Protein AF-A0A8H5G2Z1-F1 (afdb_monomer)

InterPro domains:
  IPR000073 Alpha/beta hydrolase fold-1 [PF12697] (56-286)
  IPR006895 Zinc finger, Sec23/Sec24-type [PF04810] (438-476)
  IPR006896 Sec23/Sec24, trunk domain [PF04811] (536-778)
  IPR006900 Sec23/Sec24, helical domain [PF04815] (879-979)
  IPR012990 Sec23/Sec24, beta-sandwich [PF08033] (784-868)
  IPR029006 ADF-H/Gelsolin-like domain superfamily [G3DSA:3.40.20.10] (984-1115)
  IPR029058 Alpha/Beta hydrolase fold [G3DSA:3.40.50.1820] (9-295)
  IPR029058 Alpha/Beta hydrolase fold [SSF53474] (53-292)
  IPR036174 Zinc finger, Sec23/Sec24-type superfamily [SSF82919] (425-510)
  IPR036175 Sec23/Sec24 helical domain superfamily [SSF81811] (879-983)
  IPR036180 Gelsolin-like domain superfamily [SSF82754] (984-1135)
  IPR036465 von Willebrand factor A-like domain superfamily [G3DSA:3.40.50.410] (533-781)
  IPR036465 von Willebrand factor A-like domain superfamily [SSF53300] (534-769)
  IPR050550 SEC23/SEC24 family, SEC24 subfamily [PTHR13803] (280-1134)

Solvent-accessible surface area (backbone atoms only — not comparable to full-atom values): 62139 Å² total; per-residue (Å²): 129,80,85,74,67,61,48,46,80,48,76,47,78,47,80,42,78,56,98,91,45,82,44,48,34,36,35,39,41,38,32,67,53,73,93,79,69,74,93,79,76,83,90,77,82,94,77,77,90,84,75,68,28,34,35,39,38,51,39,57,34,84,90,55,75,70,70,56,46,48,61,21,52,45,39,40,43,48,57,40,49,55,43,45,51,49,17,67,76,48,71,48,80,56,83,62,49,75,59,35,40,33,36,74,48,71,59,90,58,89,94,62,88,82,48,60,68,56,46,8,48,46,53,31,44,44,51,52,54,37,55,56,43,82,42,32,87,81,53,60,93,72,41,37,36,32,41,38,18,34,31,61,8,30,49,25,57,51,49,25,50,68,87,47,57,80,89,47,40,65,79,66,33,63,36,38,38,34,29,45,58,72,53,60,55,96,57,81,87,49,61,85,74,30,68,63,39,62,66,54,41,64,77,78,49,66,61,72,60,53,45,51,61,58,67,72,41,62,83,49,23,59,59,31,46,59,46,40,43,57,39,36,77,72,41,51,31,31,38,40,37,45,66,38,70,57,76,52,47,67,67,45,56,50,46,46,57,69,68,25,67,58,69,46,77,45,77,41,83,90,30,35,66,56,32,55,77,78,38,18,56,63,45,21,53,56,52,51,48,51,55,40,45,79,62,44,93,76,89,87,94,59,68,70,62,44,55,62,46,51,65,71,66,44,61,50,97,67,37,39,76,75,53,75,92,54,51,35,68,78,83,90,70,89,77,78,92,72,47,68,82,73,56,70,57,56,56,59,55,55,52,53,49,33,70,64,29,67,88,38,76,43,68,23,57,70,74,60,86,74,81,56,69,82,45,73,69,48,57,45,68,61,26,20,32,48,73,69,36,42,35,43,22,36,48,24,40,57,24,35,59,65,56,37,62,52,37,42,59,69,48,35,39,36,41,16,88,43,40,82,75,60,93,88,41,83,76,76,50,77,46,75,50,57,87,77,27,71,63,54,34,82,82,80,63,47,67,68,40,38,72,43,44,63,35,82,69,32,48,24,36,29,34,60,37,74,64,50,74,28,78,49,51,84,92,73,54,52,53,44,45,100,85,57,44,53,73,58,39,89,82,32,60,56,46,37,27,11,45,35,31,31,41,54,34,75,92,71,40,52,54,35,65,73,83,57,99,76,63,74,49,56,69,96,78,70,71,71,68,40,73,36,82,60,49,40,44,29,38,33,41,36,38,32,55,15,36,65,12,46,76,43,36,44,39,47,40,52,34,52,39,50,49,31,35,60,71,19,48,71,44,97,87,69,45,81,38,72,51,43,60,60,75,83,27,32,41,29,54,35,40,31,18,77,34,42,31,44,38,36,53,71,45,89,80,61,51,78,48,76,41,68,57,36,70,70,31,62,74,95,58,92,71,33,40,65,40,50,62,79,83,33,35,72,46,51,54,53,46,47,63,42,50,52,64,74,40,67,80,45,83,44,76,39,32,29,53,44,29,51,52,44,49,43,42,62,75,25,60,73,65,22,24,36,33,41,36,40,43,27,69,44,34,60,39,48,49,49,43,54,77,81,82,78,66,56,86,81,27,62,97,38,89,62,32,26,58,58,51,36,51,89,37,72,51,33,60,52,53,14,50,56,28,20,64,45,7,23,11,32,29,38,39,35,38,19,78,62,86,56,51,35,24,30,63,45,47,26,17,30,25,2,27,35,44,80,43,87,35,74,61,40,41,54,93,70,42,38,69,38,53,39,24,46,55,46,32,68,47,66,48,56,50,30,31,46,24,38,39,35,73,48,51,12,76,35,46,37,80,53,59,75,45,48,46,43,32,68,89,48,95,63,42,39,31,15,0,21,49,36,31,65,37,21,36,34,36,33,50,39,63,71,42,70,48,58,63,90,44,69,47,34,42,37,39,38,33,38,27,23,35,49,75,21,46,48,32,35,41,35,41,30,40,56,27,35,28,33,91,50,63,60,52,32,50,72,31,33,30,50,60,43,38,49,47,45,53,52,32,56,49,52,70,34,44,52,80,44,49,65,69,59,47,56,46,49,54,53,47,49,54,34,40,30,41,43,16,44,32,65,71,67,47,58,90,60,62,73,92,56,83,65,68,58,81,55,49,46,43,46,67,58,52,52,51,14,45,45,48,33,74,62,57,25,71,50,92,69,61,53,43,60,24,32,50,49,40,62,46,59,29,23,39,29,56,37,56,42,50,35,45,44,53,44,49,26,30,65,58,74,74,63,55,94,66,43,30,36,62,37,93,87,76,62,50,62,49,71,76,71,66,50,72,42,32,46,50,72,35,43,41,52,36,32,34,40,37,36,33,85,53,44,32,39,41,37,38,27,80,56,41,55,42,65,61,36,33,37,40,68,72,38,66,52,81,84,76,57,66,94,79,48,57,68,81,61,93,42,100,32,70,63,24,47,24,57,51,41,49,53,51,51,56,22,51,78,53,64,55,28,55,52,53,44,42,61,15,44,60,99,75,37,78,52,38,57,61,51,51,56,55,23,50,43,35,39,23,49,62,35,60,26,45,71,58,47,52,51,51,44,42,47,46,42,32,47,35,76,73,71,69,60,56,78,79,52,100,87,31,81,74,76,94,121

Sequence (1154 aa):
MSPSEPFTVSSLSFDTHLQSRKLQTVAYCYTPTSEFKDESEDEVPAASSTIPGYILIFVHGAEFSKSAWEPVISCLYGLQADLEYAALVTGVPAPTHISEVWTLDYGNVEGSELTTLDYATCLATFRKDILGGSLRSKYLEADKFILVAHSVGCLDAVLSTSPFPTSSLKSAYHFIILSEPLLALASERQVAGSKAFLETSSTYLEKSKAEGAYQRNASLSNSAASQLNQLCATLPIHAILGSVNDVLSEEDKVSFVQGGKMASVSRVEGVGHWIPQSSPQKMAEAVFHILQQSGLRIGWKSASQIAGYLHRMYPTPNHIPQPPHSAGKGFQGLRPRIDPSQVPSVIDAIESDRQHWENVVFPTLPGKQVPLSTTDFIAVDQGNSSPKFVRPSTWAFPSTSRLASDCGIPLVAIFQPFAELDSREEPIPLVDFGESGPPRCERCRGYINPWCAWAAGGNKWKCSLCSHETQVSPGYFCNLDGNGMRMDLLDRPELCKGTVDFAVPEEYWASNPARGINATYDDADIPPAGPRPPLSLNYVFALDVSTEAVQSGFLHSACTSLLKLLYGGVNHDGTASDPCFPQGSQLAIITFDSSIHFHDLSIDQVPMLVVPDIDEVFLPLKTGLFVDPWQSRNNIESLLQAIPERFQRTLEANAALGAAIRAGLAALTGRGGQVVLFQGVMPLIGPGALHGQHNEPDLFDTDKEKSLYQPQDTAWPQLAEECAEEGVGVSMFLGMNRPIDVGSIGVVASVTGGELFFHPRFDRSRDATIMDSQLQRMMRRMTGYNCMARVRTSKGIRLGEYHGNFYQHSSTDTAFGVLDADKAFSVTLHHASSLSAREYAFLQSAVLYTTVSGQRRVRLCNLALQVVELAGNVFQFADVDATLCHLAREAIGKISSKKMSLIRDDLTEQCSSILLGYRNKCAAATRPTQLIIPDTFKALPVYTLALLKTKPLKARSISSDVRNYYAHRILSMSVRCTMQHIYPRCMALHDLDDQIALPDPTTGRISLPSIMRDSHTCMTANGMYLIDNEENAILWIGGSVSPQLLIDLFGTDDMMSLGLHMTSLPIIDTRFSAQVRNIIAYRQTMRGGRMAKFFIARQNLDAAEIEFSDMLVEDQNNGTMSYLDYLTIVHRQISHVLTEGGSLGGSSGFRSPW

Mean predicted aligned error: 15.17 Å

Foldseek 3Di:
DPDDQQWDKDKDWDWDDDPRDTWIKIKIKTFGDDPDDDPPDDDDDDDDDPDAAEEEEEFEDQLDDPCLQSLLVSLLSVVVVVQVVLCVQQVPDRLHHHGIYMYMHTDDDPPDDQALLNLLCVVLCCLCPPCVNPCVVVHDQRHAYEYEYAECRLLSPLNNLVVDDLVCSCVSHQAYEYELYPADDPPLPPLLPDPLNVVVCVVPDDSVSVSVRSNRCPVSRVVSLVSQQVCLVRHAYEYEAEPDCGSHHPVNVVCSCVSHVHPYYHYQYPDHRSCSNPPSNSVSVVVVVVSVCVSDDDDDDDDVVVVVVVLFQFFDPFFDDDDPVFFFDDDPDDFDSDRSSPAFDPQCVLVVLQVVAVPPEAEFDQDDFAGFLQHDHHYAFFFFFHVQAKDWLFLAAAQDQVLVLLLLFFTKMKGQLQADHDPPYDDAAEDEPDAVWFDADPPPRHGQGQQWAADDQQQWIQDQAERDIDGDDPVRGAGADPVRHGPCQVVDCRNTGQWHKYFGDQVLAAWQDDQDPDHQEDDPDADDTGGFFFAFAEEEEEEELAPQCLVQCVLVLSLVLVLCQAQWDAAPVRDTGHHQADPRYWYAYWYWFCWIWGWQLPDDPIDIDTGNPLRHHYDPDPPRRIDDCVVSVVSSNVCSVCSSVVSNPPPGRATSVLSSLSNVLNNCRSHFHEYEYEDAAAHCDHFLHDDDDPPQVVQALHPNNLVLLARPDPSQLVSLLSNQSRQYAYEYEYQYADDRSCSHNVLSNLAQVHAYHDHHSRHCVFCSSLVSLVVSLVRNFWKFTFKKKFKGKHPQKDKDQKFFRHHDPDRTITTHSMRTNFFMIMIGMGTPHRHDQVGWIKMKMWMFTAGSRGGTMIIIRIRTGGHDPASVSRLVRGALLRSLLVLLRVLLVCSNPDRLQVSLQVLLQSLLSSQLSCCVRPVVPDDLLDRDDRPNCSCVLLLSLLSCLDLLRFSDDDDSNSNSNVSNVSRTGDSNLNSCQSAKFKFWLVPDDPQALAQDPPHRDHHHGRGHALASSSRRLQTWMWIGNPAEIEIEHHPNHQLVLCCQFAVGSDPVPDDLSDFDTDDDPHSSNSSVVSNQVVSCVVVVNRHHGYYYHYPPPHPVVSVSSSNSSQPNRSNDHHSSVSVSVSSVQSSCCVPVPDRCDDPPHDTDPD

Organism: NCBI:txid182062

Secondary structure (DSSP, 8-state):
-PPPPSEEEEEEEEEEEETTEEEEEEEEEEEE--TT--TT-------------EEEEEE--TTS-GGGGHHHHHHHHHHHHHHHHHHHHH-PPPS--EEEEEEEEE---TT-PPPHHHHHHHHHHIIIIIIIIITGGGS-TT-EEEEEEETTHHHHHHHTTTTS-TTTHHHH-SEEEEES---S-TTTTTGGG-HHHHHHHTTTS-HHHHHHHHHTTHHHHHHHHHHHHHHHTTS-EEEEEESS-SSS-HHHHHHHHHHTT-SEEEEETT--TTHHHH-HHHHHHHHHHHHHHTTS------HHHHHHHHHHHS--TTBPPPPTTT--PPP-SPPP---GGGSPPHHHHHHHHHHHHTT-EEE--TTPPPPPTTS--EEE-SSSPPTTTEEESBSEEESSHHHHHHH----EEEE-TTPPPPTTSPPPPEE--GGG-S-B-TTT-PBP-TTPEEEGGGTEEE-TTT--EEEPPGGG---B-TTS-BTTGGG-HHHH-SEEEEE--GGGSPEEPPPPTT-SEE-TTPPPSEE----PPPEEEEEE-SHHHHHTTHHHHHHHHHHHHHH-EE-TTSPEEPP-SPTT--EEEEEESSSEEEE-TTSSS--EEEE--SSSEE-S-SSSSSB-TTTTHHHHHHHHHHHHHHTTT-------HHHHHHHHHHHHTTT-EEEEEEE-S---SSTT---S---HHHHTTSTTGGGGGS-SSTHHHHHHHHHHHHTEEEEEEE--SS---HHHHHHHHHHTT--EEE-TT--HHHHHHHHHHHHHHHHHS-EEEEEEEEEEE-TTEEEEEEESS-B-SSSS-EEEEEEETTB-EEEEEEESS---TTSEEEEEEEEEEEETTS-EEEEEEEEEEEEES-HHHHHHTB-HHHHHHHHHHHHHHTTTTS-HHHHHHHHHHHHHHHHHHHHHHT-TTS-TTS----GGGTTHHHHHHHHHHSTTT-SS---HHHHHHHHHHHHHB-HHHHHHHHS-EEEESTT--TTTTSB-TTT-PBPPPPPB-SSGGG-BTT-EEEEE-SSEEEEEE-TT--HHHHHHHHS-S-GGGS-TT--S-----SHHHHHHHHHHHHHHHHTTTPPPEEEEEETTT-THHHHHHHH-TTSS-TTS--HHHHHHHHHHHHHHHHHH---SSSTTS-----

Nearest PDB structures (foldseek):
  3eh2-assembly3_C  TM=9.286E-01  e=4.276E-73  Homo sapiens
  5vni-assembly1_B  TM=9.277E-01  e=2.282E-64  Homo sapiens
  3eh1-assembly1_A  TM=9.044E-01  e=8.172E-64  Homo sapiens
  6zga-assembly1_F  TM=8.731E-01  e=5.484E-56  Saccharomyces cerevisiae S288C
  6zga-assembly1_B  TM=8.593E-01  e=6.920E-54  Saccharomyces cerevisiae S288C

Radius of gyration: 37.2 Å; Cα contacts (8 Å, |Δi|>4): 2340; chains: 1; bounding box: 65×100×106 Å

pLDDT: mean 85.29, std 15.68, range [24.5, 98.69]

Structure (mmCIF, N/CA/C/O backbone):
data_AF-A0A8H5G2Z1-F1
#
_entry.id   AF-A0A8H5G2Z1-F1
#
loop_
_atom_site.group_PDB
_atom_site.id
_atom_site.type_symbol
_atom_site.label_atom_id
_atom_site.label_alt_id
_atom_site.label_comp_id
_atom_site.label_asym_id
_atom_site.label_entity_id
_atom_site.label_seq_id
_atom_site.pdbx_PDB_ins_code
_atom_site.Cartn_x
_atom_site.Cartn_y
_atom_site.Cartn_z
_atom_site.occupancy
_atom_site.B_iso_or_equiv
_atom_site.auth_seq_id
_atom_site.auth_comp_id
_atom_site.auth_asym_id
_atom_site.auth_atom_id
_atom_site.pdbx_PDB_model_num
ATOM 1 N N . MET A 1 1 ? -23.007 42.622 -14.259 1.00 30.61 1 MET A N 1
ATOM 2 C CA . MET A 1 1 ? -22.579 43.392 -15.445 1.00 30.61 1 MET A CA 1
ATOM 3 C C . MET A 1 1 ? -22.935 42.556 -16.660 1.00 30.61 1 MET A C 1
ATOM 5 O O . MET A 1 1 ? -22.751 41.348 -16.586 1.00 30.61 1 MET A O 1
ATOM 9 N N . SER A 1 2 ? -23.545 43.131 -17.699 1.00 24.50 2 SER A N 1
ATOM 10 C CA . SER A 1 2 ? -23.734 42.419 -18.975 1.00 24.50 2 SER A CA 1
ATOM 11 C C . SER A 1 2 ? -22.364 41.962 -19.492 1.00 24.50 2 SER A C 1
ATOM 13 O O . SER A 1 2 ? -21.421 42.737 -19.319 1.00 24.50 2 SER A O 1
ATOM 15 N N . PRO A 1 3 ? -22.222 40.764 -20.087 1.00 36.38 3 PRO A N 1
ATOM 16 C CA . PRO A 1 3 ? -20.937 40.355 -20.640 1.00 36.38 3 PRO A CA 1
ATOM 17 C C . PRO A 1 3 ? -20.535 41.373 -21.711 1.00 36.38 3 PRO A C 1
ATOM 19 O O . PRO A 1 3 ? -21.316 41.644 -22.624 1.00 36.38 3 PRO A O 1
ATOM 22 N N . SER A 1 4 ? -19.372 41.999 -21.546 1.00 52.59 4 SER A N 1
ATOM 23 C CA . SER A 1 4 ? -18.739 42.822 -22.576 1.00 52.59 4 SER A CA 1
ATOM 24 C C . SER A 1 4 ? -18.541 41.968 -23.827 1.00 52.59 4 SER A C 1
ATOM 26 O O . SER A 1 4 ? -18.121 40.816 -23.731 1.00 52.59 4 SER A O 1
ATOM 28 N N . GLU A 1 5 ? -18.863 42.503 -25.005 1.00 60.53 5 GLU A N 1
ATOM 29 C CA . GLU A 1 5 ? -18.561 41.813 -26.262 1.00 60.53 5 GLU A CA 1
ATOM 30 C C . GLU A 1 5 ? -17.036 41.575 -26.371 1.00 60.53 5 GLU A C 1
ATOM 32 O O . GLU A 1 5 ? -16.257 42.476 -26.041 1.00 60.53 5 GLU A O 1
ATOM 37 N N . PRO A 1 6 ? -16.584 40.387 -26.826 1.00 72.12 6 PRO A N 1
ATOM 38 C CA . PRO A 1 6 ? -15.170 39.979 -26.811 1.00 72.12 6 PRO A CA 1
ATOM 39 C C . PRO A 1 6 ? -14.294 40.684 -27.864 1.00 72.12 6 PRO A C 1
ATOM 41 O O . PRO A 1 6 ? -13.098 40.414 -27.981 1.00 72.12 6 PRO A O 1
ATOM 44 N N . PHE A 1 7 ? -14.876 41.583 -28.658 1.00 85.62 7 PHE A N 1
ATOM 45 C CA . PHE A 1 7 ? -14.174 42.389 -29.646 1.00 85.62 7 PHE A CA 1
ATOM 46 C C . PHE A 1 7 ? -14.921 43.697 -29.926 1.00 85.62 7 PHE A C 1
ATOM 48 O O . PHE A 1 7 ? -16.113 43.832 -29.673 1.00 85.62 7 PHE A O 1
ATOM 55 N N . THR A 1 8 ? -14.206 44.661 -30.496 1.00 87.06 8 THR A N 1
ATOM 56 C CA . THR A 1 8 ? -14.746 45.883 -31.098 1.00 87.06 8 THR A CA 1
ATOM 57 C C . THR A 1 8 ? -14.699 45.769 -32.616 1.00 87.06 8 THR A C 1
ATOM 59 O O . THR A 1 8 ? -13.785 45.151 -33.163 1.00 87.06 8 THR A O 1
ATOM 62 N N . VAL A 1 9 ? -15.664 46.384 -33.302 1.00 87.75 9 VAL A N 1
ATOM 63 C CA . VAL A 1 9 ? -15.737 46.381 -34.769 1.00 87.75 9 VAL A CA 1
ATOM 64 C C . VAL A 1 9 ? -15.525 47.791 -35.305 1.00 87.75 9 VAL A C 1
ATOM 66 O O . VAL A 1 9 ? -16.212 48.733 -34.911 1.00 87.75 9 VAL A O 1
ATOM 69 N N . SER A 1 10 ? -14.593 47.938 -36.240 1.00 88.00 10 SER A N 1
ATOM 70 C CA . SER A 1 10 ? -14.423 49.147 -37.051 1.00 88.00 10 SER A CA 1
ATOM 71 C C . SER A 1 10 ? -14.594 48.809 -38.530 1.00 88.00 10 SER A C 1
ATOM 73 O O . SER A 1 10 ? -14.454 47.652 -38.920 1.00 88.00 10 SER A O 1
ATOM 75 N N . SER A 1 11 ? -14.932 49.790 -39.367 1.00 85.94 11 SER A N 1
ATOM 76 C CA . SER A 1 11 ? -15.105 49.562 -40.806 1.00 85.94 11 SER A CA 1
ATOM 77 C C . SER A 1 11 ? -14.316 50.559 -41.648 1.00 85.94 11 SER A C 1
ATOM 79 O O . SER A 1 11 ? -14.138 51.717 -41.269 1.00 85.94 11 SER A O 1
ATOM 81 N N . LEU A 1 12 ? -13.838 50.098 -42.802 1.00 84.38 12 LEU A N 1
ATOM 82 C CA . LEU A 1 12 ? -13.119 50.886 -43.794 1.00 84.38 12 LEU A CA 1
ATOM 83 C C . LEU A 1 12 ? -13.789 50.711 -45.155 1.00 84.38 12 LEU A C 1
ATOM 85 O O . LEU A 1 12 ? -13.829 49.608 -45.693 1.00 84.38 12 LEU A O 1
ATOM 89 N N . SER A 1 13 ? -14.280 51.807 -45.728 1.00 81.75 13 SER A N 1
ATOM 90 C CA . SER A 1 13 ? -14.831 51.810 -47.086 1.00 81.75 13 SER A CA 1
ATOM 91 C C . SER A 1 13 ? -13.773 52.224 -48.100 1.00 81.75 13 SER A C 1
ATOM 93 O O . SER A 1 13 ? -13.087 53.227 -47.904 1.00 81.75 13 SER A O 1
ATOM 95 N N . PHE A 1 14 ? -13.663 51.483 -49.197 1.00 79.00 14 PHE A N 1
ATOM 96 C CA . PHE A 1 14 ? -12.751 51.796 -50.290 1.00 79.00 14 PHE A CA 1
ATOM 97 C C . PHE A 1 14 ? -13.325 51.382 -51.641 1.00 79.00 14 PHE A C 1
ATOM 99 O O . PHE A 1 14 ? -14.137 50.462 -51.757 1.00 79.00 14 PHE A O 1
ATOM 106 N N . ASP A 1 15 ? -12.873 52.079 -52.676 1.00 75.38 15 ASP A N 1
ATOM 107 C CA . ASP A 1 15 ? -13.294 51.830 -54.042 1.00 75.38 15 ASP A CA 1
ATOM 108 C C . ASP A 1 15 ? -12.316 50.882 -54.731 1.00 75.38 15 ASP A C 1
ATOM 110 O O . ASP A 1 15 ? -11.107 51.116 -54.751 1.00 75.38 15 ASP A O 1
ATOM 114 N N . THR A 1 16 ? -12.848 49.823 -55.332 1.00 66.94 16 THR A N 1
ATOM 115 C CA . THR A 1 16 ? -12.082 48.921 -56.194 1.00 66.94 16 THR A CA 1
ATOM 116 C C . THR A 1 16 ? -12.522 49.100 -57.640 1.00 66.94 16 THR A C 1
ATOM 118 O O . THR A 1 16 ? -13.708 49.262 -57.938 1.00 66.94 16 THR A O 1
ATOM 121 N N . HIS A 1 17 ? -11.550 49.126 -58.551 1.00 62.53 17 HIS A N 1
ATOM 122 C CA . HIS A 1 17 ? -11.798 49.309 -59.975 1.00 62.53 17 HIS A CA 1
ATOM 123 C C . HIS A 1 17 ? -11.503 48.018 -60.724 1.00 62.53 17 HIS A C 1
ATOM 125 O O . HIS A 1 17 ? -10.349 47.609 -60.834 1.00 62.53 17 HIS A O 1
ATOM 131 N N . LEU A 1 18 ? -12.544 47.409 -61.288 1.00 59.62 18 LEU A N 1
ATOM 132 C CA . LEU A 1 18 ? -12.408 46.244 -62.152 1.00 59.62 18 LEU A CA 1
ATOM 133 C C . LEU A 1 18 ? -12.950 46.575 -63.538 1.00 59.62 18 LEU A C 1
ATOM 135 O O . LEU A 1 18 ? -14.123 46.908 -63.677 1.00 59.62 18 LEU A O 1
ATOM 139 N N . GLN A 1 19 ? -12.092 46.509 -64.560 1.00 54.16 19 GLN A N 1
ATOM 140 C CA . GLN A 1 19 ? -12.473 46.682 -65.971 1.00 54.16 19 GLN A CA 1
ATOM 141 C C . GLN A 1 19 ? -13.466 47.843 -66.212 1.00 54.16 19 GLN A C 1
ATOM 143 O O . GLN A 1 19 ? -14.440 47.707 -66.950 1.00 54.16 19 GLN A O 1
ATOM 148 N N . SER A 1 20 ? -13.202 49.017 -65.622 1.00 52.81 20 SER A N 1
ATOM 149 C CA . SER A 1 20 ? -14.016 50.252 -65.723 1.00 52.81 20 SER A CA 1
ATOM 150 C C . SER A 1 20 ? -15.291 50.331 -64.859 1.00 52.81 20 SER A C 1
ATOM 152 O O . SER A 1 20 ? -15.973 51.353 -64.912 1.00 52.81 20 SER A O 1
ATOM 154 N N . ARG A 1 21 ? -15.608 49.328 -64.025 1.00 64.00 21 ARG A N 1
ATOM 155 C CA . ARG A 1 21 ? -16.651 49.412 -62.981 1.00 64.00 21 ARG A CA 1
ATOM 156 C C . ARG A 1 21 ? -16.047 49.811 -61.634 1.00 64.00 21 ARG A C 1
ATOM 158 O O . ARG A 1 21 ? -14.950 49.376 -61.291 1.00 64.00 21 ARG A O 1
ATOM 165 N N . LYS A 1 22 ? -16.762 50.657 -60.888 1.00 65.62 22 LYS A N 1
ATOM 166 C CA . LYS A 1 22 ? -16.395 51.111 -59.541 1.00 65.62 22 LYS A CA 1
ATOM 167 C C . LYS A 1 22 ? -17.231 50.335 -58.520 1.00 65.62 22 LYS A C 1
ATOM 169 O O . LYS A 1 22 ? -18.451 50.459 -58.534 1.00 65.62 22 LYS A O 1
ATOM 174 N N . LEU A 1 23 ? -16.582 49.529 -57.684 1.00 71.12 23 LEU A N 1
ATOM 175 C CA . LEU A 1 23 ? -17.214 48.719 -56.640 1.00 71.12 23 LEU A CA 1
ATOM 176 C C . LEU A 1 23 ? -16.852 49.288 -55.267 1.00 71.12 23 LEU A C 1
ATOM 178 O O . LEU A 1 23 ? -15.673 49.327 -54.905 1.00 71.12 23 LEU A O 1
ATOM 182 N N . GLN A 1 24 ? -17.863 49.708 -54.505 1.00 76.00 24 GLN A N 1
ATOM 183 C CA . GLN A 1 24 ? -17.677 50.181 -53.135 1.00 76.00 24 GLN A CA 1
ATOM 184 C C . GLN A 1 24 ? -17.604 48.973 -52.190 1.00 76.00 24 GLN A C 1
ATOM 186 O O . GLN A 1 24 ? -18.588 48.260 -51.997 1.00 76.00 24 GLN A O 1
ATOM 191 N N . THR A 1 25 ? -16.421 48.726 -51.630 1.00 77.75 25 THR A N 1
ATOM 192 C CA . THR A 1 25 ? -16.146 47.623 -50.696 1.00 77.75 25 THR A CA 1
ATOM 193 C C . THR A 1 25 ? -16.032 48.166 -49.278 1.00 77.75 25 THR A C 1
ATOM 195 O O . THR A 1 25 ? -15.410 49.207 -49.066 1.00 77.75 25 THR A O 1
ATOM 198 N N . VAL A 1 26 ? -16.606 47.461 -48.309 1.00 83.44 26 VAL A N 1
ATOM 199 C CA . VAL A 1 26 ? -16.507 47.755 -46.878 1.00 83.44 26 VAL A CA 1
ATOM 200 C C . VAL A 1 26 ? -15.756 46.611 -46.202 1.00 83.44 26 VAL A C 1
ATOM 202 O O . VAL A 1 26 ? -16.229 45.481 -46.170 1.00 83.44 26 VAL A O 1
ATOM 205 N N . ALA A 1 27 ? -14.571 46.882 -45.663 1.00 86.38 27 ALA A N 1
ATOM 206 C CA . ALA A 1 27 ? -13.853 45.937 -44.814 1.00 86.38 27 ALA A CA 1
ATOM 207 C C . ALA A 1 27 ? -14.221 46.165 -43.348 1.00 86.38 27 ALA A C 1
ATOM 209 O O . ALA A 1 27 ? -14.137 47.300 -42.879 1.00 86.38 27 ALA A O 1
ATOM 210 N N . TYR A 1 28 ? -14.565 45.107 -42.621 1.00 89.12 28 TYR A N 1
ATOM 211 C CA . TYR A 1 28 ? -14.767 45.138 -41.174 1.00 89.12 28 TYR A CA 1
ATOM 212 C C . TYR A 1 28 ? -13.530 44.582 -40.471 1.00 89.12 28 TYR A C 1
ATOM 214 O O . TYR A 1 28 ? -13.050 43.505 -40.820 1.00 89.12 28 TYR A O 1
ATOM 222 N N . CYS A 1 29 ? -13.018 45.326 -39.496 1.00 90.69 29 CYS A N 1
ATOM 223 C CA . CYS A 1 29 ? -11.898 44.954 -38.641 1.00 90.69 29 CYS A CA 1
ATOM 224 C C . CYS A 1 29 ? -12.424 44.673 -37.241 1.00 90.69 29 CYS A C 1
ATOM 226 O O . CYS A 1 29 ? -12.942 45.577 -36.581 1.00 90.69 29 CYS A O 1
ATOM 228 N N . TYR A 1 30 ? -12.260 43.432 -36.809 1.00 92.19 30 TYR A N 1
ATOM 229 C CA . TYR A 1 30 ? -12.572 42.957 -35.475 1.00 92.19 30 TYR A CA 1
ATOM 230 C C . TYR A 1 30 ? -11.278 42.982 -34.663 1.00 92.19 30 TYR A C 1
ATOM 232 O O . TYR A 1 30 ? -10.286 42.365 -35.054 1.00 92.19 30 TYR A O 1
ATOM 240 N N . THR A 1 31 ? -11.281 43.723 -33.560 1.00 88.31 31 THR A N 1
ATOM 241 C CA . THR A 1 31 ? -10.136 43.870 -32.651 1.00 88.31 31 THR A CA 1
ATOM 242 C C . THR A 1 31 ? -10.529 43.420 -31.250 1.00 88.31 31 THR A C 1
ATOM 244 O O . THR A 1 31 ? -11.581 43.853 -30.778 1.00 88.31 31 THR A O 1
ATOM 247 N N . PRO A 1 32 ? -9.722 42.595 -30.562 1.00 84.56 32 PRO A N 1
ATOM 248 C CA . PRO A 1 32 ? -10.081 42.073 -29.245 1.00 84.56 32 PRO A CA 1
ATOM 249 C C . PRO A 1 32 ? -10.290 43.211 -28.235 1.00 84.56 32 PRO A C 1
ATOM 251 O O . PRO A 1 32 ? -9.547 44.197 -28.232 1.00 84.56 32 PRO A O 1
ATOM 254 N N . THR A 1 33 ? -11.306 43.096 -27.378 1.00 74.50 33 THR A N 1
ATOM 255 C CA . THR A 1 33 ? -11.506 44.009 -26.243 1.00 74.50 33 THR A CA 1
ATOM 256 C C . THR A 1 33 ? -10.524 43.620 -25.143 1.00 74.50 33 THR A C 1
ATOM 258 O O . THR A 1 33 ? -10.647 42.577 -24.514 1.00 74.50 33 THR A O 1
ATOM 261 N N . SER A 1 34 ? -9.478 44.423 -24.936 1.00 54.78 34 SER A N 1
ATOM 262 C CA . SER A 1 34 ? -8.466 44.127 -23.919 1.00 54.78 34 SER A CA 1
ATOM 263 C C . SER A 1 34 ? -9.052 44.293 -22.511 1.00 54.78 34 SER A C 1
ATOM 265 O O . SER A 1 34 ? -9.228 45.425 -22.067 1.00 54.78 34 SER A O 1
ATOM 267 N N . GLU A 1 35 ? -9.286 43.203 -21.779 1.00 51.25 35 GLU A N 1
ATOM 268 C CA . GLU A 1 35 ? -9.636 43.265 -20.345 1.00 51.25 35 GLU A CA 1
ATOM 269 C C . GLU A 1 35 ? -8.422 43.577 -19.437 1.00 51.25 35 GLU A C 1
ATOM 271 O O . GLU A 1 35 ? -8.573 43.724 -18.229 1.00 51.25 35 GLU A O 1
ATOM 276 N N . PHE A 1 36 ? -7.220 43.749 -20.009 1.00 46.28 36 PHE A N 1
ATOM 277 C CA . PHE A 1 36 ? -5.961 43.951 -19.271 1.00 46.28 36 PHE A CA 1
ATOM 278 C C . PHE A 1 36 ? -5.169 45.209 -19.676 1.00 46.28 36 PHE A C 1
ATOM 280 O O . PHE A 1 36 ? -3.939 45.208 -19.625 1.00 46.28 36 PHE A O 1
ATOM 287 N N . LYS A 1 37 ? -5.836 46.294 -20.091 1.00 39.62 37 LYS A N 1
ATOM 288 C CA . LYS A 1 37 ? -5.172 47.608 -20.156 1.00 39.62 37 LYS A CA 1
ATOM 289 C C . LYS A 1 37 ? -5.276 48.288 -18.796 1.00 39.62 37 LYS A C 1
ATOM 291 O O . LYS A 1 37 ? -6.361 48.687 -18.393 1.00 39.62 37 LYS A O 1
ATOM 296 N N . ASP A 1 38 ? -4.144 48.394 -18.108 1.00 32.59 38 ASP A N 1
ATOM 297 C CA . ASP A 1 38 ? -3.998 49.203 -16.899 1.00 32.59 38 ASP A CA 1
ATOM 298 C C . ASP A 1 38 ? -4.339 50.667 -17.247 1.00 32.59 38 ASP A C 1
ATOM 300 O O . ASP A 1 38 ? -3.758 51.238 -18.172 1.00 32.59 38 ASP A O 1
ATOM 304 N N . GLU A 1 39 ? -5.301 51.282 -16.554 1.00 32.81 39 GLU A N 1
ATOM 305 C CA . GLU A 1 39 ? -5.786 52.649 -16.836 1.00 32.81 39 GLU A CA 1
ATOM 306 C C . GLU A 1 39 ? -4.781 53.756 -16.430 1.00 32.81 39 GLU A C 1
ATOM 308 O O . GLU A 1 39 ? -5.140 54.929 -16.353 1.00 32.81 39 GLU A O 1
ATOM 313 N N . SER A 1 40 ? -3.511 53.426 -16.169 1.00 36.38 40 SER A N 1
ATOM 314 C CA . SER A 1 40 ? -2.502 54.370 -15.664 1.00 36.38 40 SER A CA 1
ATOM 315 C C . SER A 1 40 ? -1.401 54.766 -16.657 1.00 36.38 40 SER A C 1
ATOM 317 O O . SER A 1 40 ? -0.337 55.203 -16.224 1.00 36.38 40 SER A O 1
ATOM 319 N N . GLU A 1 41 ? -1.616 54.644 -17.968 1.00 35.50 41 GLU A N 1
ATOM 320 C CA . GLU A 1 41 ? -0.646 55.086 -18.986 1.00 35.50 41 GLU A CA 1
ATOM 321 C C . GLU A 1 41 ? -1.205 56.191 -19.896 1.00 35.50 41 GLU A C 1
ATOM 323 O O . GLU A 1 41 ? -1.337 56.025 -21.107 1.00 35.50 41 GLU A O 1
ATOM 328 N N . ASP A 1 42 ? -1.482 57.357 -19.312 1.00 35.97 42 ASP A N 1
ATOM 329 C CA . ASP A 1 42 ? -1.374 58.625 -20.035 1.00 35.97 42 ASP A CA 1
ATOM 330 C C . ASP A 1 42 ? 0.000 59.240 -19.700 1.00 35.97 42 ASP A C 1
ATOM 332 O O . ASP A 1 42 ? 0.340 59.410 -18.533 1.00 35.97 42 ASP A O 1
ATOM 336 N N . GLU A 1 43 ? 0.772 59.574 -20.743 1.00 36.59 43 GLU A N 1
ATOM 337 C CA . GLU A 1 43 ? 2.126 60.178 -20.747 1.00 36.59 43 GLU A CA 1
ATOM 338 C C . GLU A 1 43 ? 3.359 59.241 -20.762 1.00 36.59 43 GLU A C 1
ATOM 340 O O . GLU A 1 43 ? 4.232 59.321 -19.901 1.00 36.59 43 GLU A O 1
ATOM 345 N N . VAL A 1 44 ? 3.554 58.477 -21.850 1.00 29.62 44 VAL A N 1
ATOM 346 C CA . VAL A 1 44 ? 4.908 58.112 -22.338 1.00 29.62 44 VAL A CA 1
ATOM 347 C C . VAL A 1 44 ? 4.958 58.200 -23.880 1.00 29.62 44 VAL A C 1
ATOM 349 O O . VAL A 1 44 ? 4.045 57.710 -24.546 1.00 29.62 44 VAL A O 1
ATOM 352 N N . PRO A 1 45 ? 5.984 58.822 -24.502 1.00 29.92 45 PRO A N 1
ATOM 353 C CA . PRO A 1 45 ? 6.038 58.986 -25.951 1.00 29.92 45 PRO A CA 1
ATOM 354 C C . PRO A 1 45 ? 6.444 57.695 -26.680 1.00 29.92 45 PRO A C 1
ATOM 356 O O . PRO A 1 45 ? 7.393 57.021 -26.293 1.00 29.92 45 PRO A O 1
ATOM 359 N N . ALA A 1 46 ? 5.734 57.423 -27.780 1.00 31.98 46 ALA A N 1
ATOM 360 C CA . ALA A 1 46 ? 6.033 56.524 -28.901 1.00 31.98 46 ALA A CA 1
ATOM 361 C C . ALA A 1 46 ? 7.351 55.709 -28.836 1.00 31.98 46 ALA A C 1
ATOM 363 O O . ALA A 1 46 ? 8.347 56.059 -29.471 1.00 31.98 46 ALA A O 1
ATOM 364 N N . ALA A 1 47 ? 7.307 54.555 -28.164 1.00 27.58 47 ALA A N 1
ATOM 365 C CA . ALA A 1 47 ? 8.228 53.433 -28.362 1.00 27.58 47 ALA A CA 1
ATOM 366 C C . ALA A 1 47 ? 7.451 52.100 -28.283 1.00 27.58 47 ALA A C 1
ATOM 368 O O . ALA A 1 47 ? 7.432 51.414 -27.271 1.00 27.58 47 ALA A O 1
ATOM 369 N N . SER A 1 48 ? 6.753 51.817 -29.386 1.00 33.09 48 SER A N 1
ATOM 370 C CA . SER A 1 48 ? 6.181 50.553 -29.884 1.00 33.09 48 SER A CA 1
ATOM 371 C C . SER A 1 48 ? 6.189 49.293 -28.993 1.00 33.09 48 SER A C 1
ATOM 373 O O . SER A 1 48 ? 7.229 48.670 -28.763 1.00 33.09 48 SER A O 1
ATOM 375 N N . SER A 1 49 ? 4.980 48.806 -28.702 1.00 35.84 49 SER A N 1
ATOM 376 C CA . SER A 1 49 ? 4.637 47.394 -28.491 1.00 35.84 49 SER A CA 1
ATOM 377 C C . SER A 1 49 ? 5.235 46.500 -29.591 1.00 35.84 49 SER A C 1
ATOM 379 O O . SER A 1 49 ? 4.953 46.694 -30.773 1.00 35.84 49 SER A O 1
ATOM 381 N N . THR A 1 50 ? 6.064 45.524 -29.220 1.00 49.62 50 THR A N 1
ATOM 382 C CA . THR A 1 50 ? 6.856 44.684 -30.145 1.00 49.62 50 THR A CA 1
ATOM 383 C C . THR A 1 50 ? 6.476 43.201 -30.056 1.00 49.62 50 THR A C 1
ATOM 385 O O . THR A 1 50 ? 7.343 42.337 -29.951 1.00 49.62 50 THR A O 1
ATOM 388 N N . ILE A 1 51 ? 5.179 42.877 -30.104 1.00 55.41 51 ILE A N 1
ATOM 389 C CA . ILE A 1 51 ? 4.732 41.483 -30.257 1.00 55.41 51 ILE A CA 1
ATOM 390 C C . ILE A 1 51 ? 4.179 41.313 -31.676 1.00 55.41 51 ILE A C 1
ATOM 392 O O . ILE A 1 51 ? 3.136 41.890 -31.975 1.00 55.41 51 ILE A O 1
ATOM 396 N N . PRO A 1 52 ? 4.866 40.572 -32.563 1.00 62.72 52 PRO A N 1
ATOM 397 C CA . PRO A 1 52 ? 4.339 40.266 -33.885 1.00 62.72 52 PRO A CA 1
ATOM 398 C C . PRO A 1 52 ? 3.138 39.326 -33.781 1.00 62.72 52 PRO A C 1
ATOM 400 O O . PRO A 1 52 ? 3.209 38.299 -33.101 1.00 62.72 52 PRO A O 1
ATOM 403 N N . GLY A 1 53 ? 2.051 39.665 -34.465 1.00 79.62 53 GLY A N 1
ATOM 404 C CA . GLY A 1 53 ? 0.780 38.952 -34.374 1.00 79.62 53 GLY A CA 1
ATOM 405 C C . GLY A 1 53 ? 0.318 38.316 -35.682 1.00 79.62 53 GLY A C 1
ATOM 406 O O . GLY A 1 53 ? 0.844 38.566 -36.772 1.00 79.62 53 GLY A O 1
ATOM 407 N N . TYR A 1 54 ? -0.691 37.458 -35.566 1.00 89.19 54 TYR A N 1
ATOM 408 C CA . TYR A 1 54 ? -1.447 36.934 -36.694 1.00 89.19 54 TYR A CA 1
ATOM 409 C C . TYR A 1 54 ? -2.561 37.911 -37.069 1.00 89.19 54 TYR A C 1
ATOM 411 O O . TYR A 1 54 ? -3.355 38.323 -36.224 1.00 89.19 54 TYR A O 1
ATOM 419 N N . ILE A 1 55 ? -2.633 38.243 -38.355 1.00 90.94 55 ILE A N 1
ATOM 420 C CA . ILE A 1 55 ? -3.701 39.052 -38.943 1.00 90.94 55 ILE A CA 1
ATOM 421 C C . ILE A 1 55 ? -4.510 38.119 -39.830 1.00 90.94 55 ILE A C 1
ATOM 423 O O . ILE A 1 55 ? -4.015 37.654 -40.862 1.00 90.94 55 ILE A O 1
ATOM 427 N N . LEU A 1 56 ? -5.729 37.793 -39.408 1.00 93.56 56 LEU A N 1
ATOM 428 C CA . LEU A 1 56 ? -6.562 36.830 -40.123 1.00 93.56 56 LEU A CA 1
ATOM 429 C C . LEU A 1 56 ? -7.493 37.563 -41.085 1.00 93.56 56 LEU A C 1
ATOM 431 O O . LEU A 1 56 ? -8.102 38.563 -40.723 1.00 93.56 56 LEU A O 1
ATOM 435 N N . ILE A 1 57 ? -7.634 37.058 -42.306 1.00 92.94 57 ILE A N 1
ATOM 436 C CA . ILE A 1 57 ? -8.593 37.568 -43.288 1.00 92.94 57 ILE A CA 1
ATOM 437 C C . ILE A 1 57 ? -9.579 36.447 -43.582 1.00 92.94 57 ILE A C 1
ATOM 439 O O . ILE A 1 57 ? -9.204 35.413 -44.136 1.00 92.94 57 ILE A O 1
ATOM 443 N N . PHE A 1 58 ? -10.823 36.631 -43.156 1.00 92.25 58 PHE A N 1
ATOM 444 C CA . PHE A 1 58 ? -11.879 35.634 -43.242 1.00 92.25 58 PHE A CA 1
ATOM 445 C C . PHE A 1 58 ? -12.726 35.881 -44.485 1.00 92.25 58 PHE A C 1
ATOM 447 O O . PHE A 1 58 ? -13.287 36.959 -44.694 1.00 92.25 58 PHE A O 1
ATOM 454 N N . VAL A 1 59 ? -12.808 34.852 -45.324 1.00 86.88 59 VAL A N 1
ATOM 455 C CA . VAL A 1 59 ? -13.440 34.908 -46.638 1.00 86.88 59 VAL A CA 1
ATOM 456 C C . VAL A 1 59 ? -14.552 33.875 -46.712 1.00 86.88 59 VAL A C 1
ATOM 458 O O . VAL A 1 59 ? -14.374 32.684 -46.457 1.00 86.88 59 VAL A O 1
ATOM 461 N N . HIS A 1 60 ? -15.723 34.348 -47.109 1.00 80.44 60 HIS A N 1
ATOM 462 C CA . HIS A 1 60 ? -16.859 33.515 -47.484 1.00 80.44 60 HIS A CA 1
ATOM 463 C C . HIS A 1 60 ? -17.384 34.007 -48.833 1.00 80.44 60 HIS A C 1
ATOM 465 O O . HIS A 1 60 ? -17.123 35.160 -49.156 1.00 80.44 60 HIS A O 1
ATOM 471 N N . GLY A 1 61 ? -18.107 33.198 -49.612 1.00 68.88 61 GLY A N 1
ATOM 472 C CA . GLY A 1 61 ? -18.444 33.537 -51.008 1.00 68.88 61 GLY A CA 1
ATOM 473 C C . GLY A 1 61 ? -19.107 34.915 -51.190 1.00 68.88 61 GLY A C 1
ATOM 474 O O . GLY A 1 61 ? -19.762 35.416 -50.274 1.00 68.88 61 GLY A O 1
ATOM 475 N N . ALA A 1 62 ? -18.943 35.526 -52.367 1.00 60.94 62 ALA A N 1
ATOM 476 C CA . ALA A 1 62 ? -19.304 36.921 -52.674 1.00 60.94 62 ALA A CA 1
ATOM 477 C C . ALA A 1 62 ? -20.716 37.382 -52.231 1.00 60.94 62 ALA A C 1
ATOM 479 O O . ALA A 1 62 ? -20.886 38.543 -51.881 1.00 60.94 62 ALA A O 1
ATOM 480 N N . GLU A 1 63 ? -21.706 36.483 -52.172 1.00 62.03 63 GLU A N 1
ATOM 481 C CA . GLU A 1 63 ? -23.116 36.798 -51.862 1.00 62.03 63 GLU A CA 1
ATOM 482 C C . GLU A 1 63 ? -23.573 36.373 -50.448 1.00 62.03 63 GLU A C 1
ATOM 484 O O . GLU A 1 63 ? -24.757 36.458 -50.118 1.00 62.03 63 GLU A O 1
ATOM 489 N N . PHE A 1 64 ? -22.655 35.898 -49.601 1.00 67.19 64 PHE A N 1
ATOM 490 C CA . PHE A 1 64 ? -22.968 35.417 -48.250 1.00 67.19 64 PHE A CA 1
ATOM 491 C C . PHE A 1 64 ? -22.634 36.459 -47.180 1.00 67.19 64 PHE A C 1
ATOM 493 O O . PHE A 1 64 ? -21.559 37.066 -47.237 1.00 67.19 64 PHE A O 1
ATOM 500 N N . SER A 1 65 ? -23.511 36.590 -46.171 1.00 67.19 65 SER A N 1
ATOM 501 C CA . SER A 1 65 ? -23.306 37.498 -45.032 1.00 67.19 65 SER A CA 1
ATOM 502 C C . SER A 1 65 ? -21.985 37.213 -44.326 1.00 67.19 65 SER A C 1
ATOM 504 O O . SER A 1 65 ? -21.693 36.070 -43.962 1.00 67.19 65 SER A O 1
ATOM 506 N N . LYS A 1 66 ? -21.196 38.263 -44.097 1.00 72.75 66 LYS A N 1
ATOM 507 C CA . LYS A 1 66 ? -19.895 38.150 -43.429 1.00 72.75 66 LYS A CA 1
ATOM 508 C C . LYS A 1 66 ? -20.005 38.088 -41.907 1.00 72.75 66 LYS A C 1
ATOM 510 O O . LYS A 1 66 ? -19.075 37.597 -41.274 1.00 72.75 66 LYS A O 1
ATOM 515 N N . SER A 1 67 ? -21.166 38.441 -41.346 1.00 70.38 67 SER A N 1
ATOM 516 C CA . SER A 1 67 ? -21.471 38.253 -39.919 1.00 70.38 67 SER A CA 1
ATOM 517 C C . SER A 1 67 ? -21.497 36.780 -39.491 1.00 70.38 67 SER A C 1
ATOM 519 O O . SER A 1 67 ? -21.369 36.477 -38.311 1.00 70.38 67 SER A O 1
ATOM 521 N N . ALA A 1 68 ? -21.579 35.833 -40.437 1.00 73.25 68 ALA A N 1
ATOM 522 C CA . ALA A 1 68 ? -21.518 34.397 -40.143 1.00 73.25 68 ALA A CA 1
ATOM 523 C C . ALA A 1 68 ? -20.205 33.964 -39.461 1.00 73.25 68 ALA A C 1
ATOM 525 O O . ALA A 1 68 ? -20.153 32.906 -38.841 1.00 73.25 68 ALA A O 1
ATOM 526 N N . TRP A 1 69 ? -19.150 34.773 -39.569 1.00 87.06 69 TRP A N 1
ATOM 527 C CA . TRP A 1 69 ? -17.879 34.522 -38.903 1.00 87.06 69 TRP A CA 1
ATOM 528 C C . TRP A 1 69 ? -17.805 35.064 -37.477 1.00 87.06 69 TRP A C 1
ATOM 530 O O . TRP A 1 69 ? -16.934 34.630 -36.732 1.00 87.06 69 TRP A O 1
ATOM 540 N N . GLU A 1 70 ? -18.697 35.965 -37.066 1.00 90.00 70 GLU A N 1
ATOM 541 C CA . GLU A 1 70 ? -18.630 36.616 -35.750 1.00 90.00 70 GLU A CA 1
ATOM 542 C C . GLU A 1 70 ? -18.649 35.625 -34.576 1.00 90.00 70 GLU A C 1
ATOM 544 O O . GLU A 1 70 ? -17.818 35.780 -33.680 1.00 90.00 70 GLU A O 1
ATOM 549 N N . PRO A 1 71 ? -19.464 34.546 -34.583 1.00 88.00 71 PRO A N 1
ATOM 550 C CA . PRO A 1 71 ? -19.386 33.518 -33.544 1.00 88.00 71 PRO A CA 1
ATOM 551 C C . PRO A 1 71 ? -18.030 32.796 -33.510 1.00 88.00 71 PRO A C 1
ATOM 553 O O . PRO A 1 71 ? -17.502 32.514 -32.439 1.00 88.00 71 PRO A O 1
ATOM 556 N N . VAL A 1 72 ? -17.425 32.530 -34.673 1.00 89.12 72 VAL A N 1
ATOM 557 C CA . VAL A 1 72 ? -16.092 31.906 -34.765 1.00 89.12 72 VAL A CA 1
ATOM 558 C C . VAL A 1 72 ? -15.018 32.868 -34.250 1.00 89.12 72 VAL A C 1
ATOM 560 O O . VAL A 1 72 ? -14.132 32.455 -33.508 1.00 89.12 72 VAL A O 1
ATOM 563 N N . ILE A 1 73 ? -15.106 34.152 -34.611 1.00 92.12 73 ILE A N 1
ATOM 564 C CA . ILE A 1 73 ? -14.186 35.211 -34.170 1.00 92.12 73 ILE A CA 1
ATOM 565 C C . ILE A 1 73 ? -14.278 35.402 -32.651 1.00 92.12 73 ILE A C 1
ATOM 567 O O . ILE A 1 73 ? -13.251 35.478 -31.983 1.00 92.12 73 ILE A O 1
ATOM 571 N N . SER A 1 74 ? -15.492 35.392 -32.095 1.00 87.69 74 SER A N 1
ATOM 572 C CA . SER A 1 74 ? -15.729 35.421 -30.650 1.00 87.69 74 SER A CA 1
ATOM 573 C C . SER A 1 74 ? -15.038 34.253 -29.944 1.00 87.69 74 SER A C 1
ATOM 575 O O . SER A 1 74 ? -14.301 34.476 -28.986 1.00 87.69 74 SER A O 1
ATOM 577 N N . CYS A 1 75 ? -15.212 33.023 -30.442 1.00 85.12 75 CYS A N 1
ATOM 578 C CA . CYS A 1 75 ? -14.545 31.851 -29.878 1.00 85.12 75 CYS A CA 1
ATOM 579 C C . CYS A 1 75 ? -13.014 31.924 -30.015 1.00 85.12 75 CYS A C 1
ATOM 581 O O . CYS A 1 75 ? -12.311 31.535 -29.088 1.00 85.12 75 CYS A O 1
ATOM 583 N N . LEU A 1 76 ? -12.482 32.440 -31.130 1.00 88.50 76 LEU A N 1
ATOM 584 C CA . LEU A 1 76 ? -11.036 32.616 -31.323 1.00 88.50 76 LEU A CA 1
ATOM 585 C C . LEU A 1 76 ? -10.432 33.595 -30.315 1.00 88.50 76 LEU A C 1
ATOM 587 O O . LEU A 1 76 ? -9.376 33.307 -29.754 1.00 88.50 76 LEU A O 1
ATOM 591 N N . TYR A 1 77 ? -11.099 34.723 -30.063 1.00 89.44 77 TYR A N 1
ATOM 592 C CA . TYR A 1 77 ? -10.644 35.672 -29.050 1.00 89.44 77 TYR A CA 1
ATOM 593 C C . TYR A 1 77 ? -10.828 35.154 -27.626 1.00 89.44 77 TYR A C 1
ATOM 595 O O . TYR A 1 77 ? -9.978 35.440 -26.793 1.00 89.44 77 TYR A O 1
ATOM 603 N N . GLY A 1 78 ? -11.843 34.327 -27.358 1.00 80.62 78 GLY A N 1
ATOM 604 C CA . GLY A 1 78 ? -11.954 33.598 -26.089 1.00 80.62 78 GLY A CA 1
ATOM 605 C C . GLY A 1 78 ? -10.765 32.658 -25.856 1.00 80.62 78 GLY A C 1
ATOM 606 O O . GLY A 1 78 ? -10.079 32.773 -24.847 1.00 80.62 78 GLY A O 1
ATOM 607 N N . LEU A 1 79 ? -10.441 31.812 -26.842 1.00 80.88 79 LEU A N 1
ATOM 608 C CA . LEU A 1 79 ? -9.283 30.906 -26.783 1.00 80.88 79 LEU A CA 1
ATOM 609 C C . LEU A 1 79 ? -7.954 31.659 -26.616 1.00 80.88 79 LEU A C 1
ATOM 611 O O . LEU A 1 79 ? -7.042 31.182 -25.940 1.00 80.88 79 LEU A O 1
ATOM 615 N N . GLN A 1 80 ? -7.830 32.834 -27.237 1.00 83.44 80 GLN A N 1
ATOM 616 C CA . GLN A 1 80 ? -6.676 33.704 -27.045 1.00 83.44 80 GLN A CA 1
ATOM 617 C C . GLN A 1 80 ? -6.648 34.340 -25.657 1.00 83.44 80 GLN A C 1
ATOM 619 O O . GLN A 1 80 ? -5.582 34.356 -25.056 1.00 83.44 80 GLN A O 1
ATOM 624 N N . ALA A 1 81 ? -7.769 34.849 -25.149 1.00 74.19 81 ALA A N 1
ATOM 625 C CA . ALA A 1 81 ? -7.845 35.453 -23.822 1.00 74.19 81 ALA A CA 1
ATOM 626 C C . ALA A 1 81 ? -7.475 34.435 -22.736 1.00 74.19 81 ALA A C 1
ATOM 628 O O . ALA A 1 81 ? -6.692 34.755 -21.846 1.00 74.19 81 ALA A O 1
ATOM 629 N N . ASP A 1 82 ? -7.930 33.187 -22.869 1.00 69.50 82 ASP A N 1
ATOM 630 C CA . ASP A 1 82 ? -7.532 32.085 -21.990 1.00 69.50 82 ASP A CA 1
ATOM 631 C C . ASP A 1 82 ? -6.013 31.837 -22.049 1.00 69.50 82 ASP A C 1
ATOM 633 O O . ASP A 1 82 ? -5.354 31.659 -21.020 1.00 69.50 82 ASP A O 1
ATOM 637 N N . LEU A 1 83 ? -5.427 31.877 -23.253 1.00 69.88 83 LEU A N 1
ATOM 638 C CA . LEU A 1 83 ? -3.989 31.693 -23.470 1.00 69.88 83 LEU A CA 1
ATOM 639 C C . LEU A 1 83 ? -3.154 32.882 -22.959 1.00 69.88 83 LEU A C 1
ATOM 641 O O . LEU A 1 83 ? -2.068 32.687 -22.417 1.00 69.88 83 LEU A O 1
ATOM 645 N N . GLU A 1 84 ? -3.639 34.110 -23.127 1.00 65.75 84 GLU A N 1
ATOM 646 C CA . GLU A 1 84 ? -3.000 35.345 -22.664 1.00 65.75 84 GLU A CA 1
ATOM 647 C C . GLU A 1 84 ? -3.100 35.490 -21.147 1.00 65.75 84 GLU A C 1
ATOM 649 O O . GLU A 1 84 ? -2.120 35.863 -20.505 1.00 65.75 84 GLU A O 1
ATOM 654 N N . TYR A 1 85 ? -4.232 35.114 -20.551 1.00 58.00 85 TYR A N 1
ATOM 655 C CA . TYR A 1 85 ? -4.381 35.006 -19.105 1.00 58.00 85 TYR A CA 1
ATOM 656 C C . TYR A 1 85 ? -3.419 33.956 -18.543 1.00 58.00 85 TYR A C 1
ATOM 658 O O . TYR A 1 85 ? -2.676 34.232 -17.599 1.00 58.00 85 TYR A O 1
ATOM 666 N N . ALA A 1 86 ? -3.335 32.782 -19.178 1.00 52.00 86 ALA A N 1
ATOM 667 C CA . ALA A 1 86 ? -2.345 31.772 -18.819 1.00 52.00 86 ALA A CA 1
ATOM 668 C C . ALA A 1 86 ? -0.907 32.311 -18.946 1.00 52.00 86 ALA A C 1
ATOM 670 O O . ALA A 1 86 ? -0.085 32.074 -18.060 1.00 52.00 86 ALA A O 1
ATOM 671 N N . ALA A 1 87 ? -0.595 33.082 -19.991 1.00 52.25 87 ALA A N 1
ATOM 672 C CA . ALA A 1 87 ? 0.707 33.725 -20.177 1.00 52.25 87 ALA A CA 1
ATOM 673 C C . ALA A 1 87 ? 1.014 34.780 -19.097 1.00 52.25 87 ALA A C 1
ATOM 675 O O . ALA A 1 87 ? 2.131 34.825 -18.578 1.00 52.25 87 ALA A O 1
ATOM 676 N N . LEU A 1 88 ? 0.027 35.592 -18.708 1.00 49.06 88 LEU A N 1
ATOM 677 C CA . LEU A 1 88 ? 0.144 36.602 -17.653 1.00 49.06 88 LEU A CA 1
ATOM 678 C C . LEU A 1 88 ? 0.430 35.950 -16.290 1.00 49.06 88 LEU A C 1
ATOM 680 O O . LEU A 1 88 ? 1.308 36.396 -15.550 1.00 49.06 88 LEU A O 1
ATOM 684 N N . VAL A 1 89 ? -0.276 34.858 -15.986 1.00 41.69 89 VAL A N 1
ATOM 685 C CA . VAL A 1 89 ? -0.164 34.121 -14.719 1.00 41.69 89 VAL A CA 1
ATOM 686 C C . VAL A 1 89 ? 1.135 33.308 -14.641 1.00 41.69 89 VAL A C 1
ATOM 688 O O . VAL A 1 89 ? 1.755 33.230 -13.580 1.00 41.69 89 VAL A O 1
ATOM 691 N N . THR A 1 90 ? 1.592 32.728 -15.754 1.00 41.41 90 THR A N 1
ATOM 692 C CA . THR A 1 90 ? 2.802 31.878 -15.795 1.00 41.41 90 THR A CA 1
ATOM 693 C C . THR A 1 90 ? 4.089 32.660 -16.083 1.00 41.41 90 THR A C 1
ATOM 695 O O . THR A 1 90 ? 5.182 32.243 -15.696 1.00 41.41 90 THR A O 1
ATOM 698 N N . GLY A 1 91 ? 3.993 33.830 -16.723 1.00 40.22 91 GLY A N 1
ATOM 699 C CA . GLY A 1 91 ? 5.136 34.600 -17.217 1.00 40.22 91 GLY A CA 1
ATOM 700 C C . GLY A 1 91 ? 5.770 34.050 -18.497 1.00 40.22 91 GLY A C 1
ATOM 701 O O . GLY A 1 91 ? 6.814 34.560 -18.909 1.00 40.22 91 GLY A O 1
ATOM 702 N N . VAL A 1 92 ? 5.181 33.018 -19.107 1.00 45.81 92 VAL A N 1
ATOM 703 C CA . VAL A 1 92 ? 5.598 32.487 -20.409 1.00 45.81 92 VAL A CA 1
ATOM 704 C C . VAL A 1 92 ? 4.857 33.252 -21.506 1.00 45.81 92 VAL A C 1
ATOM 706 O O . VAL A 1 92 ? 3.637 33.346 -21.432 1.00 45.81 92 VAL A O 1
ATOM 709 N N . PRO A 1 93 ? 5.538 33.796 -22.532 1.00 49.16 93 PRO A N 1
ATOM 710 C CA . PRO A 1 93 ? 4.865 34.541 -23.593 1.00 49.16 93 PRO A CA 1
ATOM 711 C C . PRO A 1 93 ? 3.857 33.661 -24.337 1.00 49.16 93 PRO A C 1
ATOM 713 O O . PRO A 1 93 ? 4.194 32.538 -24.722 1.00 49.16 93 PRO A O 1
ATOM 716 N N . ALA A 1 94 ? 2.650 34.181 -24.585 1.00 58.03 94 ALA A N 1
ATOM 717 C CA . ALA A 1 94 ? 1.645 33.480 -25.376 1.00 58.03 94 ALA A CA 1
ATOM 718 C C . ALA A 1 94 ? 2.223 33.153 -26.772 1.00 58.03 94 ALA A C 1
ATOM 720 O O . ALA A 1 94 ? 2.631 34.064 -27.497 1.00 58.03 94 ALA A O 1
ATOM 721 N N . PRO A 1 95 ? 2.287 31.871 -27.181 1.00 59.38 95 PRO A N 1
ATOM 722 C CA . PRO A 1 95 ? 2.917 31.479 -28.444 1.00 59.38 95 PRO A CA 1
ATOM 723 C C . PRO A 1 95 ? 2.095 31.860 -29.684 1.00 59.38 95 PRO A C 1
ATOM 725 O O . PRO A 1 95 ? 2.548 31.687 -30.815 1.00 59.38 95 PRO A O 1
ATOM 728 N N . THR A 1 96 ? 0.856 32.314 -29.503 1.00 69.44 96 THR A N 1
ATOM 729 C CA . THR A 1 96 ? -0.066 32.695 -30.575 1.00 69.44 96 THR A CA 1
ATOM 730 C C . THR A 1 96 ? -0.855 33.910 -30.113 1.00 69.44 96 THR A C 1
ATOM 732 O O . THR A 1 96 ? -1.530 33.846 -29.093 1.00 69.44 96 THR A O 1
ATOM 735 N N . HIS A 1 97 ? -0.751 35.003 -30.864 1.00 84.38 97 HIS A N 1
ATOM 736 C CA . HIS A 1 97 ? -1.484 36.243 -30.630 1.00 84.38 97 HIS A CA 1
ATOM 737 C C . HIS A 1 97 ? -2.122 36.679 -31.952 1.00 84.38 97 HIS A C 1
ATOM 739 O O . HIS A 1 97 ? -1.418 36.885 -32.941 1.00 84.38 97 HIS A O 1
ATOM 745 N N . ILE A 1 98 ? -3.447 36.756 -31.989 1.00 89.12 98 ILE A N 1
ATOM 746 C CA . ILE A 1 98 ? -4.265 37.266 -33.089 1.00 89.12 98 ILE A CA 1
ATOM 747 C C . ILE A 1 98 ? -4.508 38.744 -32.803 1.00 89.12 98 ILE A C 1
ATOM 749 O O . ILE A 1 98 ? -5.219 39.103 -31.863 1.00 89.12 98 ILE A O 1
ATOM 753 N N . SER A 1 99 ? -3.910 39.605 -33.619 1.00 86.31 99 SER A N 1
ATOM 754 C CA . SER A 1 99 ? -4.005 41.053 -33.426 1.00 86.31 99 SER A CA 1
ATOM 755 C C . SER A 1 99 ? -5.342 41.598 -33.911 1.00 86.31 99 SER A C 1
ATOM 757 O O . SER A 1 99 ? -5.950 42.436 -33.255 1.00 86.31 99 SER A O 1
ATOM 759 N N . GLU A 1 100 ? -5.817 41.109 -35.055 1.00 89.75 100 GLU A N 1
ATOM 760 C CA . GLU A 1 100 ? -7.092 41.515 -35.640 1.00 89.75 100 GLU A CA 1
ATOM 761 C C . GLU A 1 100 ? -7.574 40.499 -36.681 1.00 89.75 100 GLU A C 1
ATOM 763 O O . GLU A 1 100 ? -6.778 39.784 -37.307 1.00 89.75 100 GLU A O 1
ATOM 768 N N . VAL A 1 101 ? -8.893 40.454 -36.867 1.00 92.81 101 VAL A N 1
ATOM 769 C CA . VAL A 1 101 ? -9.552 39.680 -37.920 1.00 92.81 101 VAL A CA 1
ATOM 770 C C . VAL A 1 101 ? -10.267 40.630 -38.872 1.00 92.81 101 VAL A C 1
ATOM 772 O O . VAL A 1 101 ? -10.975 41.535 -38.441 1.00 92.81 101 VAL A O 1
ATOM 775 N N . TRP A 1 102 ? -10.109 40.411 -40.174 1.00 91.94 102 TRP A N 1
ATOM 776 C CA . TRP A 1 102 ? -10.758 41.189 -41.223 1.00 91.94 102 TRP A CA 1
ATOM 777 C C . TRP A 1 102 ? -11.776 40.362 -41.991 1.00 91.94 102 TRP A C 1
ATOM 779 O O . TRP A 1 102 ? -11.481 39.244 -42.413 1.00 91.94 102 TRP A O 1
ATOM 789 N N . THR A 1 103 ? -12.935 40.950 -42.266 1.00 89.75 103 THR A N 1
ATOM 790 C CA . THR A 1 103 ? -13.893 40.445 -43.256 1.00 89.75 103 THR A CA 1
ATOM 791 C C . THR A 1 103 ? -14.182 41.527 -44.297 1.00 89.75 103 THR A C 1
ATOM 793 O O . THR A 1 103 ? -13.982 42.716 -44.051 1.00 89.75 103 THR A O 1
ATOM 796 N N . LEU A 1 104 ? -14.602 41.121 -45.496 1.00 82.44 104 LEU A N 1
ATOM 797 C CA . LEU A 1 104 ? -14.864 42.022 -46.623 1.00 82.44 104 LEU A CA 1
ATOM 798 C C . LEU A 1 104 ? -16.300 41.869 -47.105 1.00 82.44 104 LEU A C 1
ATOM 800 O O . LEU A 1 104 ? -16.673 40.774 -47.531 1.00 82.44 104 LEU A O 1
ATOM 804 N N . ASP A 1 105 ? -17.051 42.964 -47.082 1.00 76.12 105 ASP A N 1
ATOM 805 C CA . ASP A 1 105 ? -18.429 43.073 -47.558 1.00 76.12 105 ASP A CA 1
ATOM 806 C C . ASP A 1 105 ? -18.567 44.142 -48.660 1.00 76.12 105 ASP A C 1
ATOM 808 O O . ASP A 1 105 ? -17.669 44.961 -48.867 1.00 76.12 105 ASP A O 1
ATOM 812 N N . TYR A 1 106 ? -19.679 44.140 -49.397 1.00 71.00 106 TYR A N 1
ATOM 813 C CA . TYR A 1 106 ? -19.861 44.961 -50.602 1.00 71.00 106 TYR A CA 1
ATOM 814 C C . TYR A 1 106 ? -21.167 45.747 -50.572 1.00 71.00 106 TYR A C 1
ATOM 816 O O . TYR A 1 106 ? -22.233 45.213 -50.274 1.00 71.00 106 TYR A O 1
ATOM 824 N N . GLY A 1 107 ? -21.099 47.024 -50.958 1.00 58.69 107 GLY A N 1
ATOM 825 C CA . GLY A 1 107 ? -22.290 47.825 -51.225 1.00 58.69 107 GLY A CA 1
ATOM 826 C C . GLY A 1 107 ? -22.897 47.448 -52.577 1.00 58.69 107 GLY A C 1
ATOM 827 O O . GLY A 1 107 ? -22.193 47.422 -53.585 1.00 58.69 107 GLY A O 1
ATOM 828 N N . ASN A 1 108 ? -24.204 47.170 -52.610 1.00 53.28 108 ASN A N 1
ATOM 829 C CA . ASN A 1 108 ? -24.949 46.863 -53.836 1.00 53.28 108 ASN A CA 1
ATOM 830 C C . ASN A 1 108 ? -24.797 48.008 -54.858 1.00 53.28 108 ASN A C 1
ATOM 832 O O . ASN A 1 108 ? -25.356 49.088 -54.666 1.00 53.28 108 ASN A O 1
ATOM 836 N N . VAL A 1 109 ? -24.065 47.780 -55.952 1.00 51.06 109 VAL A N 1
ATOM 837 C CA . VAL A 1 109 ? -24.032 48.708 -57.092 1.00 51.06 109 VAL A CA 1
ATOM 838 C C . VAL A 1 109 ? -25.197 48.352 -58.013 1.00 51.06 109 VAL A C 1
ATOM 840 O O . VAL A 1 109 ? -25.327 47.206 -58.438 1.00 51.06 109 VAL A O 1
ATOM 843 N N . GLU A 1 110 ? -26.064 49.333 -58.267 1.00 51.03 110 GLU A N 1
ATOM 844 C CA . GLU A 1 110 ? -27.312 49.258 -59.039 1.00 51.03 110 GLU A CA 1
ATOM 845 C C . GLU A 1 110 ? -27.337 48.168 -60.136 1.00 51.03 110 GLU A C 1
ATOM 847 O O . GLU A 1 110 ? -26.834 48.346 -61.244 1.00 51.03 110 GLU A O 1
ATOM 852 N N . GLY A 1 111 ? -27.982 47.034 -59.834 1.00 54.50 111 GLY A N 1
ATOM 853 C CA . GLY A 1 111 ? -28.489 46.081 -60.828 1.00 54.50 111 GLY A CA 1
ATOM 854 C C . GLY A 1 111 ? -27.496 45.110 -61.483 1.00 54.50 111 GLY A C 1
ATOM 855 O O . GLY A 1 111 ? -27.901 44.426 -62.423 1.00 54.50 111 GLY A O 1
ATOM 856 N N . SER A 1 112 ? -26.242 44.996 -61.026 1.00 55.25 112 SER A N 1
ATOM 857 C CA . SER A 1 112 ? -25.289 43.990 -61.541 1.00 55.25 112 SER A CA 1
ATOM 858 C C . SER A 1 112 ? -24.834 42.991 -60.471 1.00 55.25 112 SER A C 1
ATOM 860 O O . SER A 1 112 ? -24.322 43.409 -59.439 1.00 55.25 112 SER A O 1
ATOM 862 N N . GLU A 1 113 ? -24.984 41.686 -60.738 1.00 60.09 113 GLU A N 1
ATOM 863 C CA . GLU A 1 113 ? -24.494 40.594 -59.874 1.00 60.09 113 GLU A CA 1
ATOM 864 C C . GLU A 1 113 ? -22.953 40.592 -59.786 1.00 60.09 113 GLU A C 1
ATOM 866 O O . GLU A 1 113 ? -22.273 40.789 -60.797 1.00 60.09 113 GLU A O 1
ATOM 871 N N . LEU A 1 114 ? -22.412 40.372 -58.581 1.00 65.62 114 LEU A N 1
ATOM 872 C CA . LEU A 1 114 ? -20.975 40.396 -58.281 1.00 65.62 114 LEU A CA 1
ATOM 873 C C . LEU A 1 114 ? -20.361 39.015 -58.561 1.00 65.62 114 LEU A C 1
ATOM 875 O O . LEU A 1 114 ? -20.836 38.009 -58.037 1.00 65.62 114 LEU A O 1
ATOM 879 N N . THR A 1 115 ? -19.327 38.936 -59.402 1.00 70.69 115 THR A N 1
ATOM 880 C CA . THR A 1 115 ? -18.718 37.648 -59.781 1.00 70.69 115 THR A CA 1
ATOM 881 C C . THR A 1 115 ? -17.607 37.220 -58.813 1.00 70.69 115 THR A C 1
ATOM 883 O O . THR A 1 115 ? -16.985 38.051 -58.151 1.00 70.69 115 THR A O 1
ATOM 886 N N . THR A 1 116 ? -17.284 35.921 -58.764 1.00 71.56 116 THR A N 1
ATOM 887 C CA . THR A 1 116 ? -16.132 35.387 -57.999 1.00 71.56 116 THR A CA 1
ATOM 888 C C . THR A 1 116 ? -14.806 36.041 -58.402 1.00 71.56 116 THR A C 1
ATOM 890 O O . THR A 1 116 ? -13.951 36.297 -57.556 1.00 71.56 116 THR A O 1
ATOM 893 N N . LEU A 1 117 ? -14.628 36.400 -59.678 1.00 73.56 117 LEU A N 1
ATOM 894 C CA . LEU A 1 117 ? -13.419 37.099 -60.121 1.00 73.56 117 LEU A CA 1
ATOM 895 C C . LEU A 1 117 ? -13.367 38.549 -59.611 1.00 73.56 117 LEU A C 1
ATOM 897 O O . LEU A 1 117 ? -12.284 39.049 -59.291 1.00 73.56 117 LEU A O 1
ATOM 901 N N . ASP A 1 118 ? -14.524 39.204 -59.495 1.00 75.00 118 ASP A N 1
ATOM 902 C CA . ASP A 1 118 ? -14.640 40.541 -58.909 1.00 75.00 118 ASP A CA 1
ATOM 903 C C . ASP A 1 118 ? -14.240 40.485 -57.431 1.00 75.00 118 ASP A C 1
ATOM 905 O O . ASP A 1 118 ? -13.361 41.231 -57.000 1.00 75.00 118 ASP A O 1
ATOM 909 N N . TYR A 1 119 ? -14.792 39.525 -56.680 1.00 78.31 119 TYR A N 1
ATOM 910 C CA . TYR A 1 119 ? -14.498 39.359 -55.257 1.00 78.31 119 TYR A CA 1
ATOM 911 C C . TYR A 1 119 ? -13.033 38.983 -54.996 1.00 78.31 119 TYR A C 1
ATOM 913 O O . TYR A 1 119 ? -12.372 39.595 -54.152 1.00 78.31 119 TYR A O 1
ATOM 921 N N . ALA A 1 120 ? -12.480 38.055 -55.781 1.00 79.38 120 ALA A N 1
ATOM 922 C CA . ALA A 1 120 ? -11.066 37.693 -55.732 1.00 79.38 120 ALA A CA 1
ATOM 923 C C . ALA A 1 120 ? -10.150 38.900 -56.002 1.00 79.38 120 ALA A C 1
ATOM 925 O O . ALA A 1 120 ? -9.115 39.062 -55.351 1.00 79.38 120 ALA A O 1
ATOM 926 N N . THR A 1 121 ? -10.536 39.780 -56.931 1.00 78.81 121 THR A N 1
ATOM 927 C CA . THR A 1 121 ? -9.778 40.996 -57.246 1.00 78.81 121 THR A CA 1
ATOM 928 C C . THR A 1 121 ? -9.882 42.030 -56.127 1.00 78.81 121 THR A C 1
ATOM 930 O O . THR A 1 121 ? -8.878 42.658 -55.780 1.00 78.81 121 THR A O 1
ATOM 933 N N . CYS A 1 122 ? -11.053 42.187 -55.509 1.00 79.38 122 CYS A N 1
ATOM 934 C CA . CYS A 1 122 ? -11.224 43.041 -54.335 1.00 79.38 122 CYS A CA 1
ATOM 935 C C . CYS A 1 122 ? -10.369 42.549 -53.159 1.00 79.38 122 CYS A C 1
ATOM 937 O O . CYS A 1 122 ? -9.680 43.352 -52.536 1.00 79.38 122 CYS A O 1
ATOM 939 N N . LEU A 1 123 ? -10.344 41.238 -52.903 1.00 84.62 123 LEU A N 1
ATOM 940 C CA . LEU A 1 123 ? -9.506 40.617 -51.874 1.00 84.62 123 LEU A CA 1
ATOM 941 C C . LEU A 1 123 ? -8.007 40.818 -52.158 1.00 84.62 123 LEU A C 1
ATOM 943 O O . LEU A 1 123 ? -7.244 41.186 -51.261 1.00 84.62 123 LEU A O 1
ATOM 947 N N . ALA A 1 124 ? -7.587 40.658 -53.417 1.00 82.94 124 ALA A N 1
ATOM 948 C CA . ALA A 1 124 ? -6.213 40.923 -53.839 1.00 82.94 124 ALA A CA 1
ATOM 949 C C . ALA A 1 124 ? -5.826 42.398 -53.641 1.00 82.94 124 ALA A C 1
ATOM 951 O O . ALA A 1 124 ? -4.751 42.693 -53.119 1.00 82.94 124 ALA A O 1
ATOM 952 N N . THR A 1 125 ? -6.722 43.321 -54.007 1.00 82.38 125 THR A N 1
ATOM 953 C CA . THR A 1 125 ? -6.539 44.774 -53.851 1.00 82.38 125 THR A CA 1
ATOM 954 C C . THR A 1 125 ? -6.473 45.161 -52.376 1.00 82.38 125 THR A C 1
ATOM 956 O O . THR A 1 125 ? -5.567 45.884 -51.966 1.00 82.38 125 THR A O 1
ATOM 959 N N . PHE A 1 126 ? -7.369 44.618 -51.548 1.00 85.19 126 PHE A N 1
ATOM 960 C CA . PHE A 1 126 ? -7.381 44.847 -50.107 1.00 85.19 126 PHE A CA 1
ATOM 961 C C . PHE A 1 126 ? -6.054 44.430 -49.467 1.00 85.19 126 PHE A C 1
ATOM 963 O O . PHE A 1 126 ? -5.444 45.194 -48.717 1.00 85.19 126 PHE A O 1
ATOM 970 N N . ARG A 1 127 ? -5.531 43.251 -49.822 1.00 84.88 127 ARG A N 1
ATOM 971 C CA . ARG A 1 127 ? -4.246 42.804 -49.286 1.00 84.88 127 ARG A CA 1
ATOM 972 C C . ARG A 1 127 ? -3.058 43.608 -49.820 1.00 84.88 127 ARG A C 1
ATOM 974 O O . ARG A 1 127 ? -2.137 43.891 -49.048 1.00 84.88 127 ARG A O 1
ATOM 981 N N . LYS A 1 128 ? -3.044 43.927 -51.117 1.00 79.75 128 LYS A N 1
ATOM 982 C CA . LYS A 1 128 ? -1.907 44.557 -51.803 1.00 79.75 128 LYS A CA 1
ATOM 983 C C . LYS A 1 128 ? -1.808 46.055 -51.526 1.00 79.75 128 LYS A C 1
ATOM 985 O O . LYS A 1 128 ? -0.757 46.518 -51.096 1.00 79.75 128 LYS A O 1
ATOM 990 N N . ASP A 1 129 ? -2.896 46.784 -51.744 1.00 74.38 129 ASP A N 1
ATOM 991 C CA . ASP A 1 129 ? -2.887 48.247 -51.807 1.00 74.38 129 ASP A CA 1
ATOM 992 C C . ASP A 1 129 ? -3.367 48.881 -50.493 1.00 74.38 129 ASP A C 1
ATOM 994 O O . ASP A 1 129 ? -2.919 49.972 -50.139 1.00 74.38 129 ASP A O 1
ATOM 998 N N . ILE A 1 130 ? -4.208 48.181 -49.721 1.00 79.94 130 ILE A N 1
ATOM 999 C CA . ILE A 1 130 ? -4.716 48.679 -48.433 1.00 79.94 130 ILE A CA 1
ATOM 1000 C C . ILE A 1 130 ? -3.853 48.181 -47.280 1.00 79.94 130 ILE A C 1
ATOM 1002 O O . ILE A 1 130 ? -3.104 48.967 -46.705 1.00 79.94 130 ILE A O 1
ATOM 1006 N N . LEU A 1 131 ? -3.869 46.881 -46.979 1.00 79.62 131 LEU A N 1
ATOM 1007 C CA . LEU A 1 131 ? -3.053 46.317 -45.894 1.00 79.62 131 LEU A CA 1
ATOM 1008 C C . LEU A 1 131 ? -1.544 46.395 -46.196 1.00 79.62 131 LEU A C 1
ATOM 1010 O O . LEU A 1 131 ? -0.732 46.612 -45.299 1.00 79.62 131 LEU A O 1
ATOM 1014 N N . GLY A 1 132 ? -1.159 46.228 -47.467 1.00 70.25 132 GLY A N 1
ATOM 1015 C CA . GLY A 1 132 ? 0.230 46.307 -47.935 1.00 70.25 132 GLY A CA 1
ATOM 1016 C C . GLY A 1 132 ? 0.702 47.706 -48.346 1.00 70.25 132 GLY A C 1
ATOM 1017 O O . GLY A 1 132 ? 1.911 47.918 -48.437 1.00 70.25 132 GLY A O 1
ATOM 1018 N N . GLY A 1 133 ? -0.225 48.647 -48.559 1.00 75.44 133 GLY A N 1
ATOM 1019 C CA . GLY A 1 133 ? 0.049 50.022 -48.976 1.00 75.44 133 GLY A CA 1
ATOM 1020 C C . GLY A 1 133 ? -0.363 51.035 -47.911 1.00 75.44 133 GLY A C 1
ATOM 1021 O O . GLY A 1 133 ? 0.426 51.336 -47.016 1.00 75.44 133 GLY A O 1
ATOM 1022 N N . SER A 1 134 ? -1.589 51.565 -47.993 1.00 69.75 134 SER A N 1
ATOM 1023 C CA . SER A 1 134 ? -2.048 52.701 -47.170 1.00 69.75 134 SER A CA 1
ATOM 1024 C C . SER A 1 134 ? -2.028 52.453 -45.657 1.00 69.75 134 SER A C 1
ATOM 1026 O O . SER A 1 134 ? -1.876 53.402 -44.893 1.00 69.75 134 SER A O 1
ATOM 1028 N N . LEU A 1 135 ? -2.167 51.199 -45.220 1.00 74.19 135 LEU A N 1
ATOM 1029 C CA . LEU A 1 135 ? -2.116 50.786 -43.815 1.00 74.19 135 LEU A CA 1
ATOM 1030 C C . LEU A 1 135 ? -0.833 50.023 -43.465 1.00 74.19 135 LEU A C 1
ATOM 1032 O O . LEU A 1 135 ? -0.719 49.515 -42.355 1.00 74.19 135 LEU A O 1
ATOM 1036 N N . ARG A 1 136 ? 0.164 49.953 -44.361 1.00 76.50 136 ARG A N 1
ATOM 1037 C CA . ARG A 1 136 ? 1.401 49.193 -44.106 1.00 76.50 136 ARG A CA 1
ATOM 1038 C C . ARG A 1 136 ? 2.149 49.681 -42.871 1.00 76.50 136 ARG A C 1
ATOM 1040 O O . ARG A 1 136 ? 2.764 48.870 -42.192 1.00 76.50 136 ARG A O 1
ATOM 1047 N N . SER A 1 137 ? 2.071 50.976 -42.570 1.00 75.31 137 SER A N 1
ATOM 1048 C CA . SER A 1 137 ? 2.656 51.575 -41.366 1.00 75.31 137 SER A CA 1
ATOM 1049 C C . SER A 1 137 ? 1.976 51.142 -40.061 1.00 75.31 137 SER A C 1
ATOM 1051 O O . SER A 1 137 ? 2.570 51.335 -39.005 1.00 75.31 137 SER A O 1
ATOM 1053 N N . LYS A 1 138 ? 0.765 50.560 -40.114 1.00 77.38 138 LYS A N 1
ATOM 1054 C CA . LYS A 1 138 ? 0.047 50.010 -38.950 1.00 77.38 138 LYS A CA 1
ATOM 1055 C C . LYS A 1 138 ? 0.637 48.670 -38.487 1.00 77.38 138 LYS A C 1
ATOM 1057 O O . LYS A 1 138 ? 0.499 48.332 -37.318 1.00 77.38 138 LYS A O 1
ATOM 1062 N N . TYR A 1 139 ? 1.280 47.925 -39.387 1.00 80.12 139 TYR A N 1
ATOM 1063 C CA . TYR A 1 139 ? 1.723 46.550 -39.145 1.00 80.12 139 TYR A CA 1
ATOM 1064 C C . TYR A 1 139 ? 3.240 46.447 -39.039 1.00 80.12 139 TYR A C 1
ATOM 1066 O O . TYR A 1 139 ? 3.979 47.094 -39.785 1.00 80.12 139 TYR A O 1
ATOM 1074 N N . LEU A 1 140 ? 3.709 45.577 -38.150 1.00 74.75 140 LEU A N 1
ATOM 1075 C CA . LEU A 1 140 ? 5.120 45.251 -38.013 1.00 74.75 140 LEU A CA 1
ATOM 1076 C C . LEU A 1 140 ? 5.592 44.421 -39.214 1.00 74.75 140 LEU A C 1
ATOM 1078 O O . LEU A 1 140 ? 4.833 43.698 -39.863 1.00 74.75 140 LEU A O 1
ATOM 1082 N N . GLU A 1 141 ? 6.892 44.480 -39.509 1.00 71.94 141 GLU A N 1
ATOM 1083 C CA . GLU A 1 141 ? 7.475 43.657 -40.577 1.00 71.94 141 GLU A CA 1
ATOM 1084 C C . GLU A 1 141 ? 7.346 42.150 -40.283 1.00 71.94 141 GLU A C 1
ATOM 1086 O O . GLU A 1 141 ? 7.257 41.348 -41.211 1.00 71.94 141 GLU A O 1
ATOM 1091 N N . ALA A 1 142 ? 7.274 41.783 -39.000 1.00 71.31 142 ALA A N 1
ATOM 1092 C CA . ALA A 1 142 ? 7.146 40.410 -38.521 1.00 71.31 142 ALA A CA 1
ATOM 1093 C C . ALA A 1 142 ? 5.692 39.900 -38.402 1.00 71.31 142 ALA A C 1
ATOM 1095 O O . ALA A 1 142 ? 5.510 38.715 -38.111 1.00 71.31 142 ALA A O 1
ATOM 1096 N N . ASP A 1 143 ? 4.676 40.740 -38.645 1.00 81.31 143 ASP A N 1
ATOM 1097 C CA . ASP A 1 143 ? 3.270 40.317 -38.598 1.00 81.31 143 ASP A CA 1
ATOM 1098 C C . ASP A 1 143 ? 2.927 39.349 -39.737 1.00 81.31 143 ASP A C 1
ATOM 1100 O O . ASP A 1 143 ? 3.371 39.490 -40.884 1.00 81.31 143 ASP A O 1
ATOM 1104 N N . LYS A 1 144 ? 2.105 38.345 -39.421 1.00 86.44 144 LYS A N 1
ATOM 1105 C CA . LYS A 1 144 ? 1.793 37.229 -40.319 1.00 86.44 144 LYS A CA 1
ATOM 1106 C C . LYS A 1 144 ? 0.344 37.292 -40.785 1.00 86.44 144 LYS A C 1
ATOM 1108 O O . LYS A 1 144 ? -0.578 37.027 -40.019 1.00 86.44 144 LYS A O 1
ATOM 1113 N N . PHE A 1 145 ? 0.147 37.562 -42.072 1.00 89.25 145 PHE A N 1
ATOM 1114 C CA . PHE A 1 145 ? -1.178 37.572 -42.694 1.00 89.25 145 PHE A CA 1
ATOM 1115 C C . PHE A 1 145 ? -1.616 36.155 -43.074 1.00 89.25 145 PHE A C 1
ATOM 1117 O O . PHE A 1 145 ? -0.943 35.502 -43.879 1.00 89.25 145 PHE A O 1
ATOM 1124 N N . ILE A 1 146 ? -2.738 35.692 -42.522 1.00 92.12 146 ILE A N 1
ATOM 1125 C CA . ILE A 1 146 ? -3.326 34.375 -42.799 1.00 92.12 146 ILE A CA 1
ATOM 1126 C C . ILE A 1 146 ? -4.668 34.560 -43.494 1.00 92.12 146 ILE A C 1
ATOM 1128 O O . ILE A 1 146 ? -5.528 35.293 -43.014 1.00 92.12 146 ILE A O 1
ATOM 1132 N N . LEU A 1 147 ? -4.863 33.860 -44.607 1.00 92.81 147 LEU A N 1
ATOM 1133 C CA . LEU A 1 147 ? -6.144 33.840 -45.304 1.00 92.81 147 LEU A CA 1
ATOM 1134 C C . LEU A 1 147 ? -6.928 32.595 -44.886 1.00 92.81 147 LEU A C 1
ATOM 1136 O O . LEU A 1 147 ? -6.419 31.486 -45.029 1.00 92.81 147 LEU A O 1
ATOM 1140 N N . VAL A 1 148 ? -8.146 32.765 -44.378 1.00 94.19 148 VAL A N 1
ATOM 1141 C CA . VAL A 1 148 ? -9.030 31.664 -43.970 1.00 94.19 148 VAL A CA 1
ATOM 1142 C C . VAL A 1 148 ? -10.297 31.736 -44.803 1.00 94.19 148 VAL A C 1
ATOM 1144 O O . VAL A 1 148 ? -11.031 32.718 -44.743 1.00 94.19 148 VAL A O 1
ATOM 1147 N N . ALA A 1 149 ? -10.546 30.707 -45.603 1.00 91.88 149 ALA A N 1
ATOM 1148 C CA . ALA A 1 149 ? -11.659 30.685 -46.537 1.00 91.88 149 ALA A CA 1
ATOM 1149 C C . ALA A 1 149 ? -12.547 29.464 -46.323 1.00 91.88 149 ALA A C 1
ATOM 1151 O O . ALA A 1 149 ? -12.054 28.389 -45.983 1.00 91.88 149 ALA A O 1
ATOM 1152 N N . HIS A 1 150 ? -13.846 29.631 -46.557 1.00 90.12 150 HIS A N 1
ATOM 1153 C CA . HIS A 1 150 ? -14.836 28.569 -46.408 1.00 90.12 150 HIS A CA 1
ATOM 1154 C C . HIS A 1 150 ? -15.719 28.412 -47.650 1.00 90.12 150 HIS A C 1
ATOM 1156 O O . HIS A 1 150 ? -16.200 29.419 -48.191 1.00 90.12 150 HIS A O 1
ATOM 1162 N N . SER A 1 151 ? -16.012 27.164 -48.033 1.00 84.88 151 SER A N 1
ATOM 1163 C CA . SER A 1 151 ? -16.954 26.822 -49.109 1.00 84.88 151 SER A CA 1
ATOM 1164 C C . SER A 1 151 ? -16.545 27.449 -50.456 1.00 84.88 151 SER A C 1
ATOM 1166 O O . SER A 1 151 ? -15.388 27.335 -50.862 1.00 84.88 151 SER A O 1
ATOM 1168 N N . VAL A 1 152 ? -17.449 28.136 -51.167 1.00 77.44 152 VAL A N 1
ATOM 1169 C CA . VAL A 1 152 ? -17.142 28.859 -52.425 1.00 77.44 152 VAL A CA 1
ATOM 1170 C C . VAL A 1 152 ? -16.093 29.948 -52.222 1.00 77.44 152 VAL A C 1
ATOM 1172 O O . VAL A 1 152 ? -15.311 30.214 -53.128 1.00 77.44 152 VAL A O 1
ATOM 1175 N N . GLY A 1 153 ? -16.005 30.515 -51.013 1.00 83.06 153 GLY A N 1
ATOM 1176 C CA . GLY A 1 153 ? -14.979 31.500 -50.663 1.00 83.06 153 GLY A CA 1
ATOM 1177 C C . GLY A 1 153 ? -13.554 30.974 -50.853 1.00 83.06 153 GLY A C 1
ATOM 1178 O O . GLY A 1 153 ? -12.624 31.759 -51.027 1.00 83.06 153 GLY A O 1
ATOM 1179 N N . CYS A 1 154 ? -13.364 29.649 -50.870 1.00 87.88 154 CYS A N 1
ATOM 1180 C CA . CYS A 1 154 ? -12.085 29.032 -51.202 1.00 87.88 154 CYS A CA 1
ATOM 1181 C C . CYS A 1 154 ? -11.662 29.295 -52.658 1.00 87.88 154 CYS A C 1
ATOM 1183 O O . CYS A 1 154 ? -10.465 29.440 -52.903 1.00 87.88 154 CYS A O 1
ATOM 1185 N N . LEU A 1 155 ? -12.600 29.413 -53.611 1.00 83.44 155 LEU A N 1
ATOM 1186 C CA . LEU A 1 155 ? -12.290 29.829 -54.988 1.00 83.44 155 LEU A CA 1
ATOM 1187 C C . LEU A 1 155 ? -11.773 31.261 -55.001 1.00 83.44 155 LEU A C 1
ATOM 1189 O O . LEU A 1 155 ? -10.724 31.527 -55.583 1.00 83.44 155 LEU A O 1
ATOM 1193 N N . ASP A 1 156 ? -12.486 32.163 -54.329 1.00 83.25 156 ASP A N 1
ATOM 1194 C CA . ASP A 1 156 ? -12.147 33.584 -54.286 1.00 83.25 156 ASP A CA 1
ATOM 1195 C C . ASP A 1 156 ? -10.763 33.793 -53.654 1.00 83.25 156 ASP A C 1
ATOM 1197 O O . ASP A 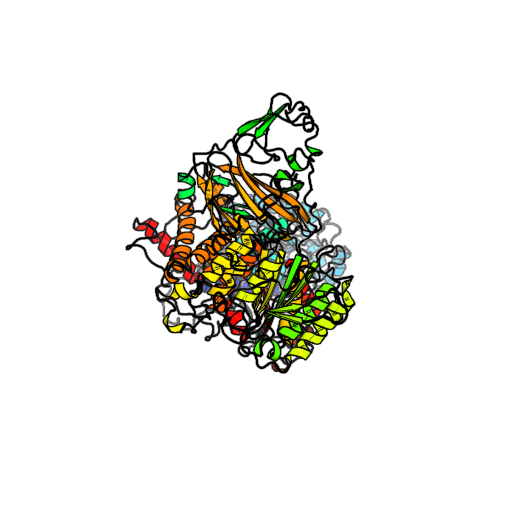1 156 ? -9.921 34.522 -54.182 1.00 83.25 156 ASP A O 1
ATOM 1201 N N . ALA A 1 157 ? -10.482 33.068 -52.568 1.00 87.94 157 ALA A N 1
ATOM 1202 C CA . ALA A 1 157 ? -9.194 33.077 -51.892 1.00 87.94 157 ALA A CA 1
ATOM 1203 C C . ALA A 1 157 ? -8.060 32.575 -52.795 1.00 87.94 157 ALA A C 1
ATOM 1205 O O . ALA A 1 157 ? -7.037 33.250 -52.913 1.00 87.94 157 ALA A O 1
ATOM 1206 N N . VAL A 1 158 ? -8.244 31.444 -53.483 1.00 87.75 158 VAL A N 1
ATOM 1207 C CA . VAL A 1 158 ? -7.238 30.895 -54.403 1.00 87.75 158 VAL A CA 1
ATOM 1208 C C . VAL A 1 158 ? -7.004 31.848 -55.573 1.00 87.75 158 VAL A C 1
ATOM 1210 O O . VAL A 1 158 ? -5.858 32.206 -55.842 1.00 87.75 158 VAL A O 1
ATOM 1213 N N . LEU A 1 159 ? -8.060 32.332 -56.228 1.00 85.19 159 LEU A N 1
ATOM 1214 C CA . LEU A 1 159 ? -7.952 33.225 -57.385 1.00 85.19 159 LEU A CA 1
ATOM 1215 C C . LEU A 1 159 ? -7.354 34.592 -57.023 1.00 85.19 159 LEU A C 1
ATOM 1217 O O . LEU A 1 159 ? -6.591 35.144 -57.822 1.00 85.19 159 LEU A O 1
ATOM 1221 N N . SER A 1 160 ? -7.595 35.107 -55.810 1.00 86.00 160 SER A N 1
ATOM 1222 C CA . SER A 1 160 ? -7.033 36.388 -55.342 1.00 86.00 160 SER A CA 1
ATOM 1223 C C . SER A 1 160 ? -5.505 36.407 -55.268 1.00 86.00 160 SER A C 1
ATOM 1225 O O . SER A 1 160 ? -4.891 37.469 -55.202 1.00 86.00 160 SER A O 1
ATOM 1227 N N . THR A 1 161 ? -4.865 35.239 -55.302 1.00 85.94 161 THR A N 1
ATOM 1228 C CA . THR A 1 161 ? -3.403 35.141 -55.309 1.00 85.94 161 THR A CA 1
ATOM 1229 C C . THR A 1 161 ? -2.807 35.374 -56.702 1.00 85.94 161 THR A C 1
ATOM 1231 O O . THR A 1 161 ? -1.616 35.655 -56.812 1.00 85.94 161 THR A O 1
ATOM 1234 N N . SER A 1 162 ? -3.617 35.307 -57.768 1.00 78.62 162 SER A N 1
ATOM 1235 C CA . SER A 1 162 ? -3.148 35.403 -59.162 1.00 78.62 162 SER A CA 1
ATOM 1236 C C . SER A 1 162 ? -2.439 36.719 -59.519 1.00 78.62 162 SER A C 1
ATOM 1238 O O . SER A 1 162 ? -1.491 36.665 -60.305 1.00 78.62 162 SER A O 1
ATOM 1240 N N . PRO A 1 163 ? -2.798 37.894 -58.953 1.00 74.62 163 PRO A N 1
ATOM 1241 C CA . PRO A 1 163 ? -2.123 39.151 -59.277 1.00 74.62 163 PRO A CA 1
ATOM 1242 C C . PRO A 1 163 ? -0.736 39.302 -58.631 1.00 74.62 163 PRO A C 1
ATOM 1244 O O . PRO A 1 163 ? -0.033 40.273 -58.923 1.00 74.62 163 PRO A O 1
ATOM 1247 N N . PHE A 1 164 ? -0.339 38.391 -57.735 1.00 76.00 164 PHE A N 1
ATOM 1248 C CA . PHE A 1 164 ? 0.948 38.435 -57.044 1.00 76.00 164 PHE A CA 1
ATOM 1249 C C . PHE A 1 164 ? 1.985 37.563 -57.772 1.00 76.00 164 PHE A C 1
ATOM 1251 O O . PHE A 1 164 ? 1.769 36.362 -57.939 1.00 76.00 164 PHE A O 1
ATOM 1258 N N . PRO A 1 165 ? 3.153 38.113 -58.165 1.00 74.81 165 PRO A N 1
ATOM 1259 C CA . PRO A 1 165 ? 4.276 37.303 -58.631 1.00 74.81 165 PRO A CA 1
ATOM 1260 C C . PRO A 1 165 ? 4.642 36.220 -57.612 1.00 74.81 165 PRO A C 1
ATOM 1262 O O . PRO A 1 165 ? 4.653 36.481 -56.406 1.00 74.81 165 PRO A O 1
ATOM 1265 N N . THR A 1 166 ? 5.029 35.031 -58.076 1.00 66.88 166 THR A N 1
ATOM 1266 C CA . THR A 1 166 ? 5.289 33.861 -57.218 1.00 66.88 166 THR A CA 1
ATOM 1267 C C . THR A 1 166 ? 6.339 34.124 -56.127 1.00 66.88 166 THR A C 1
ATOM 1269 O O . THR A 1 166 ? 6.246 33.590 -55.025 1.00 66.88 166 THR A O 1
ATOM 1272 N N . SER A 1 167 ? 7.312 35.000 -56.403 1.00 65.38 167 SER A N 1
ATOM 1273 C CA . SER A 1 167 ? 8.345 35.444 -55.455 1.00 65.38 167 SER A CA 1
ATOM 1274 C C . SER A 1 167 ? 7.823 36.354 -54.334 1.00 65.38 167 SER A C 1
ATOM 1276 O O . SER A 1 167 ? 8.443 36.431 -53.278 1.00 65.38 167 SER A O 1
ATOM 1278 N N . SER A 1 168 ? 6.681 37.013 -54.541 1.00 69.25 168 SER A N 1
ATOM 1279 C CA . SER A 1 168 ? 6.033 37.931 -53.592 1.00 69.25 168 SER A CA 1
ATOM 1280 C C . SER A 1 168 ? 4.831 37.322 -52.858 1.00 69.25 168 SER A C 1
ATOM 1282 O O . SER A 1 168 ? 4.269 37.941 -51.962 1.00 69.25 168 SER A O 1
ATOM 1284 N N . LEU A 1 169 ? 4.441 36.082 -53.174 1.00 74.75 169 LEU A N 1
ATOM 1285 C CA . LEU A 1 169 ? 3.319 35.419 -52.496 1.00 74.75 169 LEU A CA 1
ATOM 1286 C C . LEU A 1 169 ? 3.583 35.185 -51.003 1.00 74.75 169 LEU A C 1
ATOM 1288 O O . LEU A 1 169 ? 2.678 35.362 -50.195 1.00 74.75 169 LEU A O 1
ATOM 1292 N N . LYS A 1 170 ? 4.827 34.868 -50.622 1.00 67.75 170 LYS A N 1
ATOM 1293 C CA . LYS A 1 170 ? 5.222 34.687 -49.211 1.00 67.75 170 LYS A CA 1
ATOM 1294 C C . LYS A 1 170 ? 5.252 35.989 -48.408 1.00 67.75 170 LYS A C 1
ATOM 1296 O O . LYS A 1 170 ? 5.192 35.940 -47.184 1.00 67.75 170 LYS A O 1
ATOM 1301 N N . SER A 1 171 ? 5.373 37.138 -49.077 1.00 68.56 171 SER A N 1
ATOM 1302 C CA . SER A 1 171 ? 5.225 38.447 -48.431 1.00 68.56 171 SER A CA 1
ATOM 1303 C C . SER A 1 171 ? 3.767 38.916 -48.405 1.00 68.56 171 SER A C 1
ATOM 1305 O O . SER A 1 171 ? 3.422 39.768 -47.586 1.00 68.56 171 SER A O 1
ATOM 1307 N N . ALA A 1 172 ? 2.899 38.344 -49.250 1.00 71.69 172 ALA A N 1
ATOM 1308 C CA . ALA A 1 172 ? 1.457 38.571 -49.231 1.00 71.69 172 ALA A CA 1
ATOM 1309 C C . ALA A 1 172 ? 0.753 37.724 -48.154 1.00 71.69 172 ALA A C 1
ATOM 1311 O O . ALA A 1 172 ? 0.027 38.271 -47.329 1.00 71.69 172 ALA A O 1
ATOM 1312 N N . TYR A 1 173 ? 1.005 36.420 -48.081 1.00 84.88 173 TYR A N 1
ATOM 1313 C CA . TYR A 1 173 ? 0.397 35.539 -47.079 1.00 84.88 173 TYR A CA 1
ATOM 1314 C C . TYR A 1 173 ? 1.451 34.626 -46.457 1.00 84.88 173 TYR A C 1
ATOM 1316 O O . TYR A 1 173 ? 2.365 34.175 -47.143 1.00 84.88 173 TYR A O 1
ATOM 1324 N N . HIS A 1 174 ? 1.324 34.345 -45.158 1.00 87.06 174 HIS A N 1
ATOM 1325 C CA . HIS A 1 174 ? 2.208 33.409 -44.461 1.00 87.06 174 HIS A CA 1
ATOM 1326 C C . HIS A 1 174 ? 1.780 31.953 -44.704 1.00 87.06 174 HIS A C 1
ATOM 1328 O O . HIS A 1 174 ? 2.629 31.100 -44.958 1.00 87.06 174 HIS A O 1
ATOM 1334 N N . PHE A 1 175 ? 0.470 31.691 -44.692 1.00 91.19 175 PHE A N 1
ATOM 1335 C CA . PHE A 1 175 ? -0.176 30.478 -45.204 1.00 91.19 175 PHE A CA 1
ATOM 1336 C C . PHE A 1 175 ? -1.683 30.715 -45.405 1.00 91.19 175 PHE A C 1
ATOM 1338 O O . PHE A 1 175 ? -2.205 31.770 -45.032 1.00 91.19 175 PHE A O 1
ATOM 1345 N N . ILE A 1 176 ? -2.375 29.741 -46.005 1.00 93.00 176 ILE A N 1
ATOM 1346 C CA . ILE A 1 176 ? -3.824 29.790 -46.274 1.00 93.00 176 ILE A CA 1
ATOM 1347 C C . ILE A 1 176 ? -4.508 28.576 -45.636 1.00 93.00 176 ILE A C 1
ATOM 1349 O O . ILE A 1 176 ? -3.980 27.468 -45.703 1.00 93.00 176 ILE A O 1
ATOM 1353 N N . ILE A 1 177 ? -5.684 28.775 -45.040 1.00 94.50 177 ILE A N 1
ATOM 1354 C CA . ILE A 1 177 ? -6.564 27.721 -44.522 1.00 94.50 177 ILE A CA 1
ATOM 1355 C C . ILE A 1 177 ? -7.817 27.653 -45.403 1.00 94.50 177 ILE A C 1
ATOM 1357 O O . ILE A 1 177 ? -8.517 28.651 -45.567 1.00 94.50 177 ILE A O 1
ATOM 1361 N N . LEU A 1 178 ? -8.108 26.476 -45.954 1.00 93.25 178 LEU A N 1
ATOM 1362 C CA . LEU A 1 178 ? -9.294 26.199 -46.762 1.00 93.25 178 LEU A CA 1
ATOM 1363 C C . LEU A 1 178 ? -10.206 25.225 -46.006 1.00 93.25 178 LEU A C 1
ATOM 1365 O O . LEU A 1 178 ? -9.816 24.095 -45.722 1.00 93.25 178 LEU A O 1
ATOM 1369 N N . SER A 1 179 ? -11.408 25.672 -45.658 1.00 91.88 179 SER A N 1
ATOM 1370 C CA . SER A 1 179 ? -12.402 24.887 -44.927 1.00 91.88 179 SER A CA 1
ATOM 1371 C C . SER A 1 179 ? -13.536 24.471 -45.854 1.00 91.88 179 SER A C 1
ATOM 1373 O O . SER A 1 179 ? -14.111 25.323 -46.532 1.00 91.88 179 SER A O 1
ATOM 1375 N N . GLU A 1 180 ? -13.835 23.171 -45.894 1.00 88.88 180 GLU A N 1
ATOM 1376 C CA . GLU A 1 180 ? -14.900 22.590 -46.724 1.00 88.88 180 GLU A CA 1
ATOM 1377 C C . GLU A 1 180 ? -14.924 23.156 -48.169 1.00 88.88 180 GLU A C 1
ATOM 1379 O O . GLU A 1 180 ? -15.920 23.737 -48.606 1.00 88.88 180 GLU A O 1
ATOM 1384 N N . PRO A 1 181 ? -13.809 23.057 -48.922 1.00 85.31 181 PRO A N 1
ATOM 1385 C CA . PRO A 1 181 ? -13.637 23.770 -50.182 1.00 85.31 181 PRO A CA 1
ATOM 1386 C C . PRO A 1 181 ? -14.430 23.132 -51.322 1.00 85.31 181 PRO A C 1
ATOM 1388 O O . PRO A 1 181 ? -14.248 21.961 -51.647 1.00 85.31 181 PRO A O 1
ATOM 1391 N N . LEU A 1 182 ? -15.228 23.936 -52.022 1.00 75.56 182 LEU A N 1
ATOM 1392 C CA . LEU A 1 182 ? -15.956 23.505 -53.222 1.00 75.56 182 LEU A CA 1
ATOM 1393 C C . LEU A 1 182 ? -15.120 23.689 -54.498 1.00 75.56 182 LEU A C 1
ATOM 1395 O O . LEU A 1 182 ? -15.541 24.351 -55.439 1.00 75.56 182 LEU A O 1
ATOM 1399 N N . LEU A 1 183 ? -13.907 23.129 -54.513 1.00 68.81 183 LEU A N 1
ATOM 1400 C CA . LEU A 1 183 ? -12.942 23.229 -55.615 1.00 68.81 183 LEU A CA 1
ATOM 1401 C C . LEU A 1 183 ? -12.869 21.907 -56.399 1.00 68.81 183 LEU A C 1
ATOM 1403 O O . LEU A 1 183 ? -12.583 20.873 -55.809 1.00 68.81 183 LEU A O 1
ATOM 1407 N N . ALA A 1 184 ? -13.066 21.957 -57.724 1.00 57.59 184 ALA A N 1
ATOM 1408 C CA . ALA A 1 184 ? -12.922 20.826 -58.660 1.00 57.59 184 ALA A CA 1
ATOM 1409 C C . ALA A 1 184 ? -13.682 19.544 -58.265 1.00 57.59 184 ALA A C 1
ATOM 1411 O O . ALA A 1 184 ? -13.090 18.485 -58.049 1.00 57.59 184 ALA A O 1
ATOM 1412 N N . LEU A 1 185 ? -15.012 19.627 -58.236 1.00 56.22 185 LEU A N 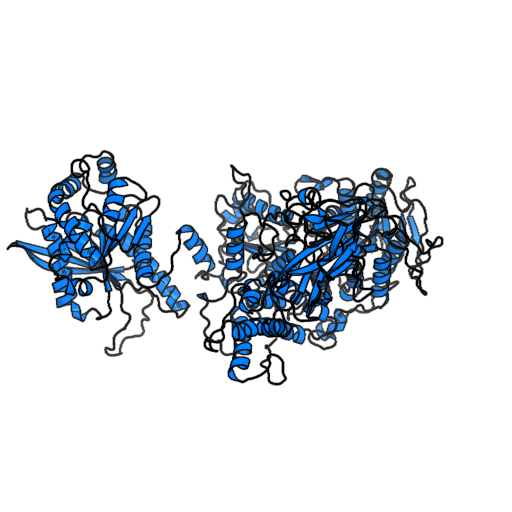1
ATOM 1413 C CA . LEU A 1 185 ? -15.862 18.449 -58.059 1.00 56.22 185 LEU A CA 1
ATOM 1414 C C . LEU A 1 185 ? -15.947 17.666 -59.377 1.00 56.22 185 LEU A C 1
ATOM 1416 O O . LEU A 1 185 ? -16.298 18.223 -60.419 1.00 56.22 185 LEU A O 1
ATOM 1420 N N . ALA A 1 186 ? -15.730 16.348 -59.340 1.00 48.16 186 ALA A N 1
ATOM 1421 C CA . ALA A 1 186 ? -16.049 15.468 -60.475 1.00 48.16 186 ALA A CA 1
ATOM 1422 C C . ALA A 1 186 ? -17.570 15.442 -60.773 1.00 48.16 186 ALA A C 1
ATOM 1424 O O . ALA A 1 186 ? -18.007 15.031 -61.850 1.00 48.16 186 ALA A O 1
ATOM 1425 N N . SER A 1 187 ? -18.377 15.928 -59.824 1.00 50.31 187 SER A N 1
ATOM 1426 C CA . SER A 1 187 ? -19.839 15.940 -59.798 1.00 50.31 187 SER A CA 1
ATOM 1427 C C . SER A 1 187 ? -20.468 17.325 -60.058 1.00 50.31 187 SER A C 1
ATOM 1429 O O . SER A 1 187 ? -21.640 17.539 -59.733 1.00 50.31 187 SER A O 1
ATOM 1431 N N . GLU A 1 188 ? -19.754 18.260 -60.706 1.00 45.50 188 GLU A N 1
ATOM 1432 C CA . GLU A 1 188 ? -20.203 19.645 -61.000 1.00 45.50 188 GLU A CA 1
ATOM 1433 C C . GLU A 1 188 ? -21.535 19.787 -61.779 1.00 45.50 188 GLU A C 1
ATOM 1435 O O . GLU A 1 188 ? -21.998 20.898 -62.025 1.00 45.50 188 GLU A O 1
ATOM 1440 N N . ARG A 1 189 ? -22.217 18.694 -62.143 1.00 48.50 189 ARG A N 1
ATOM 1441 C CA . ARG A 1 189 ? -23.543 18.738 -62.782 1.00 48.50 189 ARG A CA 1
ATOM 1442 C C . ARG A 1 189 ? -24.738 18.464 -61.859 1.00 48.50 189 ARG A C 1
ATOM 1444 O O . ARG A 1 189 ? -25.858 18.585 -62.347 1.00 48.50 189 ARG A O 1
ATOM 1451 N N . GLN A 1 190 ? -24.565 18.110 -60.575 1.00 50.56 190 GLN A N 1
ATOM 1452 C CA . GLN A 1 190 ? -25.705 17.692 -59.724 1.00 50.56 190 GLN A CA 1
ATOM 1453 C C . GLN A 1 190 ? -25.798 18.276 -58.297 1.00 50.56 190 GLN A C 1
ATOM 1455 O O . GLN A 1 190 ? -26.808 18.034 -57.636 1.00 50.56 190 GLN A O 1
ATOM 1460 N N . VAL A 1 191 ? -24.840 19.075 -57.807 1.00 54.34 191 VAL A N 1
ATOM 1461 C CA . VAL A 1 191 ? -24.881 19.571 -56.406 1.00 54.34 191 VAL A CA 1
ATOM 1462 C C . VAL A 1 191 ? -26.015 20.574 -56.158 1.00 54.34 191 VAL A C 1
ATOM 1464 O O . VAL A 1 191 ? -26.738 20.438 -55.174 1.00 54.34 191 VAL A O 1
ATOM 1467 N N . ALA A 1 192 ? -26.257 21.507 -57.088 1.00 50.25 192 ALA A N 1
ATOM 1468 C CA . ALA A 1 192 ? -27.296 22.539 -56.947 1.00 50.25 192 ALA A CA 1
ATOM 1469 C C . ALA A 1 192 ? -28.743 21.990 -56.914 1.00 50.25 192 ALA A C 1
ATOM 1471 O O . ALA A 1 192 ? -29.673 22.746 -56.665 1.00 50.25 192 ALA A O 1
ATOM 1472 N N . GLY A 1 193 ? -28.944 20.687 -57.159 1.00 49.69 193 GLY A N 1
ATOM 1473 C CA . GLY A 1 193 ? -30.246 20.015 -57.090 1.00 49.69 193 GLY A CA 1
ATOM 1474 C C . GLY A 1 193 ? -30.279 18.792 -56.167 1.00 49.69 193 GLY A C 1
ATOM 1475 O O . GLY A 1 193 ? -31.263 18.050 -56.194 1.00 49.69 193 GLY A O 1
ATOM 1476 N N . SER A 1 194 ? -29.225 18.536 -55.381 1.00 56.03 194 SER A N 1
ATOM 1477 C CA . SER A 1 194 ? -29.183 17.363 -54.502 1.00 56.03 194 SER A CA 1
ATOM 1478 C C . SER A 1 194 ? -30.146 17.540 -53.324 1.00 56.03 194 SER A C 1
ATOM 1480 O O . SER A 1 194 ? -30.256 18.617 -52.737 1.00 56.03 194 SER A O 1
ATOM 1482 N N . LYS A 1 195 ? -30.861 16.472 -52.951 1.00 54.28 195 LYS A N 1
ATOM 1483 C CA . LYS A 1 195 ? -31.827 16.508 -51.841 1.00 54.28 195 LYS A CA 1
ATOM 1484 C C . LYS A 1 195 ? -31.168 16.956 -50.525 1.00 54.28 195 LYS A C 1
ATOM 1486 O O . LYS A 1 195 ? -31.742 17.774 -49.818 1.00 54.28 195 LYS A O 1
ATOM 1491 N N . ALA A 1 196 ? -29.936 16.506 -50.271 1.00 57.88 196 ALA A N 1
ATOM 1492 C CA . ALA A 1 196 ? -29.142 16.894 -49.105 1.00 57.88 196 ALA A CA 1
ATOM 1493 C C . ALA A 1 196 ? -28.814 18.398 -49.083 1.00 57.88 196 ALA A C 1
ATOM 1495 O O . ALA A 1 196 ? -28.933 19.030 -48.037 1.00 57.88 196 ALA A O 1
ATOM 1496 N N . PHE A 1 197 ? -28.476 18.992 -50.233 1.00 58.94 197 PHE A N 1
ATOM 1497 C CA . PHE A 1 197 ? -28.233 20.432 -50.362 1.00 58.94 197 PHE A CA 1
ATOM 1498 C C . PHE A 1 197 ? -29.524 21.247 -50.184 1.00 58.94 197 PHE A C 1
ATOM 1500 O O . PHE A 1 197 ? -29.532 22.251 -49.473 1.00 58.94 197 PHE A O 1
ATOM 1507 N N . LEU A 1 198 ? -30.638 20.806 -50.779 1.00 56.81 198 LEU A N 1
ATOM 1508 C CA . LEU A 1 198 ? -31.928 21.508 -50.721 1.00 56.81 198 LEU A CA 1
ATOM 1509 C C . LEU A 1 198 ? -32.582 21.463 -49.328 1.00 56.81 198 LEU A C 1
ATOM 1511 O O . LEU A 1 198 ? -33.287 22.406 -48.981 1.00 56.81 198 LEU A O 1
ATOM 1515 N N . GLU A 1 199 ? -32.363 20.393 -48.554 1.00 57.84 199 GLU A N 1
ATOM 1516 C CA . GLU A 1 199 ? -32.877 20.235 -47.182 1.00 57.84 199 GLU A CA 1
ATOM 1517 C C . GLU A 1 199 ? -32.038 20.993 -46.139 1.00 57.84 199 GLU A C 1
ATOM 1519 O O . GLU A 1 199 ? -32.585 21.489 -45.158 1.00 57.84 199 GLU A O 1
ATOM 1524 N N . THR A 1 200 ? -30.722 21.121 -46.344 1.00 54.88 200 THR A N 1
ATOM 1525 C CA . THR A 1 200 ? -29.829 21.820 -45.397 1.00 54.88 200 THR A CA 1
ATOM 1526 C C . THR A 1 200 ? -29.705 23.320 -45.673 1.00 54.88 200 THR A C 1
ATOM 1528 O O . THR A 1 200 ? -29.637 24.105 -44.729 1.00 54.88 200 THR A O 1
ATOM 1531 N N . SER A 1 201 ? -29.734 23.753 -46.939 1.00 53.91 201 SER A N 1
ATOM 1532 C CA . SER A 1 201 ? -29.620 25.177 -47.309 1.00 53.91 201 SER A CA 1
ATOM 1533 C C . SER A 1 201 ? -30.825 26.023 -46.885 1.00 53.91 201 SER A C 1
ATOM 1535 O O . SER A 1 201 ? -30.644 27.186 -46.524 1.00 53.91 201 SER A O 1
ATOM 1537 N N . SER A 1 202 ? -32.037 25.449 -46.849 1.00 53.94 202 SER A N 1
ATOM 1538 C CA . SER A 1 202 ? -33.262 26.154 -46.433 1.00 53.94 202 SER A CA 1
ATOM 1539 C C . SER A 1 202 ? -33.242 26.630 -44.981 1.00 53.94 202 SER A C 1
ATOM 1541 O O . SER A 1 202 ? -34.003 27.523 -44.620 1.00 53.94 202 SER A O 1
ATOM 1543 N N . THR A 1 203 ? -32.389 26.029 -44.152 1.00 54.88 203 THR A N 1
ATOM 1544 C CA . THR A 1 203 ? -32.272 26.330 -42.721 1.00 54.88 203 THR A CA 1
ATOM 1545 C C . THR A 1 203 ? -31.386 27.549 -42.459 1.00 54.88 203 THR A C 1
ATOM 1547 O O . THR A 1 203 ? -31.525 28.187 -41.420 1.00 54.88 203 THR A O 1
ATOM 1550 N N . TYR A 1 204 ? -30.496 27.897 -43.397 1.00 53.38 204 TYR A N 1
ATOM 1551 C CA . TYR A 1 204 ? -29.448 28.895 -43.164 1.00 53.38 204 TYR A CA 1
ATOM 1552 C C . TYR A 1 204 ? -29.423 30.047 -44.186 1.00 53.38 204 TYR A C 1
ATOM 1554 O O . TYR A 1 204 ? -28.884 31.100 -43.850 1.00 53.38 204 TYR A O 1
ATOM 1562 N N . LEU A 1 205 ? -30.009 29.912 -45.392 1.00 55.84 205 LEU A N 1
ATOM 1563 C CA . LEU A 1 205 ? -29.942 30.918 -46.474 1.00 55.84 205 LEU A CA 1
ATOM 1564 C C . LEU A 1 205 ? -31.200 30.981 -47.371 1.00 55.84 205 LEU A C 1
ATOM 1566 O O . LEU A 1 205 ? -31.965 30.025 -47.484 1.00 55.84 205 LEU A O 1
ATOM 1570 N N . GLU A 1 206 ? -31.368 32.095 -48.101 1.00 54.66 206 GLU A N 1
ATOM 1571 C CA . GLU A 1 206 ? -32.327 32.196 -49.215 1.00 54.66 206 GLU A CA 1
ATOM 1572 C C . GLU A 1 206 ? -31.903 31.278 -50.376 1.00 54.66 206 GLU A C 1
ATOM 1574 O O . GLU A 1 206 ? -30.913 31.522 -51.070 1.00 54.66 206 GLU A O 1
ATOM 1579 N N . LYS A 1 207 ? -32.694 30.227 -50.606 1.00 54.03 207 LYS A N 1
ATOM 1580 C CA . LYS A 1 207 ? -32.451 29.143 -51.572 1.00 54.03 207 LYS A CA 1
ATOM 1581 C C . LYS A 1 207 ? -32.038 29.606 -52.982 1.00 54.03 207 LYS A C 1
ATOM 1583 O O . LYS A 1 207 ? -31.145 29.014 -53.580 1.00 54.03 207 LYS A O 1
ATOM 1588 N N . SER A 1 208 ? -32.626 30.694 -53.491 1.00 52.53 208 SER A N 1
ATOM 1589 C CA . SER A 1 208 ? -32.340 31.221 -54.836 1.00 52.53 208 SER A CA 1
ATOM 1590 C C . SER A 1 208 ? -30.967 31.891 -54.972 1.00 52.53 208 SER A C 1
ATOM 1592 O O . SER A 1 208 ? -30.404 31.887 -56.064 1.00 52.53 208 SER A O 1
ATOM 1594 N N . LYS A 1 209 ? -30.413 32.455 -53.888 1.00 56.31 209 LYS A N 1
ATOM 1595 C CA . LYS A 1 209 ? -29.079 33.089 -53.891 1.00 56.31 209 LYS A CA 1
ATOM 1596 C C . LYS A 1 209 ? -27.968 32.043 -53.851 1.00 56.31 209 LYS A C 1
ATOM 1598 O O . LYS A 1 209 ? -27.000 32.133 -54.598 1.00 56.31 209 LYS A O 1
ATOM 1603 N N . ALA A 1 210 ? -28.158 30.997 -53.045 1.00 56.44 210 ALA A N 1
ATOM 1604 C CA . ALA A 1 210 ? -27.233 29.872 -52.976 1.00 56.44 210 ALA A CA 1
ATOM 1605 C C . ALA A 1 210 ? -27.114 29.163 -54.340 1.00 56.44 210 ALA A C 1
ATOM 1607 O O . ALA A 1 210 ? -26.015 29.067 -54.881 1.00 56.44 210 ALA A O 1
ATOM 1608 N N . GLU A 1 211 ? -28.229 28.733 -54.946 1.00 56.81 211 GLU A N 1
ATOM 1609 C CA . GLU A 1 211 ? -28.223 28.028 -56.243 1.00 56.81 211 GLU A CA 1
ATOM 1610 C C . GLU A 1 211 ? -27.546 28.839 -57.370 1.00 56.81 211 GLU A C 1
ATOM 1612 O O . GLU A 1 211 ? -26.763 28.276 -58.140 1.00 56.81 211 GLU A O 1
ATOM 1617 N N . GLY A 1 212 ? -27.780 30.157 -57.432 1.00 57.41 212 GLY A N 1
ATOM 1618 C CA . GLY A 1 212 ? -27.147 31.052 -58.409 1.00 57.41 212 GLY A CA 1
ATOM 1619 C C . GLY A 1 212 ? -25.628 31.173 -58.234 1.00 57.41 212 GLY A C 1
ATOM 1620 O O . GLY A 1 212 ? -24.884 31.043 -59.209 1.00 57.41 212 GLY A O 1
ATOM 1621 N N . ALA A 1 213 ? -25.147 31.347 -56.999 1.00 58.34 213 ALA A N 1
ATOM 1622 C CA . ALA A 1 213 ? -23.717 31.447 -56.700 1.00 58.34 213 ALA A CA 1
ATOM 1623 C C . ALA A 1 213 ? -22.946 30.147 -57.014 1.00 58.34 213 ALA A C 1
ATOM 1625 O O . ALA A 1 213 ? -21.807 30.200 -57.476 1.00 58.34 213 ALA A O 1
ATOM 1626 N N . TYR A 1 214 ? -23.562 28.975 -56.822 1.00 60.53 214 TYR A N 1
ATOM 1627 C CA . TYR A 1 214 ? -22.928 27.685 -57.127 1.00 60.53 214 TYR A CA 1
ATOM 1628 C C . TYR A 1 214 ? -22.908 27.364 -58.632 1.00 60.53 214 TYR A C 1
ATOM 1630 O O . TYR A 1 214 ? -21.906 26.853 -59.131 1.00 60.53 214 TYR A O 1
ATOM 1638 N N . GLN A 1 215 ? -23.968 27.692 -59.384 1.00 58.41 215 GLN A N 1
ATOM 1639 C CA . GLN A 1 215 ? -24.037 27.417 -60.831 1.00 58.41 215 GLN A CA 1
ATOM 1640 C C . GLN A 1 215 ? -23.106 28.311 -61.666 1.00 58.41 215 GLN A C 1
ATOM 1642 O O . GLN A 1 215 ? -22.566 27.858 -62.677 1.00 58.41 215 GLN A O 1
ATOM 1647 N N . ARG A 1 216 ? -22.884 29.565 -61.248 1.00 57.78 216 ARG A N 1
ATOM 1648 C CA . ARG A 1 216 ? -22.036 30.538 -61.965 1.00 57.78 216 ARG A CA 1
ATOM 1649 C C . ARG A 1 216 ? -20.533 30.228 -61.894 1.00 57.78 216 ARG A C 1
ATOM 1651 O O . ARG A 1 216 ? -19.777 30.706 -62.737 1.00 57.78 216 ARG A O 1
ATOM 1658 N N . ASN A 1 217 ? -20.102 29.410 -60.932 1.00 59.09 217 ASN A N 1
ATOM 1659 C CA . ASN A 1 217 ? -18.687 29.238 -60.591 1.00 59.09 217 ASN A CA 1
ATOM 1660 C C . ASN A 1 217 ? -18.021 27.962 -61.133 1.00 59.09 217 ASN A C 1
ATOM 1662 O O . ASN A 1 217 ? -16.792 27.888 -61.142 1.00 59.09 217 ASN A O 1
ATOM 1666 N N . ALA A 1 218 ? -18.789 27.017 -61.687 1.00 58.62 218 ALA A N 1
ATOM 1667 C CA . ALA A 1 218 ? -18.264 25.755 -62.228 1.00 58.62 218 ALA A CA 1
ATOM 1668 C C . ALA A 1 218 ? -17.194 25.952 -63.328 1.00 58.62 218 ALA A C 1
ATOM 1670 O O . ALA A 1 218 ? -16.195 25.240 -63.394 1.00 58.62 218 ALA A O 1
ATOM 1671 N N . SER A 1 219 ? -17.328 26.981 -64.176 1.00 58.69 219 SER A N 1
ATOM 1672 C CA . SER A 1 219 ? -16.322 27.272 -65.213 1.00 58.69 219 SER A CA 1
ATOM 1673 C C . SER A 1 219 ? -14.993 27.804 -64.657 1.00 58.69 219 SER A C 1
ATOM 1675 O O . SER A 1 219 ? -13.970 27.702 -65.334 1.00 58.69 219 SER A O 1
ATOM 1677 N N . LEU A 1 220 ? -14.991 28.370 -63.444 1.00 66.06 220 LEU A N 1
ATOM 1678 C CA . LEU A 1 220 ? -13.810 28.942 -62.786 1.00 66.06 220 LEU A CA 1
ATOM 1679 C C . LEU A 1 220 ? -13.103 27.936 -61.865 1.00 66.06 220 LEU A C 1
ATOM 1681 O O . LEU A 1 220 ? -11.898 28.071 -61.641 1.00 66.06 220 LEU A O 1
ATOM 1685 N N . SER A 1 221 ? -13.802 26.894 -61.401 1.00 68.38 221 SER A N 1
ATOM 1686 C CA . SER A 1 221 ? -13.257 25.829 -60.549 1.00 68.38 221 SER A CA 1
ATOM 1687 C C . SER A 1 221 ? -12.013 25.159 -61.132 1.00 68.38 221 SER A C 1
ATOM 1689 O O . SER A 1 221 ? -11.044 24.934 -60.412 1.00 68.38 221 SER A O 1
ATOM 1691 N N . ASN A 1 222 ? -11.992 24.890 -62.443 1.00 68.00 222 ASN A N 1
ATOM 1692 C CA . ASN A 1 222 ? -10.836 24.278 -63.113 1.00 68.00 222 ASN A CA 1
ATOM 1693 C C . ASN A 1 222 ? -9.607 25.200 -63.111 1.00 68.00 222 ASN A C 1
ATOM 1695 O O . ASN A 1 222 ? -8.478 24.747 -62.912 1.00 68.00 222 ASN A O 1
ATOM 1699 N N . SER A 1 223 ? -9.825 26.507 -63.291 1.00 70.69 223 SER A N 1
ATOM 1700 C CA . SER A 1 223 ? -8.758 27.509 -63.213 1.00 70.69 223 SER A CA 1
ATOM 1701 C C . SER A 1 223 ? -8.232 27.635 -61.781 1.00 70.69 223 SER A C 1
ATOM 1703 O O . SER A 1 223 ? -7.019 27.656 -61.574 1.00 70.69 223 SER A O 1
ATOM 1705 N N . ALA A 1 224 ? -9.127 27.650 -60.788 1.00 76.19 224 ALA A N 1
ATOM 1706 C CA . ALA A 1 224 ? -8.762 27.697 -59.375 1.00 76.19 224 ALA A CA 1
ATOM 1707 C C . ALA A 1 224 ? -8.013 26.427 -58.934 1.00 76.19 224 ALA A C 1
ATOM 1709 O O . ALA A 1 224 ? -7.002 26.526 -58.250 1.00 76.19 224 ALA A O 1
ATOM 1710 N N . ALA A 1 225 ? -8.425 25.239 -59.379 1.00 74.44 225 ALA A N 1
ATOM 1711 C CA . ALA A 1 225 ? -7.737 23.986 -59.069 1.00 74.44 225 ALA A CA 1
ATOM 1712 C C . ALA A 1 225 ? -6.331 23.914 -59.686 1.00 74.44 225 ALA A C 1
ATOM 1714 O O . ALA A 1 225 ? -5.373 23.530 -59.013 1.00 74.44 225 ALA A O 1
ATOM 1715 N N . SER A 1 226 ? -6.167 24.365 -60.937 1.00 75.69 226 SER A N 1
ATOM 1716 C CA . SER A 1 226 ? -4.837 24.489 -61.548 1.00 75.69 226 SER A CA 1
ATOM 1717 C C . SER A 1 226 ? -3.946 25.466 -60.773 1.00 75.69 226 SER A C 1
ATOM 1719 O O . SER A 1 226 ? -2.746 25.229 -60.622 1.00 75.69 226 SER A O 1
ATOM 1721 N N . GLN A 1 227 ? -4.519 26.565 -60.282 1.00 80.69 227 GLN A N 1
ATOM 1722 C CA . GLN A 1 227 ? -3.798 27.562 -59.500 1.00 80.69 227 GLN A CA 1
ATOM 1723 C C . GLN A 1 227 ? -3.453 27.057 -58.092 1.00 80.69 227 GLN A C 1
ATOM 1725 O O . GLN A 1 227 ? -2.338 27.281 -57.627 1.00 80.69 227 GLN A O 1
ATOM 1730 N N . LEU A 1 228 ? -4.348 26.313 -57.439 1.00 84.94 228 LEU A N 1
ATOM 1731 C CA . LEU A 1 228 ? -4.120 25.699 -56.131 1.00 84.94 228 LEU A CA 1
ATOM 1732 C C . LEU A 1 228 ? -2.887 24.789 -56.141 1.00 84.94 228 LEU A C 1
ATOM 1734 O O . LEU A 1 228 ? -2.062 24.864 -55.235 1.00 84.94 228 LEU A O 1
ATOM 1738 N N . ASN A 1 229 ? -2.699 24.001 -57.201 1.00 79.56 229 ASN A N 1
ATOM 1739 C CA . ASN A 1 229 ? -1.527 23.132 -57.334 1.00 79.56 229 ASN A CA 1
ATOM 1740 C C . ASN A 1 229 ? -0.215 23.922 -57.409 1.00 79.56 229 ASN A C 1
ATOM 1742 O O . ASN A 1 229 ? 0.794 23.518 -56.826 1.00 79.56 229 ASN A O 1
ATOM 1746 N N . GLN A 1 230 ? -0.228 25.076 -58.081 1.00 79.62 230 GLN A N 1
ATOM 1747 C CA . GLN A 1 230 ? 0.914 25.993 -58.106 1.00 79.62 230 GLN A CA 1
ATOM 1748 C C . GLN A 1 230 ? 1.123 26.676 -56.741 1.00 79.62 230 GLN A C 1
ATOM 1750 O O . GLN A 1 230 ? 2.264 26.868 -56.310 1.00 79.62 230 GLN A O 1
ATOM 1755 N N . LEU A 1 231 ? 0.042 26.992 -56.021 1.00 83.69 231 LEU A N 1
ATOM 1756 C CA . LEU A 1 231 ? 0.100 27.576 -54.679 1.00 83.69 231 LEU A CA 1
ATOM 1757 C C . LEU A 1 231 ? 0.671 26.609 -53.643 1.00 83.69 231 LEU A C 1
ATOM 1759 O O . LEU A 1 231 ? 1.588 26.995 -52.926 1.00 83.69 231 LEU A O 1
ATOM 1763 N N . CYS A 1 232 ? 0.231 25.349 -53.609 1.00 83.38 232 CYS A N 1
ATOM 1764 C CA . CYS A 1 232 ? 0.755 24.339 -52.680 1.00 83.38 232 CYS A CA 1
ATOM 1765 C C . CYS A 1 232 ? 2.273 24.117 -52.825 1.00 83.38 232 CYS A C 1
ATOM 1767 O O . CYS A 1 232 ? 2.933 23.692 -51.878 1.00 83.38 232 CYS A O 1
ATOM 1769 N N . ALA A 1 233 ? 2.852 24.406 -53.996 1.00 80.31 233 ALA A N 1
ATOM 1770 C CA . ALA A 1 233 ? 4.297 24.323 -54.213 1.00 80.31 233 ALA A CA 1
ATOM 1771 C C . ALA A 1 233 ? 5.077 25.524 -53.640 1.00 80.31 233 ALA A C 1
ATOM 1773 O O . ALA A 1 233 ? 6.296 25.451 -53.484 1.00 80.31 233 ALA A O 1
ATOM 1774 N N . THR A 1 234 ? 4.402 26.638 -53.351 1.00 79.94 234 THR A N 1
ATOM 1775 C CA . THR A 1 234 ? 5.032 27.936 -53.063 1.00 79.94 234 THR A CA 1
ATOM 1776 C C . THR A 1 234 ? 4.674 28.478 -51.678 1.00 79.94 234 THR A C 1
ATOM 1778 O O . THR A 1 234 ? 5.510 29.144 -51.061 1.00 79.94 234 THR A O 1
ATOM 1781 N N . LEU A 1 235 ? 3.493 28.138 -51.157 1.00 85.88 235 LEU A N 1
ATOM 1782 C CA . LEU A 1 235 ? 2.938 28.583 -49.882 1.00 85.88 235 LEU A CA 1
ATOM 1783 C C . LEU A 1 235 ? 2.270 27.402 -49.141 1.00 85.88 235 LEU A C 1
ATOM 1785 O O . LEU A 1 235 ? 1.637 26.573 -49.797 1.00 85.88 235 LEU A O 1
ATOM 1789 N N . PRO A 1 236 ? 2.370 27.293 -47.800 1.00 89.06 236 PRO A N 1
ATOM 1790 C CA . PRO A 1 236 ? 1.645 26.262 -47.059 1.00 89.06 236 PRO A CA 1
ATOM 1791 C C . PRO A 1 236 ? 0.128 26.470 -47.168 1.00 89.06 236 PRO A C 1
ATOM 1793 O O . PRO A 1 236 ? -0.369 27.573 -46.929 1.00 89.06 236 PRO A O 1
ATOM 1796 N N . ILE A 1 237 ? -0.599 25.407 -47.517 1.00 90.88 237 ILE A N 1
ATOM 1797 C CA . ILE A 1 237 ? -2.066 25.393 -47.593 1.00 90.88 237 ILE A CA 1
ATOM 1798 C C . ILE A 1 237 ? -2.588 24.321 -46.637 1.00 90.88 237 ILE A C 1
ATOM 1800 O O . ILE A 1 237 ? -2.215 23.157 -46.760 1.00 90.88 237 ILE A O 1
ATOM 1804 N N . HIS A 1 238 ? -3.429 24.700 -45.684 1.00 93.38 238 HIS A N 1
ATOM 1805 C CA . HIS A 1 238 ? -4.023 23.807 -44.692 1.00 93.38 238 HIS A CA 1
ATOM 1806 C C . HIS A 1 238 ? -5.499 23.567 -45.012 1.00 93.38 238 HIS A C 1
ATOM 1808 O O . HIS A 1 238 ? -6.175 24.478 -45.487 1.00 93.38 238 HIS A O 1
ATOM 1814 N N . ALA A 1 239 ? -6.007 22.367 -44.737 1.00 91.69 239 ALA A N 1
ATOM 1815 C CA . ALA A 1 239 ? -7.396 21.999 -44.994 1.00 91.69 239 ALA A CA 1
ATOM 1816 C C . ALA A 1 239 ? -8.150 21.662 -43.699 1.00 91.69 239 ALA A C 1
ATOM 1818 O O . ALA A 1 239 ? -7.624 20.936 -42.856 1.00 91.69 239 ALA A O 1
ATOM 1819 N N . ILE A 1 240 ? -9.388 22.140 -43.560 1.00 93.12 240 ILE A N 1
ATOM 1820 C CA . ILE A 1 240 ? -10.326 21.740 -42.497 1.00 93.12 240 ILE A CA 1
ATOM 1821 C C . ILE A 1 240 ? -11.532 21.073 -43.164 1.00 93.12 240 ILE A C 1
ATOM 1823 O O . ILE A 1 240 ? -12.173 21.681 -44.016 1.00 93.12 240 ILE A O 1
ATOM 1827 N N . LEU A 1 241 ? -11.816 19.822 -42.798 1.00 90.69 241 LEU A N 1
ATOM 1828 C CA . LEU A 1 241 ? -12.880 19.006 -43.385 1.00 90.69 241 LEU A CA 1
ATOM 1829 C C . LEU A 1 241 ? -13.763 18.407 -42.277 1.00 90.69 241 LEU A C 1
ATOM 1831 O O . LEU A 1 241 ? -13.251 17.841 -41.316 1.00 90.69 241 LEU A O 1
ATOM 1835 N N . GLY A 1 242 ? -15.080 18.497 -42.385 1.00 85.81 242 GLY A N 1
ATOM 1836 C CA . GLY A 1 242 ? -16.039 17.837 -41.502 1.00 85.81 242 GLY A CA 1
ATOM 1837 C C . GLY A 1 242 ? -16.153 16.335 -41.787 1.00 85.81 242 GLY A C 1
ATOM 1838 O O . GLY A 1 242 ? -15.989 15.896 -42.929 1.00 85.81 242 GLY A O 1
ATOM 1839 N N . SER A 1 243 ? -16.432 15.525 -40.760 1.00 83.50 243 SER A N 1
ATOM 1840 C CA . SER A 1 243 ? -16.627 14.072 -40.909 1.00 83.50 243 SER A CA 1
ATOM 1841 C C . SER A 1 243 ? -18.005 13.683 -41.457 1.00 83.50 243 SER A C 1
ATOM 1843 O O . SER A 1 243 ? -18.179 12.564 -41.938 1.00 83.50 243 SER A O 1
ATOM 1845 N N . VAL A 1 244 ? -18.978 14.601 -41.444 1.00 82.19 244 VAL A N 1
ATOM 1846 C CA . VAL A 1 244 ? -20.298 14.384 -42.050 1.00 82.19 244 VAL A CA 1
ATOM 1847 C C . VAL A 1 244 ? -20.230 14.702 -43.543 1.00 82.19 244 VAL A C 1
ATOM 1849 O O . VAL A 1 244 ? -19.743 15.756 -43.952 1.00 82.19 244 VAL A O 1
ATOM 1852 N N . ASN A 1 245 ? -20.715 13.776 -44.368 1.00 80.25 245 ASN A N 1
ATOM 1853 C CA . ASN A 1 245 ? -20.738 13.905 -45.825 1.00 80.25 245 ASN A CA 1
ATOM 1854 C C . ASN A 1 245 ? -22.105 14.394 -46.280 1.00 80.25 245 ASN A C 1
ATOM 1856 O O . ASN A 1 245 ? -23.037 13.603 -46.416 1.00 80.25 245 ASN A O 1
ATOM 1860 N N . ASP A 1 246 ? -22.215 15.706 -46.452 1.00 77.19 246 ASP A N 1
ATOM 1861 C CA . ASP A 1 246 ? -23.442 16.409 -46.807 1.00 77.19 246 ASP A CA 1
ATOM 1862 C C . ASP A 1 246 ? -23.351 17.051 -48.203 1.00 77.19 246 ASP A C 1
ATOM 1864 O O . ASP A 1 246 ? -23.753 16.435 -49.189 1.00 77.19 246 ASP A O 1
ATOM 1868 N N . VAL A 1 247 ? -22.835 18.278 -48.307 1.00 73.69 247 VAL A N 1
ATOM 1869 C CA . VAL A 1 247 ? -22.675 19.018 -49.567 1.00 73.69 247 VAL A CA 1
ATOM 1870 C C . VAL A 1 247 ? -21.446 18.518 -50.323 1.00 73.69 247 VAL A C 1
ATOM 1872 O O . VAL A 1 247 ? -21.481 18.412 -51.547 1.00 73.69 247 VAL A O 1
ATOM 1875 N N . LEU A 1 248 ? -20.381 18.180 -49.592 1.00 72.75 248 LEU A N 1
ATOM 1876 C CA . LEU A 1 248 ? -19.176 17.551 -50.121 1.00 72.75 248 LEU A CA 1
ATOM 1877 C C . LEU A 1 248 ? -19.195 16.052 -49.817 1.00 72.75 248 LEU A C 1
ATOM 1879 O O . LEU A 1 248 ? -19.282 15.643 -48.655 1.00 72.75 248 LEU A O 1
ATOM 1883 N N . SER A 1 249 ? -19.083 15.228 -50.861 1.00 76.81 249 SER A N 1
ATOM 1884 C CA . SER A 1 249 ? -18.922 13.783 -50.699 1.00 76.81 249 SER A CA 1
ATOM 1885 C C . SER A 1 249 ? -17.515 13.439 -50.188 1.00 76.81 249 SER A C 1
ATOM 1887 O O . SER A 1 249 ? -16.579 14.226 -50.347 1.00 76.81 249 SER A O 1
ATOM 1889 N N . GLU A 1 250 ? -17.321 12.245 -49.612 1.00 81.00 250 GLU A N 1
ATOM 1890 C CA . GLU A 1 250 ? -15.962 11.783 -49.269 1.00 81.00 250 GLU A CA 1
ATOM 1891 C C . GLU A 1 250 ? -15.048 11.744 -50.492 1.00 81.00 250 GLU A C 1
ATOM 1893 O O . GLU A 1 250 ? -13.866 12.050 -50.377 1.00 81.00 250 GLU A O 1
ATOM 1898 N N . GLU A 1 251 ? -15.580 11.386 -51.662 1.00 77.88 251 GLU A N 1
ATOM 1899 C CA . GLU A 1 251 ? -14.797 11.330 -52.895 1.00 77.88 251 GLU A CA 1
ATOM 1900 C C . GLU A 1 251 ? -14.280 12.721 -53.280 1.00 77.88 251 GLU A C 1
ATOM 1902 O O . GLU A 1 251 ? -13.098 12.873 -53.586 1.00 77.88 251 GLU A O 1
ATOM 1907 N N . ASP A 1 252 ? -15.119 13.752 -53.155 1.00 75.62 252 ASP A N 1
ATOM 1908 C CA . ASP A 1 252 ? -14.734 15.141 -53.413 1.00 75.62 252 ASP A CA 1
ATOM 1909 C C . ASP A 1 252 ? -13.701 15.645 -52.388 1.00 75.62 252 ASP A C 1
ATOM 1911 O O . ASP A 1 252 ? -12.683 16.235 -52.761 1.00 75.62 252 ASP A O 1
ATOM 1915 N N . LYS A 1 253 ? -13.902 15.348 -51.095 1.00 83.69 253 LYS A N 1
ATOM 1916 C CA . LYS A 1 253 ? -12.958 15.699 -50.015 1.00 83.69 253 LYS A CA 1
ATOM 1917 C C . LYS A 1 253 ? -11.595 15.028 -50.209 1.00 83.69 253 LYS A C 1
ATOM 1919 O O . LYS A 1 253 ? -10.554 15.660 -50.020 1.00 83.69 253 LYS A O 1
ATOM 1924 N N . VAL A 1 254 ? -11.584 13.753 -50.598 1.00 80.38 254 VAL A N 1
ATOM 1925 C CA . VAL A 1 254 ? -10.359 12.992 -50.882 1.00 80.38 254 VAL A CA 1
ATOM 1926 C C . VAL A 1 254 ? -9.677 13.515 -52.145 1.00 80.38 254 VAL A C 1
ATOM 1928 O O . VAL A 1 254 ? -8.464 13.722 -52.123 1.00 80.38 254 VAL A O 1
ATOM 1931 N N . SER A 1 255 ? -10.436 13.787 -53.209 1.00 77.25 255 SER A N 1
ATOM 1932 C CA . SER A 1 255 ? -9.923 14.348 -54.464 1.00 77.25 255 SER A CA 1
ATOM 1933 C C . SER A 1 255 ? -9.245 15.701 -54.242 1.00 77.25 255 SER A C 1
ATOM 1935 O O . SER A 1 255 ? -8.122 15.908 -54.698 1.00 77.25 255 SER A O 1
ATOM 1937 N N . PHE A 1 256 ? -9.852 16.592 -53.453 1.00 81.25 256 PHE A N 1
ATOM 1938 C CA . PHE A 1 256 ? -9.264 17.884 -53.098 1.00 81.25 256 PHE A CA 1
ATOM 1939 C C . PHE A 1 256 ? -7.909 17.738 -52.380 1.00 81.25 256 PHE A C 1
ATOM 1941 O O . PHE A 1 256 ? -6.924 18.382 -52.752 1.00 81.25 256 PHE A O 1
ATOM 1948 N N . VAL A 1 257 ? -7.838 16.857 -51.377 1.00 81.19 257 VAL A N 1
ATOM 1949 C CA . VAL A 1 257 ? -6.606 16.603 -50.611 1.00 81.19 257 VAL A CA 1
ATOM 1950 C C . VAL A 1 257 ? -5.530 15.919 -51.460 1.00 81.19 257 VAL A C 1
ATOM 1952 O O . VAL A 1 257 ? -4.345 16.152 -51.243 1.00 81.19 257 VAL A O 1
ATOM 1955 N N . GLN A 1 258 ? -5.913 15.067 -52.413 1.00 74.56 258 GLN A N 1
ATOM 1956 C CA . GLN A 1 258 ? -4.971 14.396 -53.314 1.00 74.56 258 GLN A CA 1
ATOM 1957 C C . GLN A 1 258 ? -4.499 15.306 -54.455 1.00 74.56 258 GLN A C 1
ATOM 1959 O O . GLN A 1 258 ? -3.355 15.185 -54.896 1.00 74.56 258 GLN A O 1
ATOM 1964 N N . GLY A 1 259 ? -5.362 16.212 -54.922 1.00 65.44 259 GLY A N 1
ATOM 1965 C CA . GLY A 1 259 ? -5.081 17.151 -56.002 1.00 65.44 259 GLY A CA 1
ATOM 1966 C C . GLY A 1 259 ? -4.013 18.178 -55.629 1.00 65.44 259 GLY A C 1
ATOM 1967 O O . GLY A 1 259 ? -3.112 18.414 -56.430 1.00 65.44 259 GLY A O 1
ATOM 1968 N N . GLY A 1 260 ? -4.063 18.724 -54.406 1.00 65.06 260 GLY A N 1
ATOM 1969 C CA . GLY A 1 260 ? -3.085 19.686 -53.887 1.00 65.06 260 GLY A CA 1
ATOM 1970 C C . GLY A 1 260 ? -2.244 19.120 -52.738 1.00 65.06 260 GLY A C 1
ATOM 1971 O O . GLY A 1 260 ? -2.760 18.482 -51.829 1.00 65.06 260 GLY A O 1
ATOM 1972 N N . LYS A 1 261 ? -0.929 19.375 -52.724 1.00 77.38 261 LYS A N 1
ATOM 1973 C CA . LYS A 1 261 ? -0.031 18.920 -51.644 1.00 77.38 261 LYS A CA 1
ATOM 1974 C C . LYS A 1 261 ? -0.230 19.758 -50.368 1.00 77.38 261 LYS A C 1
ATOM 1976 O O . LYS A 1 261 ? 0.546 20.677 -50.108 1.00 77.38 261 LYS A O 1
ATOM 1981 N N . MET A 1 262 ? -1.273 19.451 -49.597 1.00 85.56 262 MET A N 1
ATOM 1982 C CA . MET A 1 262 ? -1.634 20.180 -48.373 1.00 85.56 262 MET A CA 1
ATOM 1983 C C . MET A 1 262 ? -0.549 20.072 -47.291 1.00 85.56 262 MET A C 1
ATOM 1985 O O . MET A 1 262 ? 0.080 19.029 -47.115 1.00 85.56 262 MET A O 1
ATOM 1989 N N . ALA A 1 263 ? -0.352 21.155 -46.541 1.00 85.19 263 ALA A N 1
ATOM 1990 C CA . ALA A 1 263 ? 0.566 21.238 -45.409 1.00 85.19 263 ALA A CA 1
ATOM 1991 C C . ALA A 1 263 ? 0.018 20.519 -44.163 1.00 85.19 263 ALA A C 1
ATOM 1993 O O . ALA A 1 263 ? 0.776 19.861 -43.454 1.00 85.19 263 ALA A O 1
ATOM 1994 N N . SER A 1 264 ? -1.293 20.601 -43.916 1.00 88.94 264 SER A N 1
ATOM 1995 C CA . SER A 1 264 ? -2.007 19.733 -42.972 1.00 88.94 264 SER A CA 1
ATOM 1996 C C . SER A 1 264 ? -3.476 19.578 -43.370 1.00 88.94 264 SER A C 1
ATOM 1998 O O . SER A 1 264 ? -4.008 20.386 -44.132 1.00 88.94 264 SER A O 1
ATOM 2000 N N . VAL A 1 265 ? -4.120 18.526 -42.860 1.00 88.19 265 VAL A N 1
ATOM 2001 C CA . VAL A 1 265 ? -5.548 18.247 -43.057 1.00 88.19 265 VAL A CA 1
ATOM 2002 C C . VAL A 1 265 ? -6.158 17.888 -41.704 1.00 88.19 265 VAL A C 1
ATOM 2004 O O . VAL A 1 265 ? -5.752 16.901 -41.092 1.00 88.19 265 VAL A O 1
ATOM 2007 N N . SER A 1 266 ? -7.124 18.677 -41.246 1.00 88.56 266 SER A N 1
ATOM 2008 C CA . SER A 1 266 ? -7.856 18.470 -39.995 1.00 88.56 266 SER A CA 1
ATOM 2009 C C . SER A 1 266 ? -9.245 17.920 -40.300 1.00 88.56 266 SER A C 1
ATOM 2011 O O . SER A 1 266 ? -10.008 18.578 -41.005 1.00 88.56 266 SER A O 1
ATOM 2013 N N . ARG A 1 267 ? -9.586 16.738 -39.766 1.00 86.81 267 ARG A N 1
ATOM 2014 C CA . ARG A 1 267 ? -10.954 16.197 -39.820 1.00 86.81 267 ARG A CA 1
ATOM 2015 C C . ARG A 1 267 ? -11.702 16.496 -38.520 1.00 86.81 267 ARG A C 1
ATOM 2017 O O . ARG A 1 267 ? -11.224 16.122 -37.454 1.00 86.81 267 ARG A O 1
ATOM 2024 N N . VAL A 1 268 ? -12.847 17.171 -38.607 1.00 86.06 268 VAL A N 1
ATOM 2025 C CA . VAL A 1 268 ? -13.650 17.595 -37.449 1.00 86.06 268 VAL A CA 1
ATOM 2026 C C . VAL A 1 268 ? -14.867 16.684 -37.296 1.00 86.06 268 VAL A C 1
ATOM 2028 O O . VAL A 1 268 ? -15.689 16.578 -38.204 1.00 86.06 268 VAL A O 1
ATOM 2031 N N . GLU A 1 269 ? -14.986 16.028 -36.141 1.00 83.62 269 GLU A N 1
ATOM 2032 C CA . GLU A 1 269 ? -16.026 15.022 -35.910 1.00 83.62 269 GLU A CA 1
ATOM 2033 C C . GLU A 1 269 ? -17.426 15.615 -35.678 1.00 83.62 269 GLU A C 1
ATOM 2035 O O . GLU A 1 269 ? -17.610 16.562 -34.898 1.00 83.62 269 GLU A O 1
ATOM 2040 N N . GLY A 1 270 ? -18.427 15.008 -36.323 1.00 80.56 270 GLY A N 1
ATOM 2041 C CA . GLY A 1 270 ? -19.850 15.306 -36.142 1.00 80.56 270 GLY A CA 1
ATOM 2042 C C . GLY A 1 270 ? -20.320 16.615 -36.781 1.00 80.56 270 GLY A C 1
ATOM 2043 O O . GLY A 1 270 ? -21.387 17.106 -36.424 1.00 80.56 270 GLY A O 1
ATOM 2044 N N . VAL A 1 271 ? -19.533 17.196 -37.690 1.00 82.56 271 VAL A N 1
ATOM 2045 C CA . VAL A 1 271 ? -19.877 18.425 -38.426 1.00 82.56 271 VAL A CA 1
ATOM 2046 C C . VAL A 1 271 ? -19.756 18.200 -39.932 1.00 82.56 271 VAL A C 1
ATOM 2048 O O . VAL A 1 271 ? -18.953 17.375 -40.372 1.00 82.56 271 VAL A O 1
ATOM 2051 N N . GLY A 1 272 ? -20.576 18.909 -40.707 1.00 81.38 272 GLY A N 1
ATOM 2052 C CA . GLY A 1 272 ? -20.586 18.876 -42.174 1.00 81.38 272 GLY A CA 1
ATOM 2053 C C . GLY A 1 272 ? -20.125 20.197 -42.790 1.00 81.38 272 GLY A C 1
ATOM 2054 O O . GLY A 1 272 ? -19.429 20.978 -42.141 1.00 81.38 272 GLY A O 1
ATOM 2055 N N . HIS A 1 273 ? -20.555 20.466 -44.021 1.00 83.88 273 HIS A N 1
ATOM 2056 C CA . HIS A 1 273 ? -20.175 21.627 -44.825 1.00 83.88 273 HIS A CA 1
ATOM 2057 C C . HIS A 1 273 ? -20.419 22.972 -44.139 1.00 83.88 273 HIS A C 1
ATOM 2059 O O . HIS A 1 273 ? -19.702 23.925 -44.384 1.00 83.88 273 HIS A O 1
ATOM 2065 N N . TRP A 1 274 ? -21.416 23.082 -43.266 1.00 81.38 274 TRP A N 1
ATOM 2066 C CA . TRP A 1 274 ? -21.800 24.345 -42.624 1.00 81.38 274 TRP A CA 1
ATOM 2067 C C . TRP A 1 274 ? -21.051 24.620 -41.311 1.00 81.38 274 TRP A C 1
ATOM 2069 O O . TRP A 1 274 ? -21.602 25.242 -40.405 1.00 81.38 274 TRP A O 1
ATOM 2079 N N . ILE A 1 275 ? -19.808 24.143 -41.174 1.00 83.94 275 ILE A N 1
ATOM 2080 C CA . ILE A 1 275 ? -19.065 24.160 -39.904 1.00 83.94 275 ILE A CA 1
ATOM 2081 C C . ILE A 1 275 ? -18.971 25.550 -39.229 1.00 83.94 275 ILE A C 1
ATOM 2083 O O . ILE A 1 275 ? -19.174 25.595 -38.011 1.00 83.94 275 ILE A O 1
ATOM 2087 N N . PRO A 1 276 ? -18.765 26.691 -39.930 1.00 84.00 276 PRO A N 1
ATOM 2088 C CA . PRO A 1 276 ? -18.755 28.002 -39.274 1.00 84.00 276 PRO A CA 1
ATOM 2089 C C . PRO A 1 276 ? -20.112 28.387 -38.667 1.00 84.00 276 PRO A C 1
ATOM 2091 O O . PRO A 1 276 ? -20.148 29.112 -37.679 1.00 84.00 276 PRO A O 1
ATOM 2094 N N . GLN A 1 277 ? -21.219 27.894 -39.234 1.00 83.12 277 GLN A N 1
ATOM 2095 C CA . GLN A 1 277 ? -22.581 28.205 -38.795 1.00 83.12 277 GLN A CA 1
ATOM 2096 C C . GLN A 1 277 ? -23.125 27.198 -37.774 1.00 83.12 277 GLN A C 1
ATOM 2098 O O . GLN A 1 277 ? -23.816 27.587 -36.836 1.00 83.12 277 GLN A O 1
ATOM 2103 N N . SER A 1 278 ? -22.841 25.904 -37.944 1.00 80.44 278 SER A N 1
ATOM 2104 C CA . SER A 1 278 ? -23.401 24.838 -37.104 1.00 80.44 278 SER A CA 1
ATOM 2105 C C . SER A 1 278 ? -22.576 24.561 -35.850 1.00 80.44 278 SER A C 1
ATOM 2107 O O . SER A 1 278 ? -23.088 24.022 -34.871 1.00 80.44 278 SER A O 1
ATOM 2109 N N . SER A 1 279 ? -21.272 24.840 -35.880 1.00 83.44 279 SER A N 1
ATOM 2110 C CA . SER A 1 279 ? -20.355 24.543 -34.775 1.00 83.44 279 SER A CA 1
ATOM 2111 C C . SER A 1 279 ? -19.172 25.521 -34.760 1.00 83.44 279 SER A C 1
ATOM 2113 O O . SER A 1 279 ? -18.023 25.104 -34.940 1.00 83.44 279 SER A O 1
ATOM 2115 N N . PRO A 1 280 ? -19.432 26.821 -34.519 1.00 85.44 280 PRO A N 1
ATOM 2116 C CA . PRO A 1 280 ? -18.417 27.870 -34.597 1.00 85.44 280 PRO A CA 1
ATOM 2117 C C . PRO A 1 280 ? -17.234 27.648 -33.650 1.00 85.44 280 PRO A C 1
ATOM 2119 O O . PRO A 1 280 ? -16.097 27.922 -34.028 1.00 85.44 280 PRO A O 1
ATOM 2122 N N . GLN A 1 281 ? -17.474 27.072 -32.467 1.00 83.94 281 GLN A N 1
ATOM 2123 C CA . GLN A 1 281 ? -16.417 26.710 -31.520 1.00 83.94 281 GLN A CA 1
ATOM 2124 C C . GLN A 1 281 ? -15.443 25.680 -32.111 1.00 83.94 281 GLN A C 1
ATOM 2126 O O . GLN A 1 281 ? -14.236 25.899 -32.094 1.00 83.94 281 GLN A O 1
ATOM 2131 N N . LYS A 1 282 ? -15.948 24.597 -32.717 1.00 84.44 282 LYS A N 1
ATOM 2132 C CA . LYS A 1 282 ? -15.100 23.569 -33.348 1.00 84.44 282 LYS A CA 1
ATOM 2133 C C . LYS A 1 282 ? -14.304 24.129 -34.532 1.00 84.44 282 LYS A C 1
ATOM 2135 O O . LYS A 1 282 ? -13.165 23.723 -34.758 1.00 84.44 282 LYS A O 1
ATOM 2140 N N . MET A 1 283 ? -14.888 25.067 -35.286 1.00 90.56 283 MET A N 1
ATOM 2141 C CA . MET A 1 283 ? -14.179 25.780 -36.354 1.00 90.56 283 MET A CA 1
ATOM 2142 C C . MET A 1 283 ? -13.058 26.663 -35.789 1.00 90.56 283 MET A C 1
ATOM 2144 O O . MET A 1 283 ? -11.937 26.629 -36.297 1.00 90.56 283 MET A O 1
ATOM 2148 N N . ALA A 1 284 ? -13.341 27.421 -34.726 1.00 89.38 284 ALA A N 1
ATOM 2149 C CA . ALA A 1 284 ? -12.363 28.262 -34.042 1.00 89.38 284 ALA A CA 1
ATOM 2150 C C . ALA A 1 284 ? -11.203 27.430 -33.479 1.00 89.38 284 ALA A C 1
ATOM 2152 O O . ALA A 1 284 ? -10.051 27.747 -33.749 1.00 89.38 284 ALA A O 1
ATOM 2153 N N . GLU A 1 285 ? -11.490 26.323 -32.794 1.00 87.38 285 GLU A N 1
ATOM 2154 C CA . GLU A 1 285 ? -10.484 25.392 -32.268 1.00 87.38 285 GLU A CA 1
ATOM 2155 C C . GLU A 1 285 ? -9.596 24.820 -33.381 1.00 87.38 285 GLU A C 1
ATOM 2157 O O . GLU A 1 285 ? -8.372 24.802 -33.250 1.00 87.38 285 GLU A O 1
ATOM 2162 N N . ALA A 1 286 ? -10.182 24.405 -34.511 1.00 88.31 286 ALA A N 1
ATOM 2163 C CA . ALA A 1 286 ? -9.426 23.880 -35.647 1.00 88.31 286 ALA A CA 1
ATOM 2164 C C . ALA A 1 286 ? -8.502 24.938 -36.279 1.00 88.31 286 ALA A C 1
ATOM 2166 O O . ALA A 1 286 ? -7.350 24.635 -36.601 1.00 88.31 286 ALA A O 1
ATOM 2167 N N . VAL A 1 287 ? -8.979 26.180 -36.430 1.00 89.19 287 VAL A N 1
ATOM 2168 C CA . VAL A 1 287 ? -8.170 27.310 -36.915 1.00 89.19 287 VAL A CA 1
ATOM 2169 C C . VAL A 1 287 ? -7.063 27.646 -35.914 1.00 89.19 287 VAL A C 1
ATOM 2171 O O . VAL A 1 287 ? -5.898 27.722 -36.302 1.00 89.19 287 VAL A O 1
ATOM 2174 N N . PHE A 1 288 ? -7.395 27.784 -34.630 1.00 88.19 288 PHE A N 1
ATOM 2175 C CA . PHE A 1 288 ? -6.454 28.121 -33.560 1.00 88.19 288 PHE A CA 1
ATOM 2176 C C . PHE A 1 288 ? -5.349 27.069 -33.425 1.00 88.19 288 PHE A C 1
ATOM 2178 O O . PHE A 1 288 ? -4.171 27.405 -33.327 1.00 88.19 288 PHE A O 1
ATOM 2185 N N . HIS A 1 289 ? -5.703 25.789 -33.536 1.00 83.62 289 HIS A N 1
ATOM 2186 C CA . HIS A 1 289 ? -4.750 24.688 -33.540 1.00 83.62 289 HIS A CA 1
ATOM 2187 C C . HIS A 1 289 ? -3.779 24.754 -34.730 1.00 83.62 289 HIS A C 1
ATOM 2189 O O . HIS A 1 289 ? -2.586 24.524 -34.551 1.00 83.62 289 HIS A O 1
ATOM 2195 N N . ILE A 1 290 ? -4.236 25.122 -35.935 1.00 86.12 290 ILE A N 1
ATOM 2196 C CA . ILE A 1 290 ? -3.334 25.329 -37.084 1.00 86.12 290 ILE A CA 1
ATOM 2197 C C . ILE A 1 290 ? -2.375 26.502 -36.821 1.00 86.12 290 ILE A C 1
ATOM 2199 O O . ILE A 1 290 ? -1.181 26.384 -37.103 1.00 86.12 290 ILE A O 1
ATOM 2203 N N . LEU A 1 291 ? -2.860 27.611 -36.245 1.00 85.25 291 LEU A N 1
ATOM 2204 C CA . LEU A 1 291 ? -2.009 28.749 -35.864 1.00 85.25 291 LEU A CA 1
ATOM 2205 C C . LEU A 1 291 ? -0.931 28.334 -34.846 1.00 85.25 291 LEU A C 1
ATOM 2207 O O . LEU A 1 291 ? 0.233 28.716 -34.995 1.00 85.25 291 LEU A O 1
ATOM 2211 N N . GLN A 1 292 ? -1.299 27.501 -33.868 1.00 76.12 292 GLN A N 1
ATOM 2212 C CA . GLN A 1 292 ? -0.377 26.961 -32.869 1.00 76.12 292 GLN A CA 1
ATOM 2213 C C . GLN A 1 292 ? 0.630 25.980 -33.470 1.00 76.12 292 GLN A C 1
ATOM 2215 O O . GLN A 1 292 ? 1.818 26.101 -33.193 1.00 76.12 292 GLN A O 1
ATOM 2220 N N . GLN A 1 293 ? 0.205 25.050 -34.330 1.00 69.88 293 GLN A N 1
ATOM 2221 C CA . GLN A 1 293 ? 1.098 24.081 -34.979 1.00 69.88 293 GLN A CA 1
ATOM 2222 C C . GLN A 1 293 ? 2.125 24.746 -35.899 1.00 69.88 293 GLN A C 1
ATOM 2224 O O . GLN A 1 293 ? 3.290 24.340 -35.946 1.00 69.88 293 GLN A O 1
ATOM 2229 N N . SER A 1 294 ? 1.707 25.790 -36.617 1.00 60.06 294 SER A N 1
ATOM 2230 C CA . SER A 1 294 ? 2.603 26.609 -37.436 1.00 60.06 294 SER A CA 1
ATOM 2231 C C . SER A 1 294 ? 3.533 27.497 -36.586 1.00 60.06 294 SER A C 1
ATOM 2233 O O . SER A 1 294 ? 4.526 28.009 -37.109 1.00 60.06 294 SER A O 1
ATOM 2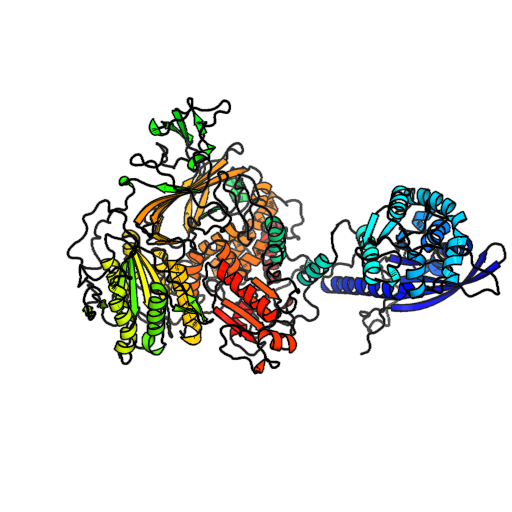235 N N . GLY A 1 295 ? 3.256 27.652 -35.283 1.00 52.59 295 GLY A N 1
ATOM 2236 C CA . GLY A 1 295 ? 4.135 28.275 -34.287 1.00 52.59 295 GLY A CA 1
ATOM 2237 C C . GLY A 1 295 ? 5.011 27.293 -33.488 1.00 52.59 295 GLY A C 1
ATOM 2238 O O . GLY A 1 295 ? 6.128 27.650 -33.121 1.00 52.59 295 GLY A O 1
ATOM 2239 N N . LEU A 1 296 ? 4.558 26.057 -33.247 1.00 40.09 296 LEU A N 1
ATOM 2240 C CA . LEU A 1 296 ? 5.168 25.053 -32.363 1.00 40.09 296 LEU A CA 1
ATOM 2241 C C . LEU A 1 296 ? 4.817 23.621 -32.821 1.00 40.09 296 LEU A C 1
ATOM 2243 O O . LEU A 1 296 ? 3.657 23.245 -32.948 1.00 40.09 296 LEU A O 1
ATOM 2247 N N . ARG A 1 297 ? 5.834 22.770 -33.012 1.00 34.00 297 ARG A N 1
ATOM 2248 C CA . ARG A 1 297 ? 5.670 21.335 -33.313 1.00 34.00 297 ARG A CA 1
ATOM 2249 C C . ARG A 1 297 ? 5.302 20.534 -32.048 1.00 34.00 297 ARG A C 1
ATOM 2251 O O . ARG A 1 297 ? 6.236 20.175 -31.347 1.00 34.00 297 ARG A O 1
ATOM 2258 N N . ILE A 1 298 ? 4.032 20.178 -31.802 1.00 33.31 298 ILE A N 1
ATOM 2259 C CA . ILE A 1 298 ? 3.573 18.994 -31.014 1.00 33.31 298 ILE A CA 1
ATOM 2260 C C . ILE A 1 298 ? 2.134 18.617 -31.472 1.00 33.31 298 ILE A C 1
ATOM 2262 O O . ILE A 1 298 ? 1.347 19.504 -31.784 1.00 33.31 298 ILE A O 1
ATOM 2266 N N . GLY A 1 299 ? 1.783 17.319 -31.545 1.00 33.28 299 GLY A N 1
ATOM 2267 C CA . GLY A 1 299 ? 0.466 16.811 -31.985 1.00 33.28 299 GLY A CA 1
ATOM 2268 C C . GLY A 1 299 ? -0.348 16.088 -30.895 1.00 33.28 299 GLY A C 1
ATOM 2269 O O . GLY A 1 299 ? 0.226 15.344 -30.105 1.00 33.28 299 GLY A O 1
ATOM 2270 N N . TRP A 1 300 ? -1.680 16.261 -30.902 1.00 32.16 300 TRP A N 1
ATOM 2271 C CA . TRP A 1 300 ? -2.660 15.638 -29.984 1.00 32.16 300 TRP A CA 1
ATOM 2272 C C . TRP A 1 300 ? -3.931 15.172 -30.735 1.00 32.16 300 TRP A C 1
ATOM 2274 O O . TRP A 1 300 ? -4.181 15.639 -31.845 1.00 32.16 300 TRP A O 1
ATOM 2284 N N . LYS A 1 301 ? -4.708 14.219 -30.171 1.00 38.81 301 LYS A N 1
ATOM 2285 C CA . LYS A 1 301 ? -5.743 13.432 -30.895 1.00 38.81 301 LYS A CA 1
ATOM 2286 C C . LYS A 1 301 ? -7.230 13.568 -30.470 1.00 38.81 301 LYS A C 1
ATOM 2288 O O . LYS A 1 301 ? -8.044 12.969 -31.164 1.00 38.81 301 LYS A O 1
ATOM 2293 N N . SER A 1 302 ? -7.656 14.329 -29.447 1.00 38.06 302 SER A N 1
ATOM 2294 C CA . SER A 1 302 ? -9.100 14.671 -29.279 1.00 38.06 302 SER A CA 1
ATOM 2295 C C . SER A 1 302 ? -9.383 15.837 -28.309 1.00 38.06 302 SER A C 1
ATOM 2297 O O . SER A 1 302 ? -8.615 16.060 -27.379 1.00 38.06 302 SER A O 1
ATOM 2299 N N . ALA A 1 303 ? -10.502 16.555 -28.506 1.00 31.64 303 ALA A N 1
ATOM 2300 C CA . ALA A 1 303 ? -10.882 17.771 -27.763 1.00 31.64 303 ALA A CA 1
ATOM 2301 C C . ALA A 1 303 ? -11.437 17.528 -26.340 1.00 31.64 303 ALA A C 1
ATOM 2303 O O . ALA A 1 303 ? -11.179 18.319 -25.436 1.00 31.64 303 ALA A O 1
ATOM 2304 N N . SER A 1 304 ? -12.141 16.418 -26.092 1.00 32.94 304 SER A N 1
ATOM 2305 C CA . SER A 1 304 ? -12.663 16.078 -24.753 1.00 32.94 304 SER A CA 1
ATOM 2306 C C . SER A 1 304 ? -11.555 15.650 -23.787 1.00 32.94 304 SER A C 1
ATOM 2308 O O . SER A 1 304 ? -11.583 15.993 -22.606 1.00 32.94 304 SER A O 1
ATOM 2310 N N . GLN A 1 305 ? -10.526 14.971 -24.304 1.00 35.47 305 GLN A N 1
ATOM 2311 C CA . GLN A 1 305 ? -9.309 14.679 -23.549 1.00 35.47 305 GLN A CA 1
ATOM 2312 C C . GLN A 1 305 ? -8.546 15.960 -23.209 1.00 35.47 305 GLN A C 1
ATOM 2314 O O . GLN A 1 305 ? -7.986 16.046 -22.126 1.00 35.47 305 GLN A O 1
ATOM 2319 N N . ILE A 1 306 ? -8.575 16.967 -24.086 1.00 34.97 306 ILE A N 1
ATOM 2320 C CA . ILE A 1 306 ? -7.942 18.266 -23.844 1.00 34.97 306 ILE A CA 1
ATOM 2321 C C . ILE A 1 306 ? -8.679 19.041 -22.746 1.00 34.97 306 ILE A C 1
ATOM 2323 O O . ILE A 1 306 ? -8.015 19.529 -21.845 1.00 34.97 306 ILE A O 1
ATOM 2327 N N . ALA A 1 307 ? -10.015 19.094 -22.729 1.00 32.56 307 ALA A N 1
ATOM 2328 C CA . ALA A 1 307 ? -10.756 19.777 -21.658 1.00 32.56 307 ALA A CA 1
ATOM 2329 C C . ALA A 1 307 ? -10.506 19.141 -20.276 1.00 32.56 307 ALA A C 1
ATOM 2331 O O . ALA A 1 307 ? -10.197 19.838 -19.309 1.00 32.56 307 ALA A O 1
ATOM 2332 N N . GLY A 1 308 ? -10.534 17.805 -20.200 1.00 34.62 308 GLY A N 1
ATOM 2333 C CA . GLY A 1 308 ? -10.203 17.073 -18.976 1.00 34.62 308 GLY A CA 1
ATOM 2334 C C . GLY A 1 308 ? -8.730 17.183 -18.569 1.00 34.62 308 GLY A C 1
ATOM 2335 O O . GLY A 1 308 ? -8.426 17.083 -17.385 1.00 34.62 308 GLY A O 1
ATOM 2336 N N . TYR A 1 309 ? -7.816 17.400 -19.518 1.00 37.62 309 TYR A N 1
ATOM 2337 C CA . TYR A 1 309 ? -6.382 17.584 -19.270 1.00 37.62 309 TYR A CA 1
ATOM 2338 C C . TYR A 1 309 ? -6.037 19.034 -18.883 1.00 37.62 309 TYR A C 1
ATOM 2340 O O . TYR A 1 309 ? -5.239 19.257 -17.977 1.00 37.62 309 TYR A O 1
ATOM 2348 N N . LEU A 1 310 ? -6.700 20.026 -19.486 1.00 32.28 310 LEU A N 1
ATOM 2349 C CA . LEU A 1 310 ? -6.558 21.450 -19.168 1.00 32.28 310 LEU A CA 1
ATOM 2350 C C . LEU A 1 310 ? -7.109 21.779 -17.776 1.00 32.28 310 LEU A C 1
ATOM 2352 O O . LEU A 1 310 ? -6.472 22.531 -17.043 1.00 32.28 310 LEU A O 1
ATOM 2356 N N . HIS A 1 311 ? -8.219 21.158 -17.360 1.00 38.66 311 HIS A N 1
ATOM 2357 C CA . HIS A 1 311 ? -8.750 21.329 -16.001 1.00 38.66 311 HIS A CA 1
ATOM 2358 C C . HIS A 1 311 ? -7.833 20.726 -14.916 1.00 38.66 311 HIS A C 1
ATOM 2360 O O . HIS A 1 311 ? -7.871 21.150 -13.766 1.00 38.66 311 HIS A O 1
ATOM 2366 N N . ARG A 1 312 ? -6.970 19.764 -15.284 1.00 42.28 312 ARG A N 1
ATOM 2367 C CA . ARG A 1 312 ? -5.982 19.127 -14.389 1.00 42.28 312 ARG A CA 1
ATOM 2368 C C . ARG A 1 312 ? -4.650 19.876 -14.311 1.00 42.28 312 ARG A C 1
ATOM 2370 O O . ARG A 1 312 ? -3.927 19.703 -13.332 1.00 42.28 312 ARG A O 1
ATOM 2377 N N . MET A 1 313 ? -4.307 20.668 -15.332 1.00 35.56 313 MET A N 1
ATOM 2378 C CA . MET A 1 313 ? -3.026 21.383 -15.410 1.00 35.56 313 MET A CA 1
ATOM 2379 C C . MET A 1 313 ? -3.053 22.793 -14.819 1.00 35.56 313 MET A C 1
ATOM 2381 O O . MET A 1 313 ? -2.001 23.276 -14.399 1.00 35.56 313 MET A O 1
ATOM 2385 N N . TYR A 1 314 ? -4.216 23.448 -14.762 1.00 37.41 314 TYR A N 1
ATOM 2386 C CA . TYR A 1 314 ? -4.310 24.841 -14.328 1.00 37.41 314 TYR A CA 1
ATOM 2387 C C . TYR A 1 314 ? -5.237 24.987 -13.116 1.00 37.41 314 TYR A C 1
ATOM 2389 O O . TYR A 1 314 ? -6.360 24.483 -13.157 1.00 37.41 314 TYR A O 1
ATOM 2397 N N . PRO A 1 315 ? -4.804 25.677 -12.041 1.00 38.31 315 PRO A N 1
ATOM 2398 C CA . PRO A 1 315 ? -5.693 26.004 -10.936 1.00 38.31 315 PRO A CA 1
ATOM 2399 C C . PRO A 1 315 ? -6.889 26.787 -11.475 1.00 38.31 315 PRO A C 1
ATOM 2401 O O . PRO A 1 315 ? -6.730 27.712 -12.275 1.00 38.31 315 PRO A O 1
ATOM 2404 N N . THR A 1 316 ? -8.094 26.416 -11.048 1.00 42.25 316 THR A N 1
ATOM 2405 C CA . THR A 1 316 ? -9.299 27.157 -11.417 1.00 42.25 316 THR A CA 1
ATOM 2406 C C . THR A 1 316 ? -9.144 28.621 -10.987 1.00 42.25 316 THR A C 1
ATOM 2408 O O . THR A 1 316 ? -8.746 28.867 -9.842 1.00 42.25 316 THR A O 1
ATOM 2411 N N . PRO A 1 317 ? -9.484 29.612 -11.834 1.00 45.69 317 PRO A N 1
ATOM 2412 C CA . PRO A 1 317 ? -9.408 31.026 -11.451 1.00 45.69 317 PRO A CA 1
ATOM 2413 C C . PRO A 1 317 ? -10.266 31.352 -10.209 1.00 45.69 317 PRO A C 1
ATOM 2415 O O . PRO A 1 317 ? -9.961 32.296 -9.490 1.00 45.69 317 PRO A O 1
ATOM 2418 N N . ASN A 1 318 ? -11.253 30.499 -9.891 1.00 60.47 318 ASN A N 1
ATOM 2419 C CA . ASN A 1 318 ? -12.080 30.526 -8.676 1.00 60.47 318 ASN A CA 1
ATOM 2420 C C . ASN A 1 318 ? -11.705 29.434 -7.646 1.00 60.47 318 ASN A C 1
ATOM 2422 O O . ASN A 1 318 ? -12.590 28.820 -7.041 1.00 60.47 318 ASN A O 1
ATOM 2426 N N . HIS A 1 319 ? -10.415 29.135 -7.471 1.00 78.50 319 HIS A N 1
ATOM 2427 C CA . HIS A 1 319 ? -9.979 28.164 -6.465 1.00 78.50 319 HIS A CA 1
ATOM 2428 C C . HIS A 1 319 ? -10.250 28.656 -5.036 1.00 78.50 319 HIS A C 1
ATOM 2430 O O . HIS A 1 319 ? -10.284 29.860 -4.764 1.00 78.50 319 HIS A O 1
ATOM 2436 N N . ILE A 1 320 ? -10.419 27.723 -4.099 1.00 84.00 320 ILE A N 1
ATOM 2437 C CA . ILE A 1 320 ? -10.539 28.073 -2.682 1.00 84.00 320 ILE A CA 1
ATOM 2438 C C . ILE A 1 320 ? -9.166 28.437 -2.106 1.00 84.00 320 ILE A C 1
ATOM 2440 O O . ILE A 1 320 ? -8.191 27.715 -2.332 1.00 84.00 320 ILE A O 1
ATOM 2444 N N . PRO A 1 321 ? -9.055 29.531 -1.330 1.00 81.56 321 PRO A N 1
ATOM 2445 C CA . PRO A 1 321 ? -7.831 29.799 -0.598 1.00 81.56 321 PRO A CA 1
ATOM 2446 C C . PRO A 1 321 ? -7.635 28.723 0.471 1.00 81.56 321 PRO A C 1
ATOM 2448 O O . PRO A 1 321 ? -8.598 28.245 1.078 1.00 81.56 321 PRO A O 1
ATOM 2451 N N . GLN A 1 322 ? -6.377 28.381 0.741 1.00 82.56 322 GLN A N 1
ATOM 2452 C CA . GLN A 1 322 ? -6.058 27.501 1.857 1.00 82.56 322 GLN A CA 1
ATOM 2453 C C . GLN A 1 322 ? -6.556 28.135 3.173 1.00 82.56 322 GLN A C 1
ATOM 2455 O O . GLN A 1 322 ? -6.241 29.300 3.448 1.00 82.56 322 GLN A O 1
ATOM 2460 N N . PRO A 1 323 ? -7.312 27.401 4.009 1.00 79.44 323 PRO A N 1
ATOM 2461 C CA . PRO A 1 323 ? -7.844 27.950 5.243 1.00 79.44 323 PRO A CA 1
ATOM 2462 C C . PRO A 1 323 ? -6.715 28.309 6.229 1.00 79.44 323 PRO A C 1
ATOM 2464 O O . PRO A 1 323 ? -5.783 27.518 6.412 1.00 79.44 323 PRO A O 1
ATOM 2467 N N . PRO A 1 324 ? -6.796 29.457 6.937 1.00 72.31 324 PRO A N 1
ATOM 2468 C CA . PRO A 1 324 ? -5.725 29.920 7.826 1.00 72.31 324 PRO A CA 1
ATOM 2469 C C . PRO A 1 324 ? -5.356 28.937 8.943 1.00 72.31 324 PRO A C 1
ATOM 2471 O O . PRO A 1 324 ? -4.208 28.890 9.369 1.00 72.31 324 PRO A O 1
ATOM 2474 N N . HIS A 1 325 ? -6.320 28.145 9.421 1.00 68.38 325 HIS A N 1
ATOM 2475 C CA . HIS A 1 325 ? -6.114 27.168 10.494 1.00 68.38 325 HIS A CA 1
ATOM 2476 C C . HIS A 1 325 ? -5.388 25.891 10.029 1.00 68.38 325 HIS A C 1
ATOM 2478 O O . HIS A 1 325 ? -4.871 25.146 10.864 1.00 68.38 325 HIS A O 1
ATOM 2484 N N . SER A 1 326 ? -5.315 25.671 8.714 1.00 66.81 326 SER A N 1
ATOM 2485 C CA . SER A 1 326 ? -4.570 24.577 8.077 1.00 66.81 326 SER A CA 1
ATOM 2486 C C . SER A 1 326 ? -3.268 25.056 7.423 1.00 66.81 326 SER A C 1
ATOM 2488 O O . SER A 1 326 ? -2.461 24.234 6.985 1.00 66.81 326 SER A O 1
ATOM 2490 N N . ALA A 1 327 ? -3.045 26.373 7.358 1.00 62.62 327 ALA A N 1
ATOM 2491 C CA . ALA A 1 327 ? -1.847 26.973 6.788 1.00 62.62 327 ALA A CA 1
ATOM 2492 C C . ALA A 1 327 ? -0.615 26.732 7.682 1.00 62.62 327 ALA A C 1
ATOM 2494 O O . ALA A 1 327 ? -0.610 27.004 8.884 1.00 62.62 327 ALA A O 1
ATOM 2495 N N . GLY A 1 328 ? 0.447 26.194 7.084 1.00 60.41 328 GLY A N 1
ATOM 2496 C CA . GLY A 1 328 ? 1.744 25.964 7.717 1.00 60.41 328 GLY A CA 1
ATOM 2497 C C . GLY A 1 328 ? 2.593 27.236 7.849 1.00 60.41 328 GLY A C 1
ATOM 2498 O O . GLY A 1 328 ? 2.177 28.341 7.506 1.00 60.41 328 GLY A O 1
ATOM 2499 N N . LYS A 1 329 ? 3.832 27.094 8.340 1.00 55.25 329 LYS A N 1
ATOM 2500 C CA . LYS A 1 329 ? 4.778 28.220 8.433 1.00 55.25 329 LYS A CA 1
ATOM 2501 C C . LYS A 1 329 ? 5.273 28.628 7.042 1.00 55.25 329 LYS A C 1
ATOM 2503 O O . LYS A 1 329 ? 5.849 27.796 6.343 1.00 55.25 329 LYS A O 1
ATOM 2508 N N . GLY A 1 330 ? 5.099 29.908 6.694 1.00 54.91 330 GLY A N 1
ATOM 2509 C CA . GLY A 1 330 ? 5.617 30.562 5.483 1.00 54.91 330 GLY A CA 1
ATOM 2510 C C . GLY A 1 330 ? 7.107 30.295 5.233 1.00 54.91 330 GLY A C 1
ATOM 2511 O O . GLY A 1 330 ? 7.906 30.425 6.161 1.00 54.91 330 GLY A O 1
ATOM 2512 N N . PHE A 1 331 ? 7.504 29.975 3.994 1.00 56.19 331 PHE A N 1
ATOM 2513 C CA . PHE A 1 331 ? 8.923 29.925 3.629 1.00 56.19 331 PHE A CA 1
ATOM 2514 C C . PHE A 1 331 ? 9.520 31.336 3.716 1.00 56.19 331 PHE A C 1
ATOM 2516 O O . PHE A 1 331 ? 9.060 32.253 3.037 1.00 56.19 331 PHE A O 1
ATOM 2523 N N . GLN A 1 332 ? 10.545 31.517 4.551 1.00 48.09 332 GLN A N 1
ATOM 2524 C CA . GLN A 1 332 ? 11.280 32.778 4.641 1.00 48.09 332 GLN A CA 1
ATOM 2525 C C . GLN A 1 332 ? 12.483 32.736 3.691 1.00 48.09 332 GLN A C 1
ATOM 2527 O O . GLN A 1 332 ? 13.555 32.247 4.043 1.00 48.09 332 GLN A O 1
ATOM 2532 N N . GLY A 1 333 ? 12.304 33.225 2.462 1.00 55.47 333 GLY A N 1
ATOM 2533 C CA . GLY A 1 333 ? 13.383 33.331 1.480 1.00 55.47 333 GLY A CA 1
ATOM 2534 C C . GLY A 1 333 ? 12.922 33.796 0.098 1.00 55.47 333 GLY A C 1
ATOM 2535 O O . GLY A 1 333 ? 11.730 33.830 -0.199 1.00 55.47 333 GLY A O 1
ATOM 2536 N N . LEU A 1 334 ? 13.885 34.162 -0.755 1.00 47.41 334 LEU A N 1
ATOM 2537 C CA . LEU A 1 334 ? 13.638 34.523 -2.154 1.00 47.41 334 LEU A CA 1
ATOM 2538 C C . LEU A 1 334 ? 13.198 33.283 -2.943 1.00 47.41 334 LEU A C 1
ATOM 2540 O O . LEU A 1 334 ? 13.928 32.292 -2.987 1.00 47.41 334 LEU A O 1
ATOM 2544 N N . ARG A 1 335 ? 12.023 33.355 -3.577 1.00 56.16 335 ARG A N 1
ATOM 2545 C CA . ARG A 1 335 ? 11.512 32.322 -4.486 1.00 56.16 335 ARG A CA 1
ATOM 2546 C C . ARG A 1 335 ? 12.189 32.462 -5.855 1.00 56.16 335 ARG A C 1
ATOM 2548 O O . ARG A 1 335 ? 12.024 33.507 -6.488 1.00 56.16 335 ARG A O 1
ATOM 2555 N N . PRO A 1 336 ? 12.924 31.456 -6.357 1.00 54.00 336 PRO A N 1
ATOM 2556 C CA . PRO A 1 336 ? 13.202 31.365 -7.781 1.00 54.00 336 PRO A CA 1
ATOM 2557 C C . PRO A 1 336 ? 11.871 31.308 -8.535 1.00 54.00 336 PRO A C 1
ATOM 2559 O O . PRO A 1 336 ? 10.926 30.656 -8.091 1.00 54.00 336 PRO A O 1
ATOM 2562 N N . ARG A 1 337 ? 11.783 31.999 -9.672 1.00 53.75 337 ARG A N 1
ATOM 2563 C CA . ARG A 1 337 ? 10.584 31.979 -10.513 1.00 53.75 337 ARG A CA 1
ATOM 2564 C C . ARG A 1 337 ? 10.489 30.613 -11.201 1.00 53.75 337 ARG A C 1
ATOM 2566 O O . ARG A 1 337 ? 11.132 30.400 -12.224 1.00 53.75 337 ARG A O 1
ATOM 2573 N N . ILE A 1 338 ? 9.741 29.688 -10.605 1.00 61.94 338 ILE A N 1
ATOM 2574 C CA . ILE A 1 338 ? 9.357 28.413 -11.221 1.00 61.94 338 ILE A CA 1
ATOM 2575 C C . ILE A 1 338 ? 8.016 28.639 -11.917 1.00 61.94 338 ILE A C 1
ATOM 2577 O O . ILE A 1 338 ? 7.073 29.109 -11.286 1.00 61.94 338 ILE A O 1
ATOM 2581 N N . ASP A 1 339 ? 7.947 28.324 -13.208 1.00 62.09 339 ASP A N 1
ATOM 2582 C CA . ASP A 1 339 ? 6.697 28.310 -13.968 1.00 62.09 339 ASP A CA 1
ATOM 2583 C C . ASP A 1 339 ? 5.796 27.176 -13.439 1.00 62.09 339 ASP A C 1
ATOM 2585 O O . ASP A 1 339 ? 6.184 26.005 -13.539 1.00 62.09 339 ASP A O 1
ATOM 2589 N N . PRO A 1 340 ? 4.612 27.484 -12.871 1.00 62.47 340 PRO A N 1
ATOM 2590 C CA . PRO A 1 340 ? 3.706 26.474 -12.328 1.00 62.47 340 PRO A CA 1
ATOM 2591 C C . PRO A 1 340 ? 3.296 25.405 -13.349 1.00 62.47 340 PRO A C 1
ATOM 2593 O O . PRO A 1 340 ? 3.085 24.257 -12.964 1.00 62.47 340 PRO A O 1
ATOM 2596 N N . SER A 1 341 ? 3.246 25.747 -14.643 1.00 61.00 341 SER A N 1
ATOM 2597 C CA . SER A 1 341 ? 2.870 24.811 -15.713 1.00 61.00 341 SER A CA 1
ATOM 2598 C C . SER A 1 341 ? 3.928 23.731 -15.980 1.00 61.00 341 SER A C 1
ATOM 2600 O O . SER A 1 341 ? 3.636 22.696 -16.575 1.00 61.00 341 SER A O 1
ATOM 2602 N N . GLN A 1 342 ? 5.160 23.939 -15.504 1.00 69.50 342 GLN A N 1
ATOM 2603 C CA . GLN A 1 342 ? 6.269 22.991 -15.643 1.00 69.50 342 GLN A CA 1
ATOM 2604 C C . GLN A 1 342 ? 6.465 22.115 -14.403 1.00 69.50 342 GLN A C 1
ATOM 2606 O O . GLN A 1 342 ? 7.345 21.251 -14.390 1.00 69.50 342 GLN A O 1
ATOM 2611 N N . VAL A 1 343 ? 5.661 22.321 -13.356 1.00 78.88 343 VAL A N 1
ATOM 2612 C CA . VAL A 1 343 ? 5.725 21.527 -12.131 1.00 78.88 343 VAL A CA 1
ATOM 2613 C C . VAL A 1 343 ? 5.237 20.104 -12.428 1.00 78.88 343 VAL A C 1
ATOM 2615 O O . VAL A 1 343 ? 4.104 19.930 -12.877 1.00 78.88 343 VAL A O 1
ATOM 2618 N N . PRO A 1 344 ? 6.055 19.070 -12.169 1.00 85.44 344 PRO A N 1
ATOM 2619 C CA . PRO A 1 344 ? 5.657 17.686 -12.378 1.00 85.44 344 PRO A CA 1
ATOM 2620 C C . PRO A 1 344 ? 4.343 17.299 -11.689 1.00 85.44 344 PRO A C 1
ATOM 2622 O O . PRO A 1 344 ? 4.207 17.433 -10.477 1.00 85.44 344 PRO A O 1
ATOM 2625 N N . SER A 1 345 ? 3.398 16.757 -12.456 1.00 85.75 345 SER A N 1
ATOM 2626 C CA . SER A 1 345 ? 2.149 16.192 -11.937 1.00 85.75 345 SER A CA 1
ATOM 2627 C C . SER A 1 345 ? 2.316 14.695 -11.659 1.00 85.75 345 SER A C 1
ATOM 2629 O O . SER A 1 345 ? 2.669 13.927 -12.558 1.00 85.75 345 SER A O 1
ATOM 2631 N N . VAL A 1 346 ? 2.053 14.272 -10.416 1.00 88.88 346 VAL A N 1
ATOM 2632 C CA . VAL A 1 346 ? 1.960 12.846 -10.033 1.00 88.88 346 VAL A CA 1
ATOM 2633 C C . VAL A 1 346 ? 0.807 12.170 -10.764 1.00 88.88 346 VAL A C 1
ATOM 2635 O O . VAL A 1 346 ? 0.922 11.044 -11.244 1.00 88.88 346 VAL A O 1
ATOM 2638 N N . ILE A 1 347 ? -0.304 12.894 -10.858 1.00 90.88 347 ILE A N 1
ATOM 2639 C CA . ILE A 1 347 ? -1.559 12.427 -11.429 1.00 90.88 347 ILE A CA 1
ATOM 2640 C C . ILE A 1 347 ? -1.376 12.048 -12.893 1.00 90.88 347 ILE A C 1
ATOM 2642 O O . ILE A 1 347 ? -1.836 10.991 -13.311 1.00 90.88 347 ILE A O 1
ATOM 2646 N N . ASP A 1 348 ? -0.635 12.854 -13.652 1.00 88.56 348 ASP A N 1
ATOM 2647 C CA . ASP A 1 348 ? -0.371 12.594 -15.067 1.00 88.56 348 ASP A CA 1
ATOM 2648 C C . ASP A 1 348 ? 0.382 11.274 -15.263 1.00 88.56 348 ASP A C 1
ATOM 2650 O O . ASP A 1 348 ? 0.082 10.525 -16.191 1.00 88.56 348 ASP A O 1
ATOM 2654 N N . ALA A 1 349 ? 1.339 10.968 -14.380 1.00 89.25 349 ALA A N 1
ATOM 2655 C CA . ALA A 1 349 ? 2.085 9.715 -14.430 1.00 89.25 349 ALA A CA 1
ATOM 2656 C C . ALA A 1 349 ? 1.180 8.510 -14.124 1.00 89.25 349 ALA A C 1
ATOM 2658 O O . ALA A 1 349 ? 1.205 7.529 -14.866 1.00 89.25 349 ALA A O 1
ATOM 2659 N N . ILE A 1 350 ? 0.344 8.608 -13.083 1.00 91.56 350 ILE A N 1
ATOM 2660 C CA . ILE A 1 350 ? -0.609 7.552 -12.702 1.00 91.56 350 ILE A CA 1
ATOM 2661 C C . ILE A 1 350 ? -1.640 7.316 -13.811 1.00 91.56 350 ILE A C 1
ATOM 2663 O O . ILE A 1 350 ? -1.910 6.177 -14.180 1.00 91.56 350 ILE A O 1
ATOM 2667 N N . GLU A 1 351 ? -2.222 8.381 -14.360 1.00 89.88 351 GLU A N 1
ATOM 2668 C CA . GLU A 1 351 ? -3.261 8.283 -15.385 1.00 89.88 351 GLU A CA 1
ATOM 2669 C C . GLU A 1 351 ? -2.704 7.769 -16.718 1.00 89.88 351 GLU A C 1
ATOM 2671 O O . GLU A 1 351 ? -3.354 6.951 -17.368 1.00 89.88 351 GLU A O 1
ATOM 2676 N N . SER A 1 352 ? -1.498 8.198 -17.101 1.00 90.00 352 SER A N 1
ATOM 2677 C CA . SER A 1 352 ? -0.805 7.698 -18.294 1.00 90.00 352 SER A CA 1
ATOM 2678 C C . SER A 1 352 ? -0.500 6.199 -18.183 1.00 90.00 352 SER A C 1
ATOM 2680 O O . SER A 1 352 ? -0.802 5.435 -19.101 1.00 90.00 352 SER A O 1
ATOM 2682 N N . ASP A 1 353 ? 0.026 5.752 -17.036 1.00 92.38 353 ASP A N 1
ATOM 2683 C CA . ASP A 1 353 ? 0.298 4.331 -16.794 1.00 92.38 353 ASP A CA 1
ATOM 2684 C C . ASP A 1 353 ? -0.999 3.505 -16.746 1.00 92.38 353 ASP A C 1
ATOM 2686 O O . ASP A 1 353 ? -1.083 2.445 -17.368 1.00 92.38 353 ASP A O 1
ATOM 2690 N N . ARG A 1 354 ? -2.060 4.026 -16.109 1.00 90.06 354 ARG A N 1
ATOM 2691 C CA . ARG A 1 354 ? -3.391 3.398 -16.103 1.00 90.06 354 ARG A CA 1
ATOM 2692 C C . ARG A 1 354 ? -3.921 3.188 -17.518 1.00 90.06 354 ARG A C 1
ATOM 2694 O O . ARG A 1 354 ? -4.297 2.071 -17.856 1.00 90.06 354 ARG A O 1
ATOM 2701 N N . GLN A 1 355 ? -3.913 4.228 -18.352 1.00 88.62 355 GLN A N 1
ATOM 2702 C CA . GLN A 1 355 ? -4.374 4.138 -19.743 1.00 88.62 355 GLN A CA 1
ATOM 2703 C C . GLN A 1 355 ? -3.566 3.122 -20.557 1.00 88.62 355 GLN A C 1
ATOM 2705 O O . GLN A 1 355 ? -4.110 2.470 -21.448 1.00 88.62 355 GLN A O 1
ATOM 2710 N N . HIS A 1 356 ? -2.275 2.974 -20.253 1.00 89.75 356 HIS A N 1
ATOM 2711 C CA . HIS A 1 356 ? -1.423 2.001 -20.919 1.00 89.75 356 HIS A CA 1
ATOM 2712 C C . HIS A 1 356 ? -1.771 0.552 -20.541 1.00 89.75 356 HIS A C 1
ATOM 2714 O O . HIS A 1 356 ? -1.804 -0.308 -21.423 1.00 89.75 356 HIS A O 1
ATOM 2720 N N . TRP A 1 357 ? -2.052 0.274 -19.262 1.00 89.88 357 TRP A N 1
ATOM 2721 C CA . TRP A 1 357 ? -2.203 -1.097 -18.752 1.00 89.88 357 TRP A CA 1
ATOM 2722 C C . TRP A 1 357 ? -3.640 -1.592 -18.568 1.00 89.88 357 TRP A C 1
ATOM 2724 O O . TRP A 1 357 ? -3.840 -2.802 -18.503 1.00 89.88 357 TRP A O 1
ATOM 2734 N N . GLU A 1 358 ? -4.649 -0.717 -18.537 1.00 81.88 358 GLU A N 1
ATOM 2735 C CA . GLU A 1 358 ? -6.045 -1.080 -18.223 1.00 81.88 358 GLU A CA 1
ATOM 2736 C C . GLU A 1 358 ? -6.598 -2.234 -19.084 1.00 81.88 358 GLU A C 1
ATOM 2738 O O . GLU A 1 358 ? -7.375 -3.065 -18.611 1.00 81.88 358 GLU A O 1
ATOM 2743 N N . ASN A 1 359 ? -6.160 -2.327 -20.343 1.00 82.25 359 ASN A N 1
ATOM 2744 C CA . ASN A 1 359 ? -6.576 -3.372 -21.283 1.00 82.25 359 ASN A CA 1
ATOM 2745 C C . ASN A 1 359 ? -5.410 -4.231 -21.800 1.00 82.25 359 ASN A C 1
ATOM 2747 O O . ASN A 1 359 ? -5.558 -4.933 -22.802 1.00 82.25 359 ASN A O 1
ATOM 2751 N N . VAL A 1 360 ? -4.255 -4.188 -21.130 1.00 90.00 360 VAL A N 1
ATOM 2752 C CA . VAL A 1 360 ? -3.041 -4.899 -21.544 1.00 90.00 360 VAL A CA 1
ATOM 2753 C C . VAL A 1 360 ? -2.609 -5.869 -20.453 1.00 90.00 360 VAL A C 1
ATOM 2755 O O . VAL A 1 360 ? -2.425 -5.508 -19.295 1.00 90.00 360 VAL A O 1
ATOM 2758 N N . VAL A 1 361 ? -2.409 -7.126 -20.842 1.00 92.31 361 VAL A N 1
ATOM 2759 C CA . VAL A 1 361 ? -1.849 -8.146 -19.954 1.00 92.31 361 VAL A CA 1
ATOM 2760 C C . VAL A 1 361 ? -0.338 -7.948 -19.848 1.00 92.31 361 VAL A C 1
ATOM 2762 O O . VAL A 1 361 ? 0.347 -7.835 -20.865 1.00 92.31 361 VAL A O 1
ATOM 2765 N N . PHE A 1 362 ? 0.190 -7.945 -18.628 1.00 94.69 362 PHE A N 1
ATOM 2766 C CA . PHE A 1 362 ? 1.615 -7.818 -18.351 1.00 94.69 362 PHE A CA 1
ATOM 2767 C C . PHE A 1 362 ? 2.315 -9.194 -18.339 1.00 94.69 362 PHE A C 1
ATOM 2769 O O . PHE A 1 362 ? 2.099 -9.985 -17.419 1.00 94.69 362 PHE A O 1
ATOM 2776 N N . PRO A 1 363 ? 3.184 -9.513 -19.316 1.00 94.12 363 PRO A N 1
ATOM 2777 C CA . PRO A 1 363 ? 3.995 -10.727 -19.271 1.00 94.12 363 PRO A CA 1
ATOM 2778 C C . PRO A 1 363 ? 5.215 -10.535 -18.363 1.00 94.12 363 PRO A C 1
ATOM 2780 O O . PRO A 1 363 ? 5.990 -9.594 -18.554 1.00 94.12 363 PRO A O 1
ATOM 2783 N N . THR A 1 364 ? 5.450 -11.456 -17.428 1.00 94.50 364 THR A N 1
ATOM 2784 C CA . THR A 1 364 ? 6.565 -11.364 -16.471 1.00 94.50 364 THR A CA 1
ATOM 2785 C C . THR A 1 364 ? 7.900 -11.851 -17.063 1.00 94.50 364 THR A C 1
ATOM 2787 O O . THR A 1 364 ? 8.536 -12.791 -16.588 1.00 94.50 364 THR A O 1
ATOM 2790 N N . LEU A 1 365 ? 8.361 -11.191 -18.127 1.00 88.81 365 LEU A N 1
ATOM 2791 C CA . LEU A 1 365 ? 9.675 -11.433 -18.735 1.00 88.81 365 LEU A CA 1
ATOM 2792 C C . LEU A 1 365 ? 10.706 -10.379 -18.280 1.00 88.81 365 LEU A C 1
ATOM 2794 O O . LEU A 1 365 ? 10.328 -9.236 -18.011 1.00 88.81 365 LEU A O 1
ATOM 2798 N N . PRO A 1 366 ? 12.010 -10.712 -18.216 1.00 85.31 366 PRO A N 1
ATOM 2799 C CA . PRO A 1 366 ? 13.059 -9.742 -17.900 1.00 85.31 366 PRO A CA 1
ATOM 2800 C C . PRO A 1 366 ? 13.133 -8.582 -18.905 1.00 85.31 366 PRO A C 1
ATOM 2802 O O . PRO A 1 366 ? 12.872 -8.755 -20.096 1.00 85.31 366 PRO A O 1
ATOM 2805 N N . GLY A 1 367 ? 13.569 -7.407 -18.435 1.00 76.75 367 GLY A N 1
ATOM 2806 C CA . GLY A 1 367 ? 13.936 -6.272 -19.295 1.00 76.75 367 GLY A CA 1
ATOM 2807 C C . GLY A 1 367 ? 12.775 -5.421 -19.821 1.00 76.75 367 GLY A C 1
ATOM 2808 O O . GLY A 1 367 ? 12.985 -4.604 -20.716 1.00 76.75 367 GLY A O 1
ATOM 2809 N N . LYS A 1 368 ? 11.562 -5.591 -19.286 1.00 78.44 368 LYS A N 1
ATOM 2810 C CA . LYS A 1 368 ? 10.410 -4.726 -19.580 1.00 78.44 368 LYS A CA 1
ATOM 2811 C C . LYS A 1 368 ? 10.171 -3.729 -18.451 1.00 78.44 368 LYS A C 1
ATOM 2813 O O . LYS A 1 368 ? 10.444 -4.024 -17.290 1.00 78.44 368 LYS A O 1
ATOM 2818 N N . GLN A 1 369 ? 9.636 -2.562 -18.802 1.00 83.31 369 GLN A N 1
ATOM 2819 C CA . GLN A 1 369 ? 9.093 -1.630 -17.820 1.00 83.31 369 GLN A CA 1
ATOM 2820 C C . GLN A 1 369 ? 7.824 -2.232 -17.212 1.00 83.31 369 GLN A C 1
ATOM 2822 O O . GLN A 1 369 ? 7.008 -2.814 -17.931 1.00 83.31 369 GLN A O 1
ATOM 2827 N N . VAL A 1 370 ? 7.692 -2.131 -15.893 1.00 92.44 370 VAL A N 1
ATOM 2828 C CA . VAL A 1 370 ? 6.555 -2.688 -15.157 1.00 92.44 370 VAL A CA 1
ATOM 2829 C C . VAL A 1 370 ? 5.478 -1.628 -14.926 1.00 92.44 370 VAL A C 1
ATOM 2831 O O . VAL A 1 370 ? 5.827 -0.449 -14.841 1.00 92.44 370 VAL A O 1
ATOM 2834 N N . PRO A 1 371 ? 4.201 -2.026 -14.782 1.00 94.69 371 PRO A N 1
ATOM 2835 C CA . PRO A 1 371 ? 3.146 -1.122 -14.332 1.00 94.69 371 PRO A CA 1
ATOM 2836 C C . PRO A 1 371 ? 3.489 -0.480 -12.986 1.00 94.69 371 PRO A C 1
ATOM 2838 O O . PRO A 1 371 ? 4.177 -1.092 -12.156 1.00 94.69 371 PRO A O 1
ATOM 2841 N N . LEU A 1 372 ? 2.961 0.711 -12.714 1.00 94.75 372 LEU A N 1
ATOM 2842 C CA . LEU A 1 372 ? 3.024 1.300 -11.375 1.00 94.75 372 LEU A CA 1
ATOM 2843 C C . LEU A 1 372 ? 2.297 0.407 -10.362 1.00 94.75 372 LEU A C 1
ATOM 2845 O O . LEU A 1 372 ? 1.399 -0.365 -10.703 1.00 94.75 372 LEU A O 1
ATOM 2849 N N . SER A 1 373 ? 2.686 0.480 -9.088 1.00 94.69 373 SER A N 1
ATOM 2850 C CA . SER A 1 373 ? 2.045 -0.324 -8.033 1.00 94.69 373 SER A CA 1
ATOM 2851 C C . SER A 1 373 ? 0.582 0.071 -7.795 1.00 94.69 373 SER A C 1
ATOM 2853 O O . SER A 1 373 ? -0.218 -0.732 -7.311 1.00 94.69 373 SER A O 1
ATOM 2855 N N . THR A 1 374 ? 0.232 1.306 -8.151 1.00 92.56 374 THR A N 1
ATOM 2856 C CA . THR A 1 374 ? -1.105 1.893 -8.029 1.00 92.56 374 THR A CA 1
ATOM 2857 C C . THR A 1 374 ? -2.027 1.563 -9.202 1.00 92.56 374 THR A C 1
ATOM 2859 O O . THR A 1 374 ? -3.233 1.783 -9.081 1.00 92.56 374 THR A O 1
ATOM 2862 N N . THR A 1 375 ? -1.488 1.014 -10.292 1.00 92.44 375 THR A N 1
ATOM 2863 C CA . THR A 1 375 ? -2.241 0.632 -11.488 1.00 92.44 375 THR A CA 1
ATOM 2864 C C . THR A 1 375 ? -2.829 -0.766 -11.328 1.00 92.44 375 THR A C 1
ATOM 2866 O O . THR A 1 375 ? -2.173 -1.689 -10.842 1.00 92.44 375 THR A O 1
ATOM 2869 N N . ASP A 1 376 ? -4.083 -0.931 -11.741 1.00 89.88 376 ASP A N 1
ATOM 2870 C CA . ASP A 1 376 ? -4.734 -2.236 -11.803 1.00 89.88 376 ASP A CA 1
ATOM 2871 C C . ASP A 1 376 ? -4.347 -2.927 -13.113 1.00 89.88 376 ASP A C 1
ATOM 2873 O O . ASP A 1 376 ? -4.582 -2.398 -14.197 1.00 89.88 376 ASP A O 1
ATOM 2877 N N . PHE A 1 377 ? -3.725 -4.104 -13.015 1.00 92.50 377 PHE A N 1
ATOM 2878 C CA . PHE A 1 377 ? -3.283 -4.886 -14.168 1.00 92.50 377 PHE A CA 1
ATOM 2879 C C . PHE A 1 377 ? -3.402 -6.392 -13.910 1.00 92.50 377 PHE A C 1
ATOM 2881 O O . PHE A 1 377 ? -3.377 -6.864 -12.766 1.00 92.50 377 PHE A O 1
ATOM 2888 N N . ILE A 1 378 ? -3.488 -7.138 -15.012 1.00 93.88 378 ILE A N 1
ATOM 2889 C CA . ILE A 1 378 ? -3.444 -8.601 -15.040 1.00 93.88 378 ILE A CA 1
ATOM 2890 C C . ILE A 1 378 ? -2.053 -9.012 -15.511 1.00 93.88 378 ILE A C 1
ATOM 2892 O O . ILE A 1 378 ? -1.605 -8.580 -16.572 1.00 93.88 378 ILE A O 1
ATOM 2896 N N . ALA A 1 379 ? -1.377 -9.855 -14.746 1.00 94.81 379 ALA A N 1
ATOM 2897 C CA . ALA A 1 379 ? -0.101 -10.447 -15.091 1.00 94.81 379 ALA A CA 1
ATOM 2898 C C . ALA A 1 379 ? -0.265 -11.890 -15.572 1.00 94.81 379 ALA A C 1
ATOM 2900 O O . ALA A 1 379 ? -1.118 -12.636 -15.096 1.00 94.81 379 ALA A O 1
ATOM 2901 N N . VAL A 1 380 ? 0.616 -12.307 -16.477 1.00 95.38 380 VAL A N 1
ATOM 2902 C CA . VAL A 1 380 ? 0.809 -13.719 -16.821 1.00 95.38 380 VAL A CA 1
ATOM 2903 C C . VAL A 1 380 ? 2.224 -14.103 -16.439 1.00 95.38 380 VAL A C 1
ATOM 2905 O O . VAL A 1 380 ? 3.187 -13.521 -16.947 1.00 95.38 380 VAL A O 1
ATOM 2908 N N . ASP A 1 381 ? 2.335 -15.087 -15.545 1.00 95.38 381 ASP A N 1
ATOM 2909 C CA . ASP A 1 381 ? 3.627 -15.597 -15.106 1.00 95.38 381 ASP A CA 1
ATOM 2910 C C . ASP A 1 381 ? 4.289 -16.426 -16.223 1.00 95.38 381 ASP A C 1
ATOM 2912 O O . ASP A 1 381 ? 3.762 -17.465 -16.644 1.00 95.38 381 ASP A O 1
ATOM 2916 N N . GLN A 1 382 ? 5.427 -15.923 -16.708 1.00 93.88 382 GLN A N 1
ATOM 2917 C CA . GLN A 1 382 ? 6.279 -16.510 -17.747 1.00 93.88 382 GLN A CA 1
ATOM 2918 C C . GLN A 1 382 ? 7.744 -16.663 -17.293 1.00 93.88 382 GLN A C 1
ATOM 2920 O O . GLN A 1 382 ? 8.654 -16.667 -18.125 1.00 93.88 382 GLN A O 1
ATOM 2925 N N . GLY A 1 383 ? 7.990 -16.747 -15.983 1.00 93.62 383 GLY A N 1
ATOM 2926 C CA . GLY A 1 383 ? 9.294 -17.110 -15.422 1.00 93.62 383 GLY A CA 1
ATOM 2927 C C . GLY A 1 383 ? 9.831 -16.134 -14.377 1.00 93.62 383 GLY A C 1
ATOM 2928 O O . GLY A 1 383 ? 10.474 -16.573 -13.422 1.00 93.62 383 GLY A O 1
ATOM 2929 N N . ASN A 1 384 ? 9.560 -14.828 -14.492 1.00 97.19 384 ASN A N 1
ATOM 2930 C CA . ASN A 1 384 ? 9.724 -13.917 -13.354 1.00 97.19 384 ASN A CA 1
ATOM 2931 C C . ASN A 1 384 ? 8.447 -13.866 -12.527 1.00 97.19 384 ASN A C 1
ATOM 2933 O O . ASN A 1 384 ? 7.338 -13.941 -13.046 1.00 97.19 384 ASN A O 1
ATOM 2937 N N . SER A 1 385 ? 8.612 -13.668 -11.225 1.00 97.69 385 SER A N 1
ATOM 2938 C CA . SER A 1 385 ? 7.485 -13.390 -10.342 1.00 97.69 385 SER A CA 1
ATOM 2939 C C . SER A 1 385 ? 6.814 -12.083 -10.754 1.00 97.69 385 SER A C 1
ATOM 2941 O O . SER A 1 385 ? 7.482 -11.135 -11.177 1.00 97.69 385 SER A O 1
ATOM 2943 N N . SER A 1 386 ? 5.493 -12.024 -10.597 1.00 97.00 386 SER A N 1
ATOM 2944 C CA . SER A 1 386 ? 4.730 -10.794 -10.812 1.00 97.00 386 SER A CA 1
ATOM 2945 C C . SER A 1 386 ? 5.277 -9.637 -9.954 1.00 97.00 386 SER A C 1
ATOM 2947 O O . SER A 1 386 ? 5.654 -9.869 -8.799 1.00 97.00 386 SER A O 1
ATOM 2949 N N . PRO A 1 387 ? 5.240 -8.379 -10.445 1.00 96.50 387 PRO A N 1
ATOM 2950 C CA . PRO A 1 387 ? 5.525 -7.187 -9.643 1.00 96.50 387 PRO A CA 1
ATOM 2951 C C . PRO A 1 387 ? 4.602 -7.010 -8.426 1.00 96.50 387 PRO A C 1
ATOM 2953 O O . PRO A 1 387 ? 4.824 -6.110 -7.621 1.00 96.50 387 PRO A O 1
ATOM 2956 N N . LYS A 1 388 ? 3.554 -7.835 -8.288 1.00 96.25 388 LYS A N 1
ATOM 2957 C CA . LYS A 1 388 ? 2.749 -7.949 -7.062 1.00 96.25 388 LYS A CA 1
ATOM 2958 C C . LYS A 1 388 ? 3.526 -8.630 -5.925 1.00 96.25 388 LYS A C 1
ATOM 2960 O O . LYS A 1 388 ? 3.345 -8.263 -4.773 1.00 96.25 388 LYS A O 1
ATOM 2965 N N . PHE A 1 389 ? 4.418 -9.573 -6.241 1.00 98.06 389 PHE A N 1
ATOM 2966 C CA . PHE A 1 389 ? 5.194 -10.338 -5.257 1.00 98.06 389 PHE A CA 1
ATOM 2967 C C . PHE A 1 389 ? 6.587 -9.774 -4.991 1.00 98.06 389 PHE A C 1
ATOM 2969 O O . PHE A 1 389 ? 7.102 -9.917 -3.882 1.00 98.06 389 PHE A O 1
ATOM 2976 N N . VAL A 1 390 ? 7.233 -9.191 -6.005 1.00 97.75 390 VAL A N 1
ATOM 2977 C CA . VAL A 1 390 ? 8.588 -8.644 -5.876 1.00 97.75 390 VAL A CA 1
ATOM 2978 C C . VAL A 1 390 ? 8.783 -7.406 -6.744 1.00 97.75 390 VAL A C 1
ATOM 2980 O O . VAL A 1 390 ? 8.499 -7.429 -7.939 1.00 97.75 390 VAL A O 1
ATOM 2983 N N . ARG A 1 391 ? 9.320 -6.335 -6.151 1.00 97.50 391 ARG A N 1
ATOM 2984 C CA . ARG A 1 391 ? 9.707 -5.109 -6.864 1.00 97.50 391 ARG A CA 1
ATOM 2985 C C . ARG A 1 391 ? 11.105 -4.642 -6.462 1.00 97.50 391 ARG A C 1
ATOM 2987 O O . ARG A 1 391 ? 11.302 -4.293 -5.297 1.00 97.50 391 ARG A O 1
ATOM 2994 N N . PRO A 1 392 ? 12.084 -4.630 -7.377 1.00 97.56 392 PRO A N 1
ATOM 2995 C CA . PRO A 1 392 ? 13.359 -3.963 -7.159 1.00 97.56 392 PRO A CA 1
ATOM 2996 C C . PRO A 1 392 ? 13.227 -2.446 -7.368 1.00 97.56 392 PRO A C 1
ATOM 2998 O O . PRO A 1 392 ? 12.363 -2.005 -8.117 1.00 97.56 392 PRO A O 1
ATOM 3001 N N . SER A 1 393 ? 14.121 -1.643 -6.789 1.00 96.94 393 SER A N 1
ATOM 3002 C CA . SER A 1 393 ? 14.210 -0.197 -7.082 1.00 96.94 393 SER A CA 1
ATOM 3003 C C . SER A 1 393 ? 14.663 0.121 -8.507 1.00 96.94 393 SER A C 1
ATOM 3005 O O . SER A 1 393 ? 14.501 1.244 -8.980 1.00 96.94 393 SER A O 1
ATOM 3007 N N . THR A 1 394 ? 15.233 -0.855 -9.212 1.00 95.69 394 THR A N 1
ATOM 3008 C CA . THR A 1 394 ? 15.475 -0.781 -10.651 1.00 95.69 394 THR A CA 1
ATOM 3009 C C . THR A 1 394 ? 15.396 -2.165 -11.282 1.00 95.69 394 THR A C 1
ATOM 3011 O O . THR A 1 394 ? 15.950 -3.140 -10.768 1.00 95.69 394 THR A O 1
ATOM 3014 N N . TRP A 1 395 ? 14.716 -2.248 -12.422 1.00 95.94 395 TRP A N 1
ATOM 3015 C CA . TRP A 1 395 ? 14.607 -3.462 -13.231 1.00 95.94 395 TRP A CA 1
ATOM 3016 C C . TRP A 1 395 ? 15.838 -3.683 -14.130 1.00 95.94 395 TRP A C 1
ATOM 3018 O O . TRP A 1 395 ? 15.978 -4.740 -14.751 1.00 95.94 395 TRP A O 1
ATOM 3028 N N . ALA A 1 396 ? 16.759 -2.710 -14.150 1.00 95.19 396 ALA A N 1
ATOM 3029 C CA . ALA A 1 396 ? 18.049 -2.760 -14.827 1.00 95.19 396 ALA A CA 1
ATOM 3030 C C . ALA A 1 396 ? 19.192 -2.610 -13.807 1.00 95.19 396 ALA A C 1
ATOM 3032 O O . ALA A 1 396 ? 19.605 -1.507 -13.445 1.00 95.19 396 ALA A O 1
ATOM 3033 N N . PHE A 1 397 ? 19.714 -3.739 -13.329 1.00 96.81 397 PHE A N 1
ATOM 3034 C CA . PHE A 1 397 ? 20.705 -3.767 -12.261 1.00 96.81 397 PHE A CA 1
ATOM 3035 C C . PHE A 1 397 ? 22.064 -3.225 -12.753 1.00 96.81 397 PHE A C 1
ATOM 3037 O O . PHE A 1 397 ? 22.599 -3.720 -13.749 1.00 96.81 397 PHE A O 1
ATOM 3044 N N . PRO A 1 398 ? 22.673 -2.231 -12.083 1.00 97.81 398 PRO A N 1
ATOM 3045 C CA . PRO A 1 398 ? 23.953 -1.676 -12.516 1.00 97.81 398 PRO A CA 1
ATOM 3046 C C . PRO A 1 398 ? 25.078 -2.714 -12.419 1.00 97.81 398 PRO A C 1
ATOM 3048 O O . PRO A 1 398 ? 25.184 -3.451 -11.440 1.00 97.81 398 PRO A O 1
ATOM 3051 N N . SER A 1 399 ? 25.967 -2.755 -13.408 1.00 97.75 399 SER A N 1
ATOM 3052 C CA . SER A 1 399 ? 27.044 -3.750 -13.496 1.00 97.75 399 SER A CA 1
ATOM 3053 C C . SER A 1 399 ? 28.138 -3.591 -12.436 1.00 97.75 399 SER A C 1
ATOM 3055 O O . SER A 1 399 ? 28.840 -4.552 -12.121 1.00 97.75 399 SER A O 1
ATOM 3057 N N . THR A 1 400 ? 28.300 -2.397 -11.859 1.00 97.94 400 THR A N 1
ATOM 3058 C CA . THR A 1 400 ? 29.366 -2.096 -10.892 1.00 97.94 400 THR A CA 1
ATOM 3059 C C . THR A 1 400 ? 28.867 -1.255 -9.720 1.00 97.94 400 THR A C 1
ATOM 3061 O O . THR A 1 400 ? 27.928 -0.468 -9.858 1.00 97.94 400 THR A O 1
ATOM 3064 N N . SER A 1 401 ? 29.555 -1.357 -8.577 1.00 97.19 401 SER A N 1
ATOM 3065 C CA . SER A 1 401 ? 29.294 -0.522 -7.394 1.00 97.19 401 SER A CA 1
ATOM 3066 C C . SER A 1 401 ? 29.479 0.967 -7.675 1.00 97.19 401 SER A C 1
ATOM 3068 O O . SER A 1 401 ? 28.731 1.792 -7.161 1.00 97.19 401 SER A O 1
ATOM 3070 N N . ARG A 1 402 ? 30.457 1.315 -8.521 1.00 97.38 402 ARG A N 1
ATOM 3071 C CA . ARG A 1 402 ? 30.700 2.696 -8.942 1.00 97.38 402 ARG A CA 1
ATOM 3072 C C . ARG A 1 402 ? 29.511 3.249 -9.718 1.00 97.38 402 ARG A C 1
ATOM 3074 O O . ARG A 1 402 ? 29.063 4.339 -9.396 1.00 97.38 402 ARG A O 1
ATOM 3081 N N . LEU A 1 403 ? 28.984 2.491 -10.684 1.00 97.31 403 LEU A N 1
ATOM 3082 C CA . LEU A 1 403 ? 27.802 2.901 -11.441 1.00 97.31 403 LEU A CA 1
ATOM 3083 C C . LEU A 1 403 ? 26.584 3.080 -10.524 1.00 97.31 403 LEU A C 1
ATOM 3085 O O . LEU A 1 403 ? 25.867 4.066 -10.660 1.00 97.31 403 LEU A O 1
ATOM 3089 N N . ALA A 1 404 ? 26.377 2.169 -9.570 1.00 96.44 404 ALA A N 1
ATOM 3090 C CA . ALA A 1 404 ? 25.304 2.292 -8.584 1.00 96.44 404 ALA A CA 1
ATOM 3091 C C . ALA A 1 404 ? 25.444 3.566 -7.731 1.00 96.44 404 ALA A C 1
ATOM 3093 O O . ALA A 1 404 ? 24.511 4.360 -7.647 1.00 96.44 404 ALA A O 1
ATOM 3094 N N . SER A 1 405 ? 26.633 3.802 -7.166 1.00 96.19 405 SER A N 1
ATOM 3095 C CA . SER A 1 405 ? 26.924 4.999 -6.366 1.00 96.19 405 SER A CA 1
ATOM 3096 C C . SER A 1 405 ? 26.798 6.290 -7.175 1.00 96.19 405 SER A C 1
ATOM 3098 O O . SER A 1 405 ? 26.346 7.295 -6.642 1.00 96.19 405 SER A O 1
ATOM 3100 N N . ASP A 1 406 ? 27.187 6.264 -8.449 1.00 94.94 406 ASP A N 1
ATOM 3101 C CA . ASP A 1 406 ? 27.073 7.387 -9.379 1.00 94.94 406 ASP A CA 1
ATOM 3102 C C . ASP A 1 406 ? 25.608 7.754 -9.685 1.00 94.94 406 ASP A C 1
ATOM 3104 O O . ASP A 1 406 ? 25.323 8.915 -9.976 1.00 94.94 406 ASP A O 1
ATOM 3108 N N . CYS A 1 407 ? 24.691 6.780 -9.650 1.00 96.00 407 CYS A N 1
ATOM 3109 C CA . CYS A 1 407 ? 23.258 7.013 -9.853 1.00 96.00 407 CYS A CA 1
ATOM 3110 C C . CYS A 1 407 ? 22.554 7.498 -8.576 1.00 96.00 407 CYS A C 1
ATOM 3112 O O . CYS A 1 407 ? 21.530 8.163 -8.672 1.00 96.00 407 CYS A O 1
ATOM 3114 N N . GLY A 1 408 ? 23.058 7.143 -7.391 1.00 94.31 408 GLY A N 1
ATOM 3115 C CA . GLY A 1 408 ? 22.462 7.527 -6.104 1.00 94.31 408 GLY A CA 1
ATOM 3116 C C . GLY A 1 408 ? 21.161 6.795 -5.739 1.00 94.31 408 GLY A C 1
ATOM 3117 O O . GLY A 1 408 ? 20.658 6.985 -4.636 1.00 94.31 408 GLY A O 1
ATOM 3118 N N . ILE A 1 409 ? 20.623 5.942 -6.620 1.00 96.94 409 ILE A N 1
ATOM 3119 C CA . ILE A 1 409 ? 19.431 5.121 -6.354 1.00 96.94 409 ILE A CA 1
ATOM 3120 C C . ILE A 1 409 ? 19.811 3.992 -5.379 1.00 96.94 409 ILE A C 1
ATOM 3122 O O . ILE A 1 409 ? 20.723 3.216 -5.695 1.00 96.94 409 ILE A O 1
ATOM 3126 N N . PRO A 1 410 ? 19.131 3.841 -4.226 1.00 96.88 410 PRO A N 1
ATOM 3127 C CA . PRO A 1 410 ? 19.379 2.719 -3.329 1.00 96.88 410 PRO A CA 1
ATOM 3128 C C . PRO A 1 410 ? 19.005 1.415 -4.033 1.00 96.88 410 PRO A C 1
ATOM 3130 O O . PRO A 1 410 ? 17.899 1.277 -4.552 1.00 96.88 410 PRO A O 1
ATOM 3133 N N . LEU A 1 411 ? 19.916 0.444 -4.071 1.00 98.06 411 LEU A N 1
ATOM 3134 C CA . LEU A 1 411 ? 19.618 -0.871 -4.635 1.00 98.06 411 LEU A CA 1
ATOM 3135 C C . LEU A 1 411 ? 18.864 -1.683 -3.585 1.00 98.06 411 LEU A C 1
ATOM 3137 O O . LEU A 1 411 ? 19.434 -2.055 -2.564 1.00 98.06 411 LEU A O 1
ATOM 3141 N N . VAL A 1 412 ? 17.587 -1.952 -3.828 1.00 98.12 412 VAL A N 1
ATOM 3142 C CA . VAL A 1 412 ? 16.702 -2.647 -2.888 1.00 98.12 412 VAL A CA 1
ATOM 3143 C C . VAL A 1 412 ? 15.738 -3.540 -3.657 1.00 98.12 412 VAL A C 1
ATOM 3145 O O . VAL A 1 412 ? 15.439 -3.275 -4.820 1.00 98.12 412 VAL A O 1
ATOM 3148 N N . ALA A 1 413 ? 15.245 -4.594 -3.011 1.00 98.19 413 ALA A N 1
ATOM 3149 C CA . ALA A 1 413 ? 14.085 -5.350 -3.465 1.00 98.19 413 ALA A CA 1
ATOM 3150 C C . ALA A 1 413 ? 13.042 -5.473 -2.352 1.00 98.19 413 ALA A C 1
ATOM 3152 O O . ALA A 1 413 ? 13.371 -5.797 -1.212 1.00 98.19 413 ALA A O 1
ATOM 3153 N N . ILE A 1 414 ? 11.783 -5.214 -2.695 1.00 98.62 414 ILE A N 1
ATOM 3154 C CA . ILE A 1 414 ? 10.624 -5.371 -1.820 1.00 98.62 414 ILE A CA 1
ATOM 3155 C C . ILE A 1 414 ? 9.935 -6.681 -2.161 1.00 98.62 414 ILE A C 1
ATOM 3157 O O . ILE A 1 414 ? 9.645 -6.929 -3.328 1.00 98.62 414 ILE A O 1
ATOM 3161 N N . PHE A 1 415 ? 9.653 -7.492 -1.147 1.00 98.50 415 PHE A N 1
ATOM 3162 C CA . PHE A 1 415 ? 8.960 -8.765 -1.275 1.00 98.50 415 PHE A CA 1
ATOM 3163 C C . PHE A 1 415 ? 7.621 -8.710 -0.541 1.00 98.50 415 PHE A C 1
ATOM 3165 O O . PHE A 1 415 ? 7.574 -8.341 0.630 1.00 98.50 415 PHE A O 1
ATOM 3172 N N . GLN A 1 416 ? 6.557 -9.129 -1.224 1.00 98.25 416 GLN A N 1
ATOM 3173 C CA . GLN A 1 416 ? 5.210 -9.346 -0.692 1.00 98.25 416 GLN A CA 1
ATOM 3174 C C . GLN A 1 416 ? 4.768 -10.770 -1.067 1.00 98.25 416 GLN A C 1
ATOM 3176 O O . GLN A 1 416 ? 4.003 -10.960 -2.009 1.00 98.25 416 GLN A O 1
ATOM 3181 N N . PRO A 1 417 ? 5.294 -11.810 -0.399 1.00 97.94 417 PRO A N 1
ATOM 3182 C CA . PRO A 1 417 ? 5.185 -13.193 -0.875 1.00 97.94 417 PRO A CA 1
ATOM 3183 C C . PRO A 1 417 ? 3.742 -13.702 -1.002 1.00 97.94 417 PRO A C 1
ATOM 3185 O O . PRO A 1 417 ? 3.442 -14.534 -1.856 1.00 97.94 417 PRO A O 1
ATOM 3188 N N . PHE A 1 418 ? 2.833 -13.201 -0.168 1.00 98.12 418 PHE A N 1
ATOM 3189 C CA . PHE A 1 418 ? 1.434 -13.626 -0.141 1.00 98.12 418 PHE A CA 1
ATOM 3190 C C . PHE A 1 418 ? 0.473 -12.645 -0.816 1.00 98.12 418 PHE A C 1
ATOM 3192 O O . PHE A 1 418 ? -0.727 -12.761 -0.594 1.00 98.12 418 PHE A O 1
ATOM 3199 N N . ALA A 1 419 ? 0.978 -11.716 -1.641 1.00 96.81 419 ALA A N 1
ATOM 3200 C CA . ALA A 1 419 ? 0.145 -10.757 -2.364 1.00 96.81 419 ALA A CA 1
ATOM 3201 C C . ALA A 1 419 ? -1.045 -11.438 -3.061 1.00 96.81 419 ALA A C 1
ATOM 3203 O O . ALA A 1 419 ? -0.897 -12.488 -3.693 1.00 96.81 419 ALA A O 1
ATOM 3204 N N . GLU A 1 420 ? -2.223 -10.831 -2.947 1.00 93.69 420 GLU A N 1
ATOM 3205 C CA . GLU A 1 420 ? -3.422 -11.326 -3.614 1.00 93.69 420 GLU A CA 1
ATOM 3206 C C . GLU A 1 420 ? -3.355 -11.066 -5.120 1.00 93.69 420 GLU A C 1
ATOM 3208 O O . GLU A 1 420 ? -2.917 -10.009 -5.588 1.00 93.69 420 GLU A O 1
ATOM 3213 N N . LEU A 1 421 ? -3.787 -12.069 -5.874 1.00 92.69 421 LEU A N 1
ATOM 3214 C CA . LEU A 1 421 ? -3.883 -12.015 -7.323 1.00 92.69 421 LEU A CA 1
ATOM 3215 C C . LEU A 1 421 ? -5.275 -11.546 -7.742 1.00 92.69 421 LEU A C 1
ATOM 3217 O O . LEU A 1 421 ? -6.253 -11.704 -7.009 1.00 92.69 421 LEU A O 1
ATOM 3221 N N . ASP A 1 422 ? -5.362 -10.975 -8.940 1.00 90.44 422 ASP A N 1
ATOM 3222 C CA . ASP A 1 422 ? -6.661 -10.713 -9.557 1.00 90.44 422 ASP A CA 1
ATOM 3223 C C . ASP A 1 422 ? -7.337 -12.057 -9.859 1.00 90.44 422 ASP A C 1
ATOM 3225 O O . ASP A 1 422 ? -6.682 -13.006 -10.279 1.00 90.44 422 ASP A O 1
ATOM 3229 N N . SER A 1 423 ? -8.656 -12.141 -9.683 1.00 88.50 423 SER A N 1
ATOM 3230 C CA . SER A 1 423 ? -9.438 -13.358 -9.958 1.00 88.50 423 SER A CA 1
ATOM 3231 C C . SER A 1 423 ? -9.263 -13.940 -11.372 1.00 88.50 423 SER A C 1
ATOM 3233 O O . SER A 1 423 ? -9.559 -15.111 -11.594 1.00 88.50 423 SER A O 1
ATOM 3235 N N . ARG A 1 424 ? -8.808 -13.124 -12.333 1.00 90.50 424 ARG A N 1
ATOM 3236 C CA . ARG A 1 424 ? -8.541 -13.512 -13.725 1.00 90.50 424 ARG A CA 1
ATOM 3237 C C . ARG A 1 424 ? -7.131 -14.071 -13.940 1.00 90.50 424 ARG A C 1
ATOM 3239 O O . ARG A 1 424 ? -6.845 -14.561 -15.031 1.00 90.50 424 ARG A O 1
ATOM 3246 N N . GLU A 1 425 ? -6.243 -13.951 -12.958 1.00 95.06 425 GLU A N 1
ATOM 3247 C CA . GLU A 1 425 ? -4.885 -14.496 -13.007 1.00 95.06 425 GLU A CA 1
ATOM 3248 C C . GLU A 1 425 ? -4.870 -15.976 -12.606 1.00 95.06 425 GLU A C 1
ATOM 3250 O O . GLU A 1 425 ? -5.745 -16.467 -11.893 1.00 95.06 425 GLU A O 1
ATOM 3255 N N . GLU A 1 426 ? -3.855 -16.702 -13.071 1.00 94.00 426 GLU A N 1
ATOM 3256 C CA . GLU A 1 426 ? -3.654 -18.098 -12.688 1.00 94.00 426 GLU A CA 1
ATOM 3257 C C . GLU A 1 426 ? -3.273 -18.190 -11.196 1.00 94.00 426 GLU A C 1
ATOM 3259 O O . GLU A 1 426 ? -2.403 -17.436 -10.746 1.00 94.00 426 GLU A O 1
ATOM 3264 N N . PRO A 1 427 ? -3.885 -19.098 -10.411 1.00 96.06 427 PRO A N 1
ATOM 3265 C CA . PRO A 1 427 ? -3.498 -19.294 -9.021 1.00 96.06 427 PRO A CA 1
ATOM 3266 C C . PRO A 1 427 ? -2.065 -19.829 -8.916 1.00 96.06 427 PRO A C 1
ATOM 3268 O O . PRO A 1 427 ? -1.559 -20.495 -9.818 1.00 96.06 427 PRO A O 1
ATOM 3271 N N . ILE A 1 428 ? -1.419 -19.585 -7.774 1.00 97.56 428 ILE A N 1
ATOM 3272 C CA . ILE A 1 428 ? -0.055 -20.072 -7.535 1.00 97.56 428 ILE A CA 1
ATOM 3273 C C . ILE A 1 428 ? -0.041 -21.609 -7.508 1.00 97.56 428 ILE A C 1
ATOM 3275 O O . ILE A 1 428 ? -0.750 -22.201 -6.686 1.00 97.56 428 ILE A O 1
ATOM 3279 N N . PRO A 1 429 ? 0.760 -22.272 -8.362 1.00 97.62 429 PRO A N 1
ATOM 3280 C CA . PRO A 1 429 ? 0.794 -23.725 -8.427 1.00 97.62 429 PRO A CA 1
ATOM 3281 C C . PRO A 1 429 ? 1.503 -24.317 -7.204 1.00 97.62 429 PRO A C 1
ATOM 3283 O O . PRO A 1 429 ? 2.545 -23.817 -6.771 1.00 97.62 429 PRO A O 1
ATOM 3286 N N . LEU A 1 430 ? 0.948 -25.411 -6.676 1.00 98.06 430 LEU A N 1
ATOM 3287 C CA . LEU A 1 430 ? 1.578 -26.251 -5.658 1.00 98.06 430 LEU A CA 1
ATOM 3288 C C . LEU A 1 430 ? 2.285 -27.426 -6.338 1.00 98.06 430 LEU A C 1
ATOM 3290 O O . LEU A 1 430 ? 1.652 -28.204 -7.049 1.00 98.06 430 LEU A O 1
ATOM 3294 N N . VAL A 1 431 ? 3.580 -27.568 -6.088 1.00 98.00 431 VAL A N 1
ATOM 3295 C CA . VAL A 1 431 ? 4.430 -28.615 -6.657 1.00 98.00 431 VAL A CA 1
ATOM 3296 C C . VAL A 1 431 ? 4.872 -29.563 -5.552 1.00 98.00 431 VAL A C 1
ATOM 3298 O O . VAL A 1 431 ? 5.367 -29.128 -4.512 1.00 98.00 431 VAL A O 1
ATOM 3301 N N . ASP A 1 432 ? 4.706 -30.861 -5.782 1.00 96.56 432 ASP A N 1
ATOM 3302 C CA . ASP A 1 432 ? 5.005 -31.903 -4.804 1.00 96.56 432 ASP A CA 1
ATOM 3303 C C . ASP A 1 432 ? 6.034 -32.899 -5.356 1.00 96.56 432 ASP A C 1
ATOM 3305 O O . ASP A 1 432 ? 5.879 -33.450 -6.447 1.00 96.56 432 ASP A O 1
ATOM 3309 N N . PHE A 1 433 ? 7.098 -33.107 -4.583 1.00 95.56 433 PHE A N 1
ATOM 3310 C CA . PHE A 1 433 ? 8.196 -34.035 -4.864 1.00 95.56 433 PHE A CA 1
ATOM 3311 C C . PHE A 1 433 ? 8.233 -35.219 -3.877 1.00 95.56 433 PHE A C 1
ATOM 3313 O O . PHE A 1 433 ? 9.189 -36.005 -3.882 1.00 95.56 433 PHE A O 1
ATOM 3320 N N . GLY A 1 434 ? 7.217 -35.350 -3.019 1.00 93.31 434 GLY A N 1
ATOM 3321 C CA . GLY A 1 434 ? 7.146 -36.344 -1.954 1.00 93.31 434 GLY A CA 1
ATOM 3322 C C . GLY A 1 434 ? 8.318 -36.238 -0.974 1.00 93.31 434 GLY A C 1
ATOM 3323 O O . GLY A 1 434 ? 8.880 -35.165 -0.753 1.00 93.31 434 GLY A O 1
ATOM 3324 N N . GLU A 1 435 ? 8.744 -37.385 -0.445 1.00 90.62 435 GLU A N 1
ATOM 3325 C CA . GLU A 1 435 ? 9.828 -37.497 0.547 1.00 90.62 435 GLU A CA 1
ATOM 3326 C C . GLU A 1 435 ? 11.180 -36.943 0.077 1.00 90.62 435 GLU A C 1
ATOM 3328 O O . GLU A 1 435 ? 12.033 -36.606 0.891 1.00 90.62 435 GLU A O 1
ATOM 3333 N N . SER A 1 436 ? 11.399 -36.837 -1.240 1.00 91.00 436 SER A N 1
ATOM 3334 C CA . SER A 1 436 ? 12.647 -36.272 -1.768 1.00 91.00 436 SER A CA 1
ATOM 3335 C C . SER A 1 436 ? 12.749 -34.757 -1.578 1.00 91.00 436 SER A C 1
ATOM 3337 O O . SER A 1 436 ? 13.853 -34.208 -1.615 1.00 91.00 436 SER A O 1
ATOM 3339 N N . GLY A 1 437 ? 11.609 -34.093 -1.361 1.00 94.12 437 GLY A N 1
ATOM 3340 C CA . GLY A 1 437 ? 11.517 -32.650 -1.240 1.00 94.12 437 GLY A CA 1
ATOM 3341 C C . GLY A 1 437 ? 11.878 -31.896 -2.526 1.00 94.12 437 GLY A C 1
ATOM 3342 O O . GLY A 1 437 ? 12.267 -32.478 -3.542 1.00 94.12 437 GLY A O 1
ATOM 3343 N N . PRO A 1 438 ? 11.729 -30.564 -2.516 1.00 96.81 438 PRO A N 1
ATOM 3344 C CA . PRO A 1 438 ? 11.997 -29.754 -3.693 1.00 96.81 438 PRO A CA 1
ATOM 3345 C C . PRO A 1 438 ? 13.487 -29.806 -4.080 1.00 96.81 438 PRO A C 1
ATOM 3347 O O . PRO A 1 438 ? 14.350 -29.676 -3.204 1.00 96.81 438 PRO A O 1
ATOM 3350 N N . PRO A 1 439 ? 13.833 -29.920 -5.378 1.00 97.19 439 PRO A N 1
ATOM 3351 C CA . PRO A 1 439 ? 15.222 -29.924 -5.821 1.00 97.19 439 PRO A CA 1
ATOM 3352 C C . PRO A 1 439 ? 15.955 -28.632 -5.440 1.00 97.19 439 PRO A C 1
ATOM 3354 O O . PRO A 1 439 ? 15.509 -27.515 -5.727 1.00 97.19 439 PRO A O 1
ATOM 3357 N N . ARG A 1 440 ? 17.125 -28.778 -4.812 1.00 97.44 440 ARG A N 1
ATOM 3358 C CA . ARG A 1 440 ? 17.960 -27.663 -4.345 1.00 97.44 440 ARG A CA 1
ATOM 3359 C C . ARG A 1 440 ? 19.398 -27.828 -4.795 1.00 97.44 440 ARG A C 1
ATOM 3361 O O . ARG A 1 440 ? 19.919 -28.932 -4.880 1.00 97.44 440 ARG A O 1
ATOM 3368 N N . CYS A 1 441 ? 20.053 -26.703 -5.045 1.00 98.06 441 CYS A N 1
ATOM 3369 C CA . CYS A 1 441 ? 21.462 -26.664 -5.399 1.00 98.06 441 CYS A CA 1
ATOM 3370 C C . CYS A 1 441 ? 22.312 -27.226 -4.253 1.00 98.06 441 CYS A C 1
ATOM 3372 O O . CYS A 1 441 ? 22.207 -26.762 -3.113 1.00 98.06 441 CYS A O 1
ATOM 3374 N N . GLU A 1 442 ? 23.207 -28.161 -4.570 1.00 97.00 442 GLU A N 1
ATOM 3375 C CA . GLU A 1 442 ? 24.106 -28.812 -3.604 1.00 97.00 442 GLU A CA 1
ATOM 3376 C C . GLU A 1 442 ? 25.014 -27.811 -2.870 1.00 97.00 442 GLU A C 1
ATOM 3378 O O . GLU A 1 442 ? 25.380 -28.030 -1.718 1.00 97.00 442 GLU A O 1
ATOM 3383 N N . ARG A 1 443 ? 25.327 -26.669 -3.500 1.00 96.94 443 ARG A N 1
ATOM 3384 C CA . ARG A 1 443 ? 26.236 -25.657 -2.945 1.00 96.94 443 ARG A CA 1
ATOM 3385 C C . ARG A 1 443 ? 25.533 -24.543 -2.175 1.00 96.94 443 ARG A C 1
ATOM 3387 O O . ARG A 1 443 ? 25.831 -24.319 -1.010 1.00 96.94 443 ARG A O 1
ATOM 3394 N N . CYS A 1 444 ? 24.661 -23.775 -2.832 1.00 95.75 444 CYS A N 1
ATOM 3395 C CA . CYS A 1 444 ? 24.046 -22.587 -2.213 1.00 95.75 444 CYS A CA 1
ATOM 3396 C C . CYS A 1 444 ? 22.681 -22.865 -1.575 1.00 95.75 444 CYS A C 1
ATOM 3398 O O . CYS A 1 444 ? 22.074 -21.955 -1.006 1.00 95.75 444 CYS A O 1
ATOM 3400 N N . ARG A 1 445 ? 22.171 -24.099 -1.705 1.00 96.44 445 ARG A N 1
ATOM 3401 C CA . ARG A 1 445 ? 20.851 -24.518 -1.214 1.00 96.44 445 ARG A CA 1
ATOM 3402 C C . ARG A 1 445 ? 19.691 -23.664 -1.748 1.00 96.44 445 ARG A C 1
ATOM 3404 O O . ARG A 1 445 ? 18.623 -23.638 -1.133 1.00 96.44 445 ARG A O 1
ATOM 3411 N N . GLY A 1 446 ? 19.900 -22.952 -2.857 1.00 97.25 446 GLY A N 1
ATOM 3412 C CA . GLY A 1 446 ? 18.840 -22.298 -3.620 1.00 97.25 446 GLY A CA 1
ATOM 3413 C C . GLY A 1 446 ? 17.983 -23.333 -4.333 1.00 97.25 446 GLY A C 1
ATOM 3414 O O . GLY A 1 446 ? 18.487 -24.389 -4.716 1.00 97.25 446 GLY A O 1
ATOM 3415 N N . TYR A 1 447 ? 16.701 -23.043 -4.477 1.00 98.31 447 TYR A N 1
ATOM 3416 C CA . TYR A 1 447 ? 15.741 -23.953 -5.087 1.00 98.31 447 TYR A CA 1
ATOM 3417 C C . TYR A 1 447 ? 15.827 -23.894 -6.612 1.00 98.31 447 TYR A C 1
ATOM 3419 O O . TYR A 1 447 ? 16.177 -22.846 -7.175 1.00 98.31 447 TYR A O 1
ATOM 3427 N N . ILE A 1 448 ? 15.500 -25.012 -7.264 1.00 97.94 448 ILE A N 1
ATOM 3428 C CA . ILE A 1 448 ? 15.279 -25.056 -8.711 1.00 97.94 448 ILE A CA 1
ATOM 3429 C C . ILE A 1 448 ? 14.257 -23.981 -9.114 1.00 97.94 448 ILE A C 1
ATOM 3431 O O . ILE A 1 448 ? 13.343 -23.664 -8.355 1.00 97.94 448 ILE A O 1
ATOM 3435 N N . ASN A 1 449 ? 14.481 -23.352 -10.262 1.00 97.06 449 ASN A N 1
ATOM 3436 C CA . ASN A 1 449 ? 13.659 -22.257 -10.773 1.00 97.06 449 ASN A CA 1
ATOM 3437 C C . ASN A 1 449 ? 13.832 -22.136 -12.300 1.00 97.06 449 ASN A C 1
ATOM 3439 O O . ASN A 1 449 ? 14.798 -22.707 -12.828 1.00 97.06 449 ASN A O 1
ATOM 3443 N N . PRO A 1 450 ? 12.986 -21.348 -12.996 1.00 96.69 450 PRO A N 1
ATOM 3444 C CA . PRO A 1 450 ? 13.000 -21.237 -14.460 1.00 96.69 450 PRO A CA 1
ATOM 3445 C C . PRO A 1 450 ? 14.330 -20.786 -15.073 1.00 96.69 450 PRO A C 1
ATOM 3447 O O . PRO A 1 450 ? 14.610 -21.052 -16.237 1.00 96.69 450 PRO A O 1
ATOM 3450 N N . TRP A 1 451 ? 15.179 -20.116 -14.292 1.00 96.06 451 TRP A N 1
ATOM 3451 C CA . TRP A 1 451 ? 16.438 -19.544 -14.770 1.00 96.06 451 TRP A CA 1
ATOM 3452 C C . TRP A 1 451 ? 17.637 -20.487 -14.637 1.00 96.06 451 TRP A C 1
ATOM 3454 O O . TRP A 1 451 ? 18.770 -20.112 -14.946 1.00 96.06 451 TRP A O 1
ATOM 3464 N N . CYS A 1 452 ? 17.421 -21.705 -14.143 1.00 96.12 452 CYS A N 1
ATOM 3465 C CA . CYS A 1 452 ? 18.454 -22.729 -14.084 1.00 96.12 452 CYS A CA 1
ATOM 3466 C C . CYS A 1 452 ? 18.710 -23.318 -15.477 1.00 96.12 452 CYS A C 1
ATOM 3468 O O . CYS A 1 452 ? 17.778 -23.647 -16.204 1.00 96.12 452 CYS A O 1
ATOM 3470 N N . ALA A 1 453 ? 19.981 -23.486 -15.843 1.00 94.81 453 ALA A N 1
ATOM 3471 C CA . ALA A 1 453 ? 20.355 -24.064 -17.134 1.00 94.81 453 ALA A CA 1
ATOM 3472 C C . ALA A 1 453 ? 20.558 -25.580 -17.021 1.00 94.81 453 ALA A C 1
ATOM 3474 O O . ALA A 1 453 ? 20.992 -26.068 -15.979 1.00 94.81 453 ALA A O 1
ATOM 3475 N N . TRP A 1 454 ? 20.313 -26.329 -18.094 1.00 95.50 454 TRP A N 1
ATOM 3476 C CA . TRP A 1 454 ? 20.513 -27.781 -18.121 1.00 95.50 454 TRP A CA 1
ATOM 3477 C C . TRP A 1 454 ? 21.844 -28.163 -18.776 1.00 95.50 454 TRP A C 1
ATOM 3479 O O . TRP A 1 454 ? 22.338 -27.475 -19.667 1.00 95.50 454 TRP A O 1
ATOM 3489 N N . ALA A 1 455 ? 22.446 -29.260 -18.318 1.00 92.44 455 ALA A N 1
ATOM 3490 C CA . ALA A 1 455 ? 23.733 -29.762 -18.790 1.00 92.44 455 ALA A CA 1
ATOM 3491 C C . ALA A 1 455 ? 23.754 -31.300 -18.839 1.00 92.44 455 ALA A C 1
ATOM 3493 O O . ALA A 1 455 ? 22.867 -31.977 -18.315 1.00 92.44 455 ALA A O 1
ATOM 3494 N N . ALA A 1 456 ? 24.785 -31.861 -19.485 1.00 93.12 456 ALA A N 1
ATOM 3495 C CA . ALA A 1 456 ? 25.021 -33.307 -19.575 1.00 93.12 456 ALA A CA 1
ATOM 3496 C C . ALA A 1 456 ? 23.790 -34.115 -20.050 1.00 93.12 456 ALA A C 1
ATOM 3498 O O . ALA A 1 456 ? 23.449 -35.147 -19.470 1.00 93.12 456 ALA A O 1
ATOM 3499 N N . GLY A 1 457 ? 23.088 -33.618 -21.077 1.00 91.56 457 GLY A N 1
ATOM 3500 C CA . GLY A 1 457 ? 21.898 -34.273 -21.637 1.00 91.56 457 GLY A CA 1
ATOM 3501 C C . GLY A 1 457 ? 20.687 -34.319 -20.697 1.00 91.56 457 GLY A C 1
ATOM 3502 O O . GLY A 1 457 ? 19.814 -35.152 -20.896 1.00 91.56 457 GLY A O 1
ATOM 3503 N N . GLY A 1 458 ? 20.643 -33.459 -19.671 1.00 93.81 458 GLY A N 1
ATOM 3504 C CA . GLY A 1 458 ? 19.564 -33.410 -18.676 1.00 93.81 458 GLY A CA 1
ATOM 3505 C C . GLY A 1 458 ? 19.919 -34.089 -17.352 1.00 93.81 458 GLY A C 1
ATOM 3506 O O . GLY A 1 458 ? 19.147 -34.024 -16.404 1.00 93.81 458 GLY A O 1
ATOM 3507 N N . ASN A 1 459 ? 21.108 -34.695 -17.245 1.00 95.56 459 ASN A N 1
ATOM 3508 C CA . ASN A 1 459 ? 21.577 -35.335 -16.009 1.00 95.56 459 ASN A CA 1
ATOM 3509 C C . ASN A 1 459 ? 22.026 -34.335 -14.938 1.00 95.56 459 ASN A C 1
ATOM 3511 O O . ASN A 1 459 ? 22.147 -34.698 -13.769 1.00 95.56 459 ASN A O 1
ATOM 3515 N N . LYS A 1 460 ? 22.312 -33.089 -15.322 1.00 96.62 460 LYS A N 1
ATOM 3516 C CA . LYS A 1 460 ? 22.736 -32.029 -14.408 1.00 96.62 460 LYS A CA 1
ATOM 3517 C C . LYS A 1 460 ? 22.001 -30.738 -14.714 1.00 96.62 460 LYS A C 1
ATOM 3519 O O . LYS A 1 460 ? 21.655 -30.469 -15.864 1.00 96.62 460 LYS A O 1
ATOM 3524 N N . TRP A 1 461 ? 21.843 -29.906 -13.695 1.00 96.81 461 TRP A N 1
ATOM 3525 C CA . TRP A 1 461 ? 21.401 -28.527 -13.855 1.00 96.81 461 TRP A CA 1
ATOM 3526 C C . TRP A 1 461 ? 22.386 -27.577 -13.184 1.00 96.81 461 TRP A C 1
ATOM 3528 O O . TRP A 1 461 ? 22.965 -27.874 -12.141 1.00 96.81 461 TRP A O 1
ATOM 3538 N N . LYS A 1 462 ? 22.593 -26.423 -13.803 1.00 97.25 462 LYS A N 1
ATOM 3539 C CA . LYS A 1 462 ? 23.456 -25.347 -13.344 1.00 97.25 462 LYS A CA 1
ATOM 3540 C C . LYS A 1 462 ? 22.600 -24.292 -12.655 1.00 97.25 462 LYS A C 1
ATOM 3542 O O . LYS A 1 462 ? 21.735 -23.674 -13.272 1.00 97.25 462 LYS A O 1
ATOM 3547 N N . CYS A 1 463 ? 22.866 -24.072 -11.373 1.00 98.00 463 CYS A N 1
ATOM 3548 C CA . CYS A 1 463 ? 22.112 -23.138 -10.546 1.00 98.00 463 CYS A CA 1
ATOM 3549 C C . CYS A 1 463 ? 22.251 -21.686 -11.035 1.00 98.00 463 CYS A C 1
ATOM 3551 O O . CYS A 1 463 ? 23.372 -21.194 -11.173 1.00 98.00 463 CYS A O 1
ATOM 3553 N N . SER A 1 464 ? 21.131 -20.974 -11.207 1.00 96.75 464 SER A N 1
ATOM 3554 C CA . SER A 1 464 ? 21.109 -19.551 -11.594 1.00 96.75 464 SER A CA 1
ATOM 3555 C C . SER A 1 464 ? 21.810 -18.638 -10.581 1.00 96.75 464 SER A C 1
ATOM 3557 O O . SER A 1 464 ? 22.462 -17.668 -10.950 1.00 96.75 464 SER A O 1
ATOM 3559 N N . LEU A 1 465 ? 21.763 -18.984 -9.292 1.00 97.25 465 LEU A N 1
ATOM 3560 C CA . LEU A 1 465 ? 22.334 -18.158 -8.226 1.00 97.25 465 LEU A CA 1
ATOM 3561 C C . LEU A 1 465 ? 23.863 -18.304 -8.128 1.00 97.25 465 LEU A C 1
ATOM 3563 O O . LEU A 1 465 ? 24.607 -17.326 -8.166 1.00 97.25 465 LEU A O 1
ATOM 3567 N N . CYS A 1 466 ? 24.367 -19.536 -7.990 1.00 96.38 466 CYS A N 1
ATOM 3568 C CA . CYS A 1 466 ? 25.791 -19.779 -7.721 1.00 96.38 466 CYS A CA 1
ATOM 3569 C C . CYS A 1 466 ? 26.552 -20.470 -8.860 1.00 96.38 466 CYS A C 1
ATOM 3571 O O . CYS A 1 466 ? 27.749 -20.735 -8.720 1.00 96.38 466 CYS A O 1
ATOM 3573 N N . SER A 1 467 ? 25.892 -20.771 -9.979 1.00 95.75 467 SER A N 1
ATOM 3574 C CA . SER A 1 467 ? 26.472 -21.427 -11.160 1.00 95.75 467 SER A CA 1
ATOM 3575 C C . SER A 1 467 ? 27.051 -22.826 -10.910 1.00 95.75 467 SER A C 1
ATOM 3577 O O . SER A 1 467 ? 27.791 -23.326 -11.752 1.00 95.75 467 SER A O 1
ATOM 3579 N N . HIS A 1 468 ? 26.782 -23.434 -9.752 1.00 97.44 468 HIS A N 1
ATOM 3580 C CA . HIS A 1 468 ? 27.201 -24.799 -9.447 1.00 97.44 468 HIS A CA 1
ATOM 3581 C C . HIS A 1 468 ? 26.312 -25.796 -10.193 1.00 97.44 468 HIS A C 1
ATOM 3583 O O . HIS A 1 468 ? 25.104 -25.575 -10.293 1.00 97.44 468 HIS A O 1
ATOM 3589 N N . GLU A 1 469 ? 26.914 -26.861 -10.718 1.00 97.69 469 GLU A N 1
ATOM 3590 C CA . GLU A 1 469 ? 26.193 -27.960 -11.356 1.00 97.69 469 GLU A CA 1
ATOM 3591 C C . GLU A 1 469 ? 25.786 -28.989 -10.304 1.00 97.69 469 GLU A C 1
ATOM 3593 O O . GLU A 1 469 ? 26.631 -29.483 -9.567 1.00 97.69 469 GLU A O 1
ATOM 3598 N N . THR A 1 470 ? 24.499 -29.302 -10.244 1.00 97.62 470 THR A N 1
ATOM 3599 C CA . THR A 1 470 ? 23.892 -30.251 -9.310 1.00 97.62 470 THR A CA 1
ATOM 3600 C C . THR A 1 470 ? 23.348 -31.443 -10.086 1.00 97.62 470 THR A C 1
ATOM 3602 O O . THR A 1 470 ? 22.794 -31.278 -11.179 1.00 97.62 470 THR A O 1
ATOM 3605 N N . GLN A 1 471 ? 23.539 -32.647 -9.545 1.00 97.06 471 GLN A N 1
ATOM 3606 C CA . GLN A 1 471 ? 23.076 -33.874 -10.185 1.00 97.06 471 GLN A CA 1
ATOM 3607 C C . GLN A 1 471 ? 21.546 -33.966 -10.101 1.00 97.06 471 GLN A C 1
ATOM 3609 O O . GLN A 1 471 ? 20.946 -33.701 -9.062 1.00 97.06 471 GLN A O 1
ATOM 3614 N N . VAL A 1 472 ? 20.899 -34.333 -11.207 1.00 96.25 472 VAL A N 1
ATOM 3615 C CA . VAL A 1 472 ? 19.445 -34.531 -11.255 1.00 96.25 472 VAL A CA 1
ATOM 3616 C C . VAL A 1 472 ? 19.113 -35.903 -10.679 1.00 96.25 472 VAL A C 1
ATOM 3618 O O . VAL A 1 472 ? 19.767 -36.895 -11.009 1.00 96.25 472 VAL A O 1
ATOM 3621 N N . SER A 1 473 ? 18.106 -35.962 -9.806 1.00 94.12 473 SER A N 1
ATOM 3622 C CA . SER A 1 473 ? 17.650 -37.226 -9.233 1.00 94.12 473 SER A CA 1
ATOM 3623 C C . SER A 1 473 ? 16.990 -38.106 -10.307 1.00 94.12 473 SER A C 1
ATOM 3625 O O . SER A 1 473 ? 16.358 -37.577 -11.225 1.00 94.12 473 SER A O 1
ATOM 3627 N N . PRO A 1 474 ? 17.069 -39.447 -10.199 1.00 92.00 474 PRO A N 1
ATOM 3628 C CA . PRO A 1 474 ? 16.478 -40.341 -11.196 1.00 92.00 474 PRO A CA 1
ATOM 3629 C C . PRO A 1 474 ? 14.978 -40.109 -11.434 1.00 92.00 474 PRO A C 1
ATOM 3631 O O . PRO A 1 474 ? 14.527 -40.190 -12.570 1.00 92.00 474 PRO A O 1
ATOM 3634 N N . GLY A 1 475 ? 14.217 -39.772 -10.385 1.00 90.62 475 GLY A N 1
ATOM 3635 C CA . GLY A 1 475 ? 12.778 -39.493 -10.486 1.00 90.62 475 GLY A CA 1
ATOM 3636 C C . GLY A 1 475 ? 12.426 -38.137 -11.110 1.00 90.62 475 GLY A C 1
ATOM 3637 O O . GLY A 1 475 ? 11.289 -37.944 -11.528 1.00 90.62 475 GLY A O 1
ATOM 3638 N N . TYR A 1 476 ? 13.382 -37.206 -11.195 1.00 95.12 476 TYR A N 1
ATOM 3639 C CA . TYR A 1 476 ? 13.184 -35.874 -11.777 1.00 95.12 476 TYR A CA 1
ATOM 3640 C C . TYR A 1 476 ? 13.845 -35.704 -13.154 1.00 95.12 476 TYR A C 1
ATOM 3642 O O . TYR A 1 476 ? 13.746 -34.637 -13.766 1.00 95.12 476 TYR A O 1
ATOM 3650 N N . PHE A 1 477 ? 14.541 -36.732 -13.641 1.00 95.94 477 PHE A N 1
ATOM 3651 C CA . PHE A 1 477 ? 15.266 -36.701 -14.905 1.00 95.94 477 PHE A CA 1
ATOM 3652 C C . PHE A 1 477 ? 14.328 -36.600 -16.116 1.00 95.94 477 PHE A C 1
ATOM 3654 O O . PHE A 1 477 ? 13.310 -37.285 -16.197 1.00 95.94 477 PHE A O 1
ATOM 3661 N N . CYS A 1 478 ? 14.725 -35.786 -17.094 1.00 95.62 478 CYS A N 1
ATOM 3662 C CA . CYS A 1 478 ? 14.119 -35.721 -18.418 1.00 95.62 478 CYS A CA 1
ATOM 3663 C C . CYS A 1 478 ? 15.198 -35.362 -19.449 1.00 95.62 478 CYS A C 1
ATOM 3665 O O . CYS A 1 478 ? 16.128 -34.610 -19.140 1.00 95.62 478 CYS A O 1
ATOM 3667 N N . ASN A 1 479 ? 15.078 -35.895 -20.668 1.00 95.56 479 ASN A N 1
ATOM 3668 C CA . ASN A 1 479 ? 16.020 -35.588 -21.743 1.00 95.56 479 ASN A CA 1
ATOM 3669 C C . ASN A 1 479 ? 15.871 -34.134 -22.214 1.00 95.56 479 ASN A C 1
ATOM 3671 O O . ASN A 1 479 ? 14.809 -33.517 -22.084 1.00 95.56 479 ASN A O 1
ATOM 3675 N N . LEU A 1 480 ? 16.947 -33.611 -22.801 1.00 95.44 480 LEU A N 1
ATOM 3676 C CA . LEU A 1 480 ? 16.936 -32.318 -23.479 1.00 95.44 480 LEU A CA 1
ATOM 3677 C C . LEU A 1 480 ? 16.533 -32.472 -24.949 1.00 95.44 480 LEU A C 1
ATOM 3679 O O . LEU A 1 480 ? 16.836 -33.483 -25.582 1.00 95.44 480 LEU A O 1
ATOM 3683 N N . ASP A 1 481 ? 15.873 -31.451 -25.480 1.00 91.69 481 ASP A N 1
ATOM 3684 C CA . ASP A 1 481 ? 15.555 -31.301 -26.892 1.00 91.69 481 ASP A CA 1
ATOM 3685 C C . ASP A 1 481 ? 16.758 -30.769 -27.701 1.00 91.69 481 ASP A C 1
ATOM 3687 O O . ASP A 1 481 ? 17.860 -30.561 -27.184 1.00 91.69 481 ASP A O 1
ATOM 3691 N N . GLY A 1 482 ? 16.548 -30.527 -29.000 1.00 88.38 482 GLY A N 1
ATOM 3692 C CA . GLY A 1 482 ? 17.582 -29.991 -29.895 1.00 88.38 482 GLY A CA 1
ATOM 3693 C C . GLY A 1 482 ? 18.064 -28.573 -29.551 1.00 88.38 482 GLY A C 1
ATOM 3694 O O . GLY A 1 482 ? 19.130 -28.178 -30.018 1.00 88.38 482 GLY A O 1
ATOM 3695 N N . ASN A 1 483 ? 17.322 -27.830 -28.725 1.00 88.69 483 ASN A N 1
ATOM 3696 C CA . ASN A 1 483 ? 17.667 -26.489 -28.253 1.00 88.69 483 ASN A CA 1
ATOM 3697 C C . ASN A 1 483 ? 18.313 -26.508 -26.854 1.00 88.69 483 ASN A C 1
ATOM 3699 O O . ASN A 1 483 ? 18.621 -25.450 -26.307 1.00 88.69 483 ASN A O 1
ATOM 3703 N N . GLY A 1 484 ? 18.531 -27.691 -26.268 1.00 87.56 484 GLY A N 1
ATOM 3704 C CA . GLY A 1 484 ? 19.091 -27.840 -24.925 1.00 87.56 484 GLY A CA 1
ATOM 3705 C C . GLY A 1 484 ? 18.093 -27.569 -23.794 1.00 87.56 484 GLY A C 1
ATOM 3706 O O . GLY A 1 484 ? 18.510 -27.431 -22.643 1.00 87.56 484 GLY A O 1
ATOM 3707 N N . MET A 1 485 ? 16.793 -27.510 -24.095 1.00 90.19 485 MET A N 1
ATOM 3708 C CA . MET A 1 485 ? 15.718 -27.345 -23.114 1.00 90.19 485 MET A CA 1
ATOM 3709 C C . MET A 1 485 ? 15.149 -28.709 -22.727 1.00 90.19 485 MET A C 1
ATOM 3711 O O . MET A 1 485 ? 15.145 -29.635 -23.530 1.00 90.19 485 MET A O 1
ATOM 3715 N N . ARG A 1 486 ? 14.650 -28.868 -21.499 1.00 93.44 486 ARG A N 1
ATOM 3716 C CA . ARG A 1 486 ? 13.956 -30.107 -21.108 1.00 93.44 486 ARG A CA 1
ATOM 3717 C C . ARG A 1 486 ? 12.693 -30.314 -21.936 1.00 93.44 486 ARG A C 1
ATOM 3719 O O . ARG A 1 486 ? 11.936 -29.370 -22.138 1.00 93.44 486 ARG A O 1
ATOM 3726 N N . MET A 1 487 ? 12.429 -31.558 -22.336 1.00 93.94 487 MET A N 1
ATOM 3727 C CA . MET A 1 487 ? 11.221 -31.886 -23.106 1.00 93.94 487 MET A CA 1
ATOM 3728 C C . MET A 1 487 ? 9.919 -31.656 -22.321 1.00 93.94 487 MET A C 1
ATOM 3730 O O . MET A 1 487 ? 8.905 -31.347 -22.931 1.00 93.94 487 MET A O 1
ATOM 3734 N N . ASP A 1 488 ? 9.946 -31.774 -20.990 1.00 94.88 488 ASP A N 1
ATOM 3735 C CA . ASP A 1 488 ? 8.790 -31.578 -20.098 1.00 94.88 488 ASP A CA 1
ATOM 3736 C C . ASP A 1 488 ? 8.767 -30.184 -19.440 1.00 94.88 488 ASP A C 1
ATOM 3738 O O . ASP A 1 488 ? 8.083 -29.979 -18.443 1.00 94.88 488 ASP A O 1
ATOM 3742 N N . LEU A 1 489 ? 9.526 -29.211 -19.965 1.00 93.06 489 LEU A N 1
ATOM 3743 C CA . LEU A 1 489 ? 9.643 -27.867 -19.380 1.00 93.06 489 LEU A CA 1
ATOM 3744 C C . LEU A 1 489 ? 8.278 -27.196 -19.150 1.00 93.06 489 LEU A C 1
ATOM 3746 O O . LEU A 1 489 ? 8.065 -26.577 -18.112 1.00 93.06 489 LEU A O 1
ATOM 3750 N N . LEU A 1 490 ? 7.368 -27.304 -20.122 1.00 92.56 490 LEU A N 1
ATOM 3751 C CA . LEU A 1 490 ? 6.050 -26.663 -20.066 1.00 92.56 490 LEU A CA 1
ATOM 3752 C C . LEU A 1 490 ? 5.072 -27.386 -19.129 1.00 92.56 490 LEU A C 1
ATOM 3754 O O . LEU A 1 490 ? 4.125 -26.761 -18.660 1.00 92.56 490 LEU A O 1
ATOM 3758 N N . ASP A 1 491 ? 5.331 -28.656 -18.816 1.00 94.19 491 ASP A N 1
ATOM 3759 C CA . ASP A 1 491 ? 4.517 -29.462 -17.899 1.00 94.19 491 ASP A CA 1
ATOM 3760 C C . ASP A 1 491 ? 4.924 -29.255 -16.426 1.00 94.19 491 ASP A C 1
ATOM 3762 O O . ASP A 1 491 ? 4.264 -29.750 -15.511 1.00 94.19 491 ASP A O 1
ATOM 3766 N N . ARG A 1 492 ? 6.031 -28.538 -16.184 1.00 96.19 492 ARG A N 1
ATOM 3767 C CA . ARG A 1 492 ? 6.652 -28.348 -14.868 1.00 96.19 492 ARG A CA 1
ATOM 3768 C C . ARG A 1 492 ? 6.571 -26.882 -14.427 1.00 96.19 492 ARG A C 1
ATOM 3770 O O . ARG A 1 492 ? 7.404 -26.075 -14.851 1.00 96.19 492 ARG A O 1
ATOM 3777 N N . PRO A 1 493 ? 5.604 -26.504 -13.571 1.00 97.12 493 PRO A N 1
ATOM 3778 C CA . PRO A 1 493 ? 5.425 -25.112 -13.152 1.00 97.12 493 PRO A CA 1
ATOM 3779 C C . PRO A 1 493 ? 6.673 -24.511 -12.491 1.00 97.12 493 PRO A C 1
ATOM 3781 O O . PRO A 1 493 ? 7.006 -23.361 -12.748 1.00 97.12 493 PRO A O 1
ATOM 3784 N N . GLU A 1 494 ? 7.438 -25.278 -11.715 1.00 97.38 494 GLU A N 1
ATOM 3785 C CA . GLU A 1 494 ? 8.691 -24.835 -11.092 1.00 97.38 494 GLU A CA 1
ATOM 3786 C C . GLU A 1 494 ? 9.808 -24.481 -12.089 1.00 97.38 494 GLU A C 1
ATOM 3788 O O . GLU A 1 494 ? 10.807 -23.860 -11.714 1.00 97.38 494 GLU A O 1
ATOM 3793 N N . LEU A 1 495 ? 9.652 -24.878 -13.355 1.00 97.00 495 LEU A N 1
ATOM 3794 C CA . LEU A 1 495 ? 10.583 -24.594 -14.444 1.00 97.00 495 LEU A CA 1
ATOM 3795 C C . LEU A 1 495 ? 10.094 -23.496 -15.395 1.00 97.00 495 LEU A C 1
ATOM 3797 O O . LEU A 1 495 ? 10.882 -23.035 -16.219 1.00 97.00 495 LEU A O 1
ATOM 3801 N N . CYS A 1 496 ? 8.838 -23.055 -15.290 1.00 95.12 496 CYS A N 1
ATOM 3802 C CA . CYS A 1 496 ? 8.270 -22.036 -16.180 1.00 95.12 496 CYS A CA 1
ATOM 3803 C C . CYS A 1 496 ? 7.597 -20.855 -15.460 1.00 95.12 496 CYS A C 1
ATOM 3805 O O . CYS A 1 496 ? 7.377 -19.821 -16.089 1.00 95.12 496 CYS A O 1
ATOM 3807 N N . LYS A 1 497 ? 7.317 -20.969 -14.157 1.00 97.06 497 LYS A N 1
ATOM 3808 C CA . LYS A 1 497 ? 6.685 -19.936 -13.328 1.00 97.06 497 LYS A CA 1
ATOM 3809 C C . LYS A 1 497 ? 7.686 -19.336 -12.347 1.00 97.06 497 LYS A C 1
ATOM 3811 O O . LYS A 1 497 ? 8.472 -20.041 -11.711 1.00 97.06 497 LYS A O 1
ATOM 3816 N N . GLY A 1 498 ? 7.660 -18.018 -12.211 1.00 97.00 498 GLY A N 1
ATOM 3817 C CA . GLY A 1 498 ? 8.488 -17.287 -11.267 1.00 97.00 498 GLY A CA 1
ATOM 3818 C C . GLY A 1 498 ? 8.030 -17.448 -9.826 1.00 97.00 498 GLY A C 1
ATOM 3819 O O . GLY A 1 498 ? 8.884 -17.436 -8.932 1.00 97.00 498 GLY A O 1
ATOM 3820 N N . THR A 1 499 ? 6.727 -17.637 -9.599 1.00 98.44 499 THR A N 1
ATOM 3821 C CA . THR A 1 499 ? 6.150 -17.882 -8.271 1.00 98.44 499 THR A CA 1
ATOM 3822 C C . THR A 1 499 ? 5.493 -19.260 -8.179 1.00 98.44 499 THR A C 1
ATOM 3824 O O . THR A 1 499 ? 4.583 -19.568 -8.942 1.00 98.44 499 THR A O 1
ATOM 3827 N N . VAL A 1 500 ? 5.937 -20.085 -7.225 1.00 98.44 500 VAL A N 1
ATOM 3828 C CA . VAL A 1 500 ? 5.395 -21.433 -6.961 1.00 98.44 500 VAL A CA 1
ATOM 3829 C C . VAL A 1 500 ? 5.393 -21.731 -5.463 1.00 98.44 500 VAL A C 1
ATOM 3831 O O . VAL A 1 500 ? 6.229 -21.198 -4.728 1.00 98.44 500 VAL A O 1
ATOM 3834 N N . ASP A 1 501 ? 4.503 -22.615 -5.019 1.00 98.56 501 ASP A N 1
ATOM 3835 C CA . ASP A 1 501 ? 4.574 -23.243 -3.700 1.00 98.56 501 ASP A CA 1
ATOM 3836 C C . ASP A 1 501 ? 5.112 -24.672 -3.832 1.00 98.56 501 ASP A C 1
ATOM 3838 O O . ASP A 1 501 ? 4.677 -25.425 -4.696 1.00 98.56 501 ASP A O 1
ATOM 3842 N N . PHE A 1 502 ? 6.017 -25.080 -2.945 1.00 98.56 502 PHE A N 1
ATOM 3843 C CA . PHE A 1 502 ? 6.424 -26.475 -2.791 1.00 98.56 502 PHE A CA 1
ATOM 3844 C C . PHE A 1 502 ? 5.767 -27.102 -1.568 1.00 98.56 502 PHE A C 1
ATOM 3846 O O . PHE A 1 502 ? 5.822 -26.522 -0.481 1.00 98.56 502 PHE A O 1
ATOM 3853 N N . ALA A 1 503 ? 5.215 -28.304 -1.725 1.00 97.88 503 ALA A N 1
ATOM 3854 C CA . ALA A 1 503 ? 5.006 -29.209 -0.601 1.00 97.88 503 ALA A CA 1
ATOM 3855 C C . ALA A 1 503 ? 6.374 -29.706 -0.110 1.00 97.88 503 ALA A C 1
ATOM 3857 O O . ALA A 1 503 ? 7.292 -29.909 -0.911 1.00 97.88 503 ALA A O 1
ATOM 3858 N N . VAL A 1 504 ? 6.537 -29.842 1.207 1.00 97.06 504 VAL A N 1
ATOM 3859 C CA . VAL A 1 504 ? 7.834 -30.182 1.801 1.00 97.06 504 VAL A CA 1
ATOM 3860 C C . VAL A 1 504 ? 7.747 -31.329 2.815 1.00 97.06 504 VAL A C 1
ATOM 3862 O O . VAL A 1 504 ? 6.769 -31.393 3.563 1.00 97.06 504 VAL A O 1
ATOM 3865 N N . PRO A 1 505 ? 8.766 -32.212 2.860 1.00 95.62 505 PRO A N 1
ATOM 3866 C CA . PRO A 1 505 ? 8.825 -33.341 3.790 1.00 95.62 505 PRO A CA 1
ATOM 3867 C C . PRO A 1 505 ? 9.148 -32.918 5.233 1.00 95.62 505 PRO A C 1
ATOM 3869 O O . PRO A 1 505 ? 9.394 -31.741 5.517 1.00 95.62 505 PRO A O 1
ATOM 3872 N N . GLU A 1 506 ? 9.174 -33.894 6.148 1.00 93.38 506 GLU A N 1
ATOM 3873 C CA . GLU A 1 506 ? 9.338 -33.685 7.598 1.00 93.38 506 GLU A CA 1
ATOM 3874 C C . GLU A 1 506 ? 10.607 -32.909 7.986 1.00 93.38 506 GLU A C 1
ATOM 3876 O O . GLU A 1 506 ? 10.617 -32.187 8.978 1.00 93.38 506 GLU A O 1
ATOM 3881 N N . GLU A 1 507 ? 11.665 -32.965 7.173 1.00 93.00 507 GLU A N 1
ATOM 3882 C CA . GLU A 1 507 ? 12.904 -32.204 7.407 1.00 93.00 507 GLU A CA 1
ATOM 3883 C C . GLU A 1 507 ? 12.719 -30.670 7.362 1.00 93.00 507 GLU A C 1
ATOM 3885 O O . GLU A 1 507 ? 13.591 -29.932 7.819 1.00 93.00 507 GLU A O 1
ATOM 3890 N N . TYR A 1 508 ? 11.599 -30.182 6.814 1.00 93.69 508 TYR A N 1
ATOM 3891 C CA . TYR A 1 508 ? 11.232 -28.758 6.771 1.00 93.69 508 TYR A CA 1
ATOM 3892 C C . TYR A 1 508 ? 10.236 -28.353 7.858 1.00 93.69 508 TYR A C 1
ATOM 3894 O O . TYR A 1 508 ? 9.816 -27.186 7.920 1.00 93.69 508 TYR A O 1
ATOM 3902 N N . TRP A 1 509 ? 9.787 -29.304 8.674 1.00 93.50 509 TRP A N 1
ATOM 3903 C CA . TRP A 1 509 ? 8.896 -28.995 9.777 1.00 93.50 509 TRP A CA 1
ATOM 3904 C C . TRP A 1 509 ? 9.587 -28.049 10.751 1.00 93.50 509 TRP A C 1
ATOM 3906 O O . TRP A 1 509 ? 10.811 -28.028 10.884 1.00 93.50 509 TRP A O 1
ATOM 3916 N N . ALA A 1 510 ? 8.787 -27.200 11.388 1.00 87.94 510 ALA A N 1
ATOM 3917 C CA . ALA A 1 510 ? 9.317 -26.329 12.418 1.00 87.94 510 ALA A CA 1
ATOM 3918 C C . ALA A 1 510 ? 9.832 -27.170 13.586 1.00 87.94 510 ALA A C 1
ATOM 3920 O O . ALA A 1 510 ? 9.331 -28.265 13.825 1.00 87.94 510 ALA A O 1
ATOM 3921 N N . SER A 1 511 ? 10.794 -26.648 14.334 1.00 86.62 511 SER A N 1
ATOM 3922 C CA . SER A 1 511 ? 11.224 -27.271 15.582 1.00 86.62 511 SER A CA 1
ATOM 3923 C C . SER A 1 511 ? 10.581 -26.558 16.764 1.00 86.62 511 SER A C 1
ATOM 3925 O O . SER A 1 511 ? 10.378 -25.347 16.705 1.00 86.62 511 SER A O 1
ATOM 3927 N N . ASN A 1 512 ? 10.286 -27.288 17.838 1.00 83.62 512 ASN A N 1
ATOM 3928 C CA . ASN A 1 512 ? 10.053 -26.667 19.141 1.00 83.62 512 ASN A CA 1
ATOM 3929 C C . ASN A 1 512 ? 11.352 -25.964 19.570 1.00 83.62 512 ASN A C 1
ATOM 3931 O O . ASN A 1 512 ? 12.410 -26.615 19.528 1.00 83.62 512 ASN A O 1
ATOM 3935 N N . PRO A 1 513 ? 11.315 -24.671 19.938 1.00 77.44 513 PRO A N 1
ATOM 3936 C CA . PRO A 1 513 ? 12.506 -23.976 20.402 1.00 77.44 513 PRO A CA 1
ATOM 3937 C C . PRO A 1 513 ? 13.002 -24.591 21.718 1.00 77.44 513 PRO A C 1
ATOM 3939 O O . PRO A 1 513 ? 12.261 -25.224 22.473 1.00 77.44 513 PRO A O 1
ATOM 3942 N N . ALA A 1 514 ? 14.301 -24.453 21.984 1.00 71.50 514 ALA A N 1
ATOM 3943 C CA . ALA A 1 514 ? 14.851 -24.863 23.270 1.00 71.50 514 ALA A CA 1
ATOM 3944 C C . ALA A 1 514 ? 14.355 -23.898 24.355 1.00 71.50 514 ALA A C 1
ATOM 3946 O O . ALA A 1 514 ? 14.389 -22.687 24.149 1.00 71.50 514 ALA A O 1
ATOM 3947 N N . ARG A 1 515 ? 13.932 -24.413 25.518 1.00 66.50 515 ARG A N 1
ATOM 3948 C CA . ARG A 1 515 ? 13.461 -23.559 26.619 1.00 66.50 515 ARG A CA 1
ATOM 3949 C C . ARG A 1 515 ? 14.562 -22.567 27.010 1.00 66.50 515 ARG A C 1
ATOM 3951 O O . ARG A 1 515 ? 15.671 -22.979 27.361 1.00 66.50 515 ARG A O 1
ATOM 3958 N N . GLY A 1 516 ? 14.245 -21.275 26.963 1.00 64.62 516 GLY A N 1
ATOM 3959 C CA . GLY A 1 516 ? 15.112 -20.228 27.492 1.00 64.62 516 GLY A CA 1
ATOM 3960 C C . GLY A 1 516 ? 15.385 -20.437 28.985 1.00 64.62 516 GLY A C 1
ATOM 3961 O O . GLY A 1 516 ? 14.583 -21.035 29.700 1.00 64.62 516 GLY A O 1
ATOM 3962 N N . ILE A 1 517 ? 16.524 -19.933 29.472 1.00 59.38 517 ILE A N 1
ATOM 3963 C CA . ILE A 1 517 ? 16.923 -20.052 30.889 1.00 59.38 517 ILE A CA 1
ATOM 3964 C C . ILE A 1 517 ? 15.874 -19.407 31.820 1.00 59.38 517 ILE A C 1
ATOM 3966 O O . ILE A 1 517 ? 15.679 -19.881 32.935 1.00 59.38 517 ILE A O 1
ATOM 3970 N N . ASN A 1 518 ? 15.163 -18.383 31.332 1.00 61.56 518 ASN A N 1
ATOM 3971 C CA . ASN A 1 518 ? 14.103 -17.661 32.034 1.00 61.56 518 ASN A CA 1
ATOM 3972 C C . ASN A 1 518 ? 12.787 -17.771 31.244 1.00 61.56 518 ASN A C 1
ATOM 3974 O O . ASN A 1 518 ? 12.418 -16.834 30.544 1.00 61.56 518 ASN A O 1
ATOM 3978 N N . ALA A 1 519 ? 12.104 -18.917 31.293 1.00 65.94 519 ALA A N 1
ATOM 3979 C CA . ALA A 1 519 ? 10.785 -19.033 30.667 1.00 65.94 519 ALA A CA 1
ATOM 3980 C C . ALA A 1 519 ? 9.787 -18.081 31.346 1.00 65.94 519 ALA A C 1
ATOM 3982 O O . ALA A 1 519 ? 9.731 -18.020 32.573 1.00 65.94 519 ALA A O 1
ATOM 3983 N N . THR A 1 520 ? 9.009 -17.346 30.552 1.00 72.25 520 THR A N 1
ATOM 3984 C CA . THR A 1 520 ? 8.099 -16.304 31.055 1.00 72.25 520 THR A CA 1
ATOM 3985 C C . THR A 1 520 ? 6.735 -16.824 31.516 1.00 72.25 520 THR A C 1
ATOM 3987 O O . THR A 1 520 ? 5.925 -16.050 32.025 1.00 72.25 520 THR A O 1
ATOM 3990 N N . TYR A 1 521 ? 6.489 -18.122 31.350 1.00 74.06 521 TYR A N 1
ATOM 3991 C CA . TYR A 1 521 ? 5.295 -18.842 31.784 1.00 74.06 521 TYR A CA 1
ATOM 3992 C C . TYR A 1 521 ? 5.678 -20.254 32.251 1.00 74.06 521 TYR A C 1
ATOM 3994 O O . TYR A 1 521 ? 6.724 -20.794 31.856 1.00 74.06 521 TYR A O 1
ATOM 4002 N N . ASP A 1 522 ? 4.830 -20.851 33.091 1.00 69.19 522 ASP A N 1
ATOM 4003 C CA . ASP A 1 522 ? 4.995 -22.231 33.551 1.00 69.19 522 ASP A CA 1
ATOM 4004 C C . ASP A 1 522 ? 4.066 -23.178 32.781 1.00 69.19 522 ASP A C 1
ATOM 4006 O O . ASP A 1 522 ? 2.845 -22.999 32.741 1.00 69.19 522 ASP A O 1
ATOM 4010 N N . ASP A 1 523 ? 4.661 -24.194 32.157 1.00 67.19 523 ASP A N 1
ATOM 4011 C CA . ASP A 1 523 ? 3.948 -25.288 31.503 1.00 67.19 523 ASP A CA 1
ATOM 4012 C C . ASP A 1 523 ? 4.467 -26.615 32.064 1.00 67.19 523 ASP A C 1
ATOM 4014 O O . ASP A 1 523 ? 5.666 -26.907 32.038 1.00 67.19 523 ASP A O 1
ATOM 4018 N N . ALA A 1 524 ? 3.549 -27.423 32.590 1.00 60.31 524 ALA A N 1
ATOM 4019 C CA . ALA A 1 524 ? 3.857 -28.709 33.195 1.00 60.31 524 ALA A CA 1
ATOM 4020 C C . ALA A 1 524 ? 4.238 -29.786 32.156 1.00 60.31 524 ALA A C 1
ATOM 4022 O O . ALA A 1 524 ? 4.934 -30.736 32.517 1.00 60.31 524 ALA A O 1
ATOM 4023 N N . ASP A 1 525 ? 3.819 -29.643 30.887 1.00 64.50 525 ASP A N 1
ATOM 4024 C CA . ASP A 1 525 ? 4.016 -30.638 29.817 1.00 64.50 525 ASP A CA 1
ATOM 4025 C C . ASP A 1 525 ? 4.771 -30.043 28.613 1.00 64.50 525 ASP A C 1
ATOM 4027 O O . ASP A 1 525 ? 4.293 -30.054 27.478 1.00 64.50 525 ASP A O 1
ATOM 4031 N N . ILE A 1 526 ? 5.983 -29.538 28.854 1.00 65.25 526 ILE A N 1
ATOM 4032 C CA . ILE A 1 526 ? 6.807 -28.906 27.813 1.00 65.25 526 ILE A CA 1
ATOM 4033 C C . ILE A 1 526 ? 7.079 -29.895 26.663 1.00 65.25 526 ILE A C 1
ATOM 4035 O O . ILE A 1 526 ? 7.635 -30.977 26.901 1.00 65.25 526 ILE A O 1
ATOM 4039 N N . PRO A 1 527 ? 6.755 -29.532 25.406 1.00 71.31 527 PRO A N 1
ATOM 4040 C CA . PRO A 1 527 ? 7.084 -30.348 24.248 1.00 71.31 527 PRO A CA 1
ATOM 4041 C C . PRO A 1 527 ? 8.599 -30.590 24.172 1.00 71.31 527 PRO A C 1
ATOM 4043 O O . PRO A 1 527 ? 9.379 -29.648 24.338 1.00 71.31 527 PRO A O 1
ATOM 4046 N N . PRO A 1 528 ? 9.063 -31.821 23.891 1.00 73.94 528 PRO A N 1
ATOM 4047 C CA . PRO A 1 528 ? 10.487 -32.059 23.708 1.00 73.94 528 PRO A CA 1
ATOM 4048 C C . PRO A 1 528 ? 11.017 -31.234 22.527 1.00 73.94 528 PRO A C 1
ATOM 4050 O O . PRO A 1 528 ? 10.340 -31.077 21.504 1.00 73.94 528 PRO A O 1
ATOM 4053 N N . ALA A 1 529 ? 12.249 -30.735 22.656 1.00 74.75 529 ALA A N 1
ATOM 4054 C CA . ALA A 1 529 ? 12.943 -30.067 21.560 1.00 74.75 529 ALA A CA 1
ATOM 4055 C C . ALA A 1 529 ? 13.081 -31.032 20.369 1.00 74.75 529 ALA A C 1
ATOM 4057 O O . ALA A 1 529 ? 13.537 -32.167 20.527 1.00 74.75 529 ALA A O 1
ATOM 4058 N N . GLY A 1 530 ? 12.678 -30.591 19.178 1.00 79.00 530 GLY A N 1
ATOM 4059 C CA . GLY A 1 530 ? 12.636 -31.437 17.984 1.00 79.00 530 GLY A CA 1
ATOM 4060 C C . GLY A 1 530 ? 11.603 -30.968 16.959 1.00 79.00 530 GLY A C 1
ATOM 4061 O O . GLY A 1 530 ? 10.896 -29.994 17.226 1.00 79.00 530 GLY A O 1
ATOM 4062 N N . PRO A 1 531 ? 11.522 -31.630 15.790 1.00 84.69 531 PRO A N 1
ATOM 4063 C CA . PRO A 1 531 ? 10.557 -31.285 14.753 1.00 84.69 531 PRO A CA 1
ATOM 4064 C C . PRO A 1 531 ? 9.127 -31.493 15.261 1.00 84.69 531 PRO A C 1
ATOM 4066 O O . PRO A 1 531 ? 8.820 -32.507 15.890 1.00 84.69 531 PRO A O 1
ATOM 4069 N N . ARG A 1 532 ? 8.248 -30.535 14.970 1.00 87.94 532 ARG A N 1
ATOM 4070 C CA . ARG A 1 532 ? 6.833 -30.554 15.340 1.00 87.94 532 ARG A CA 1
ATOM 4071 C C . ARG A 1 532 ? 5.957 -30.609 14.086 1.00 87.94 532 ARG A C 1
ATOM 4073 O O . ARG A 1 532 ? 6.194 -29.830 13.158 1.00 87.94 532 ARG A O 1
ATOM 4080 N N . PRO A 1 533 ? 4.954 -31.505 14.036 1.00 90.44 533 PRO A N 1
ATOM 4081 C CA . PRO A 1 533 ? 4.089 -31.633 12.872 1.00 90.44 533 PRO A CA 1
ATOM 4082 C C . PRO A 1 533 ? 3.319 -30.331 12.616 1.00 90.44 533 PRO A C 1
ATOM 4084 O O . PRO A 1 533 ? 2.907 -29.664 13.572 1.00 90.44 533 PRO A O 1
ATOM 4087 N N . PRO A 1 534 ? 3.112 -29.944 11.345 1.00 93.12 534 PRO A N 1
ATOM 4088 C CA . PRO A 1 534 ? 2.262 -28.811 11.020 1.00 93.12 534 PRO A CA 1
ATOM 4089 C C . PRO A 1 534 ? 0.810 -29.129 11.408 1.00 93.12 534 PRO A C 1
ATOM 4091 O O . PRO A 1 534 ? 0.299 -30.206 11.111 1.00 93.12 534 PRO A O 1
ATOM 4094 N N . LEU A 1 535 ? 0.153 -28.185 12.077 1.00 93.38 535 LEU A N 1
ATOM 4095 C CA . LEU A 1 535 ? -1.243 -28.282 12.513 1.00 93.38 535 LEU A CA 1
ATOM 4096 C C . LEU A 1 535 ? -2.043 -27.124 11.916 1.00 93.38 535 LEU A C 1
ATOM 4098 O O . LEU A 1 535 ? -1.468 -26.168 11.402 1.00 93.38 535 LEU A O 1
ATOM 4102 N N . SER A 1 536 ? -3.371 -27.196 11.944 1.00 94.25 536 SER A N 1
ATOM 4103 C CA . SER A 1 536 ? -4.174 -26.032 11.578 1.00 94.25 536 SER A CA 1
ATOM 4104 C C . SER A 1 536 ? -3.866 -24.850 12.500 1.00 94.25 536 SER A C 1
ATOM 4106 O O . SER A 1 536 ? -3.491 -25.012 13.664 1.00 94.25 536 SER A O 1
ATOM 4108 N N . LEU A 1 537 ? -3.989 -23.641 11.956 1.00 95.62 537 LEU A N 1
ATOM 4109 C CA . LEU A 1 537 ? -3.746 -22.418 12.704 1.00 95.62 537 LEU A CA 1
ATOM 4110 C C . LEU A 1 537 ? -4.830 -22.251 13.773 1.00 95.62 537 LEU A C 1
ATOM 4112 O O . LEU A 1 537 ? -6.008 -22.142 13.437 1.00 95.62 537 LEU A O 1
ATOM 4116 N N . ASN A 1 538 ? -4.430 -22.205 15.040 1.00 95.94 538 ASN A N 1
ATOM 4117 C CA . ASN A 1 538 ? -5.336 -21.988 16.164 1.00 95.94 538 ASN A CA 1
ATOM 4118 C C . ASN A 1 538 ? -5.297 -20.536 16.643 1.00 95.94 538 ASN A C 1
ATOM 4120 O O . ASN A 1 538 ? -4.254 -19.879 16.592 1.00 95.94 538 ASN A O 1
ATOM 4124 N N . TYR A 1 539 ? -6.440 -20.061 17.138 1.00 97.94 539 TYR A N 1
ATOM 4125 C CA . TYR A 1 539 ? -6.639 -18.669 17.533 1.00 97.94 539 TYR A CA 1
ATOM 4126 C C . TYR A 1 539 ? -6.941 -18.542 19.024 1.00 97.94 539 TYR A C 1
ATOM 4128 O O . TYR A 1 539 ? -7.791 -19.254 19.555 1.00 97.94 539 TYR A O 1
ATOM 4136 N N . VAL A 1 540 ? -6.294 -17.596 19.695 1.00 98.31 540 VAL A N 1
ATOM 4137 C CA . VAL A 1 540 ? -6.650 -17.183 21.057 1.00 98.31 540 VAL A CA 1
ATOM 4138 C C . VAL A 1 540 ? -7.250 -15.788 20.982 1.00 98.31 540 VAL A C 1
ATOM 4140 O O . VAL A 1 540 ? -6.557 -14.842 20.617 1.00 98.31 540 VAL A O 1
ATOM 4143 N N . PHE A 1 541 ? -8.526 -15.648 21.329 1.00 98.62 541 PHE A N 1
ATOM 4144 C CA . PHE A 1 541 ? -9.183 -14.349 21.450 1.00 98.62 541 PHE A CA 1
ATOM 4145 C C . PHE A 1 541 ? -9.135 -13.895 22.905 1.00 98.62 541 PHE A C 1
ATOM 4147 O O . PHE A 1 541 ? -9.745 -14.524 23.768 1.00 98.62 541 PHE A O 1
ATOM 4154 N N . ALA A 1 542 ? -8.409 -12.814 23.173 1.00 98.56 542 ALA A N 1
ATOM 4155 C CA . ALA A 1 542 ? -8.222 -12.269 24.510 1.00 98.56 542 ALA A CA 1
ATOM 4156 C C . ALA A 1 542 ? -8.929 -10.910 24.638 1.00 98.56 542 ALA A C 1
ATOM 4158 O O . ALA A 1 542 ? -8.638 -9.977 23.887 1.00 98.56 542 ALA A O 1
ATOM 4159 N N . LEU A 1 543 ? -9.869 -10.806 25.578 1.00 98.69 543 LEU A N 1
ATOM 4160 C CA . LEU A 1 543 ? -10.778 -9.667 25.729 1.00 98.69 543 LEU A CA 1
ATOM 4161 C C . LEU A 1 543 ? -10.521 -8.909 27.038 1.00 98.69 543 LEU A C 1
ATOM 4163 O O . LEU A 1 543 ? -10.688 -9.477 28.117 1.00 98.69 543 LEU A O 1
ATOM 4167 N N . ASP A 1 544 ? -10.175 -7.627 26.939 1.00 98.31 544 ASP A N 1
ATOM 4168 C CA . ASP A 1 544 ? -10.112 -6.706 28.076 1.00 98.31 544 ASP A CA 1
ATOM 4169 C C . ASP A 1 544 ? -11.524 -6.473 28.643 1.00 98.31 544 ASP A C 1
ATOM 4171 O O . ASP A 1 544 ? -12.436 -6.041 27.928 1.00 98.31 544 ASP A O 1
ATOM 4175 N N . VAL A 1 545 ? -11.705 -6.782 29.928 1.00 98.12 545 VAL A N 1
ATOM 4176 C CA . VAL A 1 545 ? -12.968 -6.605 30.666 1.00 98.12 545 VAL A CA 1
ATOM 4177 C C . VAL A 1 545 ? -12.886 -5.507 31.731 1.00 98.12 545 VAL A C 1
ATOM 4179 O O . VAL A 1 545 ? -13.713 -5.462 32.643 1.00 98.12 545 VAL A O 1
ATOM 4182 N N . SER A 1 546 ? -11.918 -4.597 31.602 1.00 96.81 546 SER A N 1
ATOM 4183 C CA . SER A 1 546 ? -11.804 -3.389 32.420 1.00 96.81 546 SER A CA 1
ATOM 4184 C C . SER A 1 546 ? -12.979 -2.431 32.221 1.00 96.81 546 SER A C 1
ATOM 4186 O O . SER A 1 546 ? -13.698 -2.439 31.214 1.00 96.81 546 SER A O 1
ATOM 4188 N N . THR A 1 547 ? -13.154 -1.549 33.199 1.00 95.94 547 THR A N 1
ATOM 4189 C CA . THR A 1 547 ? -14.243 -0.574 33.274 1.00 95.94 547 THR A CA 1
ATOM 4190 C C . THR A 1 547 ? -14.352 0.266 31.998 1.00 95.94 547 THR A C 1
ATOM 4192 O O . THR A 1 547 ? -15.443 0.407 31.446 1.00 95.94 547 THR A O 1
ATOM 4195 N N . GLU A 1 548 ? -13.245 0.783 31.469 1.00 93.94 548 GLU A N 1
ATOM 4196 C CA . GLU A 1 548 ? -13.216 1.581 30.241 1.00 93.94 548 GLU A CA 1
ATOM 4197 C C . GLU A 1 548 ? -13.593 0.774 28.985 1.00 93.94 548 GLU A C 1
ATOM 4199 O O . GLU A 1 548 ? -14.321 1.288 28.125 1.00 93.94 548 GLU A O 1
ATOM 4204 N N . ALA A 1 549 ? -13.143 -0.482 28.870 1.00 95.62 549 ALA A N 1
ATOM 4205 C CA . ALA A 1 549 ? -13.491 -1.362 27.750 1.00 95.62 549 ALA A CA 1
ATOM 4206 C C . ALA A 1 549 ? -14.993 -1.702 27.740 1.00 95.62 549 ALA A C 1
ATOM 4208 O O . ALA A 1 549 ? -15.618 -1.770 26.675 1.00 95.62 549 ALA A O 1
ATOM 4209 N N . VAL A 1 550 ? -15.596 -1.850 28.925 1.00 96.19 550 VAL A N 1
ATOM 4210 C CA . VAL A 1 550 ? -17.043 -2.046 29.085 1.00 96.19 550 VAL A CA 1
ATOM 4211 C C . VAL A 1 550 ? -17.818 -0.764 28.777 1.00 96.19 550 VAL A C 1
ATOM 4213 O O . VAL A 1 550 ? -18.735 -0.783 27.955 1.00 96.19 550 VAL A O 1
ATOM 4216 N N . GLN A 1 551 ? -17.456 0.360 29.402 1.00 94.56 551 GLN A N 1
ATOM 4217 C CA . GLN A 1 551 ? -18.203 1.620 29.303 1.00 94.56 551 GLN A CA 1
ATOM 4218 C C . GLN A 1 551 ? -18.213 2.212 27.890 1.00 94.56 551 GLN A C 1
ATOM 4220 O O . GLN A 1 551 ? -19.229 2.757 27.465 1.00 94.56 551 GLN A O 1
ATOM 4225 N N . SER A 1 552 ? -17.110 2.087 27.148 1.00 94.19 552 SER A N 1
ATOM 4226 C CA . SER A 1 552 ? -17.029 2.523 25.744 1.00 94.19 552 SER A CA 1
ATOM 4227 C C . SER A 1 552 ? -17.869 1.666 24.787 1.00 94.19 552 SER A C 1
ATOM 4229 O O . SER A 1 552 ? -18.086 2.042 23.636 1.00 94.19 552 SER A O 1
ATOM 4231 N N . GLY A 1 553 ? -18.335 0.493 25.231 1.00 95.75 553 GLY A N 1
ATOM 4232 C CA . GLY A 1 553 ? -18.968 -0.503 24.369 1.00 95.75 553 GLY A CA 1
ATOM 4233 C C . GLY A 1 553 ? -17.977 -1.270 23.486 1.00 95.75 553 GLY A C 1
ATOM 4234 O O . GLY A 1 553 ? -18.415 -2.017 22.604 1.00 95.75 553 GLY A O 1
ATOM 4235 N N . PHE A 1 554 ? -16.667 -1.121 23.713 1.00 97.62 554 PHE A N 1
ATOM 4236 C CA . PHE A 1 554 ? -15.621 -1.819 22.969 1.00 97.62 554 PHE A CA 1
ATOM 4237 C C . PHE A 1 554 ? -15.679 -3.336 23.191 1.00 97.62 554 PHE A C 1
ATOM 4239 O O . PHE A 1 554 ? -15.776 -4.081 22.217 1.00 97.62 554 PHE A O 1
ATOM 4246 N N . LEU A 1 555 ? -15.766 -3.794 24.449 1.00 97.88 555 LEU A N 1
ATOM 4247 C CA . LEU A 1 555 ? -15.914 -5.220 24.788 1.00 97.88 555 LEU A CA 1
ATOM 4248 C C . LEU A 1 555 ? -17.147 -5.844 24.120 1.00 97.88 555 LEU A C 1
ATOM 4250 O O . LEU A 1 555 ? -17.092 -6.934 23.549 1.00 97.88 555 LEU A O 1
ATOM 4254 N N . HIS A 1 556 ? -18.277 -5.138 24.182 1.00 97.19 556 HIS A N 1
ATOM 4255 C CA . HIS A 1 556 ? -19.520 -5.609 23.582 1.00 97.19 556 HIS A CA 1
ATOM 4256 C C . HIS A 1 556 ? -19.408 -5.711 22.057 1.00 97.19 556 HIS A C 1
ATOM 4258 O O . HIS A 1 556 ? -19.882 -6.681 21.459 1.00 97.19 556 HIS A O 1
ATOM 4264 N N . SER A 1 557 ? -18.768 -4.721 21.429 1.00 97.50 557 SER A N 1
ATOM 4265 C CA . SER A 1 557 ? -18.512 -4.739 19.991 1.00 97.50 557 SER A CA 1
ATOM 4266 C C . SER A 1 557 ? -17.612 -5.920 19.634 1.00 97.50 557 SER A C 1
ATOM 4268 O O . SER A 1 557 ? -17.988 -6.684 18.760 1.00 97.50 557 SER A O 1
ATOM 4270 N N . ALA A 1 558 ? -16.525 -6.163 20.377 1.00 98.06 558 ALA A N 1
ATOM 4271 C CA . ALA A 1 558 ? -15.626 -7.298 20.156 1.00 98.06 558 ALA A CA 1
ATOM 4272 C C . ALA A 1 558 ? -16.357 -8.651 20.226 1.00 98.06 558 ALA A C 1
ATOM 4274 O O . ALA A 1 558 ? -16.234 -9.467 19.314 1.00 98.06 558 ALA A O 1
ATOM 4275 N N . CYS A 1 559 ? -17.187 -8.871 21.253 1.00 98.25 559 CYS A N 1
ATOM 4276 C CA . CYS A 1 559 ? -17.984 -10.098 21.375 1.00 98.25 559 CYS A CA 1
ATOM 4277 C C . CYS A 1 559 ? -18.960 -10.272 20.198 1.00 98.25 559 CYS A C 1
ATOM 4279 O O . CYS A 1 559 ? -19.099 -11.367 19.652 1.00 98.25 559 CYS A O 1
ATOM 4281 N N . THR A 1 560 ? -19.605 -9.182 19.773 1.00 96.50 560 THR A N 1
ATOM 4282 C CA . THR A 1 560 ? -20.537 -9.185 18.634 1.00 96.50 560 THR A CA 1
ATOM 4283 C C . THR A 1 560 ? -19.812 -9.476 17.317 1.00 96.50 560 THR A C 1
ATOM 4285 O O . THR A 1 560 ? -20.277 -10.300 16.528 1.00 96.50 560 THR A O 1
ATOM 4288 N N . SER A 1 561 ? -18.651 -8.855 17.096 1.00 96.00 561 SER A N 1
ATOM 4289 C CA . SER A 1 561 ? -17.796 -9.086 15.929 1.00 96.00 561 SER A CA 1
ATOM 4290 C C . SER A 1 561 ? -17.345 -10.540 15.847 1.00 96.00 561 SER A C 1
ATOM 4292 O O . SER A 1 561 ? -17.373 -11.122 14.765 1.00 96.00 561 SER A O 1
ATOM 4294 N N . LEU A 1 562 ? -16.973 -11.151 16.979 1.00 97.31 562 LEU A N 1
ATOM 4295 C CA . LEU A 1 562 ? -16.582 -12.561 17.043 1.00 97.31 562 LEU A CA 1
ATOM 4296 C C . LEU A 1 562 ? -17.742 -13.494 16.689 1.00 97.31 562 LEU A C 1
ATOM 4298 O O . LEU A 1 562 ? -17.561 -14.400 15.880 1.00 97.31 562 LEU A O 1
ATOM 4302 N N . LEU A 1 563 ? -18.946 -13.248 17.215 1.00 96.75 563 LEU A N 1
ATOM 4303 C CA . LEU A 1 563 ? -20.136 -14.021 16.836 1.00 96.75 563 LEU A CA 1
ATOM 4304 C C . LEU A 1 563 ? -20.406 -13.939 15.334 1.00 96.75 563 LEU A C 1
ATOM 4306 O O . LEU A 1 563 ? -20.609 -14.961 14.682 1.00 96.75 563 LEU A O 1
ATOM 4310 N N . LYS A 1 564 ? -20.354 -12.728 14.775 1.00 94.31 564 LYS A N 1
ATOM 4311 C CA . LYS A 1 564 ? -20.577 -12.489 13.348 1.00 94.31 564 LYS A CA 1
ATOM 4312 C C . LYS A 1 564 ? -19.496 -13.126 12.473 1.00 94.31 564 LYS A C 1
ATOM 4314 O O . LYS A 1 564 ? -19.796 -13.659 11.409 1.00 94.31 564 LYS A O 1
ATOM 4319 N N . LEU A 1 565 ? -18.244 -13.094 12.918 1.00 95.25 565 LEU A N 1
ATOM 4320 C CA . LEU A 1 565 ? -17.112 -13.738 12.254 1.00 95.25 565 LEU A CA 1
ATOM 4321 C C . LEU A 1 565 ? -17.273 -15.265 12.203 1.00 95.25 565 LEU A C 1
ATOM 4323 O O . LEU A 1 565 ? -16.997 -15.873 11.164 1.00 95.25 565 LEU A O 1
ATOM 4327 N N . LEU A 1 566 ? -17.724 -15.864 13.308 1.00 95.75 566 LEU A N 1
ATOM 4328 C CA . LEU A 1 566 ? -17.876 -17.310 13.464 1.00 95.75 566 LEU A CA 1
ATOM 4329 C C . LEU A 1 566 ? -19.128 -17.854 12.780 1.00 95.75 566 LEU A C 1
ATOM 4331 O O . LEU A 1 566 ? -19.039 -18.866 12.100 1.00 95.75 566 LEU A O 1
ATOM 4335 N N . TYR A 1 567 ? -20.281 -17.203 12.942 1.00 95.50 567 TYR A N 1
ATOM 4336 C CA . TYR A 1 567 ? -21.585 -17.764 12.559 1.00 95.50 567 TYR A CA 1
ATOM 4337 C C . TYR A 1 567 ? -22.339 -16.935 11.520 1.00 95.50 567 TYR A C 1
ATOM 4339 O O . TYR A 1 567 ? -23.460 -17.286 11.148 1.00 95.50 567 TYR A O 1
ATOM 4347 N N . GLY A 1 568 ? -21.714 -15.876 11.009 1.00 91.62 568 GLY A N 1
ATOM 4348 C CA . GLY A 1 568 ? -22.354 -14.940 10.103 1.00 91.62 568 GLY A CA 1
ATOM 4349 C C . GLY A 1 568 ? -23.326 -14.013 10.829 1.00 91.62 568 GLY A C 1
ATOM 4350 O O . GLY A 1 568 ? -23.469 -14.027 12.051 1.00 91.62 568 GLY A O 1
ATOM 4351 N N . GLY A 1 569 ? -23.994 -13.160 10.068 1.00 88.25 569 GLY A N 1
ATOM 4352 C CA . GLY A 1 569 ? -24.958 -12.216 10.617 1.00 88.25 569 GLY A CA 1
ATOM 4353 C C . GLY A 1 569 ? -25.522 -11.299 9.549 1.00 88.25 569 GLY A C 1
ATOM 4354 O O . GLY A 1 569 ? -25.459 -11.600 8.361 1.00 88.25 569 GLY A O 1
ATOM 4355 N N . VAL A 1 570 ? -26.053 -10.160 9.974 1.00 83.75 570 VAL A N 1
ATOM 4356 C CA . VAL A 1 570 ? -26.532 -9.114 9.067 1.00 83.75 570 VAL A CA 1
ATOM 4357 C C . VAL A 1 570 ? -25.589 -7.922 9.187 1.00 83.75 570 VAL A C 1
ATOM 4359 O O . VAL A 1 570 ? -25.232 -7.493 10.287 1.00 83.75 570 VAL A O 1
ATOM 4362 N N . ASN A 1 571 ? -25.113 -7.431 8.052 1.00 76.75 571 ASN A N 1
ATOM 4363 C CA . ASN A 1 571 ? -24.339 -6.204 7.967 1.00 76.75 571 ASN A CA 1
ATOM 4364 C C . ASN A 1 571 ? -25.237 -4.984 8.189 1.00 76.75 571 ASN A C 1
ATOM 4366 O O . ASN A 1 571 ? -26.461 -5.060 8.123 1.00 76.75 571 ASN A O 1
ATOM 4370 N N . HIS A 1 572 ? -24.622 -3.833 8.449 1.00 67.31 572 HIS A N 1
ATOM 4371 C CA . HIS A 1 572 ? -25.361 -2.597 8.709 1.00 67.31 572 HIS A CA 1
ATOM 4372 C C . HIS A 1 572 ? -26.237 -2.156 7.517 1.00 67.31 572 HIS A C 1
ATOM 4374 O O . HIS A 1 572 ? -27.258 -1.502 7.699 1.00 67.31 572 HIS A O 1
ATOM 4380 N N . ASP A 1 573 ? -25.861 -2.534 6.297 1.00 66.62 573 ASP A N 1
ATOM 4381 C CA . ASP A 1 573 ? -26.609 -2.283 5.061 1.00 66.62 573 ASP A CA 1
ATOM 4382 C C . ASP A 1 573 ? -27.738 -3.303 4.802 1.00 66.62 573 ASP A C 1
ATOM 4384 O O . ASP A 1 573 ? -28.387 -3.260 3.758 1.00 66.62 573 ASP A O 1
ATOM 4388 N N . GLY A 1 574 ? -27.983 -4.224 5.739 1.00 71.25 574 GLY A N 1
ATOM 4389 C CA . GLY A 1 574 ? -28.992 -5.274 5.615 1.00 71.25 574 GLY A CA 1
ATOM 4390 C C . GLY A 1 574 ? -28.537 -6.493 4.809 1.00 71.25 574 GLY A C 1
ATOM 4391 O O . GLY A 1 574 ? -29.312 -7.440 4.666 1.00 71.25 574 GLY A O 1
ATOM 4392 N N . THR A 1 575 ? -27.299 -6.513 4.302 1.00 77.56 575 THR A N 1
ATOM 4393 C CA . THR A 1 575 ? -26.767 -7.674 3.577 1.00 77.56 575 THR A CA 1
ATOM 4394 C C . THR A 1 575 ? -26.417 -8.810 4.534 1.00 77.56 575 THR A C 1
ATOM 4396 O O . THR A 1 575 ? -25.983 -8.588 5.667 1.00 77.56 575 THR A O 1
ATOM 4399 N N . ALA A 1 576 ? -26.604 -10.054 4.094 1.00 83.44 576 ALA A N 1
ATOM 4400 C CA . ALA A 1 576 ? -26.129 -11.203 4.853 1.00 83.44 576 ALA A CA 1
ATOM 4401 C C . ALA A 1 576 ? -24.592 -11.234 4.831 1.00 83.44 576 ALA A C 1
ATOM 4403 O O . ALA A 1 576 ? -23.970 -11.087 3.781 1.00 83.44 576 ALA A O 1
ATOM 4404 N N . SER A 1 577 ? -23.985 -11.423 5.998 1.00 83.94 577 SER A N 1
ATOM 4405 C CA . SER A 1 577 ? -22.558 -11.682 6.155 1.00 83.94 577 SER A CA 1
ATOM 4406 C C . SER A 1 577 ? -22.368 -13.167 6.389 1.00 83.94 577 SER A C 1
ATOM 4408 O O . SER A 1 577 ? -22.819 -13.686 7.410 1.00 83.94 577 SER A O 1
ATOM 4410 N N . ASP A 1 578 ? -21.647 -13.827 5.492 1.00 88.69 578 ASP A N 1
ATOM 4411 C CA . ASP A 1 578 ? -21.271 -15.221 5.692 1.00 88.69 578 ASP A CA 1
ATOM 4412 C C . ASP A 1 578 ? -20.202 -15.354 6.790 1.00 88.69 578 ASP A C 1
ATOM 4414 O O . ASP A 1 578 ? -19.359 -14.453 6.937 1.00 88.69 578 ASP A O 1
ATOM 4418 N N . PRO A 1 579 ? -20.185 -16.484 7.522 1.00 92.56 579 PRO A N 1
ATOM 4419 C CA . PRO A 1 579 ? -19.053 -16.882 8.348 1.00 92.56 579 PRO A CA 1
ATOM 4420 C C . PRO A 1 579 ? -17.724 -16.768 7.597 1.00 92.56 579 PRO A C 1
ATOM 4422 O O . PRO A 1 579 ? -17.647 -17.004 6.388 1.00 92.56 579 PRO A O 1
ATOM 4425 N N . CYS A 1 580 ? -16.658 -16.430 8.314 1.00 92.88 580 CYS A N 1
ATOM 4426 C CA . CYS A 1 580 ? -15.325 -16.305 7.720 1.00 92.88 580 CYS A CA 1
ATOM 4427 C C . CYS A 1 580 ? -14.206 -16.935 8.538 1.00 92.88 580 CYS A C 1
ATOM 4429 O O . CYS A 1 580 ? -13.050 -16.851 8.132 1.00 92.88 580 CYS A O 1
ATOM 4431 N N . PHE A 1 581 ? -14.535 -17.570 9.662 1.00 95.56 581 PHE A N 1
ATOM 4432 C CA . PHE A 1 581 ? -13.547 -18.296 10.441 1.00 95.56 581 PHE A CA 1
ATOM 4433 C C . PHE A 1 581 ? -13.015 -19.509 9.655 1.00 95.56 581 PHE A C 1
ATOM 4435 O O . PHE A 1 581 ? -13.820 -20.247 9.073 1.00 95.56 581 PHE A O 1
ATOM 4442 N N . PRO A 1 582 ? -11.690 -19.737 9.611 1.00 93.31 582 PRO A N 1
ATOM 4443 C CA . PRO A 1 582 ? -11.126 -20.801 8.792 1.00 93.31 582 PRO A CA 1
ATOM 4444 C C . PRO A 1 582 ? -11.568 -22.203 9.223 1.00 93.31 582 PRO A C 1
ATOM 4446 O O . PRO A 1 582 ? -11.616 -22.537 10.406 1.00 93.31 582 PRO A O 1
ATOM 4449 N N . GLN A 1 583 ? -11.866 -23.059 8.246 1.00 89.12 583 GLN A N 1
ATOM 4450 C CA . GLN A 1 583 ? -12.274 -24.436 8.514 1.00 89.12 583 GLN A CA 1
ATOM 4451 C C . GLN A 1 583 ? -11.105 -25.262 9.078 1.00 89.12 583 GLN A C 1
ATOM 4453 O O . GLN A 1 583 ? -9.992 -25.213 8.559 1.00 89.12 583 GLN A O 1
ATOM 4458 N N . GLY A 1 584 ? -11.372 -26.058 10.118 1.00 90.81 584 GLY A N 1
ATOM 4459 C CA . GLY A 1 584 ? -10.377 -26.915 10.774 1.00 90.81 584 GLY A CA 1
ATOM 4460 C C . GLY A 1 584 ? -9.500 -26.197 11.806 1.00 90.81 584 GLY A C 1
ATOM 4461 O O . GLY A 1 584 ? -8.780 -26.863 12.549 1.00 90.81 584 GLY A O 1
ATOM 4462 N N . SER A 1 585 ? -9.567 -24.868 11.883 1.00 95.69 585 SER A N 1
ATOM 4463 C CA . SER A 1 585 ? -8.980 -24.090 12.973 1.00 95.69 585 SER A CA 1
ATOM 4464 C C . SER A 1 585 ? -9.794 -24.249 14.256 1.00 95.69 585 SER A C 1
ATOM 4466 O O . SER A 1 585 ? -11.020 -24.357 14.218 1.00 95.69 585 SER A O 1
ATOM 4468 N N . GLN A 1 586 ? -9.116 -24.227 15.400 1.00 96.19 586 GLN A N 1
ATOM 4469 C CA . GLN A 1 586 ? -9.751 -24.185 16.716 1.00 96.19 586 GLN A CA 1
ATOM 4470 C C . GLN A 1 586 ? -9.558 -22.811 17.354 1.00 96.19 586 GLN A C 1
ATOM 4472 O O . GLN A 1 586 ? -8.631 -22.071 17.004 1.00 96.19 586 GLN A O 1
ATOM 4477 N N . LEU A 1 587 ? -10.420 -22.477 18.313 1.00 96.56 587 LEU A N 1
ATOM 4478 C CA . LEU A 1 587 ? -10.307 -21.235 19.072 1.00 96.56 587 LEU A CA 1
ATOM 4479 C C . LEU A 1 587 ? -10.337 -21.461 20.578 1.00 96.56 587 LEU A C 1
ATOM 4481 O O . LEU A 1 587 ? -10.952 -22.413 21.057 1.00 96.56 587 LEU A O 1
ATOM 4485 N N . ALA A 1 588 ? -9.703 -20.537 21.291 1.00 97.12 588 ALA A N 1
ATOM 4486 C CA . ALA A 1 588 ? -9.811 -20.338 22.726 1.00 97.12 588 ALA A CA 1
ATOM 4487 C C . ALA A 1 588 ? -10.273 -18.902 23.007 1.00 97.12 588 ALA A C 1
ATOM 4489 O O . ALA A 1 588 ? -9.921 -17.976 22.270 1.00 97.12 588 ALA A O 1
ATOM 4490 N N . ILE A 1 589 ? -11.047 -18.712 24.076 1.00 97.75 589 ILE A N 1
ATOM 4491 C CA . ILE A 1 589 ? -11.481 -17.391 24.543 1.00 97.75 589 ILE A CA 1
ATOM 4492 C C . ILE A 1 589 ? -10.903 -17.175 25.938 1.00 97.75 589 ILE A C 1
ATOM 4494 O O . ILE A 1 589 ? -11.079 -18.008 26.827 1.00 97.75 589 ILE A O 1
ATOM 4498 N N . ILE A 1 590 ? -10.220 -16.050 26.116 1.00 98.12 590 ILE A N 1
ATOM 4499 C CA . ILE A 1 590 ? -9.666 -15.576 27.382 1.00 98.12 590 ILE A CA 1
ATOM 4500 C C . ILE A 1 590 ? -10.246 -14.184 27.632 1.00 98.12 590 ILE A C 1
ATOM 4502 O O . ILE A 1 590 ? -10.376 -13.377 26.713 1.00 98.12 590 ILE A O 1
ATOM 4506 N N . THR A 1 591 ? -10.602 -13.877 28.872 1.00 98.38 591 THR A N 1
ATOM 4507 C CA . THR A 1 591 ? -10.904 -12.497 29.288 1.00 98.38 591 THR A CA 1
ATOM 4508 C C . THR A 1 591 ? -9.887 -12.064 30.333 1.00 98.38 591 THR A C 1
ATOM 4510 O O . THR A 1 591 ? -9.378 -12.918 31.052 1.00 98.38 591 THR A O 1
ATOM 4513 N N . PHE A 1 592 ? -9.567 -10.780 30.441 1.00 98.38 592 PHE A N 1
ATOM 4514 C CA . PHE A 1 592 ? -8.565 -10.325 31.404 1.00 98.38 592 PHE A CA 1
ATOM 4515 C C . PHE A 1 592 ? -8.831 -8.911 31.920 1.00 98.38 592 PHE A C 1
ATOM 4517 O O . PHE A 1 592 ? -9.356 -8.056 31.209 1.00 98.38 592 PHE A O 1
ATOM 4524 N N . ASP A 1 593 ? -8.455 -8.699 33.174 1.00 96.88 593 ASP A N 1
ATOM 4525 C CA . ASP A 1 593 ? -8.467 -7.431 33.900 1.00 96.88 593 ASP A CA 1
ATOM 4526 C C . ASP A 1 593 ? -7.222 -7.376 34.803 1.00 96.88 593 ASP A C 1
ATOM 4528 O O . ASP A 1 593 ? -6.102 -7.498 34.299 1.00 96.88 593 ASP A O 1
ATOM 4532 N N . SER A 1 594 ? -7.376 -7.244 36.123 1.00 96.69 594 SER A N 1
ATOM 4533 C CA . SER A 1 594 ? -6.295 -7.459 37.081 1.00 96.69 594 SER A CA 1
ATOM 4534 C C . SER A 1 594 ? -5.876 -8.930 37.230 1.00 96.69 594 SER A C 1
ATOM 4536 O O . SER A 1 594 ? -4.846 -9.208 37.841 1.00 96.69 594 SER A O 1
ATOM 4538 N N . SER A 1 595 ? -6.628 -9.856 36.631 1.00 96.94 595 SER A N 1
ATOM 4539 C CA . SER A 1 595 ? -6.343 -11.290 36.565 1.00 96.94 595 SER A CA 1
ATOM 4540 C C . SER A 1 595 ? -6.630 -11.869 35.170 1.00 96.94 595 SER A C 1
ATOM 4542 O O . SER A 1 595 ? -7.216 -11.205 34.311 1.00 96.94 595 SER A O 1
ATOM 4544 N N . ILE A 1 596 ? -6.196 -13.110 34.914 1.00 97.75 596 ILE A N 1
ATOM 4545 C CA . ILE A 1 596 ? -6.475 -13.829 33.661 1.00 97.75 596 ILE A CA 1
ATOM 4546 C C . ILE A 1 596 ? -7.631 -14.810 33.874 1.00 97.75 596 ILE A C 1
ATOM 4548 O O . ILE A 1 596 ? -7.635 -15.589 34.823 1.00 97.75 596 ILE A O 1
ATOM 4552 N N . HIS A 1 597 ? -8.599 -14.825 32.962 1.00 97.25 597 HIS A N 1
ATOM 4553 C CA . HIS A 1 597 ? -9.769 -15.696 33.025 1.00 97.25 597 HIS A CA 1
ATOM 4554 C C . HIS A 1 597 ? -9.809 -16.648 31.826 1.00 97.25 597 HIS A C 1
ATOM 4556 O O . HIS A 1 597 ? -10.072 -16.229 30.694 1.00 97.25 597 HIS A O 1
ATOM 4562 N N . PHE A 1 598 ? -9.606 -17.938 32.079 1.00 96.75 598 PHE A N 1
ATOM 4563 C CA . PHE A 1 598 ? -9.750 -18.993 31.076 1.00 96.75 598 PHE A CA 1
ATOM 4564 C C . PHE A 1 598 ? -11.177 -19.540 31.078 1.00 96.75 598 PHE A C 1
ATOM 4566 O O . PHE A 1 598 ? -11.780 -19.703 32.140 1.00 96.75 598 PHE A O 1
ATOM 4573 N N . HIS A 1 599 ? -11.711 -19.853 29.899 1.00 95.38 599 HIS A N 1
ATOM 4574 C CA . HIS A 1 599 ? -13.066 -20.383 29.739 1.00 95.38 599 HIS A CA 1
ATOM 4575 C C . HIS A 1 599 ? -13.007 -21.800 29.165 1.00 95.38 599 HIS A C 1
ATOM 4577 O O . HIS A 1 599 ? -12.464 -21.994 28.078 1.00 95.38 599 HIS A O 1
ATOM 4583 N N . ASP A 1 600 ? -13.555 -22.789 29.877 1.00 94.50 600 ASP A N 1
ATOM 4584 C CA . ASP A 1 600 ? -13.630 -24.169 29.370 1.00 94.50 600 ASP A CA 1
ATOM 4585 C C . ASP A 1 600 ? -14.853 -24.333 28.463 1.00 94.50 600 ASP A C 1
ATOM 4587 O O . ASP A 1 600 ? -15.993 -24.442 28.918 1.00 94.50 600 ASP A O 1
ATOM 4591 N N . LEU A 1 601 ? -14.618 -24.345 27.154 1.00 91.94 601 LEU A N 1
ATOM 4592 C CA . LEU A 1 601 ? -15.679 -24.398 26.150 1.00 91.94 601 LEU A CA 1
ATOM 4593 C C . LEU A 1 601 ? -16.187 -25.828 25.886 1.00 91.94 601 LEU A C 1
ATOM 4595 O O . LEU A 1 601 ? -17.114 -26.011 25.088 1.00 91.94 601 LEU A O 1
ATOM 4599 N N . SER A 1 602 ? -15.596 -26.840 26.533 1.00 88.56 602 SER A N 1
ATOM 4600 C CA . SER A 1 602 ? -15.966 -28.251 26.356 1.00 88.56 602 SER A CA 1
ATOM 4601 C C . SER A 1 602 ? -17.132 -28.712 27.232 1.00 88.56 602 SER A C 1
ATOM 4603 O O . SER A 1 602 ? -17.705 -29.769 26.969 1.00 88.56 602 SER A O 1
ATOM 4605 N N . ILE A 1 603 ? -17.504 -27.925 28.244 1.00 87.38 603 ILE A N 1
ATOM 4606 C CA . ILE A 1 603 ? -18.529 -28.271 29.232 1.00 87.38 603 ILE A CA 1
ATOM 4607 C C . ILE A 1 603 ? -19.757 -27.374 29.037 1.00 87.38 603 ILE A C 1
ATOM 4609 O O . ILE A 1 603 ? -19.636 -26.161 28.856 1.00 87.38 603 ILE A O 1
ATOM 4613 N N . ASP A 1 604 ? -20.951 -27.968 29.104 1.00 81.25 604 ASP A N 1
ATOM 4614 C CA . ASP A 1 604 ? -22.207 -27.216 29.173 1.00 81.25 604 ASP A CA 1
ATOM 4615 C C . ASP A 1 604 ? -22.208 -26.317 30.426 1.00 81.25 604 ASP A C 1
ATOM 4617 O O . ASP A 1 604 ? -21.888 -26.777 31.518 1.00 81.25 604 ASP A O 1
ATOM 4621 N N . GLN A 1 605 ? -22.603 -25.045 30.287 1.00 85.31 605 GLN A N 1
ATOM 4622 C CA . GLN A 1 605 ? -22.372 -23.983 31.290 1.00 85.31 605 GLN A CA 1
ATOM 4623 C C . GLN A 1 605 ? -20.881 -23.667 31.495 1.00 85.31 605 GLN A C 1
ATOM 4625 O O . GLN A 1 605 ? -20.304 -23.954 32.541 1.00 85.31 605 GLN A O 1
ATOM 4630 N N . VAL A 1 606 ? -20.290 -23.015 30.492 1.00 91.62 606 VAL A N 1
ATOM 4631 C CA . VAL A 1 606 ? -18.869 -22.638 30.415 1.00 91.62 606 VAL A CA 1
ATOM 4632 C C . VAL A 1 606 ? -18.327 -22.075 31.745 1.00 91.62 606 VAL A C 1
ATOM 4634 O O . VAL A 1 606 ? -18.659 -20.934 32.109 1.00 91.62 606 VAL A O 1
ATOM 4637 N N . PRO A 1 607 ? -17.494 -22.836 32.485 1.00 92.56 607 PRO A N 1
ATOM 4638 C CA . PRO A 1 607 ? -16.880 -22.357 33.710 1.00 92.56 607 PRO A CA 1
ATOM 4639 C C . PRO A 1 607 ? -15.750 -21.372 33.395 1.00 92.56 607 PRO A C 1
ATOM 4641 O O . PRO A 1 607 ? -15.024 -21.510 32.410 1.00 92.56 607 PRO A O 1
ATOM 4644 N N . MET A 1 608 ? -15.597 -20.385 34.276 1.00 94.81 608 MET A N 1
ATOM 4645 C CA . MET A 1 608 ? -14.513 -19.406 34.249 1.00 94.81 608 MET A CA 1
ATOM 4646 C C . MET A 1 608 ? -13.478 -19.780 35.312 1.00 94.81 608 MET A C 1
ATOM 4648 O O . MET A 1 608 ? -13.810 -19.860 36.495 1.00 94.81 608 MET A O 1
ATOM 4652 N N . LEU A 1 609 ? -12.233 -19.990 34.896 1.00 95.56 609 LEU A N 1
ATOM 4653 C CA . LEU A 1 609 ? -11.102 -20.288 35.768 1.00 95.56 609 LEU A CA 1
ATOM 4654 C C . LEU A 1 609 ? -10.217 -19.053 35.884 1.00 95.56 609 LEU A C 1
ATOM 4656 O O . LEU A 1 609 ? -9.623 -18.606 34.904 1.00 95.56 609 LEU A O 1
ATOM 4660 N N . VAL A 1 610 ? -10.163 -18.505 37.093 1.00 96.50 610 VAL A N 1
ATOM 4661 C CA . VAL A 1 610 ? -9.444 -17.270 37.405 1.00 96.50 610 VAL A CA 1
ATOM 4662 C C . VAL A 1 610 ? -8.014 -17.608 37.817 1.00 96.50 610 VAL A C 1
ATOM 4664 O O . VAL A 1 610 ? -7.803 -18.361 38.768 1.00 96.50 610 VAL A O 1
ATOM 4667 N N . VAL A 1 611 ? -7.044 -17.029 37.119 1.00 96.06 611 VAL A N 1
ATOM 4668 C CA . VAL A 1 611 ? -5.616 -17.071 37.436 1.00 96.06 611 VAL A CA 1
ATOM 4669 C C . VAL A 1 611 ? -5.212 -15.669 37.906 1.00 96.06 611 VAL A C 1
ATOM 4671 O O . VAL A 1 611 ? -5.042 -14.771 37.078 1.00 96.06 611 VAL A O 1
ATOM 4674 N N . PRO A 1 612 ? -5.124 -15.443 39.231 1.00 94.69 612 PRO A N 1
ATOM 4675 C CA . PRO A 1 612 ? -4.801 -14.131 39.791 1.00 94.69 612 PRO A CA 1
ATOM 4676 C C . PRO A 1 612 ? -3.301 -13.813 39.766 1.00 94.69 612 PRO A C 1
ATOM 4678 O O . PRO A 1 612 ? -2.931 -12.654 39.925 1.00 94.69 612 PRO A O 1
ATOM 4681 N N . ASP A 1 613 ? -2.442 -14.821 39.597 1.00 93.38 613 ASP A N 1
ATOM 4682 C CA . ASP A 1 613 ? -1.002 -14.619 39.456 1.00 93.38 613 ASP A CA 1
ATOM 4683 C C . ASP A 1 613 ? -0.676 -14.196 38.018 1.00 93.38 613 ASP A C 1
ATOM 4685 O O . ASP A 1 613 ? -0.751 -14.992 37.080 1.00 93.38 613 ASP A O 1
ATOM 4689 N N . ILE A 1 614 ? -0.391 -12.906 37.845 1.00 94.00 614 ILE A N 1
ATOM 4690 C CA . ILE A 1 614 ? -0.109 -12.290 36.543 1.00 94.00 614 ILE A CA 1
ATOM 4691 C C . ILE A 1 614 ? 1.388 -12.245 36.216 1.00 94.00 614 ILE A C 1
ATOM 4693 O O . ILE A 1 614 ? 1.747 -11.961 35.073 1.00 94.00 614 ILE A O 1
ATOM 4697 N N . ASP A 1 615 ? 2.255 -12.524 37.191 1.00 90.06 615 ASP A N 1
ATOM 4698 C CA . ASP A 1 615 ? 3.706 -12.512 37.005 1.00 90.06 615 ASP A CA 1
ATOM 4699 C C . ASP A 1 615 ? 4.203 -13.901 36.575 1.00 90.06 615 ASP A C 1
ATOM 4701 O O . ASP A 1 615 ? 4.975 -14.006 35.614 1.00 90.06 615 ASP A O 1
ATOM 4705 N N . GLU A 1 616 ? 3.685 -14.959 37.211 1.00 86.62 616 GLU A N 1
ATOM 4706 C CA . GLU A 1 616 ? 3.958 -16.370 36.902 1.00 86.62 616 GLU A CA 1
ATOM 4707 C C . GLU A 1 616 ? 2.724 -17.046 36.279 1.00 86.62 616 GLU A C 1
ATOM 4709 O O . GLU A 1 616 ? 2.048 -17.888 36.873 1.00 86.62 616 GLU A O 1
ATOM 4714 N N . VAL A 1 617 ? 2.408 -16.658 35.041 1.00 88.62 617 VAL A N 1
ATOM 4715 C CA . VAL A 1 617 ? 1.237 -17.181 34.321 1.00 88.62 617 VAL A CA 1
ATOM 4716 C C . VAL A 1 617 ? 1.393 -18.679 34.031 1.00 88.62 617 VAL A C 1
ATOM 4718 O O . VAL A 1 617 ? 2.405 -19.114 33.479 1.00 88.62 617 VAL A O 1
ATOM 4721 N N . PHE A 1 618 ? 0.345 -19.453 34.323 1.00 86.88 618 PHE A N 1
ATOM 4722 C CA . PHE A 1 618 ? 0.232 -20.875 33.988 1.00 86.88 618 PHE A CA 1
ATOM 4723 C C . PHE A 1 618 ? -1.119 -21.187 33.326 1.00 86.88 618 PHE A C 1
ATOM 4725 O O . PHE A 1 618 ? -2.091 -20.440 33.464 1.00 86.88 618 PHE A O 1
ATOM 4732 N N . LEU A 1 619 ? -1.199 -22.317 32.616 1.00 89.50 619 LEU A N 1
ATOM 4733 C CA . LEU A 1 619 ? -2.448 -22.797 32.018 1.00 89.50 619 LEU A CA 1
ATOM 4734 C C . LEU A 1 619 ? -3.245 -23.660 33.010 1.00 89.50 619 LEU A C 1
ATOM 4736 O O . LEU A 1 619 ? -2.786 -24.745 33.375 1.00 89.50 619 LEU A O 1
ATOM 4740 N N . PRO A 1 620 ? -4.469 -23.263 33.408 1.00 89.44 620 PRO A N 1
ATOM 4741 C CA . PRO A 1 620 ? -5.279 -24.053 34.336 1.00 89.44 620 PRO A CA 1
ATOM 4742 C C . PRO A 1 620 ? -5.955 -25.266 33.669 1.00 89.44 620 PRO A C 1
ATOM 4744 O O . PRO A 1 620 ? -6.481 -26.134 34.364 1.00 89.44 620 PRO A O 1
ATOM 4747 N N . LEU A 1 621 ? -5.958 -25.335 32.331 1.00 85.38 621 LEU A N 1
ATOM 4748 C CA . LEU A 1 621 ? -6.608 -26.375 31.530 1.00 85.38 621 LEU A CA 1
ATOM 4749 C C . LEU A 1 621 ? -5.668 -26.881 30.436 1.00 85.38 621 LEU A C 1
ATOM 4751 O O . LEU A 1 621 ? -5.102 -26.087 29.689 1.00 85.38 621 LEU A O 1
ATOM 4755 N N . LYS A 1 622 ? -5.581 -28.207 30.282 1.00 73.88 622 LYS A N 1
ATOM 4756 C CA . LYS A 1 622 ? -4.881 -28.857 29.155 1.00 73.88 622 LYS A CA 1
ATOM 4757 C C . LYS A 1 622 ? -5.830 -29.216 28.009 1.00 73.88 622 LYS A C 1
ATOM 4759 O O . LYS A 1 622 ? -5.488 -29.096 26.836 1.00 73.88 622 LYS A O 1
ATOM 4764 N N . THR A 1 623 ? -7.033 -29.666 28.355 1.00 77.94 623 THR A N 1
ATOM 4765 C CA . THR A 1 623 ? -8.109 -30.042 27.428 1.00 77.94 623 THR A CA 1
ATOM 4766 C C . THR A 1 623 ? -9.302 -29.118 27.632 1.00 77.94 623 THR A C 1
ATOM 4768 O O . THR A 1 623 ? -9.550 -28.704 28.758 1.00 77.94 623 THR A O 1
ATOM 4771 N N . GLY A 1 624 ? -10.033 -28.801 26.562 1.00 79.06 624 GLY A N 1
ATOM 4772 C CA . GLY A 1 624 ? -11.226 -27.942 26.620 1.00 79.06 624 GLY A CA 1
ATOM 4773 C C . GLY A 1 624 ? -10.971 -26.448 26.394 1.00 79.06 624 GLY A C 1
ATOM 4774 O O . GLY A 1 624 ? -11.913 -25.713 26.107 1.00 79.06 624 GLY A O 1
ATOM 4775 N N . LEU A 1 625 ? -9.703 -26.011 26.414 1.00 88.50 625 LEU A N 1
ATOM 4776 C CA . LEU A 1 625 ? -9.325 -24.633 26.075 1.00 88.50 625 LEU A CA 1
ATOM 4777 C C . LEU A 1 625 ? -9.520 -24.325 24.580 1.00 88.50 625 LEU A C 1
ATOM 4779 O O . LEU A 1 625 ? -10.124 -23.314 24.237 1.00 88.50 625 LEU A O 1
ATOM 4783 N N . PHE A 1 626 ? -9.025 -25.201 23.697 1.00 93.88 626 PHE A N 1
ATOM 4784 C CA . PHE A 1 626 ? -9.250 -25.111 22.252 1.00 93.88 626 PHE A CA 1
ATOM 4785 C C . PHE A 1 626 ? -10.394 -26.023 21.833 1.00 93.88 626 PHE A C 1
ATOM 4787 O O . PHE A 1 626 ? -10.350 -27.231 22.081 1.00 93.88 626 PHE A O 1
ATOM 4794 N N . VAL A 1 627 ? -11.383 -25.453 21.150 1.00 95.38 627 VAL A N 1
ATOM 4795 C CA . VAL A 1 627 ? -12.547 -26.183 20.637 1.00 95.38 627 VAL A CA 1
ATOM 4796 C C . VAL A 1 627 ? -12.787 -25.890 19.163 1.00 95.38 627 VAL A C 1
ATOM 4798 O O . VAL A 1 627 ? -12.378 -24.851 18.639 1.00 95.38 627 VAL A O 1
ATOM 4801 N N . ASP A 1 628 ? -13.466 -26.820 18.492 1.00 95.31 628 ASP A N 1
ATOM 4802 C CA . ASP A 1 628 ? -14.032 -26.557 17.173 1.00 95.31 628 ASP A CA 1
ATOM 4803 C C . ASP A 1 628 ? -15.248 -25.620 17.324 1.00 95.31 628 ASP A C 1
ATOM 4805 O O . ASP A 1 628 ? -16.163 -25.924 18.100 1.00 95.31 628 ASP A O 1
ATOM 4809 N N . PRO A 1 629 ? -15.283 -24.479 16.612 1.00 95.12 629 PRO A N 1
ATOM 4810 C CA . PRO A 1 629 ? -16.344 -23.491 16.783 1.00 95.12 629 PRO A CA 1
ATOM 4811 C C . PRO A 1 629 ? -17.723 -24.001 16.358 1.00 95.12 629 PRO A C 1
ATOM 4813 O O . PRO A 1 629 ? -18.735 -23.556 16.889 1.00 95.12 629 PRO A O 1
ATOM 4816 N N . TRP A 1 630 ? -17.793 -24.949 15.424 1.00 94.12 630 TRP A N 1
ATOM 4817 C CA . TRP A 1 630 ? -19.064 -25.478 14.941 1.00 94.12 630 TRP A CA 1
ATOM 4818 C C . TRP A 1 630 ? -19.655 -26.499 15.908 1.00 94.12 630 TRP A C 1
ATOM 4820 O O . TRP A 1 630 ? -20.862 -26.488 16.146 1.00 94.12 630 TRP A O 1
ATOM 4830 N N . GLN A 1 631 ? -18.814 -27.348 16.499 1.00 94.38 631 GLN A N 1
ATOM 4831 C CA . GLN A 1 631 ? -19.230 -28.330 17.503 1.00 94.38 631 GLN A CA 1
ATOM 4832 C C . GLN A 1 631 ? -19.626 -27.661 18.823 1.00 94.38 631 GLN A C 1
ATOM 4834 O O . GLN A 1 631 ? -20.656 -28.004 19.400 1.00 94.38 631 GLN A O 1
ATOM 4839 N N . SER A 1 632 ? -18.858 -26.664 19.271 1.00 94.75 632 SER A N 1
ATOM 4840 C CA . SER A 1 632 ? -19.094 -25.947 20.532 1.00 94.75 632 SER A CA 1
ATOM 4841 C C . SER A 1 632 ? -19.944 -24.681 20.369 1.00 94.75 632 SER A C 1
ATOM 4843 O O . SER A 1 632 ? -19.899 -23.793 21.224 1.00 94.75 632 SER A O 1
ATOM 4845 N N . ARG A 1 633 ? -20.746 -24.583 19.297 1.00 95.25 633 ARG A N 1
ATOM 4846 C CA . ARG A 1 633 ? -21.503 -23.370 18.948 1.00 95.25 633 ARG A CA 1
ATOM 4847 C C . ARG A 1 633 ? -22.348 -22.828 20.097 1.00 95.25 633 ARG A C 1
ATOM 4849 O O . ARG A 1 633 ? -22.220 -21.655 20.433 1.00 95.25 633 ARG A O 1
ATOM 4856 N N . ASN A 1 634 ? -23.165 -23.679 20.719 1.00 95.62 634 ASN A N 1
ATOM 4857 C CA . ASN A 1 634 ? -24.071 -23.267 21.797 1.00 95.62 634 ASN A CA 1
ATOM 4858 C C . ASN A 1 634 ? -23.309 -22.652 22.982 1.00 95.62 634 ASN A C 1
ATOM 4860 O O . ASN A 1 634 ? -23.741 -21.642 23.538 1.00 95.62 634 ASN A O 1
ATOM 4864 N N . ASN A 1 635 ? -22.160 -23.234 23.339 1.00 95.94 635 ASN A N 1
ATOM 4865 C CA . ASN A 1 635 ? -21.318 -22.768 24.441 1.00 95.94 635 ASN A CA 1
ATOM 4866 C C . ASN A 1 6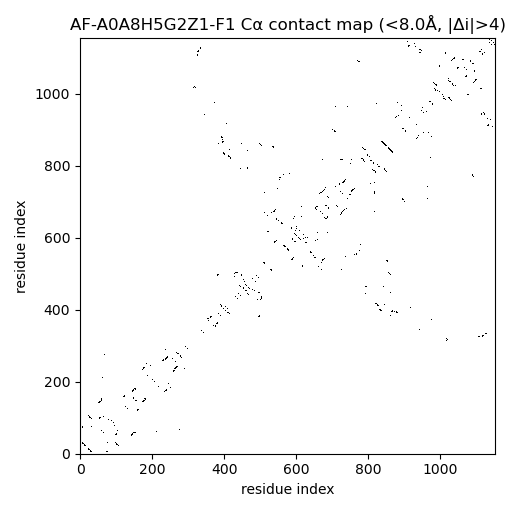35 ? -20.653 -21.431 24.105 1.00 95.94 635 ASN A C 1
ATOM 4868 O O . ASN A 1 635 ? -20.657 -20.521 24.930 1.00 95.94 635 ASN A O 1
ATOM 4872 N N . ILE A 1 636 ? -20.138 -21.287 22.881 1.00 96.88 636 ILE A N 1
ATOM 4873 C CA . ILE A 1 636 ? -19.500 -20.052 22.411 1.00 96.88 636 ILE A CA 1
ATOM 4874 C C . ILE A 1 636 ? -20.520 -18.914 22.288 1.00 96.88 636 ILE A C 1
ATOM 4876 O O . ILE A 1 636 ? -20.251 -17.811 22.763 1.00 96.88 636 ILE A O 1
ATOM 4880 N N . GLU A 1 637 ? -21.690 -19.167 21.688 1.00 96.25 637 GLU A N 1
ATOM 4881 C CA . GLU A 1 637 ? -22.766 -18.175 21.576 1.00 96.25 637 GLU A CA 1
ATOM 4882 C C . GLU A 1 637 ? -23.219 -17.702 22.960 1.00 96.25 637 GLU A C 1
ATOM 4884 O O . GLU A 1 637 ? -23.243 -16.498 23.221 1.00 96.25 637 GLU A O 1
ATOM 4889 N N . SER A 1 638 ? -23.480 -18.647 23.869 1.00 96.00 638 SER A N 1
ATOM 4890 C CA . SER A 1 638 ? -23.884 -18.341 25.244 1.00 96.00 638 SER A CA 1
ATOM 4891 C C . SER A 1 638 ? -22.811 -17.551 25.997 1.00 96.00 638 SER A C 1
ATOM 4893 O O . SER A 1 638 ? -23.134 -16.595 26.700 1.00 96.00 638 SER A O 1
ATOM 4895 N N . LEU A 1 639 ? -21.529 -17.909 25.845 1.00 97.19 639 LEU A N 1
ATOM 4896 C CA . LEU A 1 639 ? -20.426 -17.206 26.500 1.00 97.19 639 LEU A CA 1
ATOM 4897 C C . LEU A 1 639 ? -20.279 -15.769 25.983 1.00 97.19 639 LEU A C 1
ATOM 4899 O O . LEU A 1 639 ? -20.253 -14.836 26.784 1.00 97.19 639 LEU A O 1
ATOM 4903 N N . LEU A 1 640 ? -20.179 -15.579 24.664 1.00 97.75 640 LEU A N 1
ATOM 4904 C CA . LEU A 1 640 ? -19.946 -14.260 24.065 1.00 97.75 640 LEU A CA 1
ATOM 4905 C C . LEU A 1 640 ? -21.126 -13.302 24.290 1.00 97.75 640 LEU A C 1
ATOM 4907 O O . LEU A 1 640 ? -20.912 -12.097 24.405 1.00 97.75 640 LEU A O 1
ATOM 4911 N N . GLN A 1 641 ? -22.353 -13.817 24.407 1.00 96.31 641 GLN A N 1
ATOM 4912 C CA . GLN A 1 641 ? -23.513 -13.019 24.819 1.00 96.31 641 GLN A CA 1
ATOM 4913 C C . GLN A 1 641 ? -23.466 -12.661 26.313 1.00 96.31 641 GLN A C 1
ATOM 4915 O O . GLN A 1 641 ? -23.794 -11.535 26.683 1.00 96.31 641 GLN A O 1
ATOM 4920 N N . ALA A 1 642 ? -23.006 -13.580 27.169 1.00 96.75 642 ALA A N 1
ATOM 4921 C CA . ALA A 1 642 ? -22.960 -13.378 28.616 1.00 96.75 642 ALA A CA 1
ATOM 4922 C C . ALA A 1 642 ? -21.795 -12.493 29.097 1.00 96.75 642 ALA A C 1
ATOM 4924 O O . ALA A 1 642 ? -21.925 -11.858 30.143 1.00 96.75 642 ALA A O 1
ATOM 4925 N N . ILE A 1 643 ? -20.655 -12.442 28.392 1.00 97.88 643 ILE A N 1
ATOM 4926 C CA . ILE A 1 643 ? -19.469 -11.670 28.817 1.00 97.88 643 ILE A CA 1
ATOM 4927 C C . ILE A 1 643 ? -19.804 -10.181 29.049 1.00 97.88 643 ILE A C 1
ATOM 4929 O O . ILE A 1 643 ? -19.560 -9.699 30.158 1.00 97.88 643 ILE A O 1
ATOM 4933 N N . PRO A 1 644 ? -20.404 -9.440 28.093 1.00 96.81 644 PRO A N 1
ATOM 4934 C CA . PRO A 1 644 ? -20.718 -8.026 28.304 1.00 96.81 644 PRO A CA 1
ATOM 4935 C C . PRO A 1 644 ? -21.676 -7.780 29.478 1.00 96.81 644 PRO A C 1
ATOM 4937 O O . PRO A 1 644 ? -21.537 -6.787 30.188 1.00 96.81 644 PRO A O 1
ATOM 4940 N N . GLU A 1 645 ? -22.635 -8.684 29.701 1.00 95.75 645 GLU A N 1
ATOM 4941 C CA . GLU A 1 645 ? -23.588 -8.593 30.813 1.00 95.75 645 GLU A CA 1
ATOM 4942 C C . GLU A 1 645 ? -22.911 -8.870 32.161 1.00 95.75 645 GLU A C 1
ATOM 4944 O O . GLU A 1 645 ? -23.123 -8.139 33.129 1.00 95.75 645 GLU A O 1
ATOM 4949 N N . ARG A 1 646 ? -22.038 -9.886 32.214 1.00 95.50 646 ARG A N 1
ATOM 4950 C CA . ARG A 1 646 ? -21.301 -10.292 33.419 1.00 95.50 646 ARG A CA 1
ATOM 4951 C C . ARG A 1 646 ? -20.424 -9.167 33.958 1.00 95.50 646 ARG A C 1
ATOM 4953 O O . ARG A 1 646 ? -20.382 -8.957 35.168 1.00 95.50 646 ARG A O 1
ATOM 4960 N N . PHE A 1 647 ? -19.759 -8.435 33.068 1.00 96.25 647 PHE A N 1
ATOM 4961 C CA . PHE A 1 647 ? -18.833 -7.360 33.430 1.00 96.25 647 PHE A CA 1
ATOM 4962 C C . PHE A 1 647 ? -19.460 -5.960 33.381 1.00 96.25 647 PHE A C 1
ATOM 4964 O O . PHE A 1 647 ? -18.768 -4.978 33.632 1.00 96.25 647 PHE A O 1
ATOM 4971 N N . GLN A 1 648 ? -20.773 -5.833 33.145 1.00 94.31 648 GLN A N 1
ATOM 4972 C CA . GLN A 1 648 ? -21.456 -4.537 33.009 1.00 94.31 648 GLN A CA 1
ATOM 4973 C C . GLN A 1 648 ? -21.214 -3.581 34.194 1.00 94.31 648 GLN A C 1
ATOM 4975 O O . GLN A 1 648 ? -21.226 -2.362 34.028 1.00 94.31 648 GLN A O 1
ATOM 4980 N N . ARG A 1 649 ? -21.023 -4.131 35.401 1.00 92.88 649 ARG A N 1
ATOM 4981 C CA . ARG A 1 649 ? -20.779 -3.383 36.647 1.00 92.88 649 ARG A CA 1
ATOM 4982 C C . ARG A 1 649 ? -19.389 -3.638 37.238 1.00 92.88 649 ARG A C 1
ATOM 4984 O O . ARG A 1 649 ? -19.225 -3.509 38.450 1.00 92.88 649 ARG A O 1
ATOM 4991 N N . THR A 1 650 ? -18.423 -4.042 36.412 1.00 93.88 650 THR A N 1
ATOM 4992 C CA . THR A 1 650 ? -17.028 -4.178 36.846 1.00 93.88 650 THR A CA 1
ATOM 4993 C C . THR A 1 650 ? -16.513 -2.859 37.428 1.00 93.88 650 THR A C 1
ATOM 4995 O O . THR A 1 650 ? -16.909 -1.777 36.989 1.00 93.88 650 THR A O 1
ATOM 4998 N N . LEU A 1 651 ? -15.664 -2.964 38.449 1.00 94.56 651 LEU A N 1
ATOM 4999 C CA . LEU A 1 651 ? -14.940 -1.840 39.050 1.00 94.56 651 LEU A CA 1
ATOM 5000 C C . LEU A 1 651 ? -13.431 -1.939 38.785 1.00 94.56 651 LEU A C 1
ATOM 5002 O O . LEU A 1 651 ? -12.667 -1.097 39.257 1.00 94.56 651 LEU A O 1
ATOM 5006 N N . GLU A 1 652 ? -13.000 -2.965 38.048 1.00 95.69 652 GLU A N 1
ATOM 5007 C CA . GLU A 1 652 ? -11.603 -3.170 37.689 1.00 95.69 652 GLU A CA 1
ATOM 5008 C C . GLU A 1 652 ? -11.191 -2.126 36.650 1.00 95.69 652 GLU A C 1
ATOM 5010 O O . GLU A 1 652 ? -11.767 -2.049 35.565 1.00 95.69 652 GLU A O 1
ATOM 5015 N N . ALA A 1 653 ? -10.213 -1.290 36.991 1.00 94.00 653 ALA A N 1
ATOM 5016 C CA . ALA A 1 653 ? -9.698 -0.241 36.106 1.00 94.00 653 ALA A CA 1
ATOM 5017 C C . ALA A 1 653 ? -8.427 -0.667 35.348 1.00 94.00 653 ALA A C 1
ATOM 5019 O O . ALA A 1 653 ? -7.992 0.018 34.425 1.00 94.00 653 ALA A O 1
ATOM 5020 N N . ASN A 1 654 ? -7.808 -1.776 35.758 1.00 95.12 654 ASN A N 1
ATOM 5021 C CA . ASN A 1 654 ? -6.545 -2.255 35.206 1.00 95.12 654 ASN A CA 1
ATOM 5022 C C . ASN A 1 654 ? -6.772 -3.428 34.248 1.00 95.12 654 ASN A C 1
ATOM 5024 O O . ASN A 1 654 ? -7.724 -4.188 34.406 1.00 95.12 654 ASN A O 1
ATOM 5028 N N . ALA A 1 655 ? -5.843 -3.599 33.307 1.00 95.44 655 ALA A N 1
ATOM 5029 C CA . ALA A 1 655 ? -5.785 -4.760 32.428 1.00 95.44 655 ALA A CA 1
ATOM 5030 C C . ALA A 1 655 ? -4.335 -5.249 32.275 1.00 95.44 655 ALA A C 1
ATOM 5032 O O . ALA A 1 655 ? -3.455 -4.501 31.838 1.00 95.44 655 ALA A O 1
ATOM 5033 N N . ALA A 1 656 ? -4.086 -6.509 32.629 1.00 97.00 656 ALA A N 1
ATOM 5034 C CA . ALA A 1 656 ? -2.777 -7.156 32.613 1.00 97.00 656 ALA A CA 1
ATOM 5035 C C . ALA A 1 656 ? -2.398 -7.662 31.205 1.00 97.00 656 ALA A C 1
ATOM 5037 O O . ALA A 1 656 ? -2.283 -8.865 30.968 1.00 97.00 656 ALA A O 1
ATOM 5038 N N . LEU A 1 657 ? -2.198 -6.745 30.248 1.00 97.56 657 LEU A N 1
ATOM 5039 C CA . LEU A 1 657 ? -1.935 -7.083 28.837 1.00 97.56 657 LEU A CA 1
ATOM 5040 C C . LEU A 1 657 ? -0.731 -8.022 28.651 1.00 97.56 657 LEU A C 1
ATOM 5042 O O . LEU A 1 657 ? -0.822 -8.995 27.903 1.00 97.56 657 LEU A O 1
ATOM 5046 N N . GLY A 1 658 ? 0.393 -7.752 29.325 1.00 96.81 658 GLY A N 1
ATOM 5047 C CA . GLY A 1 658 ? 1.592 -8.591 29.217 1.00 96.81 658 GLY A CA 1
ATOM 5048 C C . GLY A 1 658 ? 1.344 -10.028 29.683 1.00 96.81 658 GLY A C 1
ATOM 5049 O O . GLY A 1 658 ? 1.761 -10.979 29.021 1.00 96.81 658 GLY A O 1
ATOM 5050 N N . ALA A 1 659 ? 0.579 -10.196 30.765 1.00 96.75 659 ALA A N 1
ATOM 5051 C CA . ALA A 1 659 ? 0.158 -11.504 31.258 1.00 96.75 659 ALA A CA 1
ATOM 5052 C C . ALA A 1 659 ? -0.822 -12.197 30.296 1.00 96.75 659 ALA A C 1
ATOM 5054 O O . ALA A 1 659 ? -0.713 -13.399 30.072 1.00 96.75 659 ALA A O 1
ATOM 5055 N N . ALA A 1 660 ? -1.731 -11.450 29.659 1.00 97.56 660 ALA A N 1
ATOM 5056 C CA . ALA A 1 660 ? -2.659 -11.994 28.666 1.00 97.56 660 ALA A CA 1
ATOM 5057 C C . ALA A 1 660 ? -1.938 -12.504 27.406 1.00 97.56 660 ALA A C 1
ATOM 5059 O O . ALA A 1 660 ? -2.283 -13.564 26.881 1.00 97.56 660 ALA A O 1
ATOM 5060 N N . ILE A 1 661 ? -0.898 -11.798 26.947 1.00 97.50 661 ILE A N 1
ATOM 5061 C CA . ILE A 1 661 ? -0.046 -12.270 25.846 1.00 97.50 661 ILE A CA 1
ATOM 5062 C C . ILE A 1 661 ? 0.714 -13.534 26.269 1.00 97.50 661 ILE A C 1
ATOM 5064 O O . ILE A 1 661 ? 0.721 -14.499 25.509 1.00 97.50 661 ILE A O 1
ATOM 5068 N N . ARG A 1 662 ? 1.286 -13.580 27.483 1.00 95.56 662 ARG A N 1
ATOM 5069 C CA . ARG A 1 662 ? 1.939 -14.792 28.021 1.00 95.56 662 ARG A CA 1
ATOM 5070 C C . ARG A 1 662 ? 0.981 -15.976 28.131 1.00 95.56 662 ARG A C 1
ATOM 5072 O O . ARG A 1 662 ? 1.351 -17.081 27.757 1.00 95.56 662 ARG A O 1
ATOM 5079 N N . ALA A 1 663 ? -0.255 -15.754 28.575 1.00 95.25 663 ALA A N 1
ATOM 5080 C CA . ALA A 1 663 ? -1.294 -16.783 28.620 1.00 95.25 663 ALA A CA 1
ATOM 5081 C C . ALA A 1 663 ? -1.612 -17.333 27.219 1.00 95.25 663 ALA A C 1
ATOM 5083 O O . ALA A 1 663 ? -1.724 -18.545 27.034 1.00 95.25 663 ALA A O 1
ATOM 5084 N N . GLY A 1 664 ? -1.731 -16.446 26.225 1.00 95.38 664 GLY A N 1
ATOM 5085 C CA . GLY A 1 664 ? -1.940 -16.832 24.830 1.00 95.38 664 GLY A CA 1
ATOM 5086 C C . GLY A 1 664 ? -0.745 -17.576 24.229 1.00 95.38 664 GLY A C 1
ATOM 5087 O O . GLY A 1 664 ? -0.943 -18.568 23.531 1.00 95.38 664 GLY A O 1
ATOM 5088 N N . LEU A 1 665 ? 0.479 -17.136 24.538 1.00 93.94 665 LEU A N 1
ATOM 5089 C CA . LEU A 1 665 ? 1.714 -17.819 24.159 1.00 93.94 665 LEU A CA 1
ATOM 5090 C C . LEU A 1 665 ? 1.749 -19.225 24.754 1.00 93.94 665 LEU A C 1
ATOM 5092 O O . LEU A 1 665 ? 1.832 -20.180 23.992 1.00 93.94 665 LEU A O 1
ATOM 5096 N N . ALA A 1 666 ? 1.577 -19.350 26.073 1.00 92.00 666 ALA A N 1
ATOM 5097 C CA . ALA A 1 666 ? 1.548 -20.629 26.775 1.00 92.00 666 ALA A CA 1
ATOM 5098 C C . ALA A 1 666 ? 0.525 -21.591 26.154 1.00 92.00 666 ALA A C 1
ATOM 5100 O O . ALA A 1 666 ? 0.828 -22.755 25.912 1.00 92.00 666 ALA A O 1
ATOM 5101 N N . ALA A 1 667 ? -0.677 -21.101 25.822 1.00 91.94 667 ALA A N 1
ATOM 5102 C CA . ALA A 1 667 ? -1.720 -21.905 25.181 1.00 91.94 667 ALA A CA 1
ATOM 5103 C C . ALA A 1 667 ? -1.305 -22.448 23.797 1.00 91.94 667 ALA A C 1
ATOM 5105 O O . ALA A 1 667 ? -1.784 -23.502 23.372 1.00 91.94 667 ALA A O 1
ATOM 5106 N N . LEU A 1 668 ? -0.438 -21.732 23.079 1.00 92.56 668 LEU A N 1
ATOM 5107 C CA . LEU A 1 668 ? -0.020 -22.044 21.711 1.00 92.56 668 LEU A CA 1
ATOM 5108 C C . LEU A 1 668 ? 1.379 -22.670 21.618 1.00 92.56 668 LEU A C 1
ATOM 5110 O O . LEU A 1 668 ? 1.777 -23.084 20.523 1.00 92.56 668 LEU A O 1
ATOM 5114 N N . THR A 1 669 ? 2.108 -22.779 22.727 1.00 88.50 669 THR A N 1
ATOM 5115 C CA . THR A 1 669 ? 3.445 -23.378 22.795 1.00 88.50 669 THR A CA 1
ATOM 5116 C C . THR A 1 669 ? 3.473 -24.770 22.167 1.00 88.50 669 THR A C 1
ATOM 5118 O O . THR A 1 669 ? 2.584 -25.601 22.366 1.00 88.50 669 THR A O 1
ATOM 5121 N N . GLY A 1 670 ? 4.474 -25.017 21.317 1.00 85.31 670 GLY A N 1
ATOM 5122 C CA . GLY A 1 670 ? 4.618 -26.265 20.558 1.00 85.31 670 GLY A CA 1
ATOM 5123 C C . GLY A 1 670 ? 3.618 -26.467 19.411 1.00 85.31 670 GLY A C 1
ATOM 5124 O O . GLY A 1 670 ? 3.746 -27.413 18.629 1.00 85.31 670 GLY A O 1
ATOM 5125 N N . ARG A 1 671 ? 2.636 -25.574 19.248 1.00 87.69 671 ARG A N 1
ATOM 5126 C CA . ARG A 1 671 ? 1.636 -25.613 18.163 1.00 87.69 671 ARG A CA 1
ATOM 5127 C C . ARG A 1 671 ? 1.772 -24.427 17.215 1.00 87.69 671 ARG A C 1
ATOM 5129 O O . ARG A 1 671 ? 1.616 -24.599 16.001 1.00 87.69 671 ARG A O 1
ATOM 5136 N N . GLY A 1 672 ? 2.222 -23.276 17.708 1.00 92.12 672 GLY A N 1
ATOM 5137 C CA . GLY A 1 672 ? 2.127 -22.004 16.993 1.00 92.12 672 GLY A CA 1
ATOM 5138 C C . GLY A 1 672 ? 0.667 -21.585 16.833 1.00 92.12 672 GLY A C 1
ATOM 5139 O O . GLY A 1 672 ? -0.254 -22.349 17.127 1.00 92.12 672 GLY A O 1
ATOM 5140 N N . GLY A 1 673 ? 0.435 -20.362 16.378 1.00 95.62 673 GLY A N 1
ATOM 5141 C CA . GLY A 1 673 ? -0.920 -19.832 16.375 1.00 95.62 673 GLY A CA 1
ATOM 5142 C C . GLY A 1 673 ? -0.993 -18.339 16.148 1.00 95.62 673 GLY A C 1
ATOM 5143 O O . GLY A 1 673 ? -0.022 -17.696 15.747 1.00 95.62 673 GLY A O 1
ATOM 5144 N N . GLN A 1 674 ? -2.154 -17.781 16.462 1.00 97.88 674 GLN A N 1
ATOM 5145 C CA . GLN A 1 674 ? -2.333 -16.343 16.516 1.00 97.88 674 GLN A CA 1
ATOM 5146 C C . GLN A 1 674 ? -3.110 -15.935 17.767 1.00 97.88 674 GLN A C 1
ATOM 5148 O O . GLN A 1 674 ? -4.177 -16.473 18.059 1.00 97.88 674 GLN A O 1
ATOM 5153 N N . VAL A 1 675 ? -2.586 -14.949 18.488 1.00 98.56 675 VAL A N 1
ATOM 5154 C CA . VAL A 1 675 ? -3.271 -14.276 19.590 1.00 98.56 675 VAL A CA 1
ATOM 5155 C C . VAL A 1 675 ? -3.888 -12.988 19.050 1.00 98.56 675 VAL A C 1
ATOM 5157 O O . VAL A 1 675 ? -3.205 -12.174 18.428 1.00 98.56 675 VAL A O 1
ATOM 5160 N N . VAL A 1 676 ? -5.186 -12.804 19.275 1.00 98.69 676 VAL A N 1
ATOM 5161 C CA . VAL A 1 676 ? -5.956 -11.624 18.874 1.00 98.69 676 VAL A CA 1
ATOM 5162 C C . VAL A 1 676 ? -6.487 -10.953 20.134 1.00 98.69 676 VAL A C 1
ATOM 5164 O O . VAL A 1 676 ? -7.386 -11.472 20.796 1.00 98.69 676 VAL A O 1
ATOM 5167 N N . LEU A 1 677 ? -5.913 -9.803 20.471 1.00 98.62 677 LEU A N 1
ATOM 5168 C CA . LEU A 1 677 ? -6.209 -9.058 21.693 1.00 98.62 677 LEU A CA 1
ATOM 5169 C C . LEU A 1 677 ? -7.138 -7.886 21.408 1.00 98.62 677 LEU A C 1
ATOM 5171 O O . LEU A 1 677 ? -6.987 -7.196 20.402 1.00 98.62 677 LEU A O 1
ATOM 5175 N N . PHE A 1 678 ? -8.046 -7.621 22.336 1.00 98.56 678 PHE A N 1
ATOM 5176 C CA . PHE A 1 678 ? -8.877 -6.425 22.361 1.00 98.56 678 PHE A CA 1
ATOM 5177 C C . PHE A 1 678 ? -8.553 -5.673 23.646 1.00 98.56 678 PHE A C 1
ATOM 5179 O O . PHE A 1 678 ? -8.978 -6.100 24.712 1.00 98.56 678 PHE A O 1
ATOM 5186 N N . GLN A 1 679 ? -7.785 -4.587 23.536 1.00 97.56 679 GLN A N 1
ATOM 5187 C CA . GLN A 1 679 ? -7.267 -3.804 24.659 1.00 97.56 679 GLN A CA 1
ATOM 5188 C C . GLN A 1 679 ? -7.902 -2.405 24.696 1.00 97.56 679 GLN A C 1
ATOM 5190 O O . GLN A 1 679 ? -7.897 -1.688 23.692 1.00 97.56 679 GLN A O 1
ATOM 5195 N N . GLY A 1 680 ? -8.421 -1.998 25.856 1.00 95.38 680 GLY A N 1
ATOM 5196 C CA . GLY A 1 680 ? -9.057 -0.695 26.073 1.00 95.38 680 GLY A CA 1
ATOM 5197 C C . GLY A 1 680 ? -8.256 0.274 26.951 1.00 95.38 680 GLY A C 1
ATOM 5198 O O . GLY A 1 680 ? -8.427 1.488 26.819 1.00 95.38 680 GLY A O 1
ATOM 5199 N N . VAL A 1 681 ? -7.372 -0.221 27.823 1.00 94.81 681 VAL A N 1
ATOM 5200 C CA . VAL A 1 681 ? -6.628 0.617 28.790 1.00 94.81 681 VAL A CA 1
ATOM 5201 C C . VAL A 1 681 ? -5.110 0.473 28.685 1.00 94.81 681 VAL A C 1
ATOM 5203 O O . VAL A 1 681 ? -4.597 -0.456 28.073 1.00 94.81 681 VAL A O 1
ATOM 5206 N N . MET A 1 682 ? -4.364 1.403 29.279 1.00 94.88 682 MET A N 1
ATOM 5207 C CA . MET A 1 682 ? -2.908 1.285 29.408 1.00 94.88 682 MET A CA 1
ATOM 5208 C C . MET A 1 682 ? -2.560 0.156 30.396 1.00 94.88 682 MET A C 1
ATOM 5210 O O . MET A 1 682 ? -3.144 0.123 31.482 1.00 94.88 682 MET A O 1
ATOM 5214 N N . PRO A 1 683 ? -1.635 -0.764 30.068 1.00 95.31 683 PRO A N 1
ATOM 5215 C CA . PRO A 1 683 ? -1.260 -1.844 30.976 1.00 95.31 683 PRO A CA 1
ATOM 5216 C C . PRO A 1 683 ? -0.348 -1.331 32.096 1.00 95.31 683 PRO A C 1
ATOM 5218 O O . PRO A 1 683 ? 0.858 -1.180 31.921 1.00 95.31 683 PRO A O 1
ATOM 5221 N N . LEU A 1 684 ? -0.941 -1.055 33.259 1.00 95.31 684 LEU A N 1
ATOM 5222 C CA . LEU A 1 684 ? -0.240 -0.532 34.442 1.00 95.31 684 LEU A CA 1
ATOM 5223 C C . LEU A 1 684 ? 0.285 -1.624 35.386 1.00 95.31 684 LEU A C 1
ATOM 5225 O O . LEU A 1 684 ? 0.934 -1.308 36.379 1.00 95.31 684 LEU A O 1
ATOM 5229 N N . ILE A 1 685 ? -0.035 -2.892 35.125 1.00 95.56 685 ILE A N 1
ATOM 5230 C CA . ILE A 1 685 ? 0.303 -4.022 35.996 1.00 95.56 685 ILE A CA 1
ATOM 5231 C C . ILE A 1 685 ? 0.801 -5.221 35.186 1.00 95.56 685 ILE A C 1
ATOM 5233 O O . ILE A 1 685 ? 0.516 -5.338 33.990 1.00 95.56 685 ILE A O 1
ATOM 5237 N N . GLY A 1 686 ? 1.488 -6.131 35.872 1.00 94.44 686 GLY A N 1
ATOM 5238 C CA . GLY A 1 686 ? 2.037 -7.351 35.296 1.00 94.44 686 GLY A CA 1
ATOM 5239 C C . GLY A 1 686 ? 3.288 -7.111 34.442 1.00 94.44 686 GLY A C 1
ATOM 5240 O O . GLY A 1 686 ? 3.901 -6.041 34.488 1.00 94.44 686 GLY A O 1
ATOM 5241 N N . PRO A 1 687 ? 3.688 -8.107 33.641 1.00 92.56 687 PRO A N 1
ATOM 5242 C CA . PRO A 1 687 ? 4.903 -8.046 32.841 1.00 92.56 687 PRO A CA 1
ATOM 5243 C C . PRO A 1 687 ? 4.888 -6.896 31.834 1.00 92.56 687 PRO A C 1
ATOM 5245 O O . PRO A 1 687 ? 3.974 -6.791 31.017 1.00 92.56 687 PRO A O 1
ATOM 5248 N N . GLY A 1 688 ? 5.916 -6.048 31.875 1.00 93.31 688 GLY A N 1
ATOM 5249 C CA . GLY A 1 688 ? 5.991 -4.858 31.028 1.00 93.31 688 GLY A CA 1
ATOM 5250 C C . GLY A 1 688 ? 5.094 -3.701 31.481 1.00 93.31 688 GLY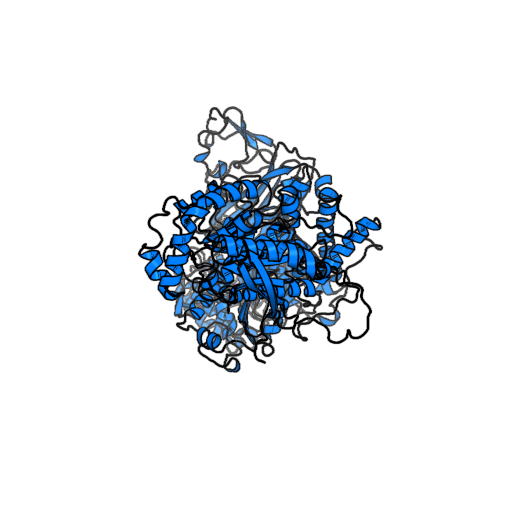 A C 1
ATOM 5251 O O . GLY A 1 688 ? 4.832 -2.808 30.676 1.00 93.31 688 GLY A O 1
ATOM 5252 N N . ALA A 1 689 ? 4.620 -3.710 32.736 1.00 95.25 689 ALA A N 1
ATOM 5253 C CA . ALA A 1 689 ? 3.825 -2.637 33.329 1.00 95.25 689 ALA A CA 1
ATOM 5254 C C . ALA A 1 689 ? 4.411 -1.247 33.041 1.00 95.25 689 ALA A C 1
ATOM 5256 O O . ALA A 1 689 ? 5.566 -0.943 33.352 1.00 95.25 689 ALA A O 1
ATOM 5257 N N . LEU A 1 690 ? 3.579 -0.382 32.472 1.00 93.12 690 LEU A N 1
ATOM 5258 C CA . LEU A 1 690 ? 3.971 0.951 32.045 1.00 93.12 690 LEU A CA 1
ATOM 5259 C C . LEU A 1 690 ? 3.688 1.966 33.154 1.00 93.12 690 LEU A C 1
ATOM 5261 O O . LEU A 1 690 ? 2.607 1.976 33.743 1.00 93.12 690 LEU A O 1
ATOM 5265 N N . HIS A 1 691 ? 4.656 2.840 33.433 1.00 86.81 691 HIS A N 1
ATOM 5266 C CA . HIS A 1 691 ? 4.596 3.760 34.568 1.00 86.81 691 HIS A CA 1
ATOM 5267 C C . HIS A 1 691 ? 4.867 5.200 34.138 1.00 86.81 691 HIS A C 1
ATOM 5269 O O . HIS A 1 691 ? 5.921 5.513 33.596 1.00 86.81 691 HIS A O 1
ATOM 5275 N N . GLY A 1 692 ? 3.948 6.102 34.490 1.00 69.62 692 GLY A N 1
ATOM 5276 C CA . GLY A 1 692 ? 4.076 7.529 34.201 1.00 69.62 692 GLY A CA 1
ATOM 5277 C C . GLY A 1 692 ? 3.762 7.865 32.742 1.00 69.62 692 GLY A C 1
ATOM 5278 O O . GLY A 1 692 ? 4.248 7.237 31.809 1.00 69.62 692 GLY A O 1
ATOM 5279 N N . GLN A 1 693 ? 2.935 8.887 32.531 1.00 69.38 693 GLN A N 1
ATOM 5280 C CA . GLN A 1 693 ? 2.749 9.446 31.195 1.00 69.38 693 GLN A CA 1
ATOM 5281 C C . GLN A 1 693 ? 3.908 10.391 30.894 1.00 69.38 693 GLN A C 1
ATOM 5283 O O . GLN A 1 693 ? 4.212 11.285 31.689 1.00 69.38 693 GLN A O 1
ATOM 5288 N N . HIS A 1 694 ? 4.551 10.207 29.742 1.00 73.94 694 HIS A N 1
ATOM 5289 C CA . HIS A 1 694 ? 5.508 11.183 29.246 1.00 73.94 694 HIS A CA 1
ATOM 5290 C C . HIS A 1 694 ? 4.817 12.542 29.096 1.00 73.94 694 HIS A C 1
ATOM 5292 O O . HIS A 1 694 ? 3.741 12.635 28.504 1.00 73.94 694 HIS A O 1
ATOM 5298 N N . ASN A 1 695 ? 5.452 13.612 29.580 1.00 81.06 695 ASN A N 1
ATOM 5299 C CA . ASN A 1 695 ? 5.045 14.957 29.188 1.00 81.06 695 ASN A CA 1
ATOM 5300 C C . ASN A 1 695 ? 5.542 15.204 27.756 1.00 81.06 695 ASN A C 1
ATOM 5302 O O . ASN A 1 695 ? 6.612 15.774 27.553 1.00 81.06 695 ASN A O 1
ATOM 5306 N N . GLU A 1 696 ? 4.806 14.692 26.763 1.00 84.88 696 GLU A N 1
ATOM 5307 C CA . GLU A 1 696 ? 5.210 14.709 25.349 1.00 84.88 696 GLU A CA 1
ATOM 5308 C C . GLU A 1 696 ? 5.667 16.097 24.848 1.00 84.88 696 GLU A C 1
ATOM 5310 O O . GLU A 1 696 ? 6.703 16.156 24.179 1.00 84.88 696 GLU A O 1
ATOM 5315 N N . PRO A 1 697 ? 4.991 17.221 25.194 1.00 84.56 697 PRO A N 1
ATOM 5316 C CA . PRO A 1 697 ? 5.421 18.564 24.796 1.00 84.56 697 PRO A CA 1
ATOM 5317 C C . PRO A 1 697 ? 6.862 18.921 25.176 1.00 84.56 697 PRO A C 1
ATOM 5319 O O . PRO A 1 697 ? 7.506 19.658 24.434 1.00 84.56 697 PRO A O 1
ATOM 5322 N N . ASP A 1 698 ? 7.380 18.387 26.286 1.00 85.94 698 ASP A N 1
ATOM 5323 C CA . ASP A 1 698 ? 8.747 18.658 26.752 1.00 85.94 698 ASP A CA 1
ATOM 5324 C C . ASP A 1 698 ? 9.804 17.843 25.985 1.00 85.94 698 ASP A C 1
ATOM 5326 O O . ASP A 1 698 ? 11.001 18.134 26.065 1.00 85.94 698 ASP A O 1
ATOM 5330 N N . LEU A 1 699 ? 9.382 16.790 25.279 1.00 87.62 699 LEU A N 1
ATOM 5331 C CA . LEU A 1 699 ? 10.266 15.841 24.604 1.00 87.62 699 LEU A CA 1
ATOM 5332 C C . LEU A 1 699 ? 10.365 16.085 23.097 1.00 87.62 699 LEU A C 1
ATOM 5334 O O . LEU A 1 699 ? 11.421 15.796 22.529 1.00 87.62 699 LEU A O 1
ATOM 5338 N N . PHE A 1 700 ? 9.319 16.607 22.451 1.00 86.44 700 PHE A N 1
ATOM 5339 C CA . PHE A 1 700 ? 9.320 16.862 21.006 1.00 86.44 700 PHE A CA 1
ATOM 5340 C C . PHE A 1 700 ? 10.482 17.764 20.562 1.00 86.44 700 PHE A C 1
ATOM 5342 O O . PHE A 1 700 ? 10.848 18.716 21.248 1.00 86.44 700 PHE A O 1
ATOM 5349 N N . ASP A 1 701 ? 11.075 17.451 19.406 1.00 80.44 701 ASP A N 1
ATOM 5350 C CA . ASP A 1 701 ? 12.219 18.153 18.806 1.00 80.44 701 ASP A CA 1
ATOM 5351 C C . ASP A 1 701 ? 13.503 18.171 19.668 1.00 80.44 701 ASP A C 1
ATOM 5353 O O . ASP A 1 701 ? 14.496 18.837 19.332 1.00 80.44 701 ASP A O 1
ATOM 5357 N N . THR A 1 702 ? 13.547 17.376 20.742 1.00 87.00 702 THR A N 1
ATOM 5358 C CA . THR A 1 702 ? 14.741 17.150 21.569 1.00 87.00 702 THR A CA 1
ATOM 5359 C C . THR A 1 702 ? 15.410 15.813 21.238 1.00 87.00 702 THR A C 1
ATOM 5361 O O . THR A 1 702 ? 14.803 14.911 20.665 1.00 87.00 702 THR A O 1
ATOM 5364 N N . ASP A 1 703 ? 16.661 15.618 21.664 1.00 86.44 703 ASP A N 1
ATOM 5365 C CA . ASP A 1 703 ? 17.343 14.318 21.521 1.00 86.44 703 ASP A CA 1
ATOM 5366 C C . ASP A 1 703 ? 16.703 13.198 22.364 1.00 86.44 703 ASP A C 1
ATOM 5368 O O . ASP A 1 703 ? 17.019 12.019 22.177 1.00 86.44 703 ASP A O 1
ATOM 5372 N N . LYS A 1 704 ? 15.816 13.554 23.305 1.00 89.81 704 LYS A N 1
ATOM 5373 C CA . LYS A 1 704 ? 15.070 12.610 24.143 1.00 89.81 704 LYS A CA 1
ATOM 5374 C C . LYS A 1 704 ? 13.756 12.158 23.505 1.00 89.81 704 LYS A C 1
ATOM 5376 O O . LYS A 1 704 ? 13.197 11.177 23.987 1.00 89.81 704 LYS A O 1
ATOM 5381 N N . GLU A 1 705 ? 13.305 12.787 22.415 1.00 90.56 705 GLU A N 1
ATOM 5382 C CA . GLU A 1 705 ? 12.077 12.401 21.697 1.00 90.56 705 GLU A CA 1
ATOM 5383 C C . GLU A 1 705 ? 12.075 10.914 21.320 1.00 90.56 705 GLU A C 1
ATOM 5385 O O . GLU A 1 705 ? 11.049 10.255 21.419 1.00 90.56 705 GLU A O 1
ATOM 5390 N N . LYS A 1 706 ? 13.247 10.356 20.990 1.00 91.00 706 LYS A N 1
ATOM 5391 C CA . LYS A 1 706 ? 13.426 8.936 20.648 1.00 91.00 706 LYS A CA 1
ATOM 5392 C C . LYS A 1 706 ? 12.888 7.952 21.694 1.00 91.00 706 LYS A C 1
ATOM 5394 O O . LYS A 1 706 ? 12.522 6.842 21.332 1.00 91.00 706 LYS A O 1
ATOM 5399 N N . SER A 1 707 ? 12.830 8.356 22.968 1.00 91.38 707 SER A N 1
ATOM 5400 C CA . SER A 1 707 ? 12.279 7.523 24.045 1.00 91.38 707 SER A CA 1
ATOM 5401 C C . SER A 1 707 ? 10.775 7.277 23.903 1.00 91.38 707 SER A C 1
ATOM 5403 O O . SER A 1 707 ? 10.309 6.239 24.341 1.00 91.38 707 SER A O 1
ATOM 5405 N N . LEU A 1 708 ? 10.040 8.162 23.215 1.00 91.06 708 LEU A N 1
ATOM 5406 C CA . LEU A 1 708 ? 8.614 7.982 22.906 1.00 91.06 708 LEU A CA 1
ATOM 5407 C C . LEU A 1 708 ? 8.352 6.870 21.877 1.00 91.06 708 LEU A C 1
ATOM 5409 O O . LEU A 1 708 ? 7.205 6.487 21.660 1.00 91.06 708 LEU A O 1
ATOM 5413 N N . TYR A 1 709 ? 9.399 6.399 21.197 1.00 91.62 709 TYR A N 1
ATOM 5414 C CA . TYR A 1 709 ? 9.333 5.364 20.160 1.00 91.62 709 TYR A CA 1
ATOM 5415 C C . TYR A 1 709 ? 10.101 4.098 20.564 1.00 91.62 709 TYR A C 1
ATOM 5417 O O . TYR A 1 709 ? 10.397 3.250 19.722 1.00 91.62 709 TYR A O 1
ATOM 5425 N N . GLN A 1 710 ? 10.504 4.006 21.833 1.00 92.69 710 GLN A N 1
ATOM 5426 C CA . GLN A 1 710 ? 11.179 2.850 22.407 1.00 92.69 710 GLN A CA 1
ATOM 5427 C C . GLN A 1 710 ? 10.279 2.233 23.478 1.00 92.69 710 GLN A C 1
ATOM 5429 O O . GLN A 1 710 ? 9.632 2.977 24.214 1.00 92.69 710 GLN A O 1
ATOM 5434 N N . PRO A 1 711 ? 10.266 0.898 23.612 1.00 93.94 711 PRO A N 1
ATOM 5435 C CA . PRO A 1 711 ? 9.547 0.271 24.704 1.00 93.94 711 PRO A CA 1
ATOM 5436 C C . PRO A 1 711 ? 10.156 0.665 26.050 1.00 93.94 711 PRO A C 1
ATOM 5438 O O . PRO A 1 711 ? 11.377 0.628 26.218 1.00 93.94 711 PRO A O 1
ATOM 5441 N N . GLN A 1 712 ? 9.302 1.026 27.010 1.00 91.88 712 GLN A N 1
ATOM 5442 C CA . GLN A 1 712 ? 9.738 1.424 28.354 1.00 91.88 712 GLN A CA 1
ATOM 5443 C C . GLN A 1 712 ? 10.350 0.259 29.145 1.00 91.88 712 GLN A C 1
ATOM 5445 O O . GLN A 1 712 ? 11.243 0.472 29.964 1.00 91.88 712 GLN A O 1
ATOM 5450 N N . ASP A 1 713 ? 9.882 -0.965 28.887 1.00 94.00 713 ASP A N 1
ATOM 5451 C CA . ASP A 1 713 ? 10.311 -2.185 29.569 1.00 94.00 713 ASP A CA 1
ATOM 5452 C C . ASP A 1 713 ? 10.805 -3.234 28.559 1.00 94.00 713 ASP A C 1
ATOM 5454 O O . ASP A 1 713 ? 10.213 -3.438 27.495 1.00 94.00 713 ASP A O 1
ATOM 5458 N N . THR A 1 714 ? 11.889 -3.929 28.905 1.00 93.75 714 THR A N 1
ATOM 5459 C CA . THR A 1 714 ? 12.479 -5.010 28.103 1.00 93.75 714 THR A CA 1
ATOM 5460 C C . THR A 1 714 ? 11.603 -6.260 28.001 1.00 93.75 714 THR A C 1
ATOM 5462 O O . THR A 1 714 ? 11.832 -7.083 27.118 1.00 93.75 714 THR A O 1
ATOM 5465 N N . ALA A 1 715 ? 10.588 -6.405 28.855 1.00 93.56 715 ALA A N 1
ATOM 5466 C CA . ALA A 1 715 ? 9.630 -7.502 28.790 1.00 93.56 715 ALA A CA 1
ATOM 5467 C C . ALA A 1 715 ? 8.847 -7.518 27.465 1.00 93.56 715 ALA A C 1
ATOM 5469 O O . ALA A 1 715 ? 8.524 -8.595 26.973 1.00 93.56 715 ALA A O 1
ATOM 5470 N N . TRP A 1 716 ? 8.579 -6.354 26.855 1.00 96.00 716 TRP A N 1
ATOM 5471 C CA . TRP A 1 716 ? 7.869 -6.264 25.572 1.00 96.00 716 TRP A CA 1
ATOM 5472 C C . TRP A 1 716 ? 8.639 -6.907 24.410 1.00 96.00 716 TRP A C 1
ATOM 5474 O O . TRP A 1 716 ? 8.082 -7.804 23.774 1.00 96.00 716 TRP A O 1
ATOM 5484 N N . PRO A 1 717 ? 9.899 -6.518 24.116 1.00 95.31 717 PRO A N 1
ATOM 5485 C CA . PRO A 1 717 ? 10.675 -7.196 23.085 1.00 95.31 717 PRO A CA 1
ATOM 5486 C C . PRO A 1 717 ? 10.926 -8.669 23.425 1.00 95.31 717 PRO A C 1
ATOM 5488 O O . PRO A 1 717 ? 10.736 -9.498 22.547 1.00 95.31 717 PRO A O 1
ATOM 5491 N N . GLN A 1 718 ? 11.237 -9.024 24.679 1.00 93.38 718 GLN A N 1
ATOM 5492 C CA . GLN A 1 718 ? 11.434 -10.432 25.076 1.00 93.38 718 GLN A CA 1
ATOM 5493 C C . GLN A 1 718 ? 10.206 -11.299 24.772 1.00 93.38 718 GLN A C 1
ATOM 5495 O O . GLN A 1 718 ? 10.316 -12.342 24.135 1.00 93.38 718 GLN A O 1
ATOM 5500 N N . LEU A 1 719 ? 9.016 -10.831 25.154 1.00 93.94 719 LEU A N 1
ATOM 5501 C CA . LEU A 1 719 ? 7.770 -11.543 24.888 1.00 93.94 719 LEU A CA 1
ATOM 5502 C C . LEU A 1 719 ? 7.483 -11.671 23.388 1.00 93.94 719 LEU A C 1
ATOM 5504 O O . LEU A 1 719 ? 6.949 -12.682 22.933 1.00 93.94 719 LEU A O 1
ATOM 5508 N N . ALA A 1 720 ? 7.842 -10.650 22.610 1.00 95.44 720 ALA A N 1
ATOM 5509 C CA . ALA A 1 720 ? 7.692 -10.669 21.165 1.00 95.44 720 ALA A CA 1
ATOM 5510 C C . ALA A 1 720 ? 8.631 -11.678 20.488 1.00 95.44 720 ALA A C 1
ATOM 5512 O O . ALA A 1 720 ? 8.216 -12.362 19.552 1.00 95.44 720 ALA A O 1
ATOM 5513 N N . GLU A 1 721 ? 9.874 -11.775 20.966 1.00 93.62 721 GLU A N 1
ATOM 5514 C CA . GLU A 1 721 ? 10.860 -12.757 20.512 1.00 93.62 721 GLU A CA 1
ATOM 5515 C C . GLU A 1 721 ? 10.373 -14.182 20.798 1.00 93.62 721 GLU A C 1
ATOM 5517 O O . GLU A 1 721 ? 10.292 -14.989 19.873 1.00 93.62 721 GLU A O 1
ATOM 5522 N N . GLU A 1 722 ? 9.932 -14.460 22.028 1.00 92.06 722 GLU A N 1
ATOM 5523 C CA . GLU A 1 722 ? 9.394 -15.773 22.413 1.00 92.06 722 GLU A CA 1
ATOM 5524 C C . GLU A 1 722 ? 8.177 -16.173 21.566 1.00 92.06 722 GLU A C 1
ATOM 5526 O O . GLU A 1 722 ? 8.093 -17.298 21.070 1.00 92.06 722 GLU A O 1
ATOM 5531 N N . CYS A 1 723 ? 7.251 -15.237 21.328 1.00 94.69 723 CYS A N 1
ATOM 5532 C CA . CYS A 1 723 ? 6.113 -15.477 20.443 1.00 94.69 723 CYS A CA 1
ATOM 5533 C C . CYS A 1 723 ? 6.567 -15.799 19.012 1.00 94.69 723 CYS A C 1
ATOM 5535 O O . CYS A 1 723 ? 6.075 -16.752 18.405 1.00 94.69 723 CYS A O 1
ATOM 5537 N N . ALA A 1 724 ? 7.510 -15.034 18.457 1.00 94.06 724 ALA A N 1
ATOM 5538 C CA . ALA A 1 724 ? 7.989 -15.252 17.097 1.00 94.06 724 ALA A CA 1
ATOM 5539 C C . ALA A 1 724 ? 8.709 -16.605 16.939 1.00 94.06 724 ALA A C 1
ATOM 5541 O O . ALA A 1 724 ? 8.500 -17.279 15.928 1.00 94.06 724 ALA A O 1
ATOM 5542 N N . GLU A 1 725 ? 9.502 -17.027 17.929 1.00 90.31 725 GLU A N 1
ATOM 5543 C CA . GLU A 1 725 ? 10.206 -18.319 17.936 1.00 90.31 725 GLU A CA 1
ATOM 5544 C C . GLU A 1 725 ? 9.252 -19.520 18.024 1.00 90.31 725 GLU A C 1
ATOM 5546 O O . GLU A 1 725 ? 9.448 -20.519 17.327 1.00 90.31 725 GLU A O 1
ATOM 5551 N N . GLU A 1 726 ? 8.171 -19.411 18.799 1.00 91.19 726 GLU A N 1
ATOM 5552 C CA . GLU A 1 726 ? 7.114 -20.433 18.859 1.00 91.19 726 GLU A CA 1
ATOM 5553 C C . GLU A 1 726 ? 6.232 -20.461 17.596 1.00 91.19 726 GLU A C 1
ATOM 5555 O O . GLU A 1 726 ? 5.454 -21.399 17.368 1.00 91.19 726 GLU A O 1
ATOM 5560 N N . GLY A 1 727 ? 6.359 -19.463 16.718 1.00 94.12 727 GLY A N 1
ATOM 5561 C CA . GLY A 1 727 ? 5.496 -19.297 15.553 1.00 94.12 727 GLY A CA 1
ATOM 5562 C C . GLY A 1 727 ? 4.100 -18.798 15.932 1.00 94.12 727 GLY A C 1
ATOM 5563 O O . GLY A 1 727 ? 3.106 -19.266 15.371 1.00 94.12 727 GLY A O 1
ATOM 5564 N N . VAL A 1 728 ? 4.032 -17.895 16.912 1.00 97.06 728 VAL A N 1
ATOM 5565 C CA . VAL A 1 728 ? 2.826 -17.230 17.409 1.00 97.06 728 VAL A CA 1
ATOM 5566 C C . VAL A 1 728 ? 2.811 -15.773 16.947 1.00 97.06 728 VAL A C 1
ATOM 5568 O O . VAL A 1 728 ? 3.680 -14.978 17.298 1.00 97.06 728 VAL A O 1
ATOM 5571 N N . GLY A 1 729 ? 1.815 -15.410 16.139 1.00 97.94 729 GLY A N 1
ATOM 5572 C CA . GLY A 1 729 ? 1.548 -14.018 15.769 1.00 97.94 729 GLY A CA 1
ATOM 5573 C C . GLY A 1 729 ? 0.693 -13.307 16.815 1.00 97.94 729 GLY A C 1
ATOM 5574 O O . GLY A 1 729 ? -0.240 -13.912 17.338 1.00 97.94 729 GLY A O 1
ATOM 5575 N N . VAL A 1 730 ? 0.942 -12.025 17.087 1.00 98.56 730 VAL A N 1
ATOM 5576 C CA . VAL A 1 730 ? 0.126 -11.234 18.025 1.00 98.56 730 VAL A CA 1
ATOM 5577 C C . VAL A 1 730 ? -0.486 -10.033 17.310 1.00 98.56 730 VAL A C 1
ATOM 5579 O O . VAL A 1 730 ? 0.228 -9.142 16.864 1.00 98.56 730 VAL A O 1
ATOM 5582 N N . SER A 1 731 ? -1.813 -9.980 17.226 1.00 98.44 731 SER A N 1
ATOM 5583 C CA . SER A 1 731 ? -2.552 -8.828 16.696 1.00 98.44 731 SER A CA 1
ATOM 5584 C C . SER A 1 731 ? -3.373 -8.159 17.795 1.00 98.44 731 SER A C 1
ATOM 5586 O O . SER A 1 731 ? -3.947 -8.846 18.638 1.00 98.44 731 SER A O 1
ATOM 5588 N N . MET A 1 732 ? -3.462 -6.827 17.788 1.00 98.44 732 MET A N 1
ATOM 5589 C CA . MET A 1 732 ? -4.152 -6.057 18.829 1.00 98.44 732 MET A CA 1
ATOM 5590 C C . MET A 1 732 ? -5.134 -5.047 18.234 1.00 98.44 732 MET A C 1
ATOM 5592 O O . MET A 1 732 ? -4.759 -4.189 17.436 1.00 98.44 732 MET A O 1
ATOM 5596 N N . PHE A 1 733 ? -6.384 -5.107 18.679 1.00 98.56 733 PHE A N 1
ATOM 5597 C CA . PHE A 1 733 ? -7.379 -4.057 18.518 1.00 98.56 733 PHE A CA 1
ATOM 5598 C C . PHE A 1 733 ? -7.323 -3.129 19.731 1.00 98.56 733 PHE A C 1
ATOM 5600 O O . PHE A 1 733 ? -7.517 -3.569 20.862 1.00 98.56 733 PHE A O 1
ATOM 5607 N N . LEU A 1 734 ? -7.054 -1.848 19.489 1.00 98.06 734 LEU A N 1
ATOM 5608 C CA . LEU A 1 734 ? -6.884 -0.821 20.513 1.00 98.06 734 LEU A CA 1
ATOM 5609 C C . LEU A 1 734 ? -8.100 0.111 20.502 1.00 98.06 734 LEU A C 1
ATOM 5611 O O . LEU A 1 734 ? -8.258 0.911 19.578 1.00 98.06 734 LEU A O 1
ATOM 5615 N N . GLY A 1 735 ? -8.961 -0.015 21.513 1.00 96.56 735 GLY A N 1
ATOM 5616 C CA . GLY A 1 735 ? -10.214 0.734 21.677 1.00 96.56 735 GLY A CA 1
ATOM 5617 C C . GLY A 1 735 ? -10.158 1.755 22.813 1.00 96.56 735 GLY A C 1
ATOM 5618 O O . GLY A 1 735 ? -11.096 1.871 23.598 1.00 96.56 735 GLY A O 1
ATOM 5619 N N . MET A 1 736 ? -9.031 2.449 22.958 1.00 93.25 736 MET A N 1
ATOM 5620 C CA . MET A 1 736 ? -8.712 3.257 24.134 1.00 93.25 736 MET A CA 1
ATOM 5621 C C . MET A 1 736 ? -9.276 4.683 24.091 1.00 93.25 736 MET A C 1
ATOM 5623 O O . MET A 1 736 ? -9.307 5.344 23.052 1.00 93.25 736 MET A O 1
ATOM 5627 N N . ASN A 1 737 ? -9.655 5.203 25.262 1.00 91.19 737 ASN A N 1
ATOM 5628 C CA . ASN A 1 737 ? -10.092 6.598 25.449 1.00 91.19 737 ASN A CA 1
ATOM 5629 C C . ASN A 1 737 ? -8.978 7.531 25.952 1.00 91.19 737 ASN A C 1
ATOM 5631 O O . ASN A 1 737 ? -9.134 8.753 25.940 1.00 91.19 737 ASN A O 1
ATOM 5635 N N . ARG A 1 738 ? -7.864 6.962 26.414 1.00 90.38 738 ARG A N 1
ATOM 5636 C CA . ARG A 1 738 ? -6.685 7.657 26.945 1.00 90.38 738 ARG A CA 1
ATOM 5637 C C . ARG A 1 738 ? -5.424 7.099 26.277 1.00 90.38 738 ARG A C 1
ATOM 5639 O O . ARG A 1 738 ? -5.519 6.031 25.673 1.00 90.38 738 ARG A O 1
ATOM 5646 N N . PRO A 1 739 ? -4.276 7.794 26.373 1.00 90.75 739 PRO A N 1
ATOM 5647 C CA . PRO A 1 739 ? -3.019 7.274 25.850 1.00 90.75 739 PRO A CA 1
ATOM 5648 C C . PRO A 1 739 ? -2.704 5.881 26.402 1.00 90.75 739 PRO A C 1
ATOM 5650 O O . PRO A 1 739 ? -2.922 5.635 27.591 1.00 90.75 739 PRO A O 1
ATOM 5653 N N . ILE A 1 740 ? -2.218 4.995 25.536 1.00 93.38 740 ILE A N 1
ATOM 5654 C CA . ILE A 1 740 ? -1.954 3.577 25.826 1.00 93.38 740 ILE A CA 1
ATOM 5655 C C . ILE A 1 740 ? -0.469 3.207 25.713 1.00 93.38 740 ILE A C 1
ATOM 5657 O O . ILE A 1 740 ? -0.081 2.128 26.151 1.00 93.38 740 ILE A O 1
ATOM 5661 N N . ASP A 1 741 ? 0.348 4.110 25.165 1.00 94.50 741 ASP A N 1
ATOM 5662 C CA . ASP A 1 741 ? 1.763 3.909 24.853 1.00 94.50 741 ASP A CA 1
ATOM 5663 C C . ASP A 1 741 ? 1.993 2.782 23.829 1.00 94.50 741 ASP A C 1
ATOM 5665 O O . ASP A 1 741 ? 2.563 1.719 24.092 1.00 94.50 741 ASP A O 1
ATOM 5669 N N . VAL A 1 742 ? 1.547 3.060 22.601 1.00 96.38 742 VAL A N 1
ATOM 5670 C CA . VAL A 1 742 ? 1.761 2.212 21.419 1.00 96.38 742 VAL A CA 1
ATOM 5671 C C . VAL A 1 742 ? 3.254 2.001 21.144 1.00 96.38 742 VAL A C 1
ATOM 5673 O O . VAL A 1 742 ? 3.605 0.964 20.587 1.00 96.38 742 VAL A O 1
ATOM 5676 N N . GLY A 1 743 ? 4.130 2.928 21.552 1.00 94.38 743 GLY A N 1
ATOM 5677 C CA . GLY A 1 743 ? 5.582 2.780 21.405 1.00 94.38 743 GLY A CA 1
ATOM 5678 C C . GLY A 1 743 ? 6.137 1.575 22.167 1.00 94.38 743 GLY A C 1
ATOM 5679 O O . GLY A 1 743 ? 7.048 0.907 21.678 1.00 94.38 743 GLY A O 1
ATOM 5680 N N . SER A 1 744 ? 5.536 1.240 23.313 1.00 95.69 744 SER A N 1
ATOM 5681 C CA . SER A 1 744 ? 5.876 0.039 24.078 1.00 95.69 744 SER A CA 1
ATOM 5682 C C . SER A 1 744 ? 5.157 -1.208 23.578 1.00 95.69 744 SER A C 1
ATOM 5684 O O . SER A 1 744 ? 5.796 -2.182 23.172 1.00 95.69 744 SER A O 1
ATOM 5686 N N . ILE A 1 745 ? 3.823 -1.189 23.572 1.00 96.75 745 ILE A N 1
ATOM 5687 C CA . ILE A 1 745 ? 3.038 -2.408 23.326 1.00 96.75 745 ILE A CA 1
ATOM 5688 C C . ILE A 1 745 ? 3.043 -2.827 21.846 1.00 96.75 745 ILE A C 1
ATOM 5690 O O . ILE A 1 745 ? 2.909 -4.009 21.524 1.00 96.75 745 ILE A O 1
ATOM 5694 N N . GLY A 1 746 ? 3.230 -1.873 20.926 1.00 96.81 746 GLY A N 1
ATOM 5695 C CA . GLY A 1 746 ? 3.169 -2.091 19.479 1.00 96.81 746 GLY A CA 1
ATOM 5696 C C . GLY A 1 746 ? 4.334 -2.902 18.907 1.00 96.81 746 GLY A C 1
ATOM 5697 O O . GLY A 1 746 ? 4.208 -3.514 17.837 1.00 96.81 746 GLY A O 1
ATOM 5698 N N . VAL A 1 747 ? 5.448 -2.975 19.641 1.00 96.62 747 VAL A N 1
ATOM 5699 C CA . VAL A 1 747 ? 6.618 -3.790 19.284 1.00 96.62 747 VAL A CA 1
ATOM 5700 C C . VAL A 1 747 ? 6.247 -5.269 19.194 1.00 96.62 747 VAL A C 1
ATOM 5702 O O . VAL A 1 747 ? 6.694 -5.938 18.264 1.00 96.62 747 VAL A O 1
ATOM 5705 N N . VAL A 1 748 ? 5.374 -5.767 20.080 1.00 98.00 748 VAL A N 1
ATOM 5706 C CA . VAL A 1 748 ? 4.972 -7.184 20.093 1.00 98.00 748 VAL A CA 1
ATOM 5707 C C . VAL A 1 748 ? 4.293 -7.581 18.787 1.00 98.00 748 VAL A C 1
ATOM 5709 O O . VAL A 1 748 ? 4.668 -8.574 18.163 1.00 98.00 748 VAL A O 1
ATOM 5712 N N . ALA A 1 749 ? 3.340 -6.771 18.323 1.00 97.56 749 ALA A N 1
ATOM 5713 C CA . ALA A 1 749 ? 2.669 -7.024 17.053 1.00 97.56 749 ALA A CA 1
ATOM 5714 C C . ALA A 1 749 ? 3.642 -6.939 15.867 1.00 97.56 749 ALA A C 1
ATOM 5716 O O . ALA A 1 749 ? 3.585 -7.755 14.952 1.00 97.56 749 ALA A O 1
ATOM 5717 N N . SER A 1 750 ? 4.580 -5.992 15.901 1.00 96.44 750 SER A N 1
ATOM 5718 C CA . SER A 1 750 ? 5.535 -5.790 14.805 1.00 96.44 750 SER A CA 1
ATOM 5719 C C . SER A 1 750 ? 6.555 -6.923 14.691 1.00 96.44 750 SER A C 1
ATOM 5721 O O . SER A 1 750 ? 6.767 -7.455 13.607 1.00 96.44 750 SER A O 1
ATOM 5723 N N . VAL A 1 751 ? 7.170 -7.336 15.796 1.00 96.94 751 VAL A N 1
ATOM 5724 C CA . VAL A 1 751 ? 8.200 -8.388 15.795 1.00 96.94 751 VAL A CA 1
ATOM 5725 C C . VAL A 1 751 ? 7.595 -9.757 15.465 1.00 96.94 751 VAL A C 1
ATOM 5727 O O . VAL A 1 751 ? 8.192 -10.537 14.729 1.00 96.94 751 VAL A O 1
ATOM 5730 N N . THR A 1 752 ? 6.369 -10.034 15.917 1.00 97.50 752 THR A N 1
ATOM 5731 C CA . THR A 1 752 ? 5.680 -11.306 15.629 1.00 97.50 752 THR A CA 1
ATOM 5732 C C . THR A 1 752 ? 5.037 -11.362 14.237 1.00 97.50 752 THR A C 1
ATOM 5734 O O . THR A 1 752 ? 4.515 -12.407 13.843 1.00 97.50 752 THR A O 1
ATOM 5737 N N . GLY A 1 753 ? 5.072 -10.267 13.469 1.00 96.31 753 GLY A N 1
ATOM 5738 C CA . GLY A 1 753 ? 4.420 -10.170 12.160 1.00 96.31 753 GLY A CA 1
ATOM 5739 C C . GLY A 1 753 ? 2.890 -10.051 12.224 1.00 96.31 753 GLY A C 1
ATOM 5740 O O . GLY A 1 753 ? 2.220 -10.232 11.210 1.00 96.31 753 GLY A O 1
ATOM 5741 N N . GLY A 1 754 ? 2.322 -9.744 13.393 1.00 96.31 754 GLY A N 1
ATOM 5742 C CA . GLY A 1 754 ? 0.904 -9.427 13.566 1.00 96.31 754 GLY A CA 1
ATOM 5743 C C . GLY A 1 754 ? 0.543 -7.992 13.154 1.00 96.31 754 GLY A C 1
ATOM 5744 O O . GLY A 1 754 ? 1.237 -7.360 12.354 1.00 96.31 754 GLY A O 1
ATOM 5745 N N . GLU A 1 755 ? -0.590 -7.480 13.648 1.00 94.69 755 GLU A N 1
ATOM 5746 C CA . GLU A 1 755 ? -1.114 -6.152 13.279 1.00 94.69 755 GLU A CA 1
ATOM 5747 C C . GLU A 1 755 ? -1.687 -5.370 14.455 1.00 94.69 755 GLU A C 1
ATOM 5749 O O . GLU A 1 755 ? -2.223 -5.935 15.404 1.00 94.69 755 GLU A O 1
ATOM 5754 N N . LEU A 1 756 ? -1.631 -4.044 14.340 1.00 97.25 756 LEU A N 1
ATOM 5755 C CA . LEU A 1 756 ? -2.325 -3.119 15.226 1.00 97.25 756 LEU A CA 1
ATOM 5756 C C . LEU A 1 756 ? -3.540 -2.539 14.500 1.00 97.25 756 LEU A C 1
ATOM 5758 O O . LEU A 1 756 ? -3.428 -2.086 13.360 1.00 97.25 756 LEU A O 1
ATOM 5762 N N . PHE A 1 757 ? -4.679 -2.486 15.183 1.00 97.38 757 PHE A N 1
ATOM 5763 C CA . PHE A 1 757 ? -5.889 -1.806 14.730 1.00 97.38 757 PHE A CA 1
ATOM 5764 C C . PHE A 1 757 ? -6.236 -0.699 15.721 1.00 97.38 757 PHE A C 1
ATOM 5766 O O . PHE A 1 757 ? -6.480 -0.961 16.894 1.00 97.38 757 PHE A O 1
ATOM 5773 N N . PHE A 1 758 ? -6.242 0.548 15.257 1.00 96.00 758 PHE A N 1
ATOM 5774 C CA . PHE A 1 758 ? -6.259 1.718 16.135 1.00 96.00 758 PHE A CA 1
ATOM 5775 C C . PHE A 1 758 ? -7.594 2.461 16.079 1.00 96.00 758 PHE A C 1
ATOM 5777 O O . PHE A 1 758 ? -7.931 3.100 15.075 1.00 96.00 758 PHE A O 1
ATOM 5784 N N . HIS A 1 759 ? -8.347 2.413 17.178 1.00 96.38 759 HIS A N 1
ATOM 5785 C CA . HIS A 1 759 ? -9.669 3.024 17.336 1.00 96.38 759 HIS A CA 1
ATOM 5786 C C . HIS A 1 759 ? -9.690 3.974 18.544 1.00 96.38 759 HIS A C 1
ATOM 5788 O O . HIS A 1 759 ? -10.321 3.687 19.561 1.00 96.38 759 HIS A O 1
ATOM 5794 N N . PRO A 1 760 ? -8.984 5.118 18.451 1.00 94.44 760 PRO A N 1
ATOM 5795 C CA . PRO A 1 760 ? -8.900 6.074 19.544 1.00 94.44 760 PRO A CA 1
ATOM 5796 C C . PRO A 1 760 ? -10.266 6.703 19.807 1.00 94.44 760 PRO A C 1
ATOM 5798 O O . PRO A 1 760 ? -10.955 7.128 18.875 1.00 94.44 760 PRO A O 1
ATOM 5801 N N . ARG A 1 761 ? -10.611 6.848 21.086 1.00 93.94 761 ARG A N 1
ATOM 5802 C CA . ARG A 1 761 ? -11.929 7.302 21.546 1.00 93.94 761 ARG A CA 1
ATOM 5803 C C . ARG A 1 761 ? -13.042 6.448 20.947 1.00 93.94 761 ARG A C 1
ATOM 5805 O O . ARG A 1 761 ? -13.874 6.985 20.209 1.00 93.94 761 ARG A O 1
ATOM 5812 N N . PHE A 1 762 ? -12.968 5.137 21.177 1.00 95.38 762 PHE A N 1
ATOM 5813 C CA . PHE A 1 762 ? -13.859 4.159 20.562 1.00 95.38 762 PHE A CA 1
ATOM 5814 C C . PHE A 1 762 ? -15.323 4.536 20.793 1.00 95.38 762 PHE A C 1
ATOM 5816 O O . PHE A 1 762 ? -15.754 4.737 21.929 1.00 95.38 762 PHE A O 1
ATOM 5823 N N . ASP A 1 763 ? -16.075 4.615 19.702 1.00 93.06 763 ASP A N 1
ATOM 5824 C CA . ASP A 1 763 ? -17.516 4.792 19.716 1.00 93.06 763 ASP A CA 1
ATOM 5825 C C . ASP A 1 763 ? -18.161 3.666 18.912 1.00 93.06 763 ASP A C 1
ATOM 5827 O O . ASP A 1 763 ? -17.837 3.445 17.744 1.00 93.06 763 ASP A O 1
ATOM 5831 N N . ARG A 1 764 ? -19.109 2.960 19.530 1.00 91.69 764 ARG A N 1
ATOM 5832 C CA . ARG A 1 764 ? -19.747 1.794 18.916 1.00 91.69 764 ARG A CA 1
ATOM 5833 C C . ARG A 1 764 ? -20.432 2.118 17.587 1.00 91.69 764 ARG A C 1
ATOM 5835 O O . ARG A 1 764 ? -20.364 1.306 16.670 1.00 91.69 764 ARG A O 1
ATOM 5842 N N . SER A 1 765 ? -21.106 3.262 17.478 1.00 88.69 765 SER A N 1
ATOM 5843 C CA . SER A 1 765 ? -21.844 3.621 16.261 1.00 88.69 765 SER A CA 1
ATOM 5844 C C . SER A 1 765 ? -20.908 3.941 15.092 1.00 88.69 765 SER A C 1
ATOM 5846 O O . SER A 1 765 ? -21.239 3.674 13.938 1.00 88.69 765 SER A O 1
ATOM 5848 N N . ARG A 1 766 ? -19.714 4.462 15.398 1.00 89.62 766 ARG A N 1
ATOM 5849 C CA . ARG A 1 766 ? -18.697 4.828 14.410 1.00 89.62 766 ARG A CA 1
ATOM 5850 C C . ARG A 1 766 ? -17.761 3.682 14.045 1.00 89.62 766 ARG A C 1
ATOM 5852 O O . ARG A 1 766 ? -17.485 3.473 12.868 1.00 89.62 766 ARG A O 1
ATOM 5859 N N . ASP A 1 767 ? -17.239 2.975 15.041 1.00 93.69 767 ASP A N 1
ATOM 5860 C CA . ASP A 1 767 ? -16.053 2.132 14.874 1.00 93.69 767 ASP A CA 1
ATOM 5861 C C . ASP A 1 767 ? -16.370 0.637 14.769 1.00 93.69 767 ASP A C 1
ATOM 5863 O O . ASP A 1 767 ? -15.578 -0.102 14.182 1.00 93.69 767 ASP A O 1
ATOM 5867 N N . ALA A 1 768 ? -17.516 0.168 15.285 1.00 93.25 768 ALA A N 1
ATOM 5868 C CA . ALA A 1 768 ? -17.813 -1.267 15.352 1.00 93.25 768 ALA A CA 1
ATOM 5869 C C . ALA A 1 768 ? -17.821 -1.933 13.966 1.00 93.25 768 ALA A C 1
ATOM 5871 O O . ALA A 1 768 ? -17.178 -2.960 13.776 1.00 93.25 768 ALA A O 1
ATOM 5872 N N . THR A 1 769 ? -18.457 -1.315 12.966 1.00 91.81 769 THR A N 1
ATOM 5873 C CA . THR A 1 769 ? -18.494 -1.841 11.586 1.00 91.81 769 THR A CA 1
ATOM 5874 C C . THR A 1 769 ? -17.103 -1.896 10.944 1.00 91.81 769 THR A C 1
ATOM 5876 O O . THR A 1 769 ? -16.792 -2.788 10.154 1.00 91.81 769 THR A O 1
ATOM 5879 N N . ILE A 1 770 ? -16.229 -0.953 11.293 1.00 94.31 770 ILE A N 1
ATOM 5880 C CA . ILE A 1 770 ? -14.863 -0.904 10.767 1.00 94.31 770 ILE A CA 1
ATOM 5881 C C . ILE A 1 770 ? -14.039 -2.018 11.404 1.00 94.31 770 ILE A C 1
ATOM 5883 O O . ILE A 1 770 ? -13.369 -2.761 10.685 1.00 94.31 770 ILE A O 1
ATOM 5887 N N . MET A 1 771 ? -14.136 -2.169 12.726 1.00 95.44 771 MET A N 1
ATOM 5888 C CA . MET A 1 771 ? -13.518 -3.262 13.472 1.00 95.44 771 MET A CA 1
ATOM 5889 C C . MET A 1 771 ? -13.986 -4.633 12.963 1.00 95.44 771 MET A C 1
ATOM 5891 O O . MET A 1 771 ? -13.144 -5.493 12.713 1.00 95.44 771 MET A O 1
ATOM 5895 N N . ASP A 1 772 ? -15.289 -4.809 12.716 1.00 94.25 772 ASP A N 1
ATOM 5896 C CA . ASP A 1 772 ? -15.853 -6.001 12.069 1.00 94.25 772 ASP A CA 1
ATOM 5897 C C . ASP A 1 772 ? -15.125 -6.300 10.752 1.00 94.25 772 ASP A C 1
ATOM 5899 O O . ASP A 1 772 ? -14.609 -7.399 10.557 1.00 94.25 772 ASP A O 1
ATOM 5903 N N . SER A 1 773 ? -15.050 -5.316 9.847 1.00 94.25 773 SER A N 1
ATOM 5904 C CA . SER A 1 773 ? -14.435 -5.504 8.526 1.00 94.25 773 SER A CA 1
ATOM 5905 C C . SER A 1 773 ? -12.939 -5.839 8.607 1.00 94.25 773 SER A C 1
ATOM 5907 O O . SER A 1 773 ? -12.429 -6.623 7.808 1.00 94.25 773 SER A O 1
ATOM 5909 N N . GLN A 1 774 ? -12.232 -5.275 9.591 1.00 96.12 774 GLN A N 1
ATOM 5910 C CA . GLN A 1 774 ? -10.819 -5.546 9.851 1.00 96.12 774 GLN A CA 1
ATOM 5911 C C . GLN A 1 774 ? -10.616 -6.979 10.350 1.00 96.12 774 GLN A C 1
ATOM 5913 O O . GLN A 1 774 ? -9.752 -7.693 9.841 1.00 96.12 774 GLN A O 1
ATOM 5918 N N . LEU A 1 775 ? -11.451 -7.422 11.291 1.00 95.75 775 LEU A N 1
ATOM 5919 C CA . LEU A 1 775 ? -11.415 -8.780 11.822 1.00 95.75 775 LEU A CA 1
ATOM 5920 C C . LEU A 1 775 ? -11.752 -9.815 10.733 1.00 95.75 775 LEU A C 1
ATOM 5922 O O . LEU A 1 775 ? -11.075 -10.835 10.617 1.00 95.75 775 LEU A O 1
ATOM 5926 N N . GLN A 1 776 ? -12.735 -9.523 9.876 1.00 94.50 776 GLN A N 1
ATOM 5927 C CA . GLN A 1 776 ? -13.058 -10.365 8.722 1.00 94.50 776 GLN A CA 1
ATOM 5928 C C . GLN A 1 776 ? -11.913 -10.421 7.699 1.00 94.50 776 GLN A C 1
ATOM 5930 O O . GLN A 1 776 ? -11.583 -11.508 7.221 1.00 94.50 776 GLN A O 1
ATOM 5935 N N . ARG A 1 777 ? -11.267 -9.286 7.379 1.00 95.06 777 ARG A N 1
ATOM 5936 C CA . ARG A 1 777 ? -10.091 -9.257 6.487 1.00 95.06 777 ARG A CA 1
ATOM 5937 C C . ARG A 1 777 ? -8.975 -10.150 7.021 1.00 95.06 777 ARG A C 1
ATOM 5939 O O . ARG A 1 777 ? -8.408 -10.917 6.247 1.00 95.06 777 ARG A O 1
ATOM 5946 N N . MET A 1 778 ? -8.706 -10.087 8.325 1.00 95.50 778 MET A N 1
ATOM 5947 C CA . MET A 1 778 ? -7.675 -10.897 8.977 1.00 95.50 778 MET A CA 1
ATOM 5948 C C . MET A 1 778 ? -7.917 -12.406 8.813 1.00 95.50 778 MET A C 1
ATOM 5950 O O . MET A 1 778 ? -6.955 -13.143 8.630 1.00 95.50 778 MET A O 1
ATOM 5954 N N . MET A 1 779 ? -9.176 -12.861 8.821 1.00 93.94 779 MET A N 1
ATOM 5955 C CA . MET A 1 779 ? -9.504 -14.283 8.632 1.00 93.94 779 MET A CA 1
ATOM 5956 C C . MET A 1 779 ? -9.554 -14.722 7.165 1.00 93.94 779 MET A C 1
ATOM 5958 O O . MET A 1 779 ? -9.245 -15.871 6.860 1.00 93.94 779 MET A O 1
ATOM 5962 N N . ARG A 1 780 ? -9.967 -13.834 6.249 1.00 92.81 780 ARG A N 1
ATOM 5963 C CA . ARG A 1 780 ? -10.196 -14.183 4.834 1.00 92.81 780 ARG A CA 1
ATOM 5964 C C . ARG A 1 780 ? -8.934 -14.151 3.976 1.00 92.81 780 ARG A C 1
ATOM 5966 O O . ARG A 1 780 ? -8.855 -14.888 2.996 1.00 92.81 780 ARG A O 1
ATOM 5973 N N . ARG A 1 781 ? -7.984 -13.269 4.290 1.00 95.31 781 ARG A N 1
ATOM 5974 C CA . ARG A 1 781 ? -6.777 -13.086 3.473 1.00 95.31 781 ARG A CA 1
ATOM 5975 C C . ARG A 1 781 ? -5.834 -14.283 3.579 1.00 95.31 781 ARG A C 1
ATOM 5977 O O . ARG A 1 781 ? -5.793 -14.973 4.599 1.00 95.31 781 ARG A O 1
ATOM 5984 N N . MET A 1 782 ? -5.002 -14.478 2.556 1.00 95.94 782 MET A N 1
ATOM 5985 C CA . MET A 1 782 ? -3.923 -15.469 2.612 1.00 95.94 782 MET A CA 1
ATOM 5986 C C . MET A 1 782 ? -3.014 -15.185 3.814 1.00 95.94 782 MET A C 1
ATOM 5988 O O . MET A 1 782 ? -2.424 -14.110 3.898 1.00 95.94 782 MET A O 1
ATOM 5992 N N . THR A 1 783 ? -2.891 -16.162 4.713 1.00 97.50 783 THR A N 1
ATOM 5993 C CA . THR A 1 783 ? -2.055 -16.091 5.917 1.00 97.50 783 THR A CA 1
ATOM 5994 C C . THR A 1 783 ? -1.258 -17.384 6.062 1.00 97.50 783 THR A C 1
ATOM 5996 O O . THR A 1 783 ? -1.793 -18.486 5.931 1.00 97.50 783 THR A O 1
ATOM 5999 N N . GLY A 1 784 ? 0.037 -17.250 6.321 1.00 97.56 784 GLY A N 1
ATOM 6000 C CA . GLY A 1 784 ? 0.911 -18.323 6.773 1.00 97.56 784 GLY A CA 1
ATOM 6001 C C . GLY A 1 784 ? 1.360 -18.058 8.204 1.00 97.56 784 GLY A C 1
ATOM 6002 O O . GLY A 1 784 ? 1.507 -16.903 8.602 1.00 97.56 784 GLY A O 1
ATOM 6003 N N . TYR A 1 785 ? 1.605 -19.119 8.965 1.00 97.19 785 TYR A N 1
ATOM 6004 C CA . TYR A 1 785 ? 2.138 -19.015 10.321 1.00 97.19 785 TYR A CA 1
ATOM 6005 C C . TYR A 1 785 ? 3.420 -19.826 10.495 1.00 97.19 785 TYR A C 1
ATOM 6007 O O . TYR A 1 785 ? 3.732 -20.712 9.687 1.00 97.19 785 TYR A O 1
ATOM 6015 N N . ASN A 1 786 ? 4.171 -19.493 11.547 1.00 95.38 786 ASN A N 1
ATOM 6016 C CA . ASN A 1 786 ? 5.516 -20.005 11.793 1.00 95.38 786 ASN A CA 1
ATOM 6017 C C . ASN A 1 786 ? 6.393 -19.872 10.534 1.00 95.38 786 ASN A C 1
ATOM 6019 O O . ASN A 1 786 ? 6.884 -20.852 9.955 1.00 95.38 786 ASN A O 1
ATOM 6023 N N . CYS A 1 787 ? 6.470 -18.643 10.036 1.00 95.81 787 CYS A N 1
ATOM 6024 C CA . CYS A 1 787 ? 7.084 -18.324 8.762 1.00 95.81 787 CYS A CA 1
ATOM 6025 C C . CYS A 1 787 ? 8.569 -18.018 8.943 1.00 95.81 787 CYS A C 1
ATOM 6027 O O . CYS A 1 787 ? 8.966 -17.308 9.861 1.00 95.81 787 CYS A O 1
ATOM 6029 N N . MET A 1 788 ? 9.383 -18.472 7.998 1.00 95.69 788 MET A N 1
ATOM 6030 C CA . MET A 1 788 ? 10.777 -18.075 7.861 1.00 95.69 788 MET A CA 1
ATOM 6031 C C . MET A 1 788 ? 11.033 -17.674 6.414 1.00 95.69 788 MET A C 1
ATOM 6033 O O . MET A 1 788 ? 10.926 -18.500 5.506 1.00 95.69 788 MET A O 1
ATOM 6037 N N . ALA A 1 789 ? 11.378 -16.411 6.195 1.00 96.12 789 ALA A N 1
ATOM 6038 C CA . ALA A 1 789 ? 11.760 -15.904 4.887 1.00 96.12 789 ALA A CA 1
ATOM 6039 C C . ALA A 1 789 ? 13.282 -15.802 4.769 1.00 96.12 789 ALA A C 1
ATOM 6041 O O . ALA A 1 789 ? 13.976 -15.363 5.688 1.00 96.12 789 ALA A O 1
ATOM 6042 N N . ARG A 1 790 ? 13.796 -16.191 3.600 1.00 96.19 790 ARG A N 1
ATOM 6043 C CA . ARG A 1 790 ? 15.204 -16.046 3.241 1.00 96.19 790 ARG A CA 1
ATOM 6044 C C . ARG A 1 790 ? 15.347 -15.604 1.797 1.00 96.19 790 ARG A C 1
ATOM 6046 O O . ARG A 1 790 ? 14.914 -16.310 0.882 1.00 96.19 790 ARG A O 1
ATOM 6053 N N . VAL A 1 791 ? 16.043 -14.492 1.588 1.00 97.31 791 VAL A N 1
ATOM 6054 C CA . VAL A 1 791 ? 16.413 -14.022 0.250 1.00 97.31 791 VAL A CA 1
ATOM 6055 C C . VAL A 1 791 ? 17.785 -14.581 -0.130 1.00 97.31 791 VAL A C 1
ATOM 6057 O O . VAL A 1 791 ? 18.675 -14.747 0.704 1.00 97.31 791 VAL A O 1
ATOM 6060 N N . ARG A 1 792 ? 17.959 -14.931 -1.403 1.00 97.50 792 ARG A N 1
ATOM 6061 C CA . ARG A 1 792 ? 19.225 -15.350 -2.011 1.00 97.50 792 ARG A CA 1
ATOM 6062 C C . ARG A 1 792 ? 19.453 -14.568 -3.295 1.00 97.50 792 ARG A C 1
ATOM 6064 O O . ARG A 1 792 ? 18.504 -14.223 -3.993 1.00 97.50 792 ARG A O 1
ATOM 6071 N N . THR A 1 793 ? 20.716 -14.335 -3.616 1.00 97.69 793 THR A N 1
ATOM 6072 C CA . THR A 1 793 ? 21.142 -13.556 -4.781 1.00 97.69 793 THR A CA 1
ATOM 6073 C C . THR A 1 793 ? 22.102 -14.350 -5.657 1.00 97.69 793 THR A C 1
ATOM 6075 O O . THR A 1 793 ? 22.736 -15.313 -5.209 1.00 97.69 793 THR A O 1
ATOM 6078 N N . SER A 1 794 ? 22.229 -13.940 -6.917 1.00 97.25 794 SER A N 1
ATOM 6079 C CA . SER A 1 794 ? 23.288 -14.422 -7.793 1.00 97.25 794 SER A CA 1
ATOM 6080 C C . SER A 1 794 ? 24.673 -13.948 -7.354 1.00 97.25 794 SER A C 1
ATOM 6082 O O . SER A 1 794 ? 24.827 -12.954 -6.638 1.00 97.25 794 SER A O 1
ATOM 6084 N N . LYS A 1 795 ? 25.713 -14.647 -7.823 1.00 94.56 795 LYS A N 1
ATOM 6085 C CA . LYS A 1 795 ? 27.111 -14.222 -7.665 1.00 94.56 795 LYS A CA 1
ATOM 6086 C C . LYS A 1 795 ? 27.295 -12.757 -8.067 1.00 94.56 795 LYS A C 1
ATOM 6088 O O . LYS A 1 795 ? 26.756 -12.309 -9.071 1.00 94.56 795 LYS A O 1
ATOM 6093 N N . GLY A 1 796 ? 28.091 -12.042 -7.276 1.00 94.62 796 GLY A N 1
ATOM 6094 C CA . GLY A 1 796 ? 28.380 -10.620 -7.467 1.00 94.62 796 GLY A CA 1
ATOM 6095 C C . GLY A 1 796 ? 27.405 -9.671 -6.771 1.00 94.62 796 GLY A C 1
ATOM 6096 O O . GLY A 1 796 ? 27.715 -8.487 -6.670 1.00 94.62 796 GLY A O 1
ATOM 6097 N N . ILE A 1 797 ? 26.312 -10.179 -6.190 1.00 97.19 797 ILE A N 1
ATOM 6098 C CA . ILE A 1 797 ? 25.399 -9.415 -5.330 1.00 97.19 797 ILE A CA 1
ATOM 6099 C C . ILE A 1 797 ? 25.415 -10.020 -3.925 1.00 97.19 797 ILE A C 1
ATOM 6101 O O . ILE A 1 797 ? 25.290 -11.235 -3.762 1.00 97.19 797 ILE A O 1
ATOM 6105 N N . ARG A 1 798 ? 25.543 -9.172 -2.906 1.00 95.44 798 ARG A N 1
ATOM 6106 C CA . ARG A 1 798 ? 25.359 -9.526 -1.494 1.00 95.44 798 ARG A CA 1
ATOM 6107 C C . ARG A 1 798 ? 24.148 -8.793 -0.926 1.00 95.44 798 ARG A C 1
ATOM 6109 O O . ARG A 1 798 ? 23.846 -7.677 -1.343 1.00 95.44 798 ARG A O 1
ATOM 6116 N N . LEU A 1 799 ? 23.498 -9.415 0.047 1.00 96.12 799 LEU A N 1
ATOM 6117 C CA . LEU A 1 799 ? 22.408 -8.800 0.798 1.00 96.12 799 LEU A CA 1
ATOM 6118 C C . LEU A 1 799 ? 22.967 -7.807 1.826 1.00 96.12 799 LEU A C 1
ATOM 6120 O O . LEU A 1 799 ? 24.077 -7.984 2.339 1.00 96.12 799 LEU A O 1
ATOM 6124 N N . GLY A 1 800 ? 22.210 -6.745 2.061 1.00 95.06 800 GLY A N 1
ATOM 6125 C CA . GLY A 1 800 ? 22.379 -5.786 3.142 1.00 95.06 800 GLY A CA 1
ATOM 6126 C C . GLY A 1 800 ? 21.325 -6.012 4.222 1.00 95.06 800 GLY A C 1
ATOM 6127 O O . GLY A 1 800 ? 20.990 -7.150 4.546 1.00 95.06 800 GLY A O 1
ATOM 6128 N N . GLU A 1 801 ? 20.816 -4.917 4.771 1.00 94.62 801 GLU A N 1
ATOM 6129 C CA . GLU A 1 801 ? 19.821 -4.930 5.842 1.00 94.62 801 GLU A CA 1
ATOM 6130 C C . GLU A 1 801 ? 18.421 -5.291 5.329 1.00 94.62 801 GLU A C 1
ATOM 6132 O O . GLU A 1 801 ? 18.058 -5.016 4.179 1.00 94.62 801 GLU A O 1
ATOM 6137 N N . TYR A 1 802 ? 17.643 -5.919 6.208 1.00 96.12 802 TYR A N 1
ATOM 6138 C CA . TYR A 1 802 ? 16.218 -6.150 6.020 1.00 96.12 802 TYR A CA 1
ATOM 6139 C C . TYR A 1 802 ? 15.456 -5.047 6.760 1.00 96.12 802 TYR A C 1
ATOM 6141 O O . TYR A 1 802 ? 15.825 -4.680 7.872 1.00 96.12 802 TYR A O 1
ATOM 6149 N N . HIS A 1 803 ? 14.362 -4.554 6.179 1.00 96.38 803 HIS A N 1
ATOM 6150 C CA . HIS A 1 803 ? 13.474 -3.590 6.831 1.00 96.38 803 HIS A CA 1
ATOM 6151 C C . HIS A 1 803 ? 12.021 -4.049 6.728 1.00 96.38 803 HIS A C 1
ATOM 6153 O O . HIS A 1 803 ? 11.542 -4.384 5.637 1.00 96.38 803 HIS A O 1
ATOM 6159 N N . GLY A 1 804 ? 11.328 -4.048 7.862 1.00 95.44 804 GLY A N 1
ATOM 6160 C CA . GLY A 1 804 ? 9.923 -4.411 7.990 1.00 95.44 804 GLY A CA 1
ATOM 6161 C C . GLY A 1 804 ? 9.587 -4.911 9.393 1.00 95.44 804 GLY A C 1
ATOM 6162 O O . GLY A 1 804 ? 10.384 -4.755 10.314 1.00 95.44 804 GLY A O 1
ATOM 6163 N N . ASN A 1 805 ? 8.409 -5.515 9.533 1.00 95.50 805 ASN A N 1
ATOM 6164 C CA . ASN A 1 805 ? 7.916 -6.084 10.788 1.00 95.50 805 ASN A CA 1
ATOM 6165 C C . ASN A 1 805 ? 8.183 -7.592 10.818 1.00 95.50 805 ASN A C 1
ATOM 6167 O O . ASN A 1 805 ? 7.460 -8.363 10.184 1.00 95.50 805 ASN A O 1
ATOM 6171 N N . PHE A 1 806 ? 9.256 -7.987 11.496 1.00 95.56 806 PHE A N 1
ATOM 6172 C CA . PHE A 1 806 ? 9.661 -9.378 11.687 1.00 95.56 806 PHE A CA 1
ATOM 6173 C C . PHE A 1 806 ? 10.621 -9.503 12.866 1.00 95.56 806 PHE A C 1
ATOM 6175 O O . PHE A 1 806 ? 11.231 -8.525 13.301 1.00 95.56 806 PHE A O 1
ATOM 6182 N N . TYR A 1 807 ? 10.811 -10.737 13.319 1.00 94.62 807 TYR A N 1
ATOM 6183 C CA . TYR A 1 807 ? 11.895 -11.110 14.208 1.00 94.62 807 TYR A CA 1
ATOM 6184 C C . TYR A 1 807 ? 13.097 -11.559 13.378 1.00 94.62 807 TYR A C 1
ATOM 6186 O O . TYR A 1 807 ? 12.966 -12.342 12.437 1.00 94.62 807 TYR A O 1
ATOM 6194 N N . GLN A 1 808 ? 14.292 -11.075 13.703 1.00 89.44 808 GLN A N 1
ATOM 6195 C CA . GLN A 1 808 ? 15.504 -11.438 12.977 1.00 89.44 808 GLN A CA 1
ATOM 6196 C C . GLN A 1 808 ? 16.518 -12.091 13.916 1.00 89.44 808 GLN A C 1
ATOM 6198 O O . GLN A 1 808 ? 17.271 -11.411 14.604 1.00 89.44 808 GLN A O 1
ATOM 6203 N N . HIS A 1 809 ? 16.568 -13.424 13.891 1.00 73.06 809 HIS A N 1
ATOM 6204 C CA . HIS A 1 809 ? 17.524 -14.205 14.681 1.00 73.06 809 HIS A CA 1
ATOM 6205 C C . HIS A 1 809 ? 18.952 -14.149 14.105 1.00 73.06 809 HIS A C 1
ATOM 6207 O O . HIS A 1 809 ? 19.945 -14.214 14.825 1.00 73.06 809 HIS A O 1
ATOM 6213 N N . SER A 1 810 ? 19.076 -14.040 12.777 1.00 81.50 810 SER A N 1
ATOM 6214 C CA . SER A 1 810 ? 20.363 -13.977 12.080 1.00 81.50 810 SER A CA 1
ATOM 6215 C C . SER A 1 810 ? 20.330 -12.954 10.952 1.00 81.50 810 SER A C 1
ATOM 6217 O O . SER A 1 810 ? 19.271 -12.611 10.432 1.00 81.50 810 SER A O 1
ATOM 6219 N N . SER A 1 811 ? 21.497 -12.519 10.477 1.00 80.94 811 SER A N 1
ATOM 6220 C CA . SER A 1 811 ? 21.583 -11.584 9.346 1.00 80.94 811 SER A CA 1
ATOM 6221 C C . SER A 1 811 ? 20.991 -12.123 8.033 1.00 80.94 811 SER A C 1
ATOM 6223 O O . SER A 1 811 ? 20.831 -11.356 7.086 1.00 80.94 811 SER A O 1
ATOM 6225 N N . THR A 1 812 ? 20.665 -13.421 7.946 1.00 83.69 812 THR A N 1
ATOM 6226 C CA . THR A 1 812 ? 20.172 -14.049 6.712 1.00 83.69 812 THR A CA 1
ATOM 6227 C C . THR A 1 812 ? 18.718 -14.487 6.735 1.00 83.69 812 THR A C 1
ATOM 6229 O O . THR A 1 812 ? 18.132 -14.570 5.658 1.00 83.69 812 THR A O 1
ATOM 6232 N N . ASP A 1 813 ? 18.162 -14.797 7.905 1.00 89.25 813 ASP A N 1
ATOM 6233 C CA . ASP A 1 813 ? 16.833 -15.395 8.039 1.00 89.25 813 ASP A CA 1
ATOM 6234 C C . ASP A 1 813 ? 15.937 -14.492 8.898 1.00 89.25 813 ASP A C 1
ATOM 6236 O O . ASP A 1 813 ? 16.317 -14.102 10.004 1.00 89.25 813 ASP A O 1
ATOM 6240 N N . THR A 1 814 ? 14.748 -14.177 8.385 1.00 93.56 814 THR A N 1
ATOM 6241 C CA . THR A 1 814 ? 13.720 -13.400 9.094 1.00 93.56 814 THR A CA 1
ATOM 6242 C C . THR A 1 814 ? 12.553 -14.314 9.446 1.00 93.56 814 THR A C 1
ATOM 6244 O O . THR A 1 814 ? 12.001 -14.974 8.560 1.00 93.56 814 THR A O 1
ATOM 6247 N N . ALA A 1 815 ? 12.183 -14.352 10.718 1.00 94.44 815 ALA A N 1
ATOM 6248 C CA . ALA A 1 815 ? 11.090 -15.141 11.259 1.00 94.44 815 ALA A CA 1
ATOM 6249 C C . ALA A 1 815 ? 9.844 -14.276 11.487 1.00 94.44 815 ALA A C 1
ATOM 6251 O O . ALA A 1 815 ? 9.932 -13.097 11.829 1.00 94.44 815 ALA A O 1
ATOM 6252 N N . PHE A 1 816 ? 8.677 -14.884 11.311 1.00 95.69 816 PHE A N 1
ATOM 6253 C CA . PHE A 1 816 ? 7.389 -14.270 11.592 1.00 95.69 816 PHE A CA 1
ATOM 6254 C C . PHE A 1 816 ? 6.512 -15.296 12.305 1.00 95.69 816 PHE A C 1
ATOM 6256 O O . PHE A 1 816 ? 6.390 -16.436 11.846 1.00 95.69 816 PHE A O 1
ATOM 6263 N N . GLY A 1 817 ? 5.844 -14.877 13.377 1.00 95.94 817 GLY A N 1
ATOM 6264 C CA . GLY A 1 817 ? 4.764 -15.658 13.969 1.00 95.94 817 GLY A CA 1
ATOM 6265 C C . GLY A 1 817 ? 3.653 -15.878 12.945 1.00 95.94 817 GLY A C 1
ATOM 6266 O O . GLY A 1 817 ? 3.270 -17.017 12.677 1.00 95.94 817 GLY A O 1
ATOM 6267 N N . VAL A 1 818 ? 3.235 -14.796 12.281 1.00 97.19 818 VAL A N 1
ATOM 6268 C CA . VAL A 1 818 ? 2.334 -14.815 11.120 1.00 97.19 818 VAL A CA 1
ATOM 6269 C C . VAL A 1 818 ? 2.835 -13.887 10.011 1.00 97.19 818 VAL A C 1
ATOM 6271 O O . VAL A 1 818 ? 3.451 -12.859 10.269 1.00 97.19 818 VAL A O 1
ATOM 6274 N N . LEU A 1 819 ? 2.577 -14.252 8.758 1.00 98.00 819 LEU A N 1
ATOM 6275 C CA . LEU A 1 819 ? 2.809 -13.418 7.579 1.00 98.00 819 LEU A CA 1
ATOM 6276 C C . LEU A 1 819 ? 1.590 -13.547 6.667 1.00 98.00 819 LEU A C 1
ATOM 6278 O O . LEU A 1 819 ? 1.148 -14.660 6.392 1.00 98.00 819 LEU A O 1
ATOM 6282 N N . ASP A 1 820 ? 1.064 -12.434 6.170 1.00 97.56 820 ASP A N 1
ATOM 6283 C CA . ASP A 1 820 ? -0.159 -12.426 5.366 1.00 97.56 820 ASP A CA 1
ATOM 6284 C C . ASP A 1 820 ? -0.051 -11.569 4.103 1.00 97.56 820 ASP A C 1
ATOM 6286 O O . ASP A 1 820 ? 0.987 -10.972 3.808 1.00 97.56 820 ASP A O 1
ATOM 6290 N N . ALA A 1 821 ? -1.134 -11.573 3.328 1.00 97.19 821 ALA A N 1
ATOM 6291 C CA . ALA A 1 821 ? -1.215 -10.956 2.015 1.00 97.19 821 ALA A CA 1
ATOM 6292 C C . ALA A 1 821 ? -0.955 -9.450 1.989 1.00 97.19 821 ALA A C 1
ATOM 6294 O O . ALA A 1 821 ? -0.529 -8.943 0.953 1.00 97.19 821 ALA A O 1
ATOM 6295 N N . ASP A 1 822 ? -1.195 -8.735 3.088 1.00 96.00 822 ASP A N 1
ATOM 6296 C CA . ASP A 1 822 ? -1.080 -7.275 3.128 1.00 96.00 822 ASP A CA 1
ATOM 6297 C C . ASP A 1 822 ? 0.355 -6.817 3.441 1.00 96.00 822 ASP A C 1
ATOM 6299 O O . ASP A 1 822 ? 0.694 -5.641 3.256 1.00 96.00 822 ASP A O 1
ATOM 6303 N N . LYS A 1 823 ? 1.207 -7.757 3.877 1.00 96.88 823 LYS A N 1
ATOM 6304 C CA . LYS A 1 823 ? 2.538 -7.485 4.411 1.00 96.88 823 LYS A CA 1
ATOM 6305 C C . LYS A 1 823 ? 3.656 -7.647 3.398 1.00 96.88 823 LYS A C 1
ATOM 6307 O O . LYS A 1 823 ? 3.759 -8.646 2.686 1.00 96.88 823 LYS A O 1
ATOM 6312 N N . ALA A 1 824 ? 4.571 -6.688 3.418 1.00 97.88 824 ALA A N 1
ATOM 6313 C CA . ALA A 1 824 ? 5.786 -6.698 2.630 1.00 97.88 824 ALA A CA 1
ATOM 6314 C C . ALA A 1 824 ? 7.002 -6.282 3.467 1.00 97.88 824 ALA A C 1
ATOM 6316 O O . ALA A 1 824 ? 6.893 -5.506 4.413 1.00 97.88 824 ALA A O 1
ATOM 6317 N N . PHE A 1 825 ? 8.183 -6.749 3.070 1.00 97.62 825 PHE A N 1
ATOM 6318 C CA . PHE A 1 825 ? 9.471 -6.360 3.654 1.00 97.62 825 PHE A CA 1
ATOM 6319 C C . PHE A 1 825 ? 10.461 -5.988 2.546 1.00 97.62 825 PHE A C 1
ATOM 6321 O O . PHE A 1 825 ? 10.280 -6.365 1.389 1.00 97.62 825 PHE A O 1
ATOM 6328 N N . SER A 1 826 ? 11.477 -5.186 2.862 1.00 97.25 826 SER A N 1
ATOM 6329 C CA . SER A 1 826 ? 12.494 -4.740 1.897 1.00 97.25 826 SER A CA 1
ATOM 6330 C C . SER A 1 826 ? 13.871 -5.239 2.285 1.00 97.25 826 SER A C 1
ATOM 6332 O O . SER A 1 826 ? 14.181 -5.296 3.470 1.00 97.25 826 SER A O 1
ATOM 6334 N N . VAL A 1 827 ? 14.703 -5.540 1.292 1.00 97.38 827 VAL A N 1
ATOM 6335 C CA . VAL A 1 827 ? 16.083 -5.985 1.492 1.00 97.38 827 VAL A CA 1
ATOM 6336 C C . VAL A 1 827 ? 17.023 -5.160 0.634 1.00 97.38 827 VAL A C 1
ATOM 6338 O O . VAL A 1 827 ? 16.863 -5.103 -0.589 1.00 97.38 827 VAL A O 1
ATOM 6341 N N . THR A 1 828 ? 18.009 -4.539 1.269 1.00 97.69 828 THR A N 1
ATOM 6342 C CA . THR A 1 828 ? 19.043 -3.762 0.583 1.00 97.69 828 THR A CA 1
ATOM 6343 C C . THR A 1 828 ? 20.005 -4.698 -0.148 1.00 97.69 828 THR A C 1
ATOM 6345 O O . THR A 1 828 ? 20.320 -5.795 0.315 1.00 97.69 828 THR A O 1
ATOM 6348 N N . LEU A 1 829 ? 20.480 -4.282 -1.316 1.00 97.88 829 LEU A N 1
ATOM 6349 C CA . LEU A 1 829 ? 21.368 -5.037 -2.189 1.00 97.88 829 LEU A CA 1
ATOM 6350 C C . LEU A 1 829 ? 22.680 -4.269 -2.365 1.00 97.88 829 LEU A C 1
ATOM 6352 O O . LEU A 1 829 ? 22.699 -3.055 -2.551 1.00 97.88 829 LEU A O 1
ATOM 6356 N N . HIS A 1 830 ? 23.801 -4.981 -2.357 1.00 97.25 830 HIS A N 1
ATOM 6357 C CA . HIS A 1 830 ? 25.111 -4.394 -2.620 1.00 97.25 830 HIS A CA 1
ATOM 6358 C C . HIS A 1 830 ? 25.896 -5.246 -3.608 1.00 97.25 830 HIS A C 1
ATOM 6360 O O . HIS A 1 830 ? 25.757 -6.469 -3.650 1.00 97.25 830 HIS A O 1
ATOM 6366 N N . HIS A 1 831 ? 26.809 -4.628 -4.351 1.00 97.81 831 HIS A N 1
ATOM 6367 C CA . HIS A 1 831 ? 27.790 -5.379 -5.129 1.00 97.81 831 HIS A CA 1
ATOM 6368 C C . HIS A 1 831 ? 28.795 -6.071 -4.210 1.00 97.81 831 HIS A C 1
ATOM 6370 O O . HIS A 1 831 ? 29.399 -5.452 -3.333 1.00 97.81 831 HIS A O 1
ATOM 6376 N N . ALA A 1 832 ? 29.007 -7.358 -4.454 1.00 96.38 832 ALA A N 1
ATOM 6377 C CA . ALA A 1 832 ? 30.166 -8.105 -3.977 1.00 96.38 832 ALA A CA 1
ATOM 6378 C C . ALA A 1 832 ? 31.297 -8.111 -5.020 1.00 96.38 832 ALA A C 1
ATOM 6380 O O . ALA A 1 832 ? 32.471 -8.125 -4.663 1.00 96.38 832 ALA A O 1
ATOM 6381 N N . SER A 1 833 ? 30.952 -8.077 -6.308 1.00 96.19 833 SER A N 1
ATOM 6382 C CA . SER A 1 833 ? 31.890 -7.944 -7.424 1.00 96.19 833 SER A CA 1
ATOM 6383 C C . SER A 1 833 ? 31.206 -7.254 -8.605 1.00 96.19 833 SER A C 1
ATOM 6385 O O . SER A 1 833 ? 30.002 -7.008 -8.574 1.00 96.19 833 SER A O 1
ATOM 6387 N N . SER A 1 834 ? 31.962 -6.948 -9.661 1.00 95.62 834 SER A N 1
ATOM 6388 C CA . SER A 1 834 ? 31.354 -6.509 -10.924 1.00 95.62 834 SER A CA 1
ATOM 6389 C C . SER A 1 834 ? 30.555 -7.650 -11.564 1.00 95.62 834 SER A C 1
ATOM 6391 O O . SER A 1 834 ? 30.907 -8.822 -11.401 1.00 95.62 834 SER A O 1
ATOM 6393 N N . LEU A 1 835 ? 29.488 -7.293 -12.270 1.00 96.62 835 LEU A N 1
ATOM 6394 C CA . LEU A 1 835 ? 28.564 -8.190 -12.961 1.00 96.62 835 LEU A CA 1
ATOM 6395 C C . LEU A 1 835 ? 28.726 -8.037 -14.477 1.00 96.62 835 LEU A C 1
ATOM 6397 O O . LEU A 1 835 ? 29.043 -6.952 -14.963 1.00 96.62 835 LEU A O 1
ATOM 6401 N N . SER A 1 836 ? 28.499 -9.113 -15.231 1.00 95.31 836 SER A N 1
ATOM 6402 C CA . SER A 1 836 ? 28.547 -9.070 -16.696 1.00 95.31 836 SER A CA 1
ATOM 6403 C C . SER A 1 836 ? 27.207 -8.624 -17.272 1.00 95.31 836 SER A C 1
ATOM 6405 O O . SER A 1 836 ? 26.184 -9.215 -16.949 1.00 95.31 836 SER A O 1
ATOM 6407 N N . ALA A 1 837 ? 27.212 -7.669 -18.205 1.00 93.94 837 ALA A N 1
ATOM 6408 C CA . ALA A 1 837 ? 26.010 -7.269 -18.946 1.00 93.94 837 ALA A CA 1
ATOM 6409 C C . ALA A 1 837 ? 25.432 -8.371 -19.861 1.00 93.94 837 ALA A C 1
ATOM 6411 O O . ALA A 1 837 ? 24.331 -8.227 -20.387 1.00 93.94 837 ALA A O 1
ATOM 6412 N N . ARG A 1 838 ? 26.176 -9.469 -20.076 1.00 93.38 838 ARG A N 1
ATOM 6413 C CA . ARG A 1 838 ? 25.727 -10.633 -20.862 1.00 93.38 838 ARG A CA 1
ATOM 6414 C C . ARG A 1 838 ? 24.901 -11.628 -20.049 1.00 93.38 838 ARG A C 1
ATOM 6416 O O . ARG A 1 838 ? 24.336 -12.549 -20.628 1.00 93.38 838 ARG A O 1
ATOM 6423 N N . GLU A 1 839 ? 24.879 -11.476 -18.731 1.00 92.75 839 GLU A N 1
ATOM 6424 C CA . GLU A 1 839 ? 24.169 -12.355 -17.811 1.00 92.75 839 GLU A CA 1
ATOM 6425 C C . GLU A 1 839 ? 23.081 -11.567 -17.075 1.00 92.75 839 GLU A C 1
ATOM 6427 O O . GLU A 1 839 ? 23.119 -10.337 -16.988 1.00 92.75 839 GLU A O 1
ATOM 6432 N N . TYR A 1 840 ? 22.106 -12.288 -16.530 1.00 95.94 840 TYR A N 1
ATOM 6433 C CA . TYR A 1 840 ? 21.113 -11.711 -15.633 1.00 95.94 840 TYR A CA 1
ATOM 6434 C C . TYR A 1 840 ? 21.614 -11.735 -14.186 1.00 95.94 840 TYR A C 1
ATOM 6436 O O . TYR A 1 840 ? 22.349 -12.634 -13.771 1.00 95.94 840 TYR A O 1
ATOM 6444 N N . ALA A 1 841 ? 21.169 -10.760 -13.402 1.00 97.00 841 ALA A N 1
ATOM 6445 C CA . ALA A 1 841 ? 21.231 -10.801 -11.951 1.00 97.00 841 ALA A CA 1
ATOM 6446 C C . ALA A 1 841 ? 19.975 -11.499 -11.417 1.00 97.00 841 ALA A C 1
ATOM 6448 O O . ALA A 1 841 ? 18.870 -11.179 -11.845 1.00 97.00 841 ALA A O 1
ATOM 6449 N N . PHE A 1 842 ? 20.123 -12.432 -10.478 1.00 98.06 842 PHE A N 1
ATOM 6450 C CA . PHE A 1 842 ? 18.997 -13.224 -9.974 1.00 98.06 842 PHE A CA 1
ATOM 6451 C C . PHE A 1 842 ? 18.740 -12.964 -8.494 1.00 98.06 842 PHE A C 1
ATOM 6453 O O . PHE A 1 842 ? 19.677 -12.938 -7.694 1.00 98.06 842 PHE A O 1
ATOM 6460 N N . LEU A 1 843 ? 17.465 -12.847 -8.128 1.00 98.19 843 LEU A N 1
ATOM 6461 C CA . LEU A 1 843 ? 16.966 -12.836 -6.757 1.00 98.19 843 LEU A CA 1
ATOM 6462 C C . LEU A 1 843 ? 16.003 -14.013 -6.571 1.00 98.19 843 LEU A C 1
ATOM 6464 O O . LEU A 1 843 ? 15.177 -14.296 -7.438 1.00 98.19 843 LEU A O 1
ATOM 6468 N N . GLN A 1 844 ? 16.092 -14.688 -5.431 1.00 98.44 844 GLN A N 1
ATOM 6469 C CA . GLN A 1 844 ? 15.157 -15.735 -5.030 1.00 98.44 844 GLN A CA 1
ATOM 6470 C C . GLN A 1 844 ? 14.773 -15.516 -3.570 1.00 98.44 844 GLN A C 1
ATOM 6472 O O . GLN A 1 844 ? 15.610 -15.677 -2.683 1.00 98.44 844 GLN A O 1
ATOM 6477 N N . SER A 1 845 ? 13.511 -15.178 -3.320 1.00 98.06 845 SER A N 1
ATOM 6478 C CA . SER A 1 845 ? 12.928 -15.238 -1.980 1.00 98.06 845 SER A CA 1
ATOM 6479 C C . SER A 1 845 ? 12.300 -16.607 -1.771 1.00 98.06 845 SER A C 1
ATOM 6481 O O . SER A 1 845 ? 11.594 -17.099 -2.649 1.00 98.06 845 SER A O 1
ATOM 6483 N N . ALA A 1 846 ? 12.586 -17.229 -0.631 1.00 98.25 846 ALA A N 1
ATOM 6484 C CA . ALA A 1 846 ? 11.950 -18.460 -0.194 1.00 98.25 846 ALA A CA 1
ATOM 6485 C C . ALA A 1 846 ? 11.329 -18.239 1.183 1.00 98.25 846 ALA A C 1
ATOM 6487 O O . ALA A 1 846 ? 12.055 -17.952 2.135 1.00 98.25 846 ALA A O 1
ATOM 6488 N N . VAL A 1 847 ? 10.012 -18.393 1.282 1.00 98.31 847 VAL A N 1
ATOM 6489 C CA . VAL A 1 847 ? 9.264 -18.328 2.539 1.00 98.31 847 VAL A CA 1
ATOM 6490 C C . VAL A 1 847 ? 8.810 -19.729 2.899 1.00 98.31 847 VAL A C 1
ATOM 6492 O O . VAL A 1 847 ? 7.931 -20.280 2.246 1.00 98.31 847 VAL A O 1
ATOM 6495 N N . LEU A 1 848 ? 9.415 -20.312 3.924 1.00 97.81 848 LEU A N 1
ATOM 6496 C CA . LEU A 1 848 ? 8.943 -21.544 4.540 1.00 97.81 848 LEU A CA 1
ATOM 6497 C C . LEU A 1 848 ? 7.828 -21.183 5.527 1.00 97.81 848 LEU A C 1
ATOM 6499 O O . LEU A 1 848 ? 8.058 -20.366 6.411 1.00 97.81 848 LEU A O 1
ATOM 6503 N N . TYR A 1 849 ? 6.640 -21.759 5.383 1.00 98.00 849 TYR A N 1
ATOM 6504 C CA . TYR A 1 849 ? 5.473 -21.405 6.192 1.00 98.00 849 TYR A CA 1
ATOM 6505 C C . TYR A 1 849 ? 4.548 -22.600 6.403 1.00 98.00 849 TYR A C 1
ATOM 6507 O O . TYR A 1 849 ? 4.613 -23.588 5.670 1.00 98.00 849 TYR A O 1
ATOM 6515 N N . THR A 1 850 ? 3.673 -22.512 7.402 1.00 97.94 850 THR A N 1
ATOM 6516 C CA . THR A 1 850 ? 2.555 -23.442 7.563 1.00 97.94 850 THR A CA 1
ATOM 6517 C C . THR A 1 850 ? 1.263 -22.741 7.162 1.00 97.94 850 THR A C 1
ATOM 6519 O O . THR A 1 850 ? 1.000 -21.613 7.580 1.00 97.94 850 THR A O 1
ATOM 6522 N N . THR A 1 851 ? 0.464 -23.378 6.311 1.00 97.31 851 THR A N 1
ATOM 6523 C CA . THR A 1 851 ? -0.848 -22.864 5.898 1.00 97.31 851 THR A CA 1
ATOM 6524 C C . THR A 1 851 ? -1.832 -22.881 7.067 1.00 97.31 851 THR A C 1
ATOM 6526 O O . THR A 1 851 ? -1.706 -23.705 7.969 1.00 97.31 851 THR A O 1
ATOM 6529 N N . VAL A 1 852 ? -2.905 -22.092 6.982 1.00 96.69 852 VAL A N 1
ATOM 6530 C CA . VAL A 1 852 ? -4.025 -22.135 7.946 1.00 96.69 852 VAL A CA 1
ATOM 6531 C C . VAL A 1 852 ? -4.596 -23.550 8.135 1.00 96.69 852 VAL A C 1
ATOM 6533 O O . VAL A 1 852 ? -4.936 -23.934 9.246 1.00 96.69 852 VAL A O 1
ATOM 6536 N N . SER A 1 853 ? -4.618 -24.371 7.081 1.00 95.50 853 SER A N 1
ATOM 6537 C CA . SER A 1 853 ? -5.077 -25.767 7.129 1.00 95.50 853 SER A CA 1
ATOM 6538 C C . SER A 1 853 ? -4.034 -26.788 7.620 1.00 95.50 853 SER A C 1
ATOM 6540 O O . SER A 1 853 ? -4.283 -27.986 7.527 1.00 95.50 853 SER A O 1
ATOM 6542 N N . GLY A 1 854 ? -2.850 -26.359 8.069 1.00 95.38 854 GLY A N 1
ATOM 6543 C CA . GLY A 1 854 ? -1.828 -27.250 8.631 1.00 95.38 854 GLY A CA 1
ATOM 6544 C C . GLY A 1 854 ? -0.951 -28.013 7.647 1.00 95.38 854 GLY A C 1
ATOM 6545 O O . GLY A 1 854 ? -0.567 -29.147 7.906 1.00 95.38 854 GLY A O 1
ATOM 6546 N N . GLN A 1 855 ? -0.586 -27.397 6.525 1.00 95.75 855 GLN A N 1
ATOM 6547 C CA . GLN A 1 855 ? 0.394 -27.945 5.590 1.00 95.75 855 GLN A CA 1
ATOM 6548 C C . GLN A 1 855 ? 1.659 -27.094 5.602 1.00 95.75 855 GLN A C 1
ATOM 6550 O O . GLN A 1 855 ? 1.592 -25.874 5.446 1.00 95.75 855 GLN A O 1
ATOM 6555 N N . ARG A 1 856 ? 2.824 -27.731 5.756 1.00 97.12 856 ARG A N 1
ATOM 6556 C CA . ARG A 1 856 ? 4.113 -27.050 5.616 1.00 97.12 856 ARG A CA 1
ATOM 6557 C C . ARG A 1 856 ? 4.422 -26.872 4.131 1.00 97.12 856 ARG A C 1
ATOM 6559 O O . ARG A 1 856 ? 4.340 -27.831 3.365 1.00 97.12 856 ARG A O 1
ATOM 6566 N N . ARG A 1 857 ? 4.752 -25.649 3.719 1.00 98.00 857 ARG A N 1
ATOM 6567 C CA . ARG A 1 857 ? 5.040 -25.291 2.325 1.00 98.00 857 ARG A CA 1
ATOM 6568 C C . ARG A 1 857 ? 6.200 -24.311 2.226 1.00 98.00 857 ARG A C 1
ATOM 6570 O O . ARG A 1 857 ? 6.500 -23.589 3.174 1.00 98.00 857 ARG A O 1
ATOM 6577 N N . VAL A 1 858 ? 6.823 -24.247 1.054 1.00 98.50 858 VAL A N 1
ATOM 6578 C CA . VAL A 1 858 ? 7.785 -23.193 0.706 1.00 98.50 858 VAL A CA 1
ATOM 6579 C C . VAL A 1 858 ? 7.247 -22.384 -0.463 1.00 98.50 858 VAL A C 1
ATOM 6581 O O . VAL A 1 858 ? 7.158 -22.915 -1.564 1.00 98.50 858 VAL A O 1
ATOM 6584 N N . ARG A 1 859 ? 6.950 -21.100 -0.250 1.00 98.62 859 ARG A N 1
ATOM 6585 C CA . ARG A 1 859 ? 6.655 -20.158 -1.333 1.00 98.62 859 ARG A CA 1
ATOM 6586 C C . ARG A 1 859 ? 7.938 -19.592 -1.910 1.00 98.62 859 ARG A C 1
ATOM 6588 O O . ARG A 1 859 ? 8.751 -19.039 -1.168 1.00 98.62 859 ARG A O 1
ATOM 6595 N N . LEU A 1 860 ? 8.103 -19.683 -3.223 1.00 98.38 860 LEU A N 1
ATOM 6596 C CA . LEU A 1 860 ? 9.210 -19.063 -3.937 1.00 98.38 860 LEU A CA 1
ATOM 6597 C C . LEU A 1 860 ? 8.764 -17.864 -4.751 1.00 98.38 860 LEU A C 1
ATOM 6599 O O . LEU A 1 860 ? 7.786 -17.957 -5.478 1.00 98.38 860 LEU A O 1
ATOM 6603 N N . CYS A 1 861 ? 9.562 -16.799 -4.713 1.00 98.38 861 CYS A N 1
ATOM 6604 C CA . CYS A 1 861 ? 9.494 -15.699 -5.668 1.00 98.38 861 CYS A CA 1
ATOM 6605 C C . CYS A 1 861 ? 10.864 -15.544 -6.337 1.00 98.38 861 CYS A C 1
ATOM 6607 O O . CYS A 1 861 ? 11.835 -15.134 -5.694 1.00 98.38 861 CYS A O 1
ATOM 6609 N N . ASN A 1 862 ? 10.950 -15.889 -7.620 1.00 98.38 862 ASN A N 1
ATOM 6610 C CA . ASN A 1 862 ? 12.154 -15.779 -8.439 1.00 98.38 862 ASN A CA 1
ATOM 6611 C C . ASN A 1 862 ? 12.094 -14.537 -9.337 1.00 98.38 862 ASN A C 1
ATOM 6613 O O . ASN A 1 862 ? 11.053 -14.247 -9.929 1.00 98.38 862 ASN A O 1
ATOM 6617 N N . LEU A 1 863 ? 13.214 -13.827 -9.464 1.00 97.75 863 LEU A N 1
ATOM 6618 C CA . LEU A 1 863 ? 13.342 -12.643 -10.308 1.00 97.75 863 LEU A CA 1
ATOM 6619 C C . LEU A 1 863 ? 14.704 -12.615 -11.007 1.00 97.75 863 LEU A C 1
ATOM 6621 O O . LEU A 1 863 ? 15.741 -12.697 -10.353 1.00 97.75 863 LEU A O 1
ATOM 6625 N N . ALA A 1 864 ? 14.695 -12.452 -12.325 1.00 97.50 864 ALA A N 1
ATOM 6626 C CA . ALA A 1 864 ? 15.851 -12.193 -13.169 1.00 97.50 864 ALA A CA 1
ATOM 6627 C C . ALA A 1 864 ? 15.825 -10.741 -13.669 1.00 97.50 864 ALA A C 1
ATOM 6629 O O . ALA A 1 864 ? 14.834 -10.284 -14.244 1.00 97.50 864 ALA A O 1
ATOM 6630 N N . LEU A 1 865 ? 16.932 -10.031 -13.456 1.00 96.44 865 LEU A N 1
ATOM 6631 C CA . LEU A 1 865 ? 17.132 -8.618 -13.764 1.00 96.44 865 LEU A CA 1
ATOM 6632 C C . LEU A 1 865 ? 18.217 -8.454 -14.819 1.00 96.44 865 LEU A C 1
ATOM 6634 O O . LEU A 1 865 ? 19.273 -9.085 -14.741 1.00 96.44 865 LEU A O 1
ATOM 6638 N N . GLN A 1 866 ? 17.978 -7.575 -15.789 1.00 95.81 866 GLN A N 1
ATOM 6639 C CA . GLN A 1 866 ? 18.977 -7.258 -16.805 1.00 95.81 866 GLN A CA 1
ATOM 6640 C C . GLN A 1 866 ? 20.131 -6.485 -16.165 1.00 95.81 866 GLN A C 1
ATOM 6642 O O . GLN A 1 866 ? 19.899 -5.472 -15.509 1.00 95.81 866 GLN A O 1
ATOM 6647 N N . VAL A 1 867 ? 21.371 -6.927 -16.380 1.00 97.06 867 VAL A N 1
ATOM 6648 C CA . VAL A 1 867 ? 22.557 -6.171 -15.957 1.00 97.06 867 VAL A CA 1
ATOM 6649 C C . VAL A 1 867 ? 22.901 -5.122 -17.016 1.00 97.06 867 VAL A C 1
ATOM 6651 O O . VAL A 1 867 ? 22.920 -5.430 -18.210 1.00 97.06 867 VAL A O 1
ATOM 6654 N N . VAL A 1 868 ? 23.176 -3.884 -16.593 1.00 96.88 868 VAL A N 1
ATOM 6655 C CA . VAL A 1 868 ? 23.454 -2.744 -17.486 1.00 96.88 868 VAL A CA 1
ATOM 6656 C C . VAL A 1 868 ? 24.711 -1.969 -17.093 1.00 96.88 868 VAL A C 1
ATOM 6658 O O . VAL A 1 868 ? 25.069 -1.881 -15.922 1.00 96.88 868 VAL A O 1
ATOM 6661 N N . GLU A 1 869 ? 25.374 -1.369 -18.082 1.00 97.06 869 GLU A N 1
ATOM 6662 C CA . GLU A 1 869 ? 26.625 -0.607 -17.902 1.00 97.06 869 GLU A CA 1
ATOM 6663 C C . GLU A 1 869 ? 26.442 0.915 -18.019 1.00 97.06 869 GLU A C 1
ATOM 6665 O O . GLU A 1 869 ? 27.365 1.675 -17.731 1.00 97.06 869 GLU A O 1
ATOM 6670 N N . LEU A 1 870 ? 25.252 1.374 -18.418 1.00 96.25 870 LEU A N 1
ATOM 6671 C CA . LEU A 1 870 ? 24.940 2.787 -18.632 1.00 96.25 870 LEU A CA 1
ATOM 6672 C C . LEU A 1 870 ? 23.945 3.289 -17.587 1.00 96.25 870 LEU A C 1
ATOM 6674 O O . LEU A 1 870 ? 22.893 2.682 -17.393 1.00 96.25 870 LEU A O 1
ATOM 6678 N N . ALA A 1 871 ? 24.239 4.444 -16.982 1.00 96.38 871 ALA A N 1
ATOM 6679 C CA . ALA A 1 871 ? 23.366 5.085 -15.995 1.00 96.38 871 ALA A CA 1
ATOM 6680 C C . ALA A 1 871 ? 21.974 5.397 -16.567 1.00 96.38 871 ALA A C 1
ATOM 6682 O O . ALA A 1 871 ? 20.978 5.197 -15.880 1.00 96.38 871 ALA A O 1
ATOM 6683 N N . GLY A 1 872 ? 21.893 5.804 -17.841 1.00 95.75 872 GLY A N 1
ATOM 6684 C CA . GLY A 1 872 ? 20.618 6.075 -18.513 1.00 95.75 872 GLY A CA 1
ATOM 6685 C C . GLY A 1 872 ? 19.646 4.894 -18.447 1.00 95.75 872 GLY A C 1
ATOM 6686 O O . GLY A 1 872 ? 18.477 5.095 -18.140 1.00 95.75 872 GLY A O 1
ATOM 6687 N N . ASN A 1 873 ? 20.141 3.662 -18.611 1.00 94.81 873 ASN A N 1
ATOM 6688 C CA . ASN A 1 873 ? 19.309 2.462 -18.502 1.00 94.81 873 ASN A CA 1
ATOM 6689 C C . ASN A 1 873 ? 18.868 2.210 -17.051 1.00 94.81 873 ASN A C 1
ATOM 6691 O O . ASN A 1 873 ? 17.732 1.811 -16.822 1.00 94.81 873 ASN A O 1
ATOM 6695 N N . VAL A 1 874 ? 19.736 2.469 -16.066 1.00 96.31 874 VAL A N 1
ATOM 6696 C CA . VAL A 1 874 ? 19.384 2.325 -14.640 1.00 96.31 874 VAL A CA 1
ATOM 6697 C C . VAL A 1 874 ? 18.217 3.249 -14.282 1.00 96.31 874 VAL A C 1
ATOM 6699 O O . VAL A 1 874 ? 17.266 2.800 -13.646 1.00 96.31 874 VAL A O 1
ATOM 6702 N N . PHE A 1 875 ? 18.267 4.511 -14.728 1.00 96.19 875 PHE A N 1
ATOM 6703 C CA . PHE A 1 875 ? 17.198 5.490 -14.512 1.00 96.19 875 PHE A CA 1
ATOM 6704 C C . PHE A 1 875 ? 15.936 5.176 -15.319 1.00 96.19 875 PHE A C 1
ATOM 6706 O O . PHE A 1 875 ? 14.840 5.267 -14.774 1.00 96.19 875 PHE A O 1
ATOM 6713 N N . GLN A 1 876 ? 16.068 4.772 -16.585 1.00 94.25 876 GLN A N 1
ATOM 6714 C CA . GLN A 1 876 ? 14.929 4.431 -17.444 1.00 94.25 876 GLN A CA 1
ATOM 6715 C C . GLN A 1 876 ? 14.081 3.287 -16.871 1.00 94.25 876 GLN A C 1
ATOM 6717 O O . GLN A 1 876 ? 12.863 3.300 -17.010 1.00 94.25 876 GLN A O 1
ATOM 6722 N N . PHE A 1 877 ? 14.719 2.309 -16.227 1.00 95.06 877 PHE A N 1
ATOM 6723 C CA . PHE A 1 877 ? 14.053 1.151 -15.624 1.00 95.06 877 PHE A CA 1
ATOM 6724 C C . PHE A 1 877 ? 13.962 1.240 -14.094 1.00 95.06 877 PHE A C 1
ATOM 6726 O O . PHE A 1 877 ? 13.743 0.224 -13.430 1.00 95.06 877 PHE A O 1
ATOM 6733 N N . ALA A 1 878 ? 14.155 2.428 -13.518 1.00 95.62 878 ALA A N 1
ATOM 6734 C CA . ALA A 1 878 ? 13.968 2.641 -12.091 1.00 95.62 878 ALA A CA 1
ATOM 6735 C C . ALA A 1 878 ? 12.485 2.539 -11.697 1.00 95.62 878 ALA A C 1
ATOM 6737 O O . ALA A 1 878 ? 11.600 2.913 -12.465 1.00 95.62 878 ALA A O 1
ATOM 6738 N N . ASP A 1 879 ? 12.230 2.055 -10.485 1.00 96.25 879 ASP A N 1
ATOM 6739 C CA . ASP A 1 879 ? 10.901 1.941 -9.884 1.00 96.25 879 ASP A CA 1
ATOM 6740 C C . ASP A 1 879 ? 10.817 2.927 -8.707 1.00 96.25 879 ASP A C 1
ATOM 6742 O O . ASP A 1 879 ? 11.430 2.731 -7.647 1.00 96.25 879 ASP A O 1
ATOM 6746 N N . VAL A 1 880 ? 10.108 4.040 -8.927 1.00 95.50 880 VAL A N 1
ATOM 6747 C CA . VAL A 1 880 ? 9.947 5.101 -7.922 1.00 95.50 880 VAL A CA 1
ATOM 6748 C C . VAL A 1 880 ? 9.152 4.622 -6.715 1.00 95.50 880 VAL A C 1
ATOM 6750 O O . VAL A 1 880 ? 9.503 4.984 -5.593 1.00 95.50 880 VAL A O 1
ATOM 6753 N N . ASP A 1 881 ? 8.163 3.750 -6.916 1.00 96.88 881 ASP A N 1
ATOM 6754 C CA . ASP A 1 881 ? 7.314 3.238 -5.844 1.00 96.88 881 ASP A CA 1
ATOM 6755 C C . ASP A 1 881 ? 8.125 2.341 -4.903 1.00 96.88 881 ASP A C 1
ATOM 6757 O O . ASP A 1 881 ? 8.076 2.490 -3.680 1.00 96.88 881 ASP A O 1
ATOM 6761 N N . ALA A 1 882 ? 8.930 1.433 -5.466 1.00 97.56 882 ALA A N 1
ATOM 6762 C CA . ALA A 1 882 ? 9.800 0.563 -4.681 1.00 97.56 882 ALA A CA 1
ATOM 6763 C C . ALA A 1 882 ? 10.895 1.355 -3.954 1.00 97.56 882 ALA A C 1
ATOM 6765 O O . ALA A 1 882 ? 11.203 1.081 -2.792 1.00 97.56 882 ALA A O 1
ATOM 6766 N N . THR A 1 883 ? 11.457 2.368 -4.616 1.00 97.81 883 THR A N 1
ATOM 6767 C CA . THR A 1 883 ? 12.447 3.262 -4.006 1.00 97.81 883 THR A CA 1
ATOM 6768 C C . THR A 1 883 ? 11.834 4.015 -2.826 1.00 97.81 883 THR A C 1
ATOM 6770 O O . THR A 1 883 ? 12.353 3.929 -1.716 1.00 97.81 883 THR A O 1
ATOM 6773 N N . LEU A 1 884 ? 10.699 4.691 -3.027 1.00 97.69 884 LEU A N 1
ATOM 6774 C CA . LEU A 1 884 ? 10.041 5.482 -1.988 1.00 97.69 884 LEU A CA 1
ATOM 6775 C C . LEU A 1 884 ? 9.563 4.616 -0.819 1.00 97.69 884 LEU A C 1
ATOM 6777 O O . LEU A 1 884 ? 9.755 4.989 0.337 1.00 97.69 884 LEU A O 1
ATOM 6781 N N . CYS A 1 885 ? 8.979 3.449 -1.098 1.00 98.12 885 CYS A N 1
ATOM 6782 C CA . CYS A 1 885 ? 8.540 2.526 -0.057 1.00 98.12 885 CYS A CA 1
ATOM 6783 C C . CYS A 1 885 ? 9.712 2.074 0.827 1.00 98.12 885 CYS A C 1
ATOM 6785 O O . CYS A 1 885 ? 9.552 1.956 2.042 1.00 98.12 885 CYS A O 1
ATOM 6787 N N . HIS A 1 886 ? 10.899 1.861 0.253 1.00 97.94 886 HIS A N 1
ATOM 6788 C CA . HIS A 1 886 ? 12.098 1.582 1.040 1.00 97.94 886 HIS A CA 1
ATOM 6789 C C . HIS A 1 886 ? 12.562 2.799 1.848 1.00 97.94 886 HIS A C 1
ATOM 6791 O O . HIS A 1 886 ? 12.804 2.648 3.043 1.00 97.94 886 HIS A O 1
ATOM 6797 N N . LEU A 1 887 ? 12.621 3.994 1.245 1.00 97.94 887 LEU A N 1
ATOM 6798 C CA . LEU A 1 887 ? 12.996 5.226 1.955 1.00 97.94 887 LEU A CA 1
ATOM 6799 C C . LEU A 1 887 ? 12.076 5.492 3.158 1.00 97.94 887 LEU A C 1
ATOM 6801 O O . LEU A 1 887 ? 12.549 5.874 4.226 1.00 97.94 887 LEU A O 1
ATOM 6805 N N . ALA A 1 888 ? 10.774 5.224 3.019 1.00 98.06 888 ALA A N 1
ATOM 6806 C CA . ALA A 1 888 ? 9.814 5.317 4.115 1.00 98.06 888 ALA A CA 1
ATOM 6807 C C . ALA A 1 888 ? 10.163 4.362 5.268 1.00 98.06 888 ALA A C 1
ATOM 6809 O O . ALA A 1 888 ? 10.225 4.784 6.422 1.00 98.06 888 ALA A O 1
ATOM 6810 N N . ARG A 1 889 ? 10.447 3.088 4.968 1.00 97.88 889 ARG A N 1
ATOM 6811 C CA . ARG A 1 889 ? 10.828 2.091 5.985 1.00 97.88 889 ARG A CA 1
ATOM 6812 C C . ARG A 1 889 ? 12.171 2.404 6.634 1.00 97.88 889 ARG A C 1
ATOM 6814 O O . ARG A 1 889 ? 12.308 2.249 7.843 1.00 97.88 889 ARG A O 1
ATOM 6821 N N . GLU A 1 890 ? 13.145 2.860 5.852 1.00 96.88 890 GLU A N 1
ATOM 6822 C CA . GLU A 1 890 ? 14.464 3.248 6.349 1.00 96.88 890 GLU A CA 1
ATOM 6823 C C . GLU A 1 890 ? 14.363 4.455 7.295 1.00 96.88 890 GLU A C 1
ATOM 6825 O O . GLU A 1 890 ? 14.935 4.440 8.385 1.00 96.88 890 GLU A O 1
ATOM 6830 N N . ALA A 1 891 ? 13.603 5.486 6.913 1.00 97.00 891 ALA A N 1
ATOM 6831 C CA . ALA A 1 891 ? 13.377 6.662 7.746 1.00 97.00 891 ALA A CA 1
ATOM 6832 C C . ALA A 1 891 ? 12.634 6.312 9.040 1.00 97.00 891 ALA A C 1
ATOM 6834 O O . ALA A 1 891 ? 13.045 6.739 10.120 1.00 97.00 891 ALA A O 1
ATOM 6835 N N . ILE A 1 892 ? 11.582 5.494 8.949 1.00 96.50 892 ILE A N 1
ATOM 6836 C CA . ILE A 1 892 ? 10.801 5.084 10.119 1.00 96.50 892 ILE A CA 1
ATOM 6837 C C . ILE A 1 892 ? 11.624 4.190 11.052 1.00 96.50 892 ILE A C 1
ATOM 6839 O O . ILE A 1 892 ? 11.592 4.381 12.263 1.00 96.50 892 ILE A O 1
ATOM 6843 N N . GLY A 1 893 ? 12.442 3.280 10.518 1.00 94.69 893 GLY A N 1
ATOM 6844 C CA . GLY A 1 893 ? 13.344 2.453 11.326 1.00 94.69 893 GLY A CA 1
ATOM 6845 C C . GLY A 1 893 ? 14.371 3.262 12.133 1.00 94.69 893 GLY A C 1
ATOM 6846 O O . GLY A 1 893 ? 14.901 2.774 13.129 1.00 94.69 893 GLY A O 1
ATOM 6847 N N . LYS A 1 894 ? 14.635 4.518 11.748 1.00 95.19 894 LYS A N 1
ATOM 6848 C CA . LYS A 1 894 ? 15.558 5.420 12.449 1.00 95.19 894 LYS A CA 1
ATOM 6849 C C . LYS A 1 894 ? 14.895 6.247 13.559 1.00 95.19 894 LYS A C 1
ATOM 6851 O O . LYS A 1 894 ? 15.637 6.837 14.343 1.00 95.19 894 LYS A O 1
ATOM 6856 N N . ILE A 1 895 ? 13.559 6.297 13.692 1.00 93.31 895 ILE A N 1
ATOM 6857 C CA . ILE A 1 895 ? 12.893 7.201 14.665 1.00 93.31 895 ILE A CA 1
ATOM 6858 C C . ILE A 1 895 ? 13.269 6.906 16.122 1.00 93.31 895 ILE A C 1
ATOM 6860 O O . ILE A 1 895 ? 13.369 7.815 16.942 1.00 93.31 895 ILE A O 1
ATOM 6864 N N . SER A 1 896 ? 13.527 5.637 16.440 1.00 92.00 896 SER A N 1
ATOM 6865 C CA . SER A 1 896 ? 13.904 5.197 17.784 1.00 92.00 896 SER A CA 1
ATOM 6866 C C . SER A 1 896 ? 15.384 5.437 18.096 1.00 92.00 896 SER A C 1
ATOM 6868 O O . SER A 1 896 ? 15.801 5.280 19.240 1.00 92.00 896 SER A O 1
ATOM 6870 N N . SER A 1 897 ? 16.209 5.832 17.119 1.00 93.19 897 SER A N 1
ATOM 6871 C CA . SER A 1 897 ? 17.664 5.964 17.291 1.00 93.19 897 SER A CA 1
ATOM 6872 C C . SER A 1 897 ? 18.230 7.331 16.892 1.00 93.19 897 SER A C 1
ATOM 6874 O O . SER A 1 897 ? 19.256 7.744 17.441 1.00 93.19 897 SER A O 1
ATOM 6876 N N . LYS A 1 898 ? 17.563 8.068 15.998 1.00 92.69 898 LYS A N 1
ATOM 6877 C CA . LYS A 1 898 ? 18.019 9.346 15.435 1.00 92.69 898 LYS A CA 1
ATOM 6878 C C . LYS A 1 898 ? 16.987 10.455 15.655 1.00 92.69 898 LYS A C 1
ATOM 6880 O O . LYS A 1 898 ? 15.786 10.217 15.677 1.00 92.69 898 LYS A O 1
ATOM 6885 N N . LYS A 1 899 ? 17.462 11.698 15.804 1.00 91.31 899 LYS A N 1
ATOM 6886 C CA . LYS A 1 899 ? 16.601 12.882 15.947 1.00 91.31 899 LYS A CA 1
ATOM 6887 C C . LYS A 1 899 ? 15.739 13.092 14.694 1.00 91.31 899 LYS A C 1
ATOM 6889 O O . LYS A 1 899 ? 16.276 13.092 13.586 1.00 91.31 899 LYS A O 1
ATOM 6894 N N . MET A 1 900 ? 14.447 13.375 14.883 1.00 89.56 900 MET A N 1
ATOM 6895 C CA . MET A 1 900 ? 13.458 13.520 13.805 1.00 89.56 900 MET A CA 1
ATOM 6896 C C . MET A 1 900 ? 13.871 14.538 12.731 1.00 89.56 900 MET A C 1
ATOM 6898 O O . MET A 1 900 ? 13.789 14.251 11.540 1.00 89.56 900 MET A O 1
ATOM 6902 N N . SER A 1 901 ? 14.394 15.701 13.133 1.00 89.12 901 SER A N 1
ATOM 6903 C CA . SER A 1 901 ? 14.857 16.733 12.192 1.00 89.12 901 SER A CA 1
ATOM 6904 C C . SER A 1 901 ? 15.955 16.222 11.250 1.00 89.12 901 SER A C 1
ATOM 6906 O O . SER A 1 901 ? 15.928 16.512 10.060 1.00 89.12 901 SER A O 1
ATOM 6908 N N . LEU A 1 902 ? 16.879 15.399 11.759 1.00 91.62 902 LEU A N 1
ATOM 6909 C CA . LEU A 1 902 ? 17.948 14.817 10.950 1.00 91.62 902 LEU A CA 1
ATOM 6910 C C . LEU A 1 902 ? 17.429 13.720 10.013 1.00 91.62 902 LEU A C 1
ATOM 6912 O O . LEU A 1 902 ? 18.010 13.506 8.960 1.00 91.62 902 LEU A O 1
ATOM 6916 N N . ILE A 1 903 ? 16.358 13.012 10.381 1.00 93.81 903 ILE A N 1
ATOM 6917 C CA . ILE A 1 903 ? 15.706 12.036 9.492 1.00 93.81 903 ILE A CA 1
ATOM 6918 C C . ILE A 1 903 ? 15.033 12.767 8.319 1.00 93.81 903 ILE A C 1
ATOM 6920 O O . ILE A 1 903 ? 15.140 12.329 7.174 1.00 93.81 903 ILE A O 1
ATOM 6924 N N . ARG A 1 904 ? 14.387 13.913 8.580 1.00 92.38 904 ARG A N 1
ATOM 6925 C CA . ARG A 1 904 ? 13.802 14.764 7.527 1.00 92.38 904 ARG A CA 1
ATOM 6926 C C . ARG A 1 904 ? 14.862 15.334 6.578 1.00 92.38 904 ARG A C 1
ATOM 6928 O O . ARG A 1 904 ? 14.647 15.369 5.362 1.00 92.38 904 ARG A O 1
ATOM 6935 N N . ASP A 1 905 ? 15.999 15.755 7.133 1.00 91.75 905 ASP A N 1
ATOM 6936 C CA . ASP A 1 905 ? 17.166 16.188 6.359 1.00 91.75 905 ASP A CA 1
ATOM 6937 C C . ASP A 1 905 ? 17.697 15.052 5.472 1.00 91.75 905 ASP A C 1
ATOM 6939 O O . ASP A 1 905 ? 17.822 15.253 4.265 1.00 91.75 905 ASP A O 1
ATOM 6943 N N . ASP A 1 906 ? 17.928 13.859 6.038 1.00 94.31 906 ASP A N 1
ATOM 6944 C CA . ASP A 1 906 ? 18.413 12.680 5.303 1.00 94.31 906 ASP A CA 1
ATOM 6945 C C . ASP A 1 906 ? 17.513 12.340 4.104 1.00 94.31 906 ASP A C 1
ATOM 6947 O O . ASP A 1 906 ? 18.013 12.114 3.005 1.00 94.31 906 ASP A O 1
ATOM 6951 N N . LEU A 1 907 ? 16.187 12.324 4.290 1.00 95.44 907 LEU A N 1
ATOM 6952 C CA . LEU A 1 907 ? 15.231 12.027 3.215 1.00 95.44 907 LEU A CA 1
ATOM 6953 C C . LEU A 1 907 ? 15.317 13.045 2.072 1.00 95.44 907 LEU A C 1
ATOM 6955 O O . LEU A 1 907 ? 15.290 12.685 0.892 1.00 95.44 907 LEU A O 1
ATOM 6959 N N . THR A 1 908 ? 15.446 14.327 2.418 1.00 94.31 908 THR A N 1
ATOM 6960 C CA . THR A 1 908 ? 15.602 15.394 1.422 1.00 94.31 908 THR A CA 1
ATOM 6961 C C . THR A 1 908 ? 16.946 15.278 0.703 1.00 94.31 908 THR A C 1
ATOM 6963 O O . THR A 1 908 ? 17.007 15.426 -0.517 1.00 94.31 908 THR A O 1
ATOM 6966 N N . GLU A 1 909 ? 18.014 14.945 1.429 1.00 93.56 909 GLU A N 1
ATOM 6967 C CA . GLU A 1 909 ? 19.340 14.705 0.861 1.00 93.56 909 GLU A CA 1
ATOM 6968 C C . GLU A 1 909 ? 19.350 13.498 -0.089 1.00 93.56 909 GLU A C 1
ATOM 6970 O O . GLU A 1 909 ? 19.916 13.586 -1.179 1.00 93.56 909 GLU A O 1
ATOM 6975 N N . GLN A 1 910 ? 18.688 12.395 0.270 1.00 95.06 910 GLN A N 1
ATOM 6976 C CA . GLN A 1 910 ? 18.554 11.212 -0.585 1.00 95.06 910 GLN A CA 1
ATOM 6977 C C . GLN A 1 910 ? 17.812 11.539 -1.890 1.00 95.06 910 GLN A C 1
ATOM 6979 O O . GLN A 1 910 ? 18.280 11.164 -2.967 1.00 95.06 910 GLN A O 1
ATOM 6984 N N . CYS A 1 911 ? 16.712 12.299 -1.821 1.00 96.19 911 CYS A N 1
ATOM 6985 C CA . CYS A 1 911 ? 16.004 12.799 -3.004 1.00 96.19 911 CYS A CA 1
ATOM 6986 C C . CYS A 1 911 ? 16.933 13.638 -3.902 1.00 96.19 911 CYS A C 1
ATOM 6988 O O . CYS A 1 911 ? 17.096 13.340 -5.089 1.00 96.19 911 CYS A O 1
ATOM 6990 N N . SER A 1 912 ? 17.622 14.628 -3.327 1.00 95.06 912 SER A N 1
ATOM 6991 C CA . SER A 1 912 ? 18.589 15.467 -4.045 1.00 95.06 912 SER A CA 1
ATOM 6992 C C . SER A 1 912 ? 19.746 14.657 -4.646 1.00 95.06 912 SER A C 1
ATOM 6994 O O . SER A 1 912 ? 20.186 14.956 -5.754 1.00 95.06 912 SER A O 1
ATOM 6996 N N . SER A 1 913 ? 20.215 13.612 -3.960 1.00 94.75 913 SER A N 1
ATOM 6997 C CA . SER A 1 913 ? 21.304 12.732 -4.407 1.00 94.75 913 SER A CA 1
ATOM 6998 C C . SER A 1 913 ? 20.936 11.938 -5.661 1.00 94.75 913 SER A C 1
ATOM 7000 O O . SER A 1 913 ? 21.706 11.921 -6.623 1.00 94.75 913 SER A O 1
ATOM 7002 N N . ILE A 1 914 ? 19.732 11.355 -5.708 1.00 96.50 914 ILE A N 1
ATOM 7003 C CA . ILE A 1 914 ? 19.231 10.618 -6.883 1.00 96.50 914 ILE A CA 1
ATOM 7004 C C . ILE A 1 914 ? 19.151 11.546 -8.105 1.00 96.50 914 ILE A C 1
ATOM 7006 O O . ILE A 1 914 ? 19.623 11.211 -9.197 1.00 96.50 914 ILE A O 1
ATOM 7010 N N . LEU A 1 915 ? 18.595 12.747 -7.923 1.00 95.56 915 LEU A N 1
ATOM 7011 C CA . LEU A 1 915 ? 18.463 13.732 -8.999 1.00 95.56 915 LEU A CA 1
ATOM 7012 C C . LEU A 1 915 ? 19.819 14.284 -9.454 1.00 95.56 915 LEU A C 1
ATOM 7014 O O . LEU A 1 915 ? 20.050 14.452 -10.654 1.00 95.56 915 LEU A O 1
ATOM 7018 N N . LEU A 1 916 ? 20.742 14.516 -8.518 1.00 94.12 916 LEU A N 1
ATOM 7019 C CA . LEU A 1 916 ? 22.116 14.909 -8.820 1.00 94.12 916 LEU A CA 1
ATOM 7020 C C . LEU A 1 916 ? 22.851 13.813 -9.610 1.00 94.12 916 LEU A C 1
ATOM 7022 O O . LEU A 1 916 ? 23.568 14.126 -10.562 1.00 94.12 916 LEU A O 1
ATOM 7026 N N . GLY A 1 917 ? 22.643 12.537 -9.269 1.00 94.19 917 GLY A N 1
ATOM 7027 C CA . GLY A 1 917 ? 23.174 11.393 -10.013 1.00 94.19 917 GLY A CA 1
ATOM 7028 C C . GLY A 1 917 ? 22.728 11.403 -11.476 1.00 94.19 917 GLY A C 1
ATOM 7029 O O . GLY A 1 917 ? 23.560 11.334 -12.389 1.00 94.19 917 GLY A O 1
ATOM 7030 N N . TYR A 1 918 ? 21.429 11.606 -11.724 1.00 95.50 918 TYR A N 1
ATOM 7031 C CA . TYR A 1 918 ? 20.900 11.756 -13.084 1.00 95.50 918 TYR A CA 1
ATOM 7032 C C . TYR A 1 918 ? 21.502 12.969 -13.800 1.00 95.50 918 TYR A C 1
ATOM 7034 O O . TYR A 1 918 ? 21.962 12.872 -14.944 1.00 95.50 918 TYR A O 1
ATOM 7042 N N . ARG A 1 919 ? 21.561 14.111 -13.107 1.00 93.50 919 ARG A N 1
ATOM 7043 C CA . ARG A 1 919 ? 22.099 15.361 -13.644 1.00 93.50 919 ARG A CA 1
ATOM 7044 C C . ARG A 1 919 ? 23.554 15.225 -14.088 1.00 93.50 919 ARG A C 1
ATOM 7046 O O . ARG A 1 919 ? 23.899 15.714 -15.162 1.00 93.50 919 ARG A O 1
ATOM 7053 N N . ASN A 1 920 ? 24.376 14.526 -13.311 1.00 92.44 920 ASN A N 1
ATOM 7054 C CA . ASN A 1 920 ? 25.793 14.314 -13.600 1.00 92.44 920 ASN A CA 1
ATOM 7055 C C . ASN A 1 920 ? 26.038 13.270 -14.696 1.00 92.44 920 ASN A C 1
ATOM 7057 O O . ASN A 1 920 ? 26.995 13.404 -15.457 1.00 92.44 920 ASN A O 1
ATOM 7061 N N . LYS A 1 921 ? 25.219 12.213 -14.769 1.00 93.69 921 LYS A N 1
ATOM 7062 C CA . LYS A 1 921 ? 25.494 11.052 -15.637 1.00 93.69 921 LYS A CA 1
ATOM 7063 C C . LYS A 1 921 ? 24.711 11.042 -16.944 1.00 93.69 921 LYS A C 1
ATOM 7065 O O . LYS A 1 921 ? 25.207 10.499 -17.925 1.00 93.69 921 LYS A O 1
ATOM 7070 N N . CYS A 1 922 ? 23.522 11.635 -16.967 1.00 92.94 922 CYS A N 1
ATOM 7071 C CA . CYS A 1 922 ? 22.614 11.579 -18.115 1.00 92.94 922 CYS A CA 1
ATOM 7072 C C . CYS A 1 922 ? 22.362 12.959 -18.733 1.00 92.94 922 CYS A C 1
ATOM 7074 O O . CYS A 1 922 ? 22.206 13.067 -19.944 1.00 92.94 922 CYS A O 1
ATOM 7076 N N . ALA A 1 923 ? 22.370 14.022 -17.924 1.00 91.56 923 ALA A N 1
ATOM 7077 C CA . ALA A 1 923 ? 22.036 15.375 -18.367 1.00 91.56 923 ALA A CA 1
ATOM 7078 C C . ALA A 1 923 ? 23.168 16.389 -18.135 1.00 91.56 923 ALA A C 1
ATOM 7080 O O . ALA A 1 923 ? 22.896 17.554 -17.871 1.00 91.56 923 ALA A O 1
ATOM 7081 N N . ALA A 1 924 ? 24.439 15.982 -18.222 1.00 83.62 924 ALA A N 1
ATOM 7082 C CA . ALA A 1 924 ? 25.581 16.827 -17.843 1.00 83.62 924 ALA A CA 1
ATOM 7083 C C . ALA A 1 924 ? 25.662 18.161 -18.620 1.00 83.62 924 ALA A C 1
ATOM 7085 O O . ALA A 1 924 ? 26.060 19.178 -18.056 1.00 83.62 924 ALA A O 1
ATOM 7086 N N . ALA A 1 925 ? 25.233 18.174 -19.887 1.00 85.44 925 ALA A N 1
ATOM 7087 C CA . ALA A 1 925 ? 25.365 19.316 -20.796 1.00 85.44 925 ALA A CA 1
ATOM 7088 C C . ALA A 1 925 ? 24.369 20.475 -20.560 1.00 85.44 925 ALA A C 1
ATOM 7090 O O . ALA A 1 925 ? 24.508 21.527 -21.184 1.00 85.44 925 ALA A O 1
ATOM 7091 N N . THR A 1 926 ? 23.355 20.316 -19.701 1.00 87.50 926 THR A N 1
ATOM 7092 C CA . THR A 1 926 ? 22.383 21.389 -19.418 1.00 87.50 926 THR A CA 1
ATOM 7093 C C . THR A 1 926 ? 22.973 22.457 -18.490 1.00 87.50 926 THR A C 1
ATOM 7095 O O . THR A 1 926 ? 24.022 22.264 -17.870 1.00 87.50 926 THR A O 1
ATOM 7098 N N . ARG A 1 927 ? 22.326 23.624 -18.384 1.00 84.00 927 ARG A N 1
ATOM 7099 C CA . ARG A 1 927 ? 22.792 24.712 -17.503 1.00 84.00 927 ARG A CA 1
ATOM 7100 C C . ARG A 1 927 ? 22.475 24.391 -16.028 1.00 84.00 927 ARG A C 1
ATOM 7102 O O . ARG A 1 927 ? 21.435 23.789 -15.769 1.00 84.00 927 ARG A O 1
ATOM 7109 N N . PRO A 1 928 ? 23.312 24.776 -15.041 1.00 81.81 928 PRO A N 1
ATOM 7110 C CA . PRO A 1 928 ? 23.028 24.536 -13.613 1.00 81.81 928 PRO A CA 1
ATOM 7111 C C . PRO A 1 928 ? 21.742 25.207 -13.103 1.00 81.81 928 PRO A C 1
ATOM 7113 O O . PRO A 1 928 ? 21.117 24.732 -12.162 1.00 81.81 928 PRO A O 1
ATOM 7116 N N . THR A 1 929 ? 21.300 26.279 -13.765 1.00 81.00 929 THR A N 1
ATOM 7117 C CA . THR A 1 929 ? 20.063 27.001 -13.431 1.00 81.00 929 THR A CA 1
ATOM 7118 C C . THR A 1 929 ? 18.785 26.208 -13.710 1.00 81.00 929 THR A C 1
ATOM 7120 O O . THR A 1 929 ? 17.714 26.658 -13.322 1.00 81.00 929 THR A O 1
ATOM 7123 N N . GLN A 1 930 ? 18.869 25.058 -14.387 1.00 83.56 930 GLN A N 1
ATOM 7124 C CA . GLN A 1 930 ? 17.725 24.199 -14.685 1.00 83.56 930 GLN A CA 1
ATOM 7125 C C . GLN A 1 930 ? 17.763 22.935 -13.825 1.00 83.56 930 GLN A C 1
ATOM 7127 O O . GLN A 1 930 ? 18.763 22.210 -13.814 1.00 83.56 930 GLN A O 1
ATOM 7132 N N . LEU A 1 931 ? 16.649 22.645 -13.153 1.00 85.94 931 LEU A N 1
ATOM 7133 C CA . LEU A 1 931 ? 16.417 21.353 -12.520 1.00 85.94 931 LEU A CA 1
ATOM 7134 C C . LEU A 1 931 ? 15.975 20.353 -13.595 1.00 85.94 931 LEU A C 1
ATOM 7136 O O . LEU A 1 931 ? 14.921 20.520 -14.200 1.00 85.94 931 LEU A O 1
ATOM 7140 N N . ILE A 1 932 ? 16.785 19.324 -13.839 1.00 89.31 932 ILE A N 1
ATOM 7141 C CA . ILE A 1 932 ? 16.449 18.244 -14.772 1.00 89.31 932 ILE A CA 1
ATOM 7142 C C . ILE A 1 932 ? 16.116 16.997 -13.962 1.00 89.31 932 ILE A C 1
ATOM 7144 O O . ILE A 1 932 ? 16.924 16.556 -13.146 1.00 89.31 932 ILE A O 1
ATOM 7148 N N . ILE A 1 933 ? 14.945 16.424 -14.218 1.00 90.00 933 ILE A N 1
ATOM 7149 C CA . ILE A 1 933 ? 14.417 15.262 -13.506 1.00 90.00 933 ILE A CA 1
ATOM 7150 C C . ILE A 1 933 ? 14.192 14.143 -14.535 1.00 90.00 933 ILE A C 1
ATOM 7152 O O . ILE A 1 933 ? 13.668 14.436 -15.611 1.00 90.00 933 ILE A O 1
ATOM 7156 N N . PRO A 1 934 ? 14.607 12.890 -14.271 1.00 91.38 934 PRO A N 1
ATOM 7157 C CA . PRO A 1 934 ? 14.298 11.772 -15.161 1.00 91.38 934 PRO A CA 1
ATOM 7158 C C . PRO A 1 934 ? 12.807 11.428 -15.108 1.00 91.38 934 PRO A C 1
ATOM 7160 O O . PRO A 1 934 ? 12.193 11.542 -14.050 1.00 91.38 934 PRO A O 1
ATOM 7163 N N . ASP A 1 935 ? 12.244 10.940 -16.217 1.00 88.19 935 ASP A N 1
ATOM 7164 C CA . ASP A 1 935 ? 10.804 10.656 -16.330 1.00 88.19 935 ASP A CA 1
ATOM 7165 C C . ASP A 1 935 ? 10.288 9.696 -15.243 1.00 88.19 935 ASP A C 1
ATOM 7167 O O . ASP A 1 935 ? 9.240 9.941 -14.652 1.00 88.19 935 ASP A O 1
ATOM 7171 N N . THR A 1 936 ? 11.052 8.652 -14.903 1.00 90.06 936 THR A N 1
ATOM 7172 C CA . THR A 1 936 ? 10.697 7.669 -13.859 1.00 90.06 936 THR A CA 1
ATOM 7173 C C . THR A 1 936 ? 10.656 8.256 -12.448 1.00 90.06 936 THR A C 1
ATOM 7175 O O . THR A 1 936 ? 9.821 7.852 -11.646 1.00 90.06 936 THR A O 1
ATOM 7178 N N . PHE A 1 937 ? 11.510 9.237 -12.137 1.00 93.75 937 PHE A N 1
ATOM 7179 C CA . PHE A 1 937 ? 11.514 9.942 -10.846 1.00 93.75 937 PHE A CA 1
ATOM 7180 C C . PHE A 1 937 ? 10.914 11.345 -10.939 1.00 93.75 937 PHE A C 1
ATOM 7182 O O . PHE A 1 937 ? 11.133 12.175 -10.055 1.00 93.75 937 PHE A O 1
ATOM 7189 N N . LYS A 1 938 ? 10.115 11.618 -11.975 1.00 90.81 938 LYS A N 1
ATOM 7190 C CA . LYS A 1 938 ? 9.447 12.907 -12.174 1.00 90.81 938 LYS A CA 1
ATOM 7191 C C . LYS A 1 938 ? 8.607 13.315 -10.954 1.00 90.81 938 LYS A C 1
ATOM 7193 O O . LYS A 1 938 ? 8.623 14.479 -10.562 1.00 90.81 938 LYS A O 1
ATOM 7198 N N . ALA A 1 939 ? 7.972 12.338 -10.305 1.00 91.62 939 ALA A N 1
ATOM 7199 C CA . ALA A 1 939 ? 7.183 12.500 -9.083 1.00 91.62 939 ALA A CA 1
ATOM 7200 C C . ALA A 1 939 ? 7.976 12.323 -7.766 1.00 91.62 939 ALA A C 1
ATOM 7202 O O . ALA A 1 939 ? 7.414 12.507 -6.688 1.00 91.62 939 ALA A O 1
ATOM 7203 N N . LEU A 1 940 ? 9.273 11.987 -7.802 1.00 95.50 940 LEU A N 1
ATOM 7204 C CA . LEU A 1 940 ? 10.055 11.709 -6.585 1.00 95.50 940 LEU A CA 1
ATOM 7205 C C . LEU A 1 940 ? 10.060 12.875 -5.579 1.00 95.50 940 LEU A C 1
ATOM 7207 O O . LEU A 1 940 ? 9.871 12.609 -4.390 1.00 95.50 940 LEU A O 1
ATOM 7211 N N . PRO A 1 941 ? 10.226 14.152 -5.990 1.00 95.75 941 PRO A N 1
ATOM 7212 C CA . PRO A 1 941 ? 10.246 15.254 -5.031 1.00 95.75 941 PRO A CA 1
ATOM 7213 C C . PRO A 1 941 ? 8.927 15.417 -4.271 1.00 95.75 941 PRO A C 1
ATOM 7215 O O . PRO A 1 941 ? 8.937 15.536 -3.050 1.00 95.75 941 PRO A O 1
ATOM 7218 N N . VAL A 1 942 ? 7.786 15.375 -4.962 1.00 95.56 942 VAL A N 1
ATOM 7219 C CA . VAL A 1 942 ? 6.469 15.497 -4.312 1.00 95.56 942 VAL A CA 1
ATOM 7220 C C . VAL A 1 942 ? 6.161 14.287 -3.439 1.00 95.56 942 VAL A C 1
ATOM 7222 O O . VAL A 1 942 ? 5.673 14.462 -2.329 1.00 95.56 942 VAL A O 1
ATOM 7225 N N . TYR A 1 943 ? 6.540 13.080 -3.858 1.00 97.44 943 TYR A N 1
ATOM 7226 C CA . TYR A 1 943 ? 6.425 11.895 -3.014 1.00 97.44 943 TYR A CA 1
ATOM 7227 C C . TYR A 1 943 ? 7.289 11.966 -1.751 1.00 97.44 943 TYR A C 1
ATOM 7229 O O . TYR A 1 943 ? 6.847 11.567 -0.676 1.00 97.44 943 TYR A O 1
ATOM 7237 N N . THR A 1 944 ? 8.501 12.513 -1.856 1.00 97.00 944 THR A N 1
ATOM 7238 C CA . THR A 1 944 ? 9.386 12.704 -0.699 1.00 97.00 944 THR A CA 1
ATOM 7239 C C . THR A 1 944 ? 8.802 13.749 0.251 1.00 97.00 944 THR A C 1
ATOM 7241 O O . THR A 1 944 ? 8.761 13.527 1.458 1.00 97.00 944 THR A O 1
ATOM 7244 N N . LEU A 1 945 ? 8.272 14.858 -0.278 1.00 95.81 945 LEU A N 1
ATOM 7245 C CA . LEU A 1 945 ? 7.562 15.859 0.519 1.00 95.81 945 LEU A CA 1
ATOM 7246 C C . LEU A 1 945 ? 6.334 15.266 1.219 1.00 95.81 945 LEU A C 1
ATOM 7248 O O . LEU A 1 945 ? 6.129 15.498 2.407 1.00 95.81 945 LEU A O 1
ATOM 7252 N N . ALA A 1 946 ? 5.531 14.490 0.497 1.00 96.50 946 ALA A N 1
ATOM 7253 C CA . ALA A 1 946 ? 4.355 13.836 1.043 1.00 96.50 946 ALA A CA 1
ATOM 7254 C C . ALA A 1 946 ? 4.735 12.835 2.150 1.00 96.50 946 ALA A C 1
ATOM 7256 O O . ALA A 1 946 ? 4.107 12.818 3.206 1.00 96.50 946 ALA A O 1
ATOM 7257 N N . LEU A 1 947 ? 5.838 12.091 1.985 1.00 96.81 947 LEU A N 1
ATOM 7258 C CA . LEU A 1 947 ? 6.391 11.221 3.027 1.00 96.81 947 LEU A CA 1
ATOM 7259 C C . LEU A 1 947 ? 6.771 12.017 4.287 1.00 96.81 947 LEU A C 1
ATOM 7261 O O . LEU A 1 947 ? 6.414 11.614 5.394 1.00 96.81 947 LEU A O 1
ATOM 7265 N N . LEU A 1 948 ? 7.419 13.176 4.138 1.00 95.06 948 LEU A N 1
ATOM 7266 C CA . LEU A 1 948 ? 7.745 14.074 5.257 1.00 95.06 948 LEU A CA 1
ATOM 7267 C C . LEU A 1 948 ? 6.499 14.619 5.977 1.00 95.06 948 LEU A C 1
ATOM 7269 O O . LEU A 1 948 ? 6.588 14.997 7.144 1.00 95.06 948 LEU A O 1
ATOM 7273 N N . LYS A 1 949 ? 5.344 14.652 5.300 1.00 94.38 949 LYS A N 1
ATOM 7274 C CA . LYS A 1 949 ? 4.047 15.083 5.847 1.00 94.38 949 LYS A CA 1
ATOM 7275 C C . LYS A 1 949 ? 3.252 13.960 6.514 1.00 94.38 949 LYS A C 1
ATOM 7277 O O . LYS A 1 949 ? 2.265 14.242 7.194 1.00 94.38 949 LYS A O 1
ATOM 7282 N N . THR A 1 950 ? 3.676 12.703 6.376 1.00 94.75 950 THR A N 1
ATOM 7283 C CA . THR A 1 950 ? 3.012 11.571 7.039 1.00 94.75 950 THR A CA 1
ATOM 7284 C C . THR A 1 950 ? 3.070 11.694 8.562 1.00 94.75 950 THR A C 1
ATOM 7286 O O . THR A 1 950 ? 3.981 12.293 9.135 1.00 94.75 950 THR A O 1
ATOM 7289 N N . LYS A 1 951 ? 2.094 11.092 9.251 1.00 93.94 951 LYS A N 1
ATOM 7290 C CA . LYS A 1 951 ? 1.959 11.184 10.715 1.00 93.94 951 LYS A CA 1
ATOM 7291 C C . LYS A 1 951 ? 3.236 10.807 11.491 1.00 93.94 951 LYS A C 1
ATOM 7293 O O . LYS A 1 951 ? 3.524 11.520 12.449 1.00 93.94 951 LYS A O 1
ATOM 7298 N N . PRO A 1 952 ? 4.028 9.787 11.101 1.00 93.50 952 PRO A N 1
ATOM 7299 C CA . PRO A 1 952 ? 5.269 9.464 11.810 1.00 93.50 952 PRO A CA 1
ATOM 7300 C C . PRO A 1 952 ? 6.377 10.519 11.690 1.00 93.50 952 PRO A C 1
ATOM 7302 O O . PRO A 1 952 ? 7.167 10.653 12.618 1.00 93.50 952 PRO A O 1
ATOM 7305 N N . LEU A 1 953 ? 6.448 11.256 10.573 1.00 92.69 953 LEU A N 1
ATOM 7306 C CA . LEU A 1 953 ? 7.584 12.135 10.247 1.00 92.69 953 LEU A CA 1
ATOM 7307 C C . LEU A 1 953 ? 7.256 13.636 10.301 1.00 92.69 953 LEU A C 1
ATOM 7309 O O . LEU A 1 953 ? 8.175 14.465 10.331 1.00 92.69 953 LEU A O 1
ATOM 7313 N N . LYS A 1 954 ? 5.967 14.002 10.329 1.00 88.31 954 LYS A N 1
ATOM 7314 C CA . LYS A 1 954 ? 5.542 15.404 10.266 1.00 88.31 954 LYS A CA 1
ATOM 7315 C C . LYS A 1 954 ? 6.089 16.240 11.416 1.00 88.31 954 LYS A C 1
ATOM 7317 O O . LYS A 1 954 ? 6.166 15.801 12.561 1.00 88.31 954 LYS A O 1
ATOM 7322 N N . ALA A 1 955 ? 6.425 17.492 11.111 1.00 76.00 955 ALA A N 1
ATOM 7323 C CA . ALA A 1 955 ? 7.011 18.422 12.075 1.00 76.00 955 ALA A CA 1
ATOM 7324 C C . ALA A 1 955 ? 6.023 18.902 13.146 1.00 76.00 955 ALA A C 1
ATOM 7326 O O . ALA A 1 955 ? 6.431 19.313 14.227 1.00 76.00 955 ALA A O 1
ATOM 7327 N N . ARG A 1 956 ? 4.716 18.834 12.879 1.00 75.94 956 ARG A N 1
ATOM 7328 C CA . ARG A 1 956 ? 3.687 19.202 13.858 1.00 75.94 956 ARG A CA 1
ATOM 7329 C C . ARG A 1 956 ? 3.613 18.175 14.995 1.00 75.94 956 ARG A C 1
ATOM 7331 O O . ARG A 1 956 ? 3.624 16.966 14.745 1.00 75.94 956 ARG A O 1
ATOM 7338 N N . SER A 1 957 ? 3.463 18.653 16.230 1.00 74.62 957 SER A N 1
ATOM 7339 C CA . SER A 1 957 ? 3.215 17.790 17.385 1.00 74.62 957 SER A CA 1
ATOM 7340 C C . SER A 1 957 ? 1.867 17.076 17.243 1.00 74.62 957 SER A C 1
ATOM 7342 O O . SER A 1 957 ? 0.830 17.686 16.977 1.00 74.62 957 SER A O 1
ATOM 7344 N N . ILE A 1 958 ? 1.904 15.756 17.382 1.00 87.44 958 ILE A N 1
ATOM 7345 C CA . ILE A 1 958 ? 0.745 14.869 17.501 1.00 87.44 958 ILE A CA 1
ATOM 7346 C C . ILE A 1 958 ? 1.076 13.835 18.573 1.00 87.44 958 ILE A C 1
ATOM 7348 O O . ILE A 1 958 ? 2.254 13.619 18.851 1.00 87.44 958 ILE A O 1
ATOM 7352 N N . SER A 1 959 ? 0.054 13.194 19.141 1.00 91.31 959 SER A N 1
ATOM 7353 C CA . SER A 1 959 ? 0.255 12.182 20.183 1.00 91.31 959 SER A CA 1
ATOM 7354 C C . SER A 1 959 ? 1.235 11.090 19.742 1.00 91.31 959 SER A C 1
ATOM 7356 O O . SER A 1 959 ? 1.183 10.627 18.593 1.00 91.31 959 SER A O 1
ATOM 7358 N N . SER A 1 960 ? 2.103 10.667 20.664 1.00 92.00 960 SER A N 1
ATOM 7359 C CA . SER A 1 960 ? 3.074 9.592 20.432 1.00 92.00 960 SER A CA 1
ATOM 7360 C C . SER A 1 960 ? 2.401 8.288 19.992 1.00 92.00 960 SER A C 1
ATOM 7362 O O . SER A 1 960 ? 2.903 7.629 19.083 1.00 92.00 960 SER A O 1
ATOM 7364 N N . ASP A 1 961 ? 1.218 7.966 20.523 1.00 94.44 961 ASP A N 1
ATOM 7365 C CA . ASP A 1 961 ? 0.433 6.792 20.121 1.00 94.44 961 ASP A CA 1
ATOM 7366 C C . ASP A 1 961 ? 0.074 6.815 18.636 1.00 94.44 961 ASP A C 1
ATOM 7368 O O . ASP A 1 961 ? 0.215 5.814 17.933 1.00 94.44 961 ASP A O 1
ATOM 7372 N N . VAL A 1 962 ? -0.351 7.979 18.135 1.00 94.62 962 VAL A N 1
ATOM 7373 C CA . VAL A 1 962 ? -0.686 8.154 16.719 1.00 94.62 962 VAL A CA 1
ATOM 7374 C C . VAL A 1 962 ? 0.568 7.967 15.867 1.00 94.62 962 VAL A C 1
ATOM 7376 O O . VAL A 1 962 ? 0.517 7.254 14.867 1.00 94.62 962 VAL A O 1
ATOM 7379 N N . ARG A 1 963 ? 1.703 8.567 16.253 1.00 94.06 963 ARG A N 1
ATOM 7380 C CA . ARG A 1 963 ? 2.965 8.407 15.508 1.00 94.06 963 ARG A CA 1
ATOM 7381 C C . ARG A 1 963 ? 3.405 6.950 15.455 1.00 94.06 963 ARG A C 1
ATOM 7383 O O . ARG A 1 963 ? 3.650 6.448 14.361 1.00 94.06 963 ARG A O 1
ATOM 7390 N N . ASN A 1 964 ? 3.456 6.279 16.606 1.00 95.69 964 ASN A N 1
ATOM 7391 C CA . ASN A 1 964 ? 3.877 4.884 16.709 1.00 95.69 964 ASN A CA 1
ATOM 7392 C C . ASN A 1 964 ? 2.942 3.951 15.933 1.00 95.69 964 ASN A C 1
ATOM 7394 O O . ASN A 1 964 ? 3.424 3.097 15.194 1.00 95.69 964 ASN A O 1
ATOM 7398 N N . TYR A 1 965 ? 1.621 4.151 16.000 1.00 97.06 965 TYR A N 1
ATOM 7399 C CA . TYR A 1 965 ? 0.674 3.354 15.216 1.00 97.06 965 TYR A CA 1
ATOM 7400 C C . TYR A 1 965 ? 0.981 3.408 13.711 1.00 97.06 965 TYR A C 1
ATOM 7402 O O . TYR A 1 965 ? 1.152 2.368 13.071 1.00 97.06 965 TYR A O 1
ATOM 7410 N N . TYR A 1 966 ? 1.096 4.612 13.138 1.00 96.62 966 TYR A N 1
ATOM 7411 C CA . TYR A 1 966 ? 1.396 4.751 11.710 1.00 96.62 966 TYR A CA 1
ATOM 7412 C C . TYR A 1 966 ? 2.826 4.302 11.370 1.00 96.62 966 TYR A C 1
ATOM 7414 O O . TYR A 1 966 ? 3.042 3.777 10.280 1.00 96.62 966 TYR A O 1
ATOM 7422 N N . ALA A 1 967 ? 3.787 4.446 12.290 1.00 96.69 967 ALA A N 1
ATOM 7423 C CA . ALA A 1 967 ? 5.151 3.947 12.119 1.00 96.69 967 ALA A CA 1
ATOM 7424 C C . ALA A 1 967 ? 5.169 2.416 11.977 1.00 96.69 967 ALA A C 1
ATOM 7426 O O . ALA A 1 967 ? 5.632 1.898 10.959 1.00 96.69 967 ALA A O 1
ATOM 7427 N N . HIS A 1 968 ? 4.580 1.697 12.939 1.00 96.44 968 HIS A N 1
ATOM 7428 C CA . HIS A 1 968 ? 4.445 0.239 12.892 1.00 96.44 968 HIS A CA 1
ATOM 7429 C C . HIS A 1 968 ? 3.690 -0.230 11.647 1.00 96.44 968 HIS A C 1
ATOM 7431 O O . HIS A 1 968 ? 4.041 -1.248 11.049 1.00 96.44 968 HIS A O 1
ATOM 7437 N N . ARG A 1 969 ? 2.675 0.524 11.215 1.00 95.44 969 ARG A N 1
ATOM 7438 C CA . ARG A 1 969 ? 1.904 0.187 10.021 1.00 95.44 969 ARG A CA 1
ATOM 7439 C C . ARG A 1 969 ? 2.738 0.299 8.742 1.00 95.44 969 ARG A C 1
ATOM 7441 O O . ARG A 1 969 ? 2.852 -0.687 8.017 1.00 95.44 969 ARG A O 1
ATOM 7448 N N . ILE A 1 970 ? 3.360 1.451 8.478 1.00 96.62 970 ILE A N 1
ATOM 7449 C CA . ILE A 1 970 ? 4.126 1.691 7.238 1.00 96.62 970 ILE A CA 1
ATOM 7450 C C . ILE A 1 970 ? 5.297 0.708 7.089 1.00 96.62 970 ILE A C 1
ATOM 7452 O O . ILE A 1 970 ? 5.612 0.301 5.969 1.00 96.62 970 ILE A O 1
ATOM 7456 N N . LEU A 1 971 ? 5.898 0.253 8.195 1.00 96.88 971 LEU A N 1
ATOM 7457 C CA . LEU A 1 971 ? 6.970 -0.746 8.155 1.00 96.88 971 LEU A CA 1
ATOM 7458 C C . LEU A 1 971 ? 6.565 -2.052 7.454 1.00 96.88 971 LEU A C 1
ATOM 7460 O O . LEU A 1 971 ? 7.414 -2.684 6.830 1.00 96.88 971 LEU A O 1
ATOM 7464 N N . SER A 1 972 ? 5.286 -2.434 7.486 1.00 94.75 972 SER A N 1
ATOM 7465 C CA . SER A 1 972 ? 4.800 -3.682 6.883 1.00 94.75 972 SER A CA 1
ATOM 7466 C C . SER A 1 972 ? 3.914 -3.505 5.652 1.00 94.75 972 SER A C 1
ATOM 7468 O O . SER A 1 972 ? 3.670 -4.485 4.958 1.00 94.75 972 SER A O 1
ATOM 7470 N N . MET A 1 973 ? 3.454 -2.292 5.332 1.00 96.25 973 MET A N 1
ATOM 7471 C CA . MET A 1 973 ? 2.546 -2.057 4.201 1.00 96.25 973 MET A CA 1
ATOM 7472 C C . MET A 1 973 ? 3.129 -2.524 2.863 1.00 96.25 973 MET A C 1
ATOM 7474 O O . MET A 1 973 ? 4.320 -2.356 2.595 1.00 96.25 973 MET A O 1
ATOM 7478 N N . SER A 1 974 ? 2.273 -3.050 1.983 1.00 96.56 974 SER A N 1
ATOM 7479 C CA . SER A 1 974 ? 2.608 -3.267 0.570 1.00 96.56 974 SER A CA 1
ATOM 7480 C C . SER A 1 974 ? 3.076 -1.980 -0.121 1.00 96.56 974 SER A C 1
ATOM 7482 O O . SER A 1 974 ? 2.794 -0.867 0.335 1.00 96.56 974 SER A O 1
ATOM 7484 N N . VAL A 1 975 ? 3.751 -2.123 -1.268 1.00 97.62 975 VAL A N 1
ATOM 7485 C CA . VAL A 1 975 ? 4.201 -0.970 -2.070 1.00 97.62 975 VAL A CA 1
ATOM 7486 C C . VAL A 1 975 ? 3.003 -0.109 -2.474 1.00 97.62 975 VAL A C 1
ATOM 7488 O O . VAL A 1 975 ? 2.989 1.090 -2.215 1.00 97.62 975 VAL A O 1
ATOM 7491 N N . ARG A 1 976 ? 1.944 -0.741 -2.995 1.00 95.69 976 ARG A N 1
ATOM 7492 C CA . ARG A 1 976 ? 0.704 -0.067 -3.396 1.00 95.69 976 ARG A CA 1
ATOM 7493 C C . ARG A 1 976 ? 0.069 0.712 -2.248 1.00 95.69 976 ARG A C 1
ATOM 7495 O O . ARG A 1 976 ? -0.250 1.887 -2.411 1.00 95.69 976 ARG A O 1
ATOM 7502 N N . CYS A 1 977 ? -0.115 0.065 -1.097 1.00 95.81 977 CYS A N 1
ATOM 7503 C CA . CYS A 1 977 ? -0.721 0.712 0.063 1.00 95.81 977 CYS A CA 1
ATOM 7504 C C . CYS A 1 977 ? 0.152 1.869 0.558 1.00 95.81 977 CYS A C 1
ATOM 7506 O O . CYS A 1 977 ? -0.380 2.908 0.927 1.00 95.81 977 CYS A O 1
ATOM 7508 N N . THR A 1 978 ? 1.480 1.714 0.541 1.00 97.38 978 THR A N 1
ATOM 7509 C CA . THR A 1 978 ? 2.420 2.777 0.929 1.00 97.38 978 THR A CA 1
ATOM 7510 C C . THR A 1 978 ? 2.265 4.000 0.029 1.00 97.38 978 THR A C 1
ATOM 7512 O O . THR A 1 978 ? 2.117 5.109 0.536 1.00 97.38 978 THR A O 1
ATOM 7515 N N . MET A 1 979 ? 2.204 3.804 -1.291 1.00 97.00 979 MET A N 1
ATOM 7516 C CA . MET A 1 979 ? 2.009 4.901 -2.243 1.00 97.00 979 MET A CA 1
ATOM 7517 C C . MET A 1 979 ? 0.670 5.616 -2.038 1.00 97.00 979 MET A C 1
ATOM 7519 O O . MET A 1 979 ? 0.647 6.841 -1.958 1.00 97.00 979 MET A O 1
ATOM 7523 N N . GLN A 1 980 ? -0.428 4.864 -1.893 1.00 95.38 980 GLN A N 1
ATOM 7524 C CA . GLN A 1 980 ? -1.776 5.422 -1.686 1.00 95.38 980 GLN A CA 1
ATOM 7525 C C . GLN A 1 980 ? -1.954 6.079 -0.308 1.00 95.38 980 GLN A C 1
ATOM 7527 O O . GLN A 1 980 ? -2.847 6.901 -0.126 1.00 95.38 980 GLN A O 1
ATOM 7532 N N . HIS A 1 981 ? -1.114 5.726 0.665 1.00 96.25 981 HIS A N 1
ATOM 7533 C CA . HIS A 1 981 ? -1.094 6.361 1.978 1.00 96.25 981 HIS A CA 1
ATOM 7534 C C . HIS A 1 981 ? -0.276 7.653 2.000 1.00 96.25 981 HIS A C 1
ATOM 7536 O O . HIS A 1 981 ? -0.672 8.611 2.661 1.00 96.25 981 HIS A O 1
ATOM 7542 N N . ILE A 1 982 ? 0.860 7.673 1.295 1.00 96.06 982 ILE A N 1
ATOM 7543 C CA . ILE A 1 982 ? 1.734 8.847 1.196 1.00 96.06 982 ILE A CA 1
ATOM 7544 C C . ILE A 1 982 ? 1.078 9.935 0.343 1.00 96.06 982 ILE A C 1
ATOM 7546 O O . ILE A 1 982 ? 1.058 11.086 0.763 1.00 96.06 982 ILE A O 1
ATOM 7550 N N . TYR A 1 983 ? 0.544 9.576 -0.827 1.00 96.94 983 TYR A N 1
ATOM 7551 C CA . TYR A 1 983 ? -0.179 10.486 -1.715 1.00 96.94 983 TYR A CA 1
ATOM 7552 C C . TYR A 1 983 ? -1.618 9.965 -1.890 1.00 96.94 983 TYR A C 1
ATOM 7554 O O . TYR A 1 983 ? -1.836 9.027 -2.670 1.00 96.94 983 TYR A O 1
ATOM 7562 N N . PRO A 1 984 ? -2.576 10.492 -1.105 1.00 96.19 984 PRO A N 1
ATOM 7563 C CA . PRO A 1 984 ? -3.981 10.104 -1.161 1.00 96.19 984 PRO A CA 1
ATOM 7564 C C . PRO A 1 984 ? -4.611 10.244 -2.552 1.00 96.19 984 PRO A C 1
ATOM 7566 O O . PRO A 1 984 ? -4.114 10.912 -3.451 1.00 96.19 984 PRO A O 1
ATOM 7569 N N . ARG A 1 985 ? -5.748 9.576 -2.759 1.00 94.75 985 ARG A N 1
ATOM 7570 C CA . ARG A 1 985 ? -6.526 9.721 -3.997 1.00 94.75 985 ARG A CA 1
ATOM 7571 C C . ARG A 1 985 ? -7.631 10.737 -3.769 1.00 94.75 985 ARG A C 1
ATOM 7573 O O . ARG A 1 985 ? -8.614 10.397 -3.115 1.00 94.75 985 ARG A O 1
ATOM 7580 N N . CYS A 1 986 ? -7.491 11.937 -4.323 1.00 96.12 986 CYS A N 1
ATOM 7581 C CA . CYS A 1 986 ? -8.552 12.940 -4.348 1.00 96.12 986 CYS A CA 1
ATOM 7582 C C . CYS A 1 986 ? -9.356 12.862 -5.655 1.00 96.12 986 CYS A C 1
ATOM 7584 O O . CYS A 1 986 ? -8.784 12.739 -6.739 1.00 96.12 986 CYS A O 1
ATOM 7586 N N . MET A 1 987 ? -10.686 12.903 -5.565 1.00 95.31 987 MET A N 1
ATOM 7587 C CA . MET A 1 987 ? -11.616 12.823 -6.698 1.00 95.31 987 MET A CA 1
ATOM 7588 C C . MET A 1 987 ? -12.666 13.933 -6.602 1.00 95.31 987 MET A C 1
ATOM 7590 O O . MET A 1 987 ? -13.333 14.063 -5.574 1.00 95.31 987 MET A O 1
ATOM 7594 N N . ALA A 1 988 ? -12.858 14.688 -7.685 1.00 95.25 988 ALA A N 1
ATOM 7595 C CA . ALA A 1 988 ? -13.959 15.636 -7.829 1.00 95.25 988 ALA A CA 1
ATOM 7596 C C . ALA A 1 988 ? -15.252 14.874 -8.159 1.00 95.25 988 ALA A C 1
ATOM 7598 O O . ALA A 1 988 ? -15.386 14.290 -9.230 1.00 95.25 988 ALA A O 1
ATOM 7599 N N . LEU A 1 989 ? -16.200 14.845 -7.220 1.00 95.94 989 LEU A N 1
ATOM 7600 C CA . LEU A 1 989 ? -17.459 14.115 -7.395 1.00 95.94 989 LEU A CA 1
ATOM 7601 C C . LEU A 1 989 ? -18.507 14.928 -8.158 1.00 95.94 989 LEU A C 1
ATOM 7603 O O . LEU A 1 989 ? -19.337 14.368 -8.856 1.00 95.94 989 LEU A O 1
ATOM 7607 N N . HIS A 1 990 ? -18.479 16.249 -8.031 1.00 92.81 990 HIS A N 1
ATOM 7608 C CA . HIS A 1 990 ? -19.438 17.142 -8.684 1.00 92.81 990 HIS A CA 1
ATOM 7609 C C . HIS A 1 990 ? -19.357 17.131 -10.224 1.00 92.81 990 HIS A C 1
ATOM 7611 O O . HIS A 1 990 ? -20.339 17.485 -10.869 1.00 92.81 990 HIS A O 1
ATOM 7617 N N . ASP A 1 991 ? -18.242 16.652 -10.788 1.00 87.81 991 ASP A N 1
ATOM 7618 C CA . ASP A 1 991 ? -17.982 16.579 -12.233 1.00 87.81 991 ASP A CA 1
ATOM 7619 C C . ASP A 1 991 ? -18.060 15.142 -12.782 1.00 87.81 991 ASP A C 1
ATOM 7621 O O . ASP A 1 991 ? -17.455 14.817 -13.808 1.00 87.81 991 ASP A O 1
ATOM 7625 N N . LEU A 1 992 ? -18.746 14.234 -12.079 1.00 91.62 992 LEU A N 1
ATOM 7626 C CA . LEU A 1 992 ? -18.881 12.855 -12.541 1.00 91.62 992 LEU A CA 1
ATOM 7627 C C . LEU A 1 992 ? -19.687 12.785 -13.837 1.00 91.62 992 LEU A C 1
ATOM 7629 O O . LEU A 1 992 ? -20.847 13.187 -13.891 1.00 91.62 992 LEU A O 1
ATOM 7633 N N . ASP A 1 993 ? -19.074 12.190 -14.860 1.00 90.38 993 ASP A N 1
ATOM 7634 C CA . ASP A 1 993 ? -19.773 11.838 -16.086 1.00 90.38 993 ASP A CA 1
ATOM 7635 C C . ASP A 1 993 ? -20.838 10.777 -15.806 1.00 90.38 993 ASP A C 1
ATOM 7637 O O . ASP A 1 993 ? -20.692 9.875 -14.976 1.00 90.38 993 ASP A O 1
ATOM 7641 N N . ASP A 1 994 ? -21.897 10.883 -16.581 1.00 88.94 994 ASP A N 1
ATOM 7642 C CA . ASP A 1 994 ? -23.025 9.994 -16.676 1.00 88.94 994 ASP A CA 1
ATOM 7643 C C . ASP A 1 994 ? -22.692 8.482 -16.649 1.00 88.94 994 ASP A C 1
ATOM 7645 O O . ASP A 1 994 ? -23.436 7.690 -16.062 1.00 88.94 994 ASP A O 1
ATOM 7649 N N . GLN A 1 995 ? -21.606 8.044 -17.276 1.00 88.00 995 GLN A N 1
ATOM 7650 C CA . GLN A 1 995 ? -21.259 6.619 -17.378 1.00 88.00 995 GLN A CA 1
ATOM 7651 C C . GLN A 1 995 ? -20.255 6.151 -16.317 1.00 88.00 995 GLN A C 1
ATOM 7653 O O . GLN A 1 995 ? -20.091 4.951 -16.097 1.00 88.00 995 GLN A O 1
ATOM 7658 N N . ILE A 1 996 ? -19.577 7.082 -15.647 1.00 91.25 996 ILE A N 1
ATOM 7659 C CA . ILE A 1 996 ? -18.513 6.766 -14.693 1.00 91.25 996 ILE A CA 1
ATOM 7660 C C . ILE A 1 996 ? -19.102 6.208 -13.399 1.00 91.25 996 ILE A C 1
ATOM 7662 O O . ILE A 1 996 ? -20.191 6.587 -12.975 1.00 91.25 996 ILE A O 1
ATOM 7666 N N . ALA A 1 997 ? -18.367 5.298 -12.757 1.00 91.88 997 ALA A N 1
ATOM 7667 C CA . ALA A 1 997 ? -18.759 4.618 -11.527 1.00 91.88 997 ALA A CA 1
ATOM 7668 C C . ALA A 1 997 ? -20.090 3.847 -11.625 1.00 91.88 997 ALA A C 1
ATOM 7670 O O . ALA A 1 997 ? -20.717 3.541 -10.610 1.00 91.88 997 ALA A O 1
ATOM 7671 N N . LEU A 1 998 ? -20.507 3.491 -12.839 1.00 92.56 998 LEU A N 1
ATOM 7672 C CA . LEU A 1 998 ? -21.620 2.593 -13.114 1.00 92.56 998 LEU A CA 1
ATOM 7673 C C . LEU A 1 998 ? -21.113 1.393 -13.924 1.00 92.56 998 LEU A C 1
ATOM 7675 O O . LEU A 1 998 ? -20.107 1.511 -14.629 1.00 92.56 998 LEU A O 1
ATOM 7679 N N . PRO A 1 999 ? -21.757 0.221 -13.802 1.00 89.31 999 PRO A N 1
ATOM 7680 C CA . PRO A 1 999 ? -21.395 -0.934 -14.607 1.00 89.31 999 PRO A CA 1
ATOM 7681 C C . PRO A 1 999 ? -21.720 -0.667 -16.076 1.00 89.31 999 PRO A C 1
ATOM 7683 O O . PRO A 1 999 ? -22.854 -0.334 -16.423 1.00 89.31 999 PRO A O 1
ATOM 7686 N N . ASP A 1 1000 ? -20.726 -0.847 -16.940 1.00 85.38 1000 ASP A N 1
ATOM 7687 C CA . ASP A 1 1000 ? -20.905 -0.794 -18.383 1.00 85.38 1000 ASP A CA 1
ATOM 7688 C C . ASP A 1 1000 ? -21.947 -1.848 -18.816 1.00 85.38 1000 ASP A C 1
ATOM 7690 O O . ASP A 1 1000 ? -21.795 -3.027 -18.475 1.00 85.38 1000 ASP A O 1
ATOM 7694 N N . PRO A 1 1001 ? -22.990 -1.475 -19.581 1.00 83.56 1001 PRO A N 1
ATOM 7695 C CA . PRO A 1 1001 ? -24.075 -2.391 -19.937 1.00 83.56 1001 PRO A CA 1
ATOM 7696 C C . PRO A 1 1001 ? -23.644 -3.635 -20.725 1.00 83.56 1001 PRO A C 1
ATOM 7698 O O . PRO A 1 1001 ? -24.372 -4.625 -20.744 1.00 83.56 1001 PRO A O 1
ATOM 7701 N N . THR A 1 1002 ? -22.491 -3.590 -21.400 1.00 83.25 1002 THR A N 1
ATOM 7702 C CA . THR A 1 1002 ? -22.025 -4.666 -22.287 1.00 83.25 1002 THR A CA 1
ATOM 7703 C C . THR A 1 1002 ? -21.023 -5.580 -21.589 1.00 83.25 1002 THR A C 1
ATOM 7705 O O . THR A 1 1002 ? -21.057 -6.798 -21.748 1.00 83.25 1002 THR A O 1
ATOM 7708 N N . THR A 1 1003 ? -20.103 -4.992 -20.830 1.00 80.31 1003 THR A N 1
ATOM 7709 C CA . THR A 1 1003 ? -18.951 -5.674 -20.232 1.00 80.31 1003 THR A CA 1
ATOM 7710 C C . THR A 1 1003 ? -19.097 -5.891 -18.730 1.00 80.31 1003 THR A C 1
ATOM 7712 O O . THR A 1 1003 ? -18.336 -6.671 -18.159 1.00 80.31 1003 THR A O 1
ATOM 7715 N N . GLY A 1 1004 ? -20.034 -5.193 -18.077 1.00 80.44 1004 GLY A N 1
ATOM 7716 C CA . GLY A 1 1004 ? -20.207 -5.178 -16.623 1.00 80.44 1004 GLY A CA 1
ATOM 7717 C C . GLY A 1 1004 ? -19.060 -4.505 -15.862 1.00 80.44 1004 GLY A C 1
ATOM 7718 O O . GLY A 1 1004 ? -19.056 -4.519 -14.632 1.00 80.44 1004 GLY A O 1
ATOM 7719 N N . ARG A 1 1005 ? -18.068 -3.936 -16.562 1.00 79.88 1005 ARG A N 1
ATOM 7720 C CA . ARG A 1 1005 ? -16.913 -3.276 -15.942 1.00 79.88 1005 ARG A CA 1
ATOM 7721 C C . ARG A 1 1005 ? -17.298 -1.889 -15.452 1.00 79.88 1005 ARG A C 1
ATOM 7723 O O . ARG A 1 1005 ? -18.047 -1.186 -16.117 1.00 79.88 1005 ARG A O 1
ATOM 7730 N N . ILE A 1 1006 ? -16.753 -1.488 -14.310 1.00 86.00 1006 ILE A N 1
ATOM 7731 C CA . ILE A 1 1006 ? -16.961 -0.152 -13.752 1.00 86.00 1006 ILE A CA 1
ATOM 7732 C C . ILE A 1 1006 ? -15.709 0.677 -14.021 1.00 86.00 1006 ILE A C 1
ATOM 7734 O O . ILE A 1 1006 ? -14.636 0.364 -13.505 1.00 86.00 1006 ILE A O 1
ATOM 7738 N N . SER A 1 1007 ? -15.847 1.747 -14.801 1.00 86.62 1007 SER A N 1
ATOM 7739 C CA . SER A 1 1007 ? -14.785 2.740 -14.967 1.00 86.62 1007 SER A CA 1
ATOM 7740 C C . SER A 1 1007 ? -14.805 3.717 -13.798 1.00 86.62 1007 SER A C 1
ATOM 7742 O O . SER A 1 1007 ? -15.843 4.285 -13.465 1.00 86.62 1007 SER A O 1
ATOM 7744 N N . LEU A 1 1008 ? -13.654 3.919 -13.160 1.00 88.62 1008 LEU A N 1
ATOM 7745 C CA . LEU A 1 1008 ? -13.520 4.865 -12.054 1.00 88.62 1008 LEU A CA 1
ATOM 7746 C C . LEU A 1 1008 ? -13.185 6.280 -12.537 1.00 88.62 1008 LEU A C 1
ATOM 7748 O O . LEU A 1 1008 ? -12.446 6.418 -13.522 1.00 88.62 1008 LEU A O 1
ATOM 7752 N N . PRO A 1 1009 ? -13.630 7.321 -11.804 1.00 90.38 1009 PRO A N 1
ATOM 7753 C CA . PRO A 1 1009 ? -13.243 8.691 -12.106 1.00 90.38 1009 PRO A CA 1
ATOM 7754 C C . PRO A 1 1009 ? -11.728 8.861 -12.036 1.00 90.38 1009 PRO A C 1
ATOM 7756 O O . PRO A 1 1009 ? -11.027 8.159 -11.298 1.00 90.38 1009 PRO A O 1
ATOM 7759 N N . SER A 1 1010 ? -11.224 9.810 -12.818 1.00 88.75 1010 SER A N 1
ATOM 7760 C CA . SER A 1 1010 ? -9.842 10.250 -12.675 1.00 88.75 1010 SER A CA 1
ATOM 7761 C C . SER A 1 1010 ? -9.643 10.962 -11.343 1.00 88.75 1010 SER A C 1
ATOM 7763 O O . SER A 1 1010 ? -10.552 11.591 -10.802 1.00 88.75 1010 SER A O 1
ATOM 7765 N N . ILE A 1 1011 ? -8.422 10.860 -10.835 1.00 92.44 1011 ILE A N 1
ATOM 7766 C CA . ILE A 1 1011 ? -7.990 11.574 -9.637 1.00 92.44 1011 ILE A CA 1
ATOM 7767 C C . ILE A 1 1011 ? -7.488 12.981 -9.994 1.00 92.44 1011 ILE A C 1
ATOM 7769 O O . ILE A 1 1011 ? -7.182 13.269 -11.153 1.00 92.44 1011 ILE A O 1
ATOM 7773 N N . MET A 1 1012 ? -7.408 13.849 -8.992 1.00 92.25 1012 MET A N 1
ATOM 7774 C CA . MET A 1 1012 ? -6.877 15.211 -9.078 1.00 92.25 1012 MET A CA 1
ATOM 7775 C C . MET A 1 1012 ? -5.720 15.402 -8.095 1.00 92.25 1012 MET A C 1
ATOM 7777 O O . MET A 1 1012 ? -5.481 14.546 -7.246 1.00 92.25 1012 MET A O 1
ATOM 7781 N N . ARG A 1 1013 ? -4.995 16.519 -8.222 1.00 93.62 1013 ARG A N 1
ATOM 7782 C CA . ARG A 1 1013 ? -3.884 16.843 -7.320 1.00 93.62 1013 ARG A CA 1
ATOM 7783 C C . ARG A 1 1013 ? -4.389 17.177 -5.921 1.00 93.62 1013 ARG A C 1
ATOM 7785 O O . ARG A 1 1013 ? -5.426 17.821 -5.757 1.00 93.62 1013 ARG A O 1
ATOM 7792 N N . ASP A 1 1014 ? -3.588 16.808 -4.932 1.00 95.19 1014 ASP A N 1
ATOM 7793 C CA . ASP A 1 1014 ? -3.862 17.005 -3.510 1.00 95.19 1014 ASP A CA 1
ATOM 7794 C C . ASP A 1 1014 ? -3.518 18.440 -3.066 1.00 95.19 1014 ASP A C 1
ATOM 7796 O O . ASP A 1 1014 ? -2.579 18.671 -2.299 1.00 95.19 1014 ASP A O 1
ATOM 7800 N N . SER A 1 1015 ? -4.263 19.420 -3.592 1.00 93.00 1015 SER A N 1
ATOM 7801 C CA . SER A 1 1015 ? -4.109 20.849 -3.290 1.00 93.00 1015 SER A CA 1
ATOM 7802 C C . SER A 1 1015 ? -5.437 21.610 -3.333 1.00 93.00 1015 SER A C 1
ATOM 7804 O O . SER A 1 1015 ? -6.237 21.431 -4.252 1.00 93.00 1015 SER A O 1
ATOM 7806 N N . HIS A 1 1016 ? -5.612 22.564 -2.414 1.00 91.31 1016 HIS A N 1
ATOM 7807 C CA . HIS A 1 1016 ? -6.699 23.549 -2.425 1.00 91.31 1016 HIS A CA 1
ATOM 7808 C C . HIS A 1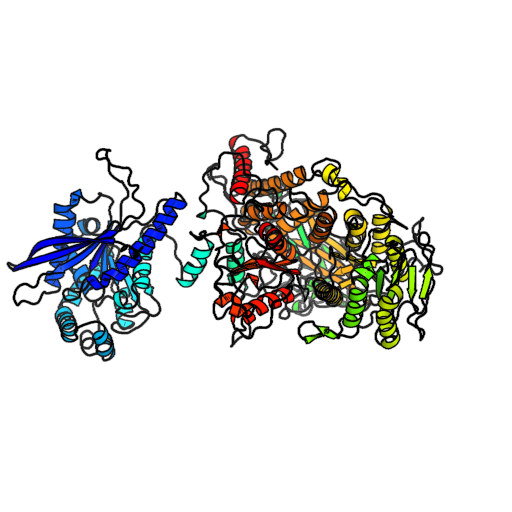 1016 ? -6.754 24.358 -3.731 1.00 91.31 1016 HIS A C 1
ATOM 7810 O O . HIS A 1 1016 ? -7.831 24.769 -4.155 1.00 91.31 1016 HIS A O 1
ATOM 7816 N N . THR A 1 1017 ? -5.617 24.545 -4.411 1.00 87.94 1017 THR A N 1
ATOM 7817 C CA . THR A 1 1017 ? -5.547 25.264 -5.698 1.00 87.94 1017 THR A CA 1
ATOM 7818 C C . THR A 1 1017 ? -6.305 24.566 -6.829 1.00 87.94 1017 THR A C 1
ATOM 7820 O O . THR A 1 1017 ? -6.676 25.205 -7.811 1.00 87.94 1017 THR A O 1
ATOM 7823 N N . CYS A 1 1018 ? -6.555 23.264 -6.685 1.00 89.56 1018 CYS A N 1
ATOM 7824 C CA . CYS A 1 1018 ? -7.313 22.462 -7.639 1.00 89.56 1018 CYS A CA 1
ATOM 7825 C C . CYS A 1 1018 ? -8.790 22.314 -7.230 1.00 89.56 1018 CYS A C 1
ATOM 7827 O O . CYS A 1 1018 ? -9.534 21.606 -7.900 1.00 89.56 1018 CYS A O 1
ATOM 7829 N N . MET A 1 1019 ? -9.214 22.948 -6.132 1.00 92.25 1019 MET A N 1
ATOM 7830 C CA . MET A 1 1019 ? -10.558 22.832 -5.570 1.00 92.25 1019 MET A CA 1
ATOM 7831 C C . MET A 1 1019 ? -11.336 24.145 -5.669 1.00 92.25 1019 MET A C 1
ATOM 7833 O O . MET A 1 1019 ? -10.782 25.233 -5.538 1.00 92.25 1019 MET A O 1
ATOM 7837 N N . THR A 1 1020 ? -12.653 24.035 -5.789 1.00 92.25 1020 THR A N 1
ATOM 7838 C CA . THR A 1 1020 ? -13.619 25.137 -5.884 1.00 92.25 1020 THR A CA 1
ATOM 7839 C C . THR A 1 1020 ? -14.630 25.103 -4.735 1.00 92.25 1020 THR A C 1
ATOM 7841 O O . THR A 1 1020 ? -14.943 24.048 -4.180 1.00 92.25 1020 THR A O 1
ATOM 7844 N N . ALA A 1 1021 ? -15.182 26.268 -4.375 1.00 89.00 1021 ALA A N 1
ATOM 7845 C CA . ALA A 1 1021 ? -16.137 26.390 -3.264 1.00 89.00 1021 ALA A CA 1
ATOM 7846 C C . ALA A 1 1021 ? -17.502 25.742 -3.555 1.00 89.00 1021 ALA A C 1
ATOM 7848 O O . ALA A 1 1021 ? -18.249 25.446 -2.627 1.00 89.00 1021 ALA A O 1
ATOM 7849 N N . ASN A 1 1022 ? -17.841 25.539 -4.829 1.00 92.00 1022 ASN A N 1
ATOM 7850 C CA . ASN A 1 1022 ? -19.074 24.888 -5.269 1.00 92.00 1022 ASN A CA 1
ATOM 7851 C C . ASN A 1 1022 ? -18.923 23.379 -5.511 1.00 92.00 1022 ASN A C 1
ATOM 7853 O O . ASN A 1 1022 ? -19.892 22.728 -5.905 1.00 92.00 1022 ASN A O 1
ATOM 7857 N N . GLY A 1 1023 ? -17.731 22.828 -5.284 1.00 93.75 1023 GLY A N 1
ATOM 7858 C CA . GLY A 1 1023 ? -17.446 21.422 -5.516 1.00 93.75 1023 GLY A CA 1
ATOM 7859 C C . GLY A 1 1023 ? -17.723 20.520 -4.314 1.00 93.75 1023 GLY A C 1
ATOM 7860 O O . GLY A 1 1023 ? -17.833 20.952 -3.165 1.00 93.75 1023 GLY A O 1
ATOM 7861 N N . MET A 1 1024 ? -17.777 19.223 -4.605 1.00 96.44 1024 MET A N 1
ATOM 7862 C CA . MET A 1 1024 ? -17.746 18.142 -3.623 1.00 96.44 1024 MET A CA 1
ATOM 7863 C C . MET A 1 1024 ? -16.644 17.150 -3.999 1.00 96.44 1024 MET A C 1
ATOM 7865 O O . MET A 1 1024 ? -16.515 16.798 -5.178 1.00 96.44 1024 MET A O 1
ATOM 7869 N N . TYR A 1 1025 ? -15.854 16.721 -3.014 1.00 97.38 1025 TYR A N 1
ATOM 7870 C CA . TYR A 1 1025 ? -14.604 15.989 -3.228 1.00 97.38 1025 TYR A CA 1
ATOM 7871 C C . TYR A 1 1025 ? -14.477 14.806 -2.270 1.00 97.38 1025 TYR A C 1
ATOM 7873 O O . TYR A 1 1025 ? -14.799 14.926 -1.092 1.00 97.38 1025 TYR A O 1
ATOM 7881 N N . LEU A 1 1026 ? -13.977 13.672 -2.758 1.00 97.50 1026 LEU A N 1
ATOM 7882 C CA . LEU A 1 1026 ? -13.657 12.500 -1.940 1.00 97.50 1026 LEU A CA 1
ATOM 7883 C C . LEU A 1 1026 ? -12.147 12.282 -1.938 1.00 97.50 1026 LEU A C 1
ATOM 7885 O O . LEU A 1 1026 ? -11.576 12.014 -2.994 1.00 97.50 1026 LEU A O 1
ATOM 7889 N N . ILE A 1 1027 ? -11.524 12.353 -0.762 1.00 97.56 1027 ILE A N 1
ATOM 7890 C CA . ILE A 1 1027 ? -10.113 11.997 -0.571 1.00 97.56 1027 ILE A CA 1
ATOM 7891 C C . ILE A 1 1027 ? -9.991 10.706 0.233 1.00 97.56 1027 ILE A C 1
ATOM 7893 O O . ILE A 1 1027 ? -10.745 10.482 1.181 1.00 97.56 1027 ILE A O 1
ATOM 7897 N N . ASP A 1 1028 ? -9.061 9.837 -0.153 1.00 96.62 1028 ASP A N 1
ATOM 7898 C CA . ASP A 1 1028 ? -8.914 8.508 0.438 1.00 96.62 1028 ASP A CA 1
ATOM 7899 C C . ASP A 1 1028 ? -7.442 8.064 0.499 1.00 96.62 1028 ASP A C 1
ATOM 7901 O O . ASP A 1 1028 ? -6.778 7.971 -0.536 1.00 96.62 1028 ASP A O 1
ATOM 7905 N N . ASN A 1 1029 ? -6.947 7.764 1.707 1.00 94.75 1029 ASN A N 1
ATOM 7906 C CA . ASN A 1 1029 ? -5.536 7.452 1.993 1.00 94.75 1029 ASN A CA 1
ATOM 7907 C C . ASN A 1 1029 ? -5.285 6.026 2.526 1.00 94.75 1029 ASN A C 1
ATOM 7909 O O . ASN A 1 1029 ? -4.347 5.797 3.297 1.00 94.75 1029 ASN A O 1
ATOM 7913 N N . GLU A 1 1030 ? -6.160 5.076 2.189 1.00 91.94 1030 GLU A N 1
ATOM 7914 C CA . GLU A 1 1030 ? -6.182 3.699 2.716 1.00 91.94 1030 GLU A CA 1
ATOM 7915 C C . GLU A 1 1030 ? -6.721 3.527 4.139 1.00 91.94 1030 GLU A C 1
ATOM 7917 O O . GLU A 1 1030 ? -7.139 2.424 4.500 1.00 91.94 1030 GLU A O 1
ATOM 7922 N N . GLU A 1 1031 ? -6.766 4.582 4.944 1.00 90.94 1031 GLU A N 1
ATOM 7923 C CA . GLU A 1 1031 ? -7.177 4.510 6.351 1.00 90.94 1031 GLU A CA 1
ATOM 7924 C C . GLU A 1 1031 ? -8.443 5.298 6.634 1.00 90.94 1031 GLU A C 1
ATOM 7926 O O . GLU A 1 1031 ? -9.369 4.780 7.265 1.00 90.94 1031 GLU A O 1
ATOM 7931 N N . ASN A 1 1032 ? -8.492 6.522 6.120 1.00 93.56 1032 ASN A N 1
ATOM 7932 C CA . ASN A 1 1032 ? -9.658 7.377 6.172 1.00 93.56 1032 ASN A CA 1
ATOM 7933 C C . ASN A 1 1032 ? -10.094 7.723 4.746 1.00 93.56 1032 ASN A C 1
ATOM 7935 O O . ASN A 1 1032 ? -9.261 7.953 3.869 1.00 93.56 1032 ASN A O 1
ATOM 7939 N N . ALA A 1 1033 ? -11.404 7.798 4.556 1.00 95.56 1033 ALA A N 1
ATOM 7940 C CA . ALA A 1 1033 ? -12.049 8.375 3.393 1.00 95.56 1033 ALA A CA 1
ATOM 7941 C C . ALA A 1 1033 ? -12.853 9.592 3.866 1.00 95.56 1033 ALA A C 1
ATOM 7943 O O . ALA A 1 1033 ? -13.695 9.467 4.754 1.00 95.56 1033 ALA A O 1
ATOM 7944 N N . ILE A 1 1034 ? -12.576 10.774 3.325 1.00 96.50 1034 ILE A N 1
ATOM 7945 C CA . ILE A 1 1034 ? -13.232 12.013 3.747 1.00 96.50 1034 ILE A CA 1
ATOM 7946 C C . ILE A 1 1034 ? -13.956 12.623 2.553 1.00 96.50 1034 ILE A C 1
ATOM 7948 O O . ILE A 1 1034 ? -13.341 12.915 1.527 1.00 96.50 1034 ILE A O 1
ATOM 7952 N N . LEU A 1 1035 ? -15.264 12.814 2.705 1.00 96.81 1035 LEU A N 1
ATOM 7953 C CA . LEU A 1 1035 ? -16.104 13.548 1.772 1.00 96.81 1035 LEU A CA 1
ATOM 7954 C C . LEU A 1 1035 ? -16.143 15.020 2.189 1.00 96.81 1035 LEU A C 1
ATOM 7956 O O . LEU A 1 1035 ? -16.794 15.373 3.174 1.00 96.81 1035 LEU A O 1
ATOM 7960 N N . TRP A 1 1036 ? -15.443 15.873 1.450 1.00 96.25 1036 TRP A N 1
ATOM 7961 C CA . TRP A 1 1036 ? -15.437 17.314 1.669 1.00 96.25 1036 TRP A CA 1
ATOM 7962 C C . TRP A 1 1036 ? -16.519 18.001 0.833 1.00 96.25 1036 TRP A C 1
ATOM 7964 O O . TRP A 1 1036 ? -16.667 17.725 -0.362 1.00 96.25 1036 TRP A O 1
ATOM 7974 N N . ILE A 1 1037 ? -17.267 18.904 1.465 1.00 95.75 1037 ILE A N 1
ATOM 7975 C CA . ILE A 1 1037 ? -18.399 19.626 0.878 1.00 95.75 1037 ILE A CA 1
ATOM 7976 C C . ILE A 1 1037 ? -18.100 21.125 0.910 1.00 95.75 1037 ILE A C 1
ATOM 7978 O O . ILE A 1 1037 ? -17.928 21.707 1.986 1.00 95.75 1037 ILE A O 1
ATOM 7982 N N . GLY A 1 1038 ? -18.061 21.744 -0.270 1.00 94.62 1038 GLY A N 1
ATOM 7983 C CA . GLY A 1 1038 ? -17.810 23.172 -0.412 1.00 94.62 1038 GLY A CA 1
ATOM 7984 C C . GLY A 1 1038 ? -18.967 24.036 0.084 1.00 94.62 1038 GLY A C 1
ATOM 7985 O O . GLY A 1 1038 ? -20.139 23.681 -0.036 1.00 94.62 1038 GLY A O 1
ATOM 7986 N N . GLY A 1 1039 ? -18.643 25.209 0.625 1.00 92.12 1039 GLY A N 1
ATOM 7987 C CA . GLY A 1 1039 ? -19.610 26.134 1.219 1.00 92.12 1039 GLY A CA 1
ATOM 7988 C C . GLY A 1 1039 ? -20.576 26.781 0.221 1.00 92.12 1039 GLY A C 1
ATOM 7989 O O . GLY A 1 1039 ? -21.524 27.440 0.632 1.00 92.12 1039 GLY A O 1
ATOM 7990 N N . SER A 1 1040 ? -20.352 26.616 -1.083 1.00 91.50 1040 SER A N 1
ATOM 7991 C CA . SER A 1 1040 ? -21.240 27.067 -2.164 1.00 91.50 1040 SER A CA 1
ATOM 7992 C C . SER A 1 1040 ? -21.691 25.909 -3.059 1.00 91.50 1040 SER A C 1
ATOM 7994 O O . SER A 1 1040 ? -21.977 26.119 -4.238 1.00 91.50 1040 SER A O 1
ATOM 7996 N N . VAL A 1 1041 ? -21.698 24.677 -2.532 1.00 94.31 1041 VAL A N 1
ATOM 7997 C CA . VAL A 1 1041 ? -22.145 23.487 -3.269 1.00 94.31 1041 VAL A CA 1
ATOM 7998 C C . VAL A 1 1041 ? -23.588 23.647 -3.755 1.00 94.31 1041 VAL A C 1
ATOM 8000 O O . VAL A 1 1041 ? -24.429 24.241 -3.079 1.00 94.31 1041 VAL A O 1
ATOM 8003 N N . SER A 1 1042 ? -23.883 23.112 -4.941 1.00 94.56 1042 SER A N 1
ATOM 8004 C CA . SER A 1 1042 ? -25.243 23.126 -5.485 1.00 94.56 1042 SER A CA 1
ATOM 8005 C C . SER A 1 1042 ? -26.206 22.344 -4.578 1.00 94.56 1042 SER A C 1
ATOM 8007 O O . SER A 1 1042 ? -25.923 21.177 -4.285 1.00 94.56 1042 SER A O 1
ATOM 8009 N N . PRO A 1 1043 ? -27.375 22.906 -4.207 1.00 94.94 1043 PRO A N 1
ATOM 8010 C CA . PRO A 1 1043 ? -28.401 22.178 -3.460 1.00 94.94 1043 PRO A CA 1
ATOM 8011 C C . PRO A 1 1043 ? -28.843 20.883 -4.151 1.00 94.94 1043 PRO A C 1
ATOM 8013 O O . PRO A 1 1043 ? -29.163 19.910 -3.479 1.00 94.94 1043 PRO A O 1
ATOM 8016 N N . GLN A 1 1044 ? -28.793 20.826 -5.488 1.00 95.12 1044 GLN A N 1
ATOM 8017 C CA . GLN A 1 1044 ? -29.143 19.617 -6.239 1.00 95.12 1044 GLN A CA 1
ATOM 8018 C C . GLN A 1 1044 ? -28.203 18.444 -5.920 1.00 95.12 1044 GLN A C 1
ATOM 8020 O O . GLN A 1 1044 ? -28.672 17.328 -5.728 1.00 95.12 1044 GLN A O 1
ATOM 8025 N N . LEU A 1 1045 ? -26.894 18.693 -5.782 1.00 94.81 1045 LEU A N 1
ATOM 8026 C CA . LEU A 1 1045 ? -25.930 17.650 -5.405 1.00 94.81 1045 LEU A CA 1
ATOM 8027 C C . LEU A 1 1045 ? -26.187 17.136 -3.983 1.00 94.81 1045 LEU A C 1
ATOM 8029 O O . LEU A 1 1045 ? -26.006 15.947 -3.714 1.00 94.81 1045 LEU A O 1
ATOM 8033 N N . LEU A 1 1046 ? -26.622 18.022 -3.080 1.00 95.69 1046 LEU A N 1
ATOM 8034 C CA . LEU A 1 1046 ? -26.997 17.647 -1.719 1.00 95.69 1046 LEU A CA 1
ATOM 8035 C C . LEU A 1 1046 ? -28.273 16.796 -1.707 1.00 95.69 1046 LEU A C 1
ATOM 8037 O O . LEU A 1 1046 ? -28.308 15.769 -1.028 1.00 95.69 1046 LEU A O 1
ATOM 8041 N N . ILE A 1 1047 ? -29.284 17.166 -2.498 1.00 96.06 1047 ILE A N 1
ATOM 8042 C CA . ILE A 1 1047 ? -30.525 16.394 -2.635 1.00 96.06 1047 ILE A CA 1
ATOM 8043 C C . ILE A 1 1047 ? -30.205 15.014 -3.205 1.00 96.06 1047 ILE A C 1
ATOM 8045 O O . ILE A 1 1047 ? -30.639 14.004 -2.653 1.00 96.06 1047 ILE A O 1
ATOM 8049 N N . ASP A 1 1048 ? -29.404 14.958 -4.267 1.00 95.50 1048 ASP A N 1
ATOM 8050 C CA . ASP A 1 1048 ? -29.106 13.704 -4.944 1.00 95.50 1048 ASP A CA 1
ATOM 8051 C C . ASP A 1 1048 ? -28.277 12.758 -4.066 1.00 95.50 1048 ASP A C 1
ATOM 8053 O O . ASP A 1 1048 ? -28.512 11.550 -4.096 1.00 95.50 1048 ASP A O 1
ATOM 8057 N N . LEU A 1 1049 ? -27.333 13.261 -3.262 1.00 95.38 1049 LEU A N 1
ATOM 8058 C CA . LEU A 1 1049 ? -26.485 12.403 -2.428 1.00 95.38 1049 LEU A CA 1
ATOM 8059 C C . LEU A 1 1049 ? -27.065 12.123 -1.033 1.00 95.38 1049 LEU A C 1
ATOM 8061 O O . LEU A 1 1049 ? -26.932 11.004 -0.536 1.00 95.38 1049 LEU A O 1
ATOM 8065 N N . PHE A 1 1050 ? -27.680 13.122 -0.397 1.00 95.00 1050 PHE A N 1
ATOM 8066 C CA . PHE A 1 1050 ? -28.105 13.076 1.006 1.00 95.00 1050 PHE A CA 1
ATOM 8067 C C . PHE A 1 1050 ? -29.623 13.162 1.206 1.00 95.00 1050 PHE A C 1
ATOM 8069 O O . PHE A 1 1050 ? -30.096 12.899 2.310 1.00 95.00 1050 PHE A O 1
ATOM 8076 N N . GLY A 1 1051 ? -30.393 13.525 0.175 1.00 94.38 1051 GLY A N 1
ATOM 8077 C CA . GLY A 1 1051 ? -31.839 13.735 0.283 1.00 94.38 1051 GLY A CA 1
ATOM 8078 C C . GLY A 1 1051 ? -32.235 15.042 0.977 1.00 94.38 1051 GLY A C 1
ATOM 8079 O O . GLY A 1 1051 ? -33.362 15.150 1.455 1.00 94.38 1051 GLY A O 1
ATOM 8080 N N . THR A 1 1052 ? -31.328 16.021 1.062 1.00 94.06 1052 THR A N 1
ATOM 8081 C CA . THR A 1 1052 ? -31.567 17.335 1.685 1.00 94.06 1052 THR A CA 1
ATOM 8082 C C . THR A 1 1052 ? -30.986 18.458 0.832 1.00 94.06 1052 THR A C 1
ATOM 8084 O O . THR A 1 1052 ? -29.988 18.253 0.155 1.00 94.06 1052 THR A O 1
ATOM 8087 N N . ASP A 1 1053 ? -31.591 19.641 0.851 1.00 92.69 1053 ASP A N 1
ATOM 8088 C CA . ASP A 1 1053 ? -31.136 20.833 0.126 1.00 92.69 1053 ASP A CA 1
ATOM 8089 C C . ASP A 1 1053 ? -30.259 21.770 0.976 1.00 92.69 1053 ASP A C 1
ATOM 8091 O O . ASP A 1 1053 ? -29.591 22.649 0.429 1.00 92.69 1053 ASP A O 1
ATOM 8095 N N . ASP A 1 1054 ? -30.216 21.560 2.296 1.00 90.75 1054 ASP A N 1
ATOM 8096 C CA . ASP A 1 1054 ? -29.442 22.360 3.245 1.00 90.75 1054 ASP A CA 1
ATOM 8097 C C . ASP A 1 1054 ? -28.263 21.575 3.841 1.00 90.75 1054 ASP A C 1
ATOM 8099 O O . ASP A 1 1054 ? -28.430 20.579 4.551 1.00 90.75 1054 ASP A O 1
ATOM 8103 N N . MET A 1 1055 ? -27.047 22.084 3.635 1.00 90.44 1055 MET A N 1
ATOM 8104 C CA . MET A 1 1055 ? -25.806 21.521 4.175 1.00 90.44 1055 MET A CA 1
ATOM 8105 C C . MET A 1 1055 ? -25.777 21.499 5.717 1.00 90.44 1055 MET A C 1
ATOM 8107 O O . MET A 1 1055 ? -25.131 20.631 6.319 1.00 90.44 1055 MET A O 1
ATOM 8111 N N . MET A 1 1056 ? -26.470 22.427 6.387 1.00 90.31 1056 MET A N 1
ATOM 8112 C CA . MET A 1 1056 ? -26.500 22.472 7.855 1.00 90.31 1056 MET A CA 1
ATOM 8113 C C . MET A 1 1056 ? -27.334 21.344 8.465 1.00 90.31 1056 MET A C 1
ATOM 8115 O O . MET A 1 1056 ? -27.081 20.949 9.603 1.00 90.31 1056 MET A O 1
ATOM 8119 N N . SER A 1 1057 ? -28.271 20.779 7.701 1.00 89.94 1057 SER A N 1
ATOM 8120 C CA . SER A 1 1057 ? -29.096 19.645 8.128 1.00 89.94 1057 SER A CA 1
ATOM 8121 C C . SER A 1 1057 ? -28.341 18.307 8.164 1.00 89.94 1057 SER A C 1
ATOM 8123 O O . SER A 1 1057 ? -28.831 17.340 8.751 1.00 89.94 1057 SER A O 1
ATOM 8125 N N . LEU A 1 1058 ? -27.142 18.241 7.570 1.00 88.69 1058 LEU A N 1
ATOM 8126 C CA . LEU A 1 1058 ? -26.316 17.034 7.564 1.00 88.69 1058 LEU A CA 1
ATOM 8127 C C . LEU A 1 1058 ? -25.858 16.664 8.980 1.00 88.69 1058 LEU A C 1
ATOM 8129 O O . LEU A 1 1058 ? -25.394 17.504 9.757 1.00 88.69 1058 LEU A O 1
ATOM 8133 N N . GLY A 1 1059 ? -25.954 15.373 9.301 1.00 80.38 1059 GLY A N 1
ATOM 8134 C CA . GLY A 1 1059 ? -25.562 14.846 10.603 1.00 80.38 1059 GLY A CA 1
ATOM 8135 C C . GLY A 1 1059 ? -24.056 14.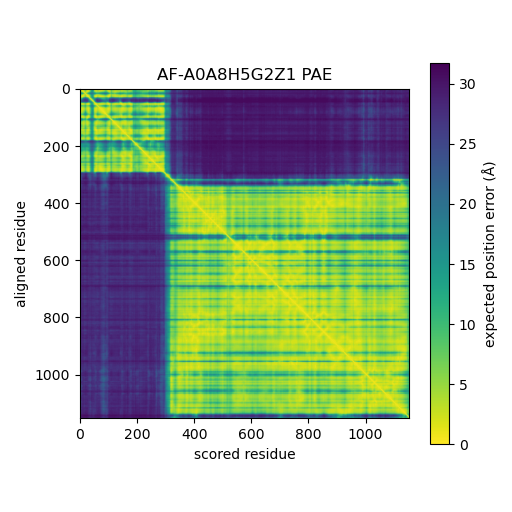972 10.858 1.00 80.38 1059 GLY A C 1
ATOM 8136 O O . GLY A 1 1059 ? -23.246 14.442 10.103 1.00 80.38 1059 GLY A O 1
ATOM 8137 N N . LEU A 1 1060 ? -23.686 15.591 11.984 1.00 72.44 1060 LEU A N 1
ATOM 8138 C CA . LEU A 1 1060 ? -22.295 15.790 12.437 1.00 72.44 1060 LEU A CA 1
ATOM 8139 C C . LEU A 1 1060 ? -21.487 14.492 12.622 1.00 72.44 1060 LEU A C 1
ATOM 8141 O O . LEU A 1 1060 ? -20.258 14.512 12.630 1.00 72.44 1060 LEU A O 1
ATOM 8145 N N . HIS A 1 1061 ? -22.169 13.367 12.831 1.00 77.50 1061 HIS A N 1
ATOM 8146 C CA . HIS A 1 1061 ? -21.565 12.064 13.132 1.00 77.50 1061 HIS A CA 1
ATOM 8147 C C . HIS A 1 1061 ? -21.938 11.003 12.098 1.00 77.50 1061 HIS A C 1
ATOM 8149 O O . HIS A 1 1061 ? -21.977 9.816 12.401 1.00 77.50 1061 HIS A O 1
ATOM 8155 N N . MET A 1 1062 ? -22.258 11.428 10.879 1.00 85.06 1062 MET A N 1
ATOM 8156 C CA . MET A 1 1062 ? -22.591 10.513 9.801 1.00 85.06 1062 MET A CA 1
ATOM 8157 C C . MET A 1 1062 ? -21.328 9.788 9.307 1.00 85.06 1062 MET A C 1
ATOM 8159 O O . MET A 1 1062 ? -20.361 10.409 8.873 1.00 85.06 1062 MET A O 1
ATOM 8163 N N . THR A 1 1063 ? -21.352 8.458 9.389 1.00 84.38 1063 THR A N 1
ATOM 8164 C CA . THR A 1 1063 ? -20.212 7.557 9.115 1.00 84.38 1063 THR A CA 1
ATOM 8165 C C . THR A 1 1063 ? -20.410 6.698 7.870 1.00 84.38 1063 THR A C 1
ATOM 8167 O O . THR A 1 1063 ? -19.560 5.884 7.523 1.00 84.38 1063 THR A O 1
ATOM 8170 N N . SER A 1 1064 ? -21.537 6.863 7.182 1.00 86.75 1064 SER A N 1
ATOM 8171 C CA . SER A 1 1064 ? -21.854 6.207 5.915 1.00 86.75 1064 SER A CA 1
ATOM 8172 C C . SER A 1 1064 ? -22.863 7.051 5.148 1.00 86.75 1064 SER A C 1
ATOM 8174 O O . SER A 1 1064 ? -23.614 7.810 5.758 1.00 86.75 1064 SER A O 1
ATOM 8176 N N . LEU A 1 1065 ? -22.868 6.932 3.820 1.00 90.38 1065 LEU A N 1
ATOM 8177 C CA . LEU A 1 1065 ? -23.818 7.635 2.957 1.00 90.38 1065 LEU A CA 1
ATOM 8178 C C . LEU A 1 1065 ? -25.231 7.045 3.076 1.00 90.38 1065 LEU A C 1
ATOM 8180 O O . LEU A 1 1065 ? -25.363 5.817 3.113 1.00 90.38 1065 LEU A O 1
ATOM 8184 N N . PRO A 1 1066 ? -26.289 7.878 3.077 1.00 90.12 1066 PRO A N 1
ATOM 8185 C CA . PRO A 1 1066 ? -27.651 7.378 2.988 1.00 90.12 1066 PRO A CA 1
ATOM 8186 C C . PRO A 1 1066 ? -27.884 6.691 1.637 1.00 90.12 1066 PRO A C 1
ATOM 8188 O O . PRO A 1 1066 ? -27.293 7.034 0.610 1.00 90.12 1066 PRO A O 1
ATOM 8191 N N . ILE A 1 1067 ? -28.774 5.701 1.640 1.00 89.31 1067 ILE A N 1
ATOM 8192 C CA . ILE A 1 1067 ? -29.185 5.000 0.425 1.00 89.31 1067 ILE A CA 1
ATOM 8193 C C . ILE A 1 1067 ? -30.290 5.824 -0.232 1.00 89.31 1067 ILE A C 1
ATOM 8195 O O . ILE A 1 1067 ? -31.449 5.748 0.168 1.00 89.31 1067 ILE A O 1
ATOM 8199 N N . ILE A 1 1068 ? -29.907 6.614 -1.232 1.00 93.81 1068 ILE A N 1
ATOM 8200 C CA . ILE A 1 1068 ? -30.823 7.405 -2.054 1.00 93.81 1068 ILE A CA 1
ATOM 8201 C C . ILE A 1 1068 ? -30.862 6.796 -3.458 1.00 93.81 1068 ILE A C 1
ATOM 8203 O O . ILE A 1 1068 ? -29.826 6.402 -4.005 1.00 93.81 1068 ILE A O 1
ATOM 8207 N N . ASP A 1 1069 ? -32.059 6.698 -4.033 1.00 92.81 1069 ASP A N 1
ATOM 8208 C CA . ASP A 1 1069 ? -32.276 6.182 -5.389 1.00 92.81 1069 ASP A CA 1
ATOM 8209 C C . ASP A 1 1069 ? -32.072 7.286 -6.436 1.00 92.81 1069 ASP A C 1
ATOM 8211 O O . ASP A 1 1069 ? -32.976 7.684 -7.168 1.00 92.81 1069 ASP A O 1
ATOM 8215 N N . THR A 1 1070 ? -30.864 7.845 -6.449 1.00 95.75 1070 THR A N 1
ATOM 8216 C CA . THR A 1 1070 ? -30.397 8.754 -7.497 1.00 95.75 1070 THR A CA 1
ATOM 8217 C C . THR A 1 1070 ? -29.174 8.149 -8.169 1.00 95.75 1070 THR A C 1
ATOM 8219 O O . THR A 1 1070 ? -28.404 7.391 -7.565 1.00 95.75 1070 THR A O 1
ATOM 8222 N N . ARG A 1 1071 ? -28.948 8.528 -9.430 1.00 94.94 1071 ARG A N 1
ATOM 8223 C CA . ARG A 1 1071 ? -27.745 8.129 -10.168 1.00 94.94 1071 ARG A CA 1
ATOM 8224 C C . ARG A 1 1071 ? -26.477 8.532 -9.420 1.00 94.94 1071 ARG A C 1
ATOM 8226 O O . ARG A 1 1071 ? -25.581 7.712 -9.250 1.00 94.94 1071 ARG A O 1
ATOM 8233 N N . PHE A 1 1072 ? -26.430 9.773 -8.947 1.00 95.69 1072 PHE A N 1
ATOM 8234 C CA . PHE A 1 1072 ? -25.258 10.319 -8.283 1.00 95.69 1072 PHE A CA 1
ATOM 8235 C C . PHE A 1 1072 ? -24.934 9.578 -6.979 1.00 95.69 1072 PHE A C 1
ATOM 8237 O O . PHE A 1 1072 ? -23.789 9.184 -6.758 1.00 95.69 1072 PHE A O 1
ATOM 8244 N N . SER A 1 1073 ? -25.947 9.277 -6.155 1.00 95.69 1073 SER A N 1
ATOM 8245 C CA . SER A 1 1073 ? -25.763 8.439 -4.964 1.00 95.69 1073 SER A CA 1
ATOM 8246 C C . SER A 1 1073 ? -25.246 7.044 -5.327 1.00 95.69 1073 SER A C 1
ATOM 8248 O O . SER A 1 1073 ? -24.336 6.538 -4.668 1.00 95.69 1073 SER A O 1
ATOM 8250 N N . ALA A 1 1074 ? -25.771 6.419 -6.388 1.00 94.88 1074 ALA A N 1
ATOM 8251 C CA . ALA A 1 1074 ? -25.285 5.120 -6.856 1.00 94.88 1074 ALA A CA 1
ATOM 8252 C C . ALA A 1 1074 ? -23.816 5.179 -7.311 1.00 94.88 1074 ALA A C 1
ATOM 8254 O O . ALA A 1 1074 ? -23.023 4.326 -6.915 1.00 94.88 1074 ALA A O 1
ATOM 8255 N N . GLN A 1 1075 ? -23.428 6.209 -8.067 1.00 95.81 1075 GLN A N 1
ATOM 8256 C CA . GLN A 1 1075 ? -22.048 6.421 -8.515 1.00 95.81 1075 GLN A CA 1
ATOM 8257 C C . GLN A 1 1075 ? -21.079 6.549 -7.335 1.00 95.81 1075 GLN A C 1
ATOM 8259 O O . GLN A 1 1075 ? -20.092 5.816 -7.256 1.00 95.81 1075 GLN A O 1
ATOM 8264 N N . VAL A 1 1076 ? -21.371 7.430 -6.374 1.00 95.88 1076 VAL A N 1
ATOM 8265 C CA . VAL A 1 1076 ? -20.492 7.647 -5.213 1.00 95.88 1076 VAL A CA 1
ATOM 8266 C C . VAL A 1 1076 ? -20.403 6.390 -4.342 1.00 95.88 1076 VAL A C 1
ATOM 8268 O O . VAL A 1 1076 ? -19.309 6.007 -3.917 1.00 95.88 1076 VAL A O 1
ATOM 8271 N N . ARG A 1 1077 ? -21.520 5.685 -4.122 1.00 93.88 1077 ARG A N 1
ATOM 8272 C CA . ARG A 1 1077 ? -21.519 4.414 -3.381 1.00 93.88 1077 ARG A CA 1
ATOM 8273 C C . ARG A 1 1077 ? -20.718 3.325 -4.099 1.00 93.88 1077 ARG A C 1
ATOM 8275 O O . ARG A 1 1077 ? -19.968 2.611 -3.436 1.00 93.88 1077 ARG A O 1
ATOM 8282 N N . ASN A 1 1078 ? -20.794 3.240 -5.428 1.00 94.44 1078 ASN A N 1
ATOM 8283 C CA . ASN A 1 1078 ? -19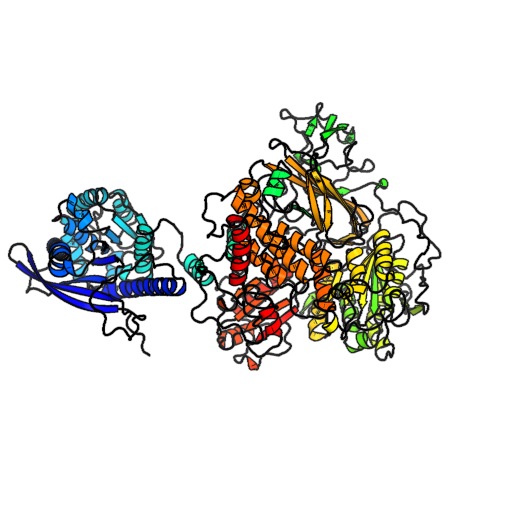.986 2.308 -6.219 1.00 94.44 1078 ASN A CA 1
ATOM 8284 C C . ASN A 1 1078 ? -18.485 2.618 -6.129 1.00 94.44 1078 ASN A C 1
ATOM 8286 O O . ASN A 1 1078 ? -17.684 1.689 -6.028 1.00 94.44 1078 ASN A O 1
ATOM 8290 N N . ILE A 1 1079 ? -18.090 3.898 -6.099 1.00 95.12 1079 ILE A N 1
ATOM 8291 C CA . ILE A 1 1079 ? -16.688 4.295 -5.874 1.00 95.12 1079 ILE A CA 1
ATOM 8292 C C . ILE A 1 1079 ? -16.204 3.774 -4.516 1.00 95.12 1079 ILE A C 1
ATOM 8294 O O . ILE A 1 1079 ? -15.156 3.129 -4.441 1.00 95.12 1079 ILE A O 1
ATOM 8298 N N . ILE A 1 1080 ? -16.970 4.007 -3.446 1.00 93.81 1080 ILE A N 1
ATOM 8299 C CA . ILE A 1 1080 ? -16.613 3.560 -2.090 1.00 93.81 1080 ILE A CA 1
ATOM 8300 C C . ILE A 1 1080 ? -16.546 2.025 -2.019 1.00 93.81 1080 ILE A C 1
ATOM 8302 O O . ILE A 1 1080 ? -15.572 1.479 -1.496 1.00 93.81 1080 ILE A O 1
ATOM 8306 N N . ALA A 1 1081 ? -17.522 1.325 -2.603 1.00 92.31 1081 ALA A N 1
ATOM 8307 C CA . ALA A 1 1081 ? -17.563 -0.137 -2.638 1.00 92.31 1081 ALA A CA 1
ATOM 8308 C C . ALA A 1 1081 ? -16.388 -0.743 -3.428 1.00 92.31 1081 ALA A C 1
ATOM 8310 O O . ALA A 1 1081 ? -15.770 -1.716 -2.984 1.00 92.31 1081 ALA A O 1
ATOM 8311 N N . TYR A 1 1082 ? -16.015 -0.144 -4.565 1.00 92.25 1082 TYR A N 1
ATOM 8312 C CA . TYR A 1 1082 ? -14.830 -0.556 -5.319 1.00 92.25 1082 TYR A CA 1
ATOM 8313 C C . TYR A 1 1082 ? -13.567 -0.410 -4.467 1.00 92.25 1082 TYR A C 1
ATOM 8315 O O . TYR A 1 1082 ? -12.766 -1.338 -4.366 1.00 92.25 1082 TYR A O 1
ATOM 8323 N N . ARG A 1 1083 ? -13.396 0.736 -3.796 1.00 92.31 1083 ARG A N 1
ATOM 8324 C CA . ARG A 1 1083 ? -12.228 0.987 -2.937 1.00 92.31 1083 ARG A CA 1
ATOM 8325 C C . ARG A 1 1083 ? -12.152 0.005 -1.771 1.00 92.31 1083 ARG A C 1
ATOM 8327 O O . ARG A 1 1083 ? -11.068 -0.496 -1.485 1.00 92.31 1083 ARG A O 1
ATOM 8334 N N . GLN A 1 1084 ? -13.283 -0.332 -1.157 1.00 92.50 1084 GLN A N 1
ATOM 8335 C CA . GLN A 1 1084 ? -13.354 -1.378 -0.137 1.00 92.50 1084 GLN A CA 1
ATOM 8336 C C . GLN A 1 1084 ? -12.957 -2.758 -0.693 1.00 92.50 1084 GLN A C 1
ATOM 8338 O O . GLN A 1 1084 ? -12.217 -3.496 -0.042 1.00 92.50 1084 GLN A O 1
ATOM 8343 N N . THR A 1 1085 ? -13.383 -3.095 -1.912 1.00 89.81 1085 THR A N 1
ATOM 8344 C CA . THR A 1 1085 ? -13.021 -4.360 -2.577 1.00 89.81 1085 THR A CA 1
ATOM 8345 C C . THR A 1 1085 ? -11.516 -4.448 -2.832 1.00 89.81 1085 THR A C 1
ATOM 8347 O O . THR A 1 1085 ? -10.902 -5.470 -2.538 1.00 89.81 1085 THR A O 1
ATOM 8350 N N . MET A 1 1086 ? -10.890 -3.350 -3.263 1.00 88.75 1086 MET A N 1
ATOM 8351 C CA . MET A 1 1086 ? -9.435 -3.278 -3.467 1.00 88.75 1086 MET A CA 1
ATOM 8352 C C . MET A 1 1086 ? -8.616 -3.418 -2.176 1.00 88.75 1086 MET A C 1
ATOM 8354 O O . MET A 1 1086 ? -7.416 -3.670 -2.239 1.00 88.75 1086 MET A O 1
ATOM 8358 N N . ARG A 1 1087 ? -9.254 -3.281 -1.009 1.00 91.31 1087 ARG A N 1
ATOM 8359 C CA . ARG A 1 1087 ? -8.674 -3.545 0.320 1.00 91.31 1087 ARG A CA 1
ATOM 8360 C C . ARG A 1 1087 ? -9.015 -4.934 0.853 1.00 91.31 1087 ARG A C 1
ATOM 8362 O O . ARG A 1 1087 ? -8.906 -5.171 2.057 1.00 91.31 1087 ARG A O 1
ATOM 8369 N N . GLY A 1 1088 ? -9.523 -5.817 -0.005 1.00 89.00 1088 GLY A N 1
ATOM 8370 C CA . GLY A 1 1088 ? -9.962 -7.149 0.387 1.00 89.00 1088 GLY A CA 1
ATOM 8371 C C . GLY A 1 1088 ? -11.155 -7.143 1.342 1.00 89.00 1088 GLY A C 1
ATOM 8372 O O . GLY A 1 1088 ? -11.229 -7.976 2.243 1.00 89.00 1088 GLY A O 1
ATOM 8373 N N . GLY A 1 1089 ? -12.054 -6.165 1.195 1.00 89.31 1089 GLY A N 1
ATOM 8374 C CA . GLY A 1 1089 ? -13.265 -6.023 2.007 1.00 89.31 1089 GLY A CA 1
ATOM 8375 C C . GLY A 1 1089 ? -13.109 -5.147 3.254 1.00 89.31 1089 GLY A C 1
ATOM 8376 O O . GLY A 1 1089 ? -14.116 -4.820 3.885 1.00 89.31 1089 GLY A O 1
ATOM 8377 N N . ARG A 1 1090 ? -11.886 -4.716 3.597 1.00 92.00 1090 ARG A N 1
ATOM 8378 C CA . ARG A 1 1090 ? -11.628 -3.834 4.747 1.00 92.00 1090 ARG A CA 1
ATOM 8379 C C . ARG A 1 1090 ? -12.170 -2.424 4.499 1.00 92.00 1090 ARG A C 1
ATOM 8381 O O . ARG A 1 1090 ? -11.815 -1.775 3.514 1.00 92.00 1090 ARG A O 1
ATOM 8388 N N . MET A 1 1091 ? -12.966 -1.917 5.437 1.00 92.62 1091 MET A N 1
ATOM 8389 C CA . MET A 1 1091 ? -13.503 -0.555 5.393 1.00 92.62 1091 MET A CA 1
ATOM 8390 C C . MET A 1 1091 ? -12.481 0.470 5.903 1.00 92.62 1091 MET A C 1
ATOM 8392 O O . MET A 1 1091 ? -11.718 0.199 6.834 1.00 92.62 1091 MET A O 1
ATOM 8396 N N . ALA A 1 1092 ? -12.481 1.663 5.302 1.00 93.12 1092 ALA A N 1
ATOM 8397 C CA . ALA A 1 1092 ? -11.837 2.843 5.883 1.00 93.12 1092 ALA A CA 1
ATOM 8398 C C . ALA A 1 1092 ? -12.810 3.607 6.779 1.00 93.12 1092 ALA A C 1
ATOM 8400 O O . ALA A 1 1092 ? -14.027 3.511 6.620 1.00 93.12 1092 ALA A O 1
ATOM 8401 N N . LYS A 1 1093 ? -12.259 4.417 7.684 1.00 92.88 1093 LYS A N 1
ATOM 8402 C CA . LYS A 1 1093 ? -13.040 5.380 8.462 1.00 92.88 1093 LYS A CA 1
ATOM 8403 C C . LYS A 1 1093 ? -13.582 6.455 7.533 1.00 92.88 1093 LYS A C 1
ATOM 8405 O O . LYS A 1 1093 ? -12.801 7.164 6.906 1.00 92.88 1093 LYS A O 1
ATOM 8410 N N . PHE A 1 1094 ? -14.902 6.555 7.436 1.00 93.19 1094 PHE A N 1
ATOM 8411 C CA . PHE A 1 1094 ? -15.560 7.529 6.576 1.00 93.19 1094 PHE A CA 1
ATOM 8412 C C . PHE A 1 1094 ? -16.003 8.753 7.381 1.00 93.19 1094 PHE A C 1
ATOM 8414 O O . PHE A 1 1094 ? -16.647 8.611 8.422 1.00 93.19 1094 PHE A O 1
ATOM 8421 N N . PHE A 1 1095 ? -15.661 9.944 6.893 1.00 92.69 1095 PHE A N 1
ATOM 8422 C CA . PHE A 1 1095 ? -16.031 11.216 7.509 1.00 92.69 1095 PHE A CA 1
ATOM 8423 C C . PHE A 1 1095 ? -16.606 12.179 6.476 1.00 92.69 1095 PHE A C 1
ATOM 8425 O O . PHE A 1 1095 ? -16.239 12.142 5.303 1.00 92.69 1095 PHE A O 1
ATOM 8432 N N . ILE A 1 1096 ? -17.450 13.092 6.943 1.00 93.50 1096 ILE A N 1
ATOM 8433 C CA . ILE A 1 1096 ? -17.890 14.258 6.177 1.00 93.50 1096 ILE A CA 1
ATOM 8434 C C . ILE A 1 1096 ? -17.186 15.483 6.746 1.00 93.50 109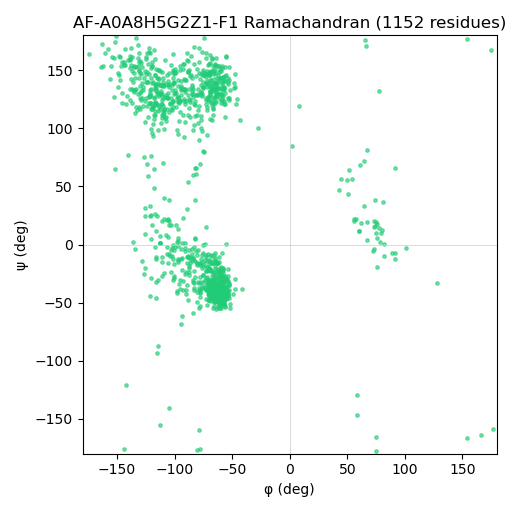6 ILE A C 1
ATOM 8436 O O . ILE A 1 1096 ? -17.087 15.632 7.965 1.00 93.50 1096 ILE A O 1
ATOM 8440 N N . ALA A 1 1097 ? -16.706 16.350 5.864 1.00 93.75 1097 ALA A N 1
ATOM 8441 C CA . ALA A 1 1097 ? -16.100 17.621 6.220 1.00 93.75 1097 ALA A CA 1
ATOM 8442 C C . ALA A 1 1097 ? -16.805 18.752 5.467 1.00 93.75 1097 ALA A C 1
ATOM 8444 O O . ALA A 1 1097 ? -16.605 18.923 4.266 1.00 93.75 1097 ALA A O 1
ATOM 8445 N N . ARG A 1 1098 ? -17.638 19.533 6.156 1.00 92.50 1098 ARG A N 1
ATOM 8446 C CA . ARG A 1 1098 ? -18.206 20.760 5.589 1.00 92.50 1098 ARG A CA 1
ATOM 8447 C C . ARG A 1 1098 ? -17.231 21.910 5.777 1.00 92.50 1098 ARG A C 1
ATOM 8449 O O . ARG A 1 1098 ? -16.686 22.091 6.870 1.00 92.50 1098 ARG A O 1
ATOM 8456 N N . GLN A 1 1099 ? -17.057 22.691 4.716 1.00 91.62 1099 GLN A N 1
ATOM 8457 C CA . GLN A 1 1099 ? -16.101 23.789 4.681 1.00 91.62 1099 GLN A CA 1
ATOM 8458 C C . GLN A 1 1099 ? -16.289 24.760 5.861 1.00 91.62 1099 GLN A C 1
ATOM 8460 O O . GLN A 1 1099 ? -17.361 25.339 6.037 1.00 91.62 1099 GLN A O 1
ATOM 8465 N N . ASN A 1 1100 ? -15.222 24.978 6.629 1.00 88.06 1100 ASN A N 1
ATOM 8466 C CA . ASN A 1 1100 ? -15.126 25.844 7.807 1.00 88.06 1100 ASN A CA 1
ATOM 8467 C C . ASN A 1 1100 ? -16.037 25.477 8.999 1.00 88.06 1100 ASN A C 1
ATOM 8469 O O . ASN A 1 1100 ? -16.261 26.328 9.864 1.00 88.06 1100 ASN A O 1
ATOM 8473 N N . LEU A 1 1101 ? -16.566 24.250 9.071 1.00 88.06 1101 LEU A N 1
ATOM 8474 C CA . LEU A 1 1101 ? -17.494 23.837 10.139 1.00 88.06 1101 LEU A CA 1
ATOM 8475 C C . LEU A 1 1101 ? -17.000 22.640 10.953 1.00 88.06 1101 LEU A C 1
ATOM 8477 O O . LEU A 1 1101 ? -17.109 22.650 12.180 1.00 88.06 1101 LEU A O 1
ATOM 8481 N N . ASP A 1 1102 ? -16.476 21.608 10.291 1.00 90.06 1102 ASP A N 1
ATOM 8482 C CA . ASP A 1 1102 ? -16.220 20.316 10.930 1.00 90.06 1102 ASP A CA 1
ATOM 8483 C C . ASP A 1 1102 ? -14.727 20.076 11.192 1.00 90.06 1102 ASP A C 1
ATOM 8485 O O . ASP A 1 1102 ? -13.873 20.324 10.346 1.00 90.06 1102 ASP A O 1
ATOM 8489 N N . ALA A 1 1103 ? -14.394 19.476 12.340 1.00 88.00 1103 ALA A N 1
ATOM 8490 C CA . ALA A 1 1103 ? -13.007 19.140 12.687 1.00 88.00 1103 ALA A CA 1
ATOM 8491 C C . ALA A 1 1103 ? -12.350 18.145 11.706 1.00 88.00 1103 ALA A C 1
ATOM 8493 O O . ALA A 1 1103 ? -11.124 18.112 11.598 1.00 88.00 1103 ALA A O 1
ATOM 8494 N N . ALA A 1 1104 ? -13.152 17.351 10.986 1.00 90.31 1104 ALA A N 1
ATOM 8495 C CA . ALA A 1 1104 ? -12.672 16.453 9.936 1.00 90.31 1104 ALA A CA 1
ATOM 8496 C C . ALA A 1 1104 ? -11.996 17.210 8.777 1.00 90.31 1104 ALA A C 1
ATOM 8498 O O . ALA A 1 1104 ? -11.144 16.634 8.103 1.00 90.31 1104 ALA A O 1
ATOM 8499 N N . GLU A 1 1105 ? -12.305 18.499 8.587 1.00 91.69 1105 GLU A N 1
ATOM 8500 C CA . GLU A 1 1105 ? -11.626 19.348 7.606 1.00 91.69 1105 GLU A CA 1
ATOM 8501 C C . GLU A 1 1105 ? -10.129 19.497 7.909 1.00 91.69 1105 GLU A C 1
ATOM 8503 O O . GLU A 1 1105 ? -9.331 19.579 6.985 1.00 91.69 1105 GLU A O 1
ATOM 8508 N N . ILE A 1 1106 ? -9.712 19.437 9.179 1.00 90.62 1106 ILE A N 1
ATOM 8509 C CA . ILE A 1 1106 ? -8.287 19.499 9.540 1.00 90.62 1106 ILE A CA 1
ATOM 8510 C C . ILE A 1 1106 ? -7.548 18.267 9.006 1.00 90.62 1106 ILE A C 1
ATOM 8512 O O . ILE A 1 1106 ? -6.479 18.397 8.417 1.00 90.62 1106 ILE A O 1
ATOM 8516 N N . GLU A 1 1107 ? -8.116 17.070 9.184 1.00 91.31 1107 GLU A N 1
ATOM 8517 C CA . GLU A 1 1107 ? -7.523 15.838 8.644 1.00 91.31 1107 GLU A CA 1
ATOM 8518 C C . GLU A 1 1107 ? -7.607 15.804 7.109 1.00 91.31 1107 GLU A C 1
ATOM 8520 O O . GLU A 1 1107 ? -6.677 15.319 6.473 1.00 91.31 1107 GLU A O 1
ATOM 8525 N N . PHE A 1 1108 ? -8.663 16.365 6.506 1.00 94.69 1108 PHE A N 1
ATOM 8526 C CA . PHE A 1 1108 ? -8.752 16.554 5.054 1.00 94.69 1108 PHE A CA 1
ATOM 8527 C C . PHE A 1 1108 ? -7.637 17.474 4.534 1.00 94.69 1108 PHE A C 1
ATOM 8529 O O . PHE A 1 1108 ? -6.897 17.097 3.630 1.00 94.69 1108 PHE A O 1
ATOM 8536 N N . SER A 1 1109 ? -7.453 18.650 5.139 1.00 93.31 1109 SER A N 1
ATOM 8537 C CA . SER A 1 1109 ? -6.383 19.581 4.776 1.00 93.31 1109 SER A CA 1
ATOM 8538 C C . SER A 1 1109 ? -4.989 18.999 5.014 1.00 93.31 1109 SER A C 1
ATOM 8540 O O . SER A 1 1109 ? -4.080 19.301 4.245 1.00 93.31 1109 SER A O 1
ATOM 8542 N N . ASP A 1 1110 ? -4.798 18.164 6.043 1.00 92.12 1110 ASP A N 1
ATOM 8543 C CA . ASP A 1 1110 ? -3.535 17.452 6.280 1.00 92.12 1110 ASP A CA 1
ATOM 8544 C C . ASP A 1 1110 ? -3.224 16.450 5.141 1.00 92.12 1110 ASP A C 1
ATOM 8546 O O . ASP A 1 1110 ? -2.048 16.163 4.910 1.00 92.12 1110 ASP A O 1
ATOM 8550 N N . MET A 1 1111 ? -4.240 15.947 4.421 1.00 95.31 1111 MET A N 1
ATOM 8551 C CA . MET A 1 1111 ? -4.093 15.059 3.255 1.00 95.31 1111 MET A CA 1
ATOM 8552 C C . MET A 1 1111 ? -3.823 15.793 1.936 1.00 95.31 1111 MET A C 1
ATOM 8554 O O . MET A 1 1111 ? -3.406 15.151 0.976 1.00 95.31 1111 MET A O 1
ATOM 8558 N N . LEU A 1 1112 ? -3.999 17.116 1.874 1.00 95.56 1112 LEU A N 1
ATOM 8559 C CA . LEU A 1 1112 ? -3.650 17.921 0.698 1.00 95.56 1112 LEU A CA 1
ATOM 8560 C C . LEU A 1 1112 ? -2.134 18.166 0.651 1.00 95.56 1112 LEU A C 1
ATOM 8562 O O . LEU A 1 1112 ? -1.628 19.251 0.939 1.00 95.56 1112 LEU A O 1
ATOM 8566 N N . VAL A 1 1113 ? -1.372 17.104 0.384 1.00 94.75 1113 VAL A N 1
ATOM 8567 C CA . VAL A 1 1113 ? 0.082 17.033 0.605 1.00 94.75 1113 VAL A CA 1
ATOM 8568 C C . VAL A 1 1113 ? 0.916 17.967 -0.274 1.00 94.75 1113 VAL A C 1
ATOM 8570 O O . VAL A 1 1113 ? 2.111 18.129 -0.018 1.00 94.75 1113 VAL A O 1
ATOM 8573 N N . GLU A 1 1114 ? 0.336 18.627 -1.273 1.00 94.06 1114 GLU A N 1
ATOM 8574 C CA . GLU A 1 1114 ? 1.050 19.620 -2.080 1.00 94.06 1114 GLU A CA 1
ATOM 8575 C C . GLU A 1 1114 ? 1.012 21.034 -1.481 1.00 94.06 1114 GLU A C 1
ATOM 8577 O O . GLU A 1 1114 ? 1.895 21.850 -1.766 1.00 94.06 1114 GLU A O 1
ATOM 8582 N N . ASP A 1 1115 ? 0.052 21.303 -0.593 1.00 91.56 1115 ASP A N 1
ATOM 8583 C CA . ASP A 1 1115 ? -0.143 22.606 0.041 1.00 91.56 1115 ASP A CA 1
ATOM 8584 C C . ASP A 1 1115 ? 0.833 22.863 1.187 1.00 91.56 1115 ASP A C 1
ATOM 8586 O O . ASP A 1 1115 ? 1.535 21.980 1.677 1.00 91.56 1115 ASP A O 1
ATOM 8590 N N . GLN A 1 1116 ? 0.880 24.099 1.670 1.00 90.00 1116 GLN A N 1
ATOM 8591 C CA . GLN A 1 1116 ? 1.681 24.449 2.834 1.00 90.00 1116 GLN A CA 1
ATOM 8592 C C . GLN A 1 1116 ? 0.971 24.024 4.124 1.00 90.00 1116 GLN A C 1
ATOM 8594 O O . GLN A 1 1116 ? 0.214 24.794 4.701 1.00 90.00 1116 GLN A O 1
ATOM 8599 N N . ASN A 1 1117 ? 1.207 22.806 4.602 1.00 89.44 1117 ASN A N 1
ATOM 8600 C CA . ASN A 1 1117 ? 0.558 22.244 5.793 1.00 89.44 1117 ASN A CA 1
ATOM 8601 C C . ASN A 1 1117 ? 1.522 21.348 6.591 1.00 89.44 1117 ASN A C 1
ATOM 8603 O O . ASN A 1 1117 ? 2.716 21.259 6.290 1.00 89.44 1117 ASN A O 1
ATOM 8607 N N . ASN A 1 1118 ? 1.024 20.709 7.657 1.00 86.56 1118 ASN A N 1
ATOM 8608 C CA . ASN A 1 1118 ? 1.770 19.722 8.454 1.00 86.56 1118 ASN A CA 1
ATOM 8609 C C . ASN A 1 1118 ? 3.121 20.213 9.030 1.00 86.56 1118 ASN A C 1
ATOM 8611 O O . ASN A 1 1118 ? 3.993 19.415 9.373 1.00 86.56 1118 ASN A O 1
ATOM 8615 N N . GLY A 1 1119 ? 3.297 21.533 9.171 1.00 78.75 1119 GLY A N 1
ATOM 8616 C CA . GLY A 1 1119 ? 4.561 22.139 9.609 1.00 78.75 1119 GLY A CA 1
ATOM 8617 C C . GLY A 1 1119 ? 5.669 22.103 8.549 1.00 78.75 1119 GLY A C 1
ATOM 8618 O O . GLY A 1 1119 ? 6.840 22.211 8.890 1.00 78.75 1119 GLY A O 1
ATOM 8619 N N . THR A 1 1120 ? 5.306 21.947 7.278 1.00 82.75 1120 THR A N 1
ATOM 8620 C CA . THR A 1 1120 ? 6.221 21.814 6.139 1.00 82.75 1120 THR A CA 1
ATOM 8621 C C . THR A 1 1120 ? 5.805 22.751 4.999 1.00 82.75 1120 THR A C 1
ATOM 8623 O O . THR A 1 1120 ? 4.771 23.418 5.065 1.00 82.75 1120 THR A O 1
ATOM 8626 N N . MET A 1 1121 ? 6.646 22.853 3.973 1.00 87.25 1121 MET A N 1
ATOM 8627 C CA . MET A 1 1121 ? 6.453 23.775 2.851 1.00 87.25 1121 MET A CA 1
ATOM 8628 C C . MET A 1 1121 ? 5.511 23.225 1.764 1.00 87.25 1121 MET A C 1
ATOM 8630 O O . MET A 1 1121 ? 5.144 22.046 1.771 1.00 87.25 1121 MET A O 1
ATOM 8634 N N . SER A 1 1122 ? 5.129 24.096 0.826 1.00 90.19 1122 SER A N 1
ATOM 8635 C CA . SER A 1 1122 ? 4.404 23.697 -0.385 1.00 90.19 1122 SER A CA 1
ATOM 8636 C C . SER A 1 1122 ? 5.301 22.893 -1.332 1.00 90.19 1122 SER A C 1
ATOM 8638 O O . SER A 1 1122 ? 6.531 22.951 -1.241 1.00 90.19 1122 SER A O 1
ATOM 8640 N N . TYR A 1 1123 ? 4.708 22.174 -2.284 1.00 91.81 1123 TYR A N 1
ATOM 8641 C CA . TYR A 1 1123 ? 5.482 21.441 -3.286 1.00 91.81 1123 TYR A CA 1
ATOM 8642 C C . TYR A 1 1123 ? 6.401 22.357 -4.114 1.00 91.81 1123 TYR A C 1
ATOM 8644 O O . TYR A 1 1123 ? 7.570 22.033 -4.341 1.00 91.81 1123 TYR A O 1
ATOM 8652 N N . LEU A 1 1124 ? 5.920 23.545 -4.483 1.00 88.19 1124 LEU A N 1
ATOM 8653 C CA . LEU A 1 1124 ? 6.704 24.529 -5.230 1.00 88.19 1124 LEU A CA 1
ATOM 8654 C C . LEU A 1 1124 ? 7.936 25.013 -4.444 1.00 88.19 1124 LEU A C 1
ATOM 8656 O O . LEU A 1 1124 ? 9.044 25.093 -4.983 1.00 88.19 1124 LEU A O 1
ATOM 8660 N N . ASP A 1 1125 ? 7.752 25.298 -3.153 1.00 86.81 1125 ASP A N 1
ATOM 8661 C CA . ASP A 1 1125 ? 8.848 25.697 -2.269 1.00 86.81 1125 ASP A CA 1
ATOM 8662 C C . ASP A 1 1125 ? 9.834 24.528 -2.060 1.00 86.81 1125 ASP A C 1
ATOM 8664 O O . ASP A 1 1125 ? 11.047 24.731 -2.052 1.00 86.81 1125 ASP A O 1
ATOM 8668 N N . TYR A 1 1126 ? 9.347 23.286 -1.975 1.00 90.69 1126 TYR A N 1
ATOM 8669 C CA . TYR A 1 1126 ? 10.210 22.110 -1.832 1.00 90.69 1126 TYR A CA 1
ATOM 8670 C C . TYR A 1 1126 ? 11.098 21.875 -3.059 1.00 90.69 1126 TYR A C 1
ATOM 8672 O O . TYR A 1 1126 ? 12.299 21.636 -2.916 1.00 90.69 1126 TYR A O 1
ATOM 8680 N N . LEU A 1 1127 ? 10.553 22.029 -4.271 1.00 90.69 1127 LEU A N 1
ATOM 8681 C CA . LEU A 1 1127 ? 11.341 21.968 -5.508 1.00 90.69 1127 LEU A CA 1
ATOM 8682 C C . LEU A 1 1127 ? 12.460 23.011 -5.532 1.00 90.69 1127 LEU A C 1
ATOM 8684 O O . LEU A 1 1127 ? 13.569 22.712 -5.975 1.00 90.69 1127 LEU A O 1
ATOM 8688 N N . THR A 1 1128 ? 12.191 24.211 -5.017 1.00 87.19 1128 THR A N 1
ATOM 8689 C CA . THR A 1 1128 ? 13.200 25.268 -4.876 1.00 87.19 1128 THR A CA 1
ATOM 8690 C C . THR A 1 1128 ? 14.353 24.829 -3.972 1.00 87.19 1128 THR A C 1
ATOM 8692 O O . THR A 1 1128 ? 15.517 25.071 -4.296 1.00 87.19 1128 THR A O 1
ATOM 8695 N N . ILE A 1 1129 ? 14.059 24.164 -2.851 1.00 87.38 1129 ILE A N 1
ATOM 8696 C CA . ILE A 1 1129 ? 15.092 23.676 -1.928 1.00 87.38 1129 ILE A CA 1
ATOM 8697 C C . ILE A 1 1129 ? 15.931 22.576 -2.569 1.00 87.38 1129 ILE A C 1
ATOM 8699 O O . ILE A 1 1129 ? 17.160 22.667 -2.551 1.00 87.38 1129 ILE A O 1
ATOM 8703 N N . VAL A 1 1130 ? 15.285 21.581 -3.177 1.00 90.31 1130 VAL A N 1
ATOM 8704 C CA . VAL A 1 1130 ? 15.968 20.489 -3.886 1.00 90.31 1130 VAL A CA 1
ATOM 8705 C C . VAL A 1 1130 ? 16.862 21.054 -4.994 1.00 90.31 1130 VAL A C 1
ATOM 8707 O O . VAL A 1 1130 ? 18.044 20.718 -5.088 1.00 90.31 1130 VAL A O 1
ATOM 8710 N N . HIS A 1 1131 ? 16.347 21.995 -5.793 1.00 89.25 1131 HIS A N 1
ATOM 8711 C CA . HIS A 1 1131 ? 17.128 22.650 -6.843 1.00 89.25 1131 HIS A CA 1
ATOM 8712 C C . HIS A 1 1131 ? 18.309 23.445 -6.286 1.00 89.25 1131 HIS A C 1
ATOM 8714 O O . HIS A 1 1131 ? 19.399 23.385 -6.858 1.00 89.25 1131 HIS A O 1
ATOM 8720 N N . ARG A 1 1132 ? 18.139 24.146 -5.159 1.00 86.00 1132 ARG A N 1
ATOM 8721 C CA . ARG A 1 1132 ? 19.221 24.889 -4.501 1.00 86.00 1132 ARG A CA 1
ATOM 8722 C C . ARG A 1 1132 ? 20.328 23.963 -4.001 1.00 86.00 1132 ARG A C 1
ATOM 8724 O O . ARG A 1 1132 ? 21.496 24.274 -4.221 1.00 86.00 1132 ARG A O 1
ATOM 8731 N N . GLN A 1 1133 ? 19.983 22.834 -3.378 1.00 87.38 1133 GLN A N 1
ATOM 8732 C CA . GLN A 1 1133 ? 20.963 21.842 -2.919 1.00 87.38 1133 GLN A CA 1
ATOM 8733 C C . GLN A 1 1133 ? 21.778 21.272 -4.086 1.00 87.38 1133 GLN A C 1
ATOM 8735 O O . GLN A 1 1133 ? 23.007 21.232 -4.027 1.00 87.38 1133 GLN A O 1
ATOM 8740 N N . ILE A 1 1134 ? 21.106 20.901 -5.179 1.00 89.62 1134 ILE A N 1
ATOM 8741 C CA . ILE A 1 1134 ? 21.756 20.386 -6.391 1.00 89.62 1134 ILE A CA 1
ATOM 8742 C C . ILE A 1 1134 ? 22.638 21.463 -7.034 1.00 89.62 1134 ILE A C 1
ATOM 8744 O O . ILE A 1 1134 ? 23.793 21.202 -7.368 1.00 89.62 1134 ILE A O 1
ATOM 8748 N N . SER A 1 1135 ? 22.118 22.684 -7.183 1.00 86.62 1135 SER A N 1
ATOM 8749 C CA . SER A 1 1135 ? 22.842 23.798 -7.807 1.00 86.62 1135 SER A CA 1
ATOM 8750 C C . SER A 1 1135 ? 24.110 24.142 -7.038 1.00 86.62 1135 SER A C 1
ATOM 8752 O O . SER A 1 1135 ? 25.160 24.262 -7.656 1.00 86.62 1135 SER A O 1
ATOM 8754 N N . HIS A 1 1136 ? 24.029 24.216 -5.706 1.00 85.38 1136 HIS A N 1
ATOM 8755 C CA . HIS A 1 1136 ? 25.176 24.469 -4.836 1.00 85.38 1136 HIS A CA 1
ATOM 8756 C C . HIS A 1 1136 ? 26.301 23.451 -5.070 1.00 85.38 1136 HIS A C 1
ATOM 8758 O O . HIS A 1 1136 ? 27.455 23.832 -5.247 1.00 85.38 1136 HIS A O 1
ATOM 8764 N N . VAL A 1 1137 ? 25.973 22.158 -5.159 1.00 87.44 1137 VAL A N 1
ATOM 8765 C CA . VAL A 1 1137 ? 26.971 21.115 -5.449 1.00 87.44 1137 VAL A CA 1
ATOM 8766 C C . VAL A 1 1137 ? 27.586 21.282 -6.843 1.00 87.44 1137 VAL A C 1
ATOM 8768 O O . VAL A 1 1137 ? 28.799 21.132 -6.991 1.00 87.44 1137 VAL A O 1
ATOM 8771 N N . LEU A 1 1138 ? 26.781 21.626 -7.854 1.00 86.12 1138 LEU A N 1
ATOM 8772 C CA . LEU A 1 1138 ? 27.250 21.818 -9.231 1.00 86.12 1138 LEU A CA 1
ATOM 8773 C C . LEU A 1 1138 ? 28.123 23.069 -9.417 1.00 86.12 1138 LEU A C 1
ATOM 8775 O O . LEU A 1 1138 ? 28.996 23.061 -10.283 1.00 86.12 1138 LEU A O 1
ATOM 8779 N N . THR A 1 1139 ? 27.877 24.145 -8.663 1.00 84.69 1139 THR A N 1
ATOM 8780 C CA . THR A 1 1139 ? 28.573 25.432 -8.838 1.00 84.69 1139 THR A CA 1
ATOM 8781 C C . THR A 1 1139 ? 29.733 25.636 -7.875 1.00 84.69 1139 THR A C 1
ATOM 8783 O O . THR A 1 1139 ? 30.757 26.178 -8.280 1.00 84.69 1139 THR A O 1
ATOM 8786 N N . GLU A 1 1140 ? 29.583 25.231 -6.613 1.00 76.88 1140 GLU A N 1
ATOM 8787 C CA . GLU A 1 1140 ? 30.545 25.541 -5.545 1.00 76.88 1140 GLU A CA 1
ATOM 8788 C C . GLU A 1 1140 ? 31.479 24.367 -5.221 1.00 76.88 1140 GLU A C 1
ATOM 8790 O O . GLU A 1 1140 ? 32.500 24.568 -4.570 1.00 76.88 1140 GLU A O 1
ATOM 8795 N N . GLY A 1 1141 ? 31.187 23.158 -5.720 1.00 67.06 1141 GLY A N 1
ATOM 8796 C CA . GLY A 1 1141 ? 32.022 21.975 -5.508 1.00 67.06 1141 GLY A CA 1
ATOM 8797 C C . GLY A 1 1141 ? 32.023 21.525 -4.044 1.00 67.06 1141 GLY A C 1
ATOM 8798 O O . GLY A 1 1141 ? 32.957 21.797 -3.296 1.00 67.06 1141 GLY A O 1
ATOM 8799 N N . GLY A 1 1142 ? 30.981 20.794 -3.637 1.00 67.62 1142 GLY A N 1
ATOM 8800 C CA . GLY A 1 1142 ? 30.822 20.244 -2.284 1.00 67.62 1142 GLY A CA 1
ATOM 8801 C C . GLY A 1 1142 ? 30.001 18.950 -2.263 1.00 67.62 1142 GLY A C 1
ATOM 8802 O O . GLY A 1 1142 ? 29.557 18.480 -3.309 1.00 67.62 1142 GLY A O 1
ATOM 8803 N N . SER A 1 1143 ? 29.797 18.356 -1.083 1.00 67.00 1143 SER A N 1
ATOM 8804 C CA . SER A 1 1143 ? 28.844 17.253 -0.872 1.00 67.00 1143 SER A CA 1
ATOM 8805 C C . SER A 1 1143 ? 27.479 17.789 -0.432 1.00 67.00 1143 SER A C 1
ATOM 8807 O O . SER A 1 1143 ? 27.394 18.879 0.135 1.00 67.00 1143 SER A O 1
ATOM 8809 N N . LEU A 1 1144 ? 26.407 17.027 -0.681 1.00 67.75 1144 LEU A N 1
ATOM 8810 C CA . LEU A 1 1144 ? 25.062 17.375 -0.202 1.00 67.75 1144 LEU A CA 1
ATOM 8811 C C . LEU A 1 1144 ? 25.006 17.402 1.343 1.00 67.75 1144 LEU A C 1
ATOM 8813 O O . LEU A 1 1144 ? 24.405 18.313 1.910 1.00 67.75 1144 LEU A O 1
ATOM 8817 N N . GLY A 1 1145 ? 25.720 16.486 2.009 1.00 53.66 1145 GLY A N 1
ATOM 8818 C CA . GLY A 1 1145 ? 25.867 16.412 3.463 1.00 53.66 1145 GLY A CA 1
ATOM 8819 C C . GLY A 1 1145 ? 27.274 16.794 3.936 1.00 53.66 1145 GLY A C 1
ATOM 8820 O O . GLY A 1 1145 ? 28.258 16.103 3.665 1.00 53.66 1145 GLY A O 1
ATOM 8821 N N . GLY A 1 1146 ? 27.382 17.913 4.652 1.00 46.06 1146 GLY A N 1
ATOM 8822 C CA . GLY A 1 1146 ? 28.606 18.423 5.278 1.00 46.06 1146 GLY A CA 1
ATOM 8823 C C . GLY A 1 1146 ? 28.307 19.667 6.123 1.00 46.06 1146 GLY A C 1
ATOM 8824 O O . GLY A 1 1146 ? 27.248 20.273 5.975 1.00 46.06 1146 GLY A O 1
ATOM 8825 N N . SER A 1 1147 ? 29.216 20.079 7.015 1.00 40.25 1147 SER A N 1
ATOM 8826 C CA . SER A 1 1147 ? 29.074 21.331 7.793 1.00 40.25 1147 SER A CA 1
ATOM 8827 C C . SER A 1 1147 ? 29.025 22.594 6.918 1.00 40.25 1147 SER A C 1
ATOM 8829 O O . SER A 1 1147 ? 28.618 23.648 7.397 1.00 40.25 1147 SER A O 1
ATOM 8831 N N . SER A 1 1148 ? 29.408 22.473 5.644 1.00 39.53 1148 SER A N 1
ATOM 8832 C CA . SER A 1 1148 ? 29.355 23.499 4.599 1.00 39.53 1148 SER A CA 1
ATOM 8833 C C . SER A 1 1148 ? 28.169 23.361 3.626 1.00 39.53 1148 SER A C 1
ATOM 8835 O O . SER A 1 1148 ? 28.065 24.165 2.707 1.00 39.53 1148 SER A O 1
ATOM 8837 N N . GLY A 1 1149 ? 27.293 22.357 3.778 1.00 48.41 1149 GLY A N 1
ATOM 8838 C CA . GLY A 1 1149 ? 26.136 22.138 2.896 1.00 48.41 1149 GLY A CA 1
ATOM 8839 C C . GLY A 1 1149 ? 24.894 22.929 3.324 1.00 48.41 1149 GLY A C 1
ATOM 8840 O O . GLY A 1 1149 ? 24.635 23.101 4.517 1.00 48.41 1149 GLY A O 1
ATOM 8841 N N . PHE A 1 1150 ? 24.096 23.400 2.358 1.00 51.12 1150 PHE A N 1
ATOM 8842 C CA . PHE A 1 1150 ? 22.816 24.062 2.632 1.00 51.12 1150 PHE A CA 1
ATOM 8843 C C . PHE A 1 1150 ? 21.800 23.057 3.210 1.00 51.12 1150 PHE A C 1
ATOM 8845 O O . PHE A 1 1150 ? 21.277 22.201 2.490 1.00 51.12 1150 PHE A O 1
ATOM 8852 N N . ARG A 1 1151 ? 21.520 23.163 4.515 1.00 58.69 1151 ARG A N 1
ATOM 8853 C CA . ARG A 1 1151 ? 20.503 22.347 5.197 1.00 58.69 1151 ARG A CA 1
ATOM 8854 C C . ARG A 1 1151 ? 19.100 22.871 4.926 1.00 58.69 1151 ARG A C 1
ATOM 8856 O O . ARG A 1 1151 ? 18.895 24.075 4.767 1.00 58.69 1151 ARG A O 1
ATOM 8863 N N . SER A 1 1152 ? 18.141 21.955 4.888 1.00 55.75 1152 SER A N 1
ATOM 8864 C CA . SER A 1 1152 ? 16.736 22.320 4.750 1.00 55.75 1152 SER A CA 1
ATOM 8865 C C . SER A 1 1152 ? 16.241 22.995 6.041 1.00 55.75 1152 SER A C 1
ATOM 8867 O O . SER A 1 1152 ? 16.703 22.646 7.125 1.00 55.75 1152 SER A O 1
ATOM 8869 N N . PRO A 1 1153 ? 15.330 23.980 5.966 1.00 50.91 1153 PRO A N 1
ATOM 8870 C CA . PRO A 1 1153 ? 14.918 24.806 7.104 1.00 50.91 1153 PRO A CA 1
ATOM 8871 C C . PRO A 1 1153 ? 13.839 24.132 7.983 1.00 50.91 1153 PRO A C 1
ATOM 8873 O O . PRO A 1 1153 ? 12.894 24.802 8.399 1.00 50.91 1153 PRO A O 1
ATOM 8876 N N . TRP A 1 1154 ? 13.937 22.812 8.193 1.00 54.81 1154 TRP A N 1
ATOM 8877 C CA . TRP A 1 1154 ? 12.933 21.993 8.892 1.00 54.81 1154 TRP A CA 1
ATOM 8878 C C . TRP A 1 1154 ? 12.842 22.208 10.401 1.00 54.81 1154 TRP A C 1
ATOM 8880 O O . TRP A 1 1154 ? 13.842 22.635 11.019 1.00 54.81 1154 TRP A O 1
#